Protein AF-A0A9C9N0S8-F1 (afdb_monomer)

Secondary structure (DSSP, 8-state):
--------STTSHHHHHHHHHHHHHHHHHHHHHHHHHHHHHHHHHHHHHHTTSSPPTTEEETTEE-TT--HHHHHHHHHHHSPPTTT-EEEEEETTEEEEEETTTTT-EEEHHHHHHHHHHTT--SS-PPPHHHHHS---EEEPPEEEPPPHHHHHHHHHHHHHHH-B--B--EEEEETTEEEEE--B-EEEE-HHHHHHHHHHHHHHT-SEEE--EEEEPPS-SS-TBHHHHHHHHTSS-EEEEEE-TTSTTT----EEEEEEPHHHHHHTEEEEEETTEEEEEE-HHHHHHHHHHHHTTS-TT-EE-HHHHHHHHHHHHHTT-SEEEPPEEPEEEEEE--TT--HHHHHHHHT--HHHHHHHTT-SSS---TT-EEEEEPPPP---------PPPP------------SS-HHHHHHHHHHHHHHHHHHH-TT------HHHHHHHHHHHHHGGGS-HHHHHHHHHHHHHTT--TT-EE-GGG-HHHHS-B-SEEEEEETTEEEEEEE-TT-GGGTT-EEEEETTEEHHHHHHHHHTTS--SSHHHHHHHHHHHTT-HHHHHHTTS-S-SSEEEEEEE-TTS-EEEEEEE--B-TT-GGGPEESS-TTT--HHHHTTTSSEEEEEEGGGTEEEEEE--BS--SSS-HHHHHHHHHHHHHHS---EEEEE-TT---B-THHHHHHHHHHHT-THHHHTT-EEEEE-TT--THHHHHHHHHHHHH-PEEEES--SS-SEEEE-PEEEE-TTT--EEEE--EEEE-SSS--SS---SEE-PPPHHHHHTT--HHHHHHHH--

pLDDT: mean 82.14, std 15.39, range [25.11, 98.75]

Nearest PDB structures (foldseek):
  4uz3-assembly2_B  TM=5.238E-01  e=1.859E-02  Thermus thermophilus HB8
  6jhk-assembly1_A  TM=6.985E-01  e=2.543E-01  Bacillus subtilis
  4xcm-assembly1_B  TM=2.873E-01  e=5.309E-03  Thermus thermophilus HB8
  4xcm-assembly1_A  TM=2.758E-01  e=4.760E-03  Thermus thermophilus HB8
  7b0u-assembly1_F  TM=6.626E-01  e=1.235E+00  Listeria innocua Clip11262

Structure (mmCIF, N/CA/C/O backbone):
data_AF-A0A9C9N0S8-F1
#
_entry.id   AF-A0A9C9N0S8-F1
#
loop_
_atom_site.group_PDB
_atom_site.id
_atom_site.type_symbol
_atom_site.label_atom_id
_atom_site.label_alt_id
_atom_site.label_comp_id
_atom_site.label_asym_id
_atom_site.label_entity_id
_atom_site.label_seq_id
_atom_site.pdbx_PDB_ins_code
_atom_site.Cartn_x
_atom_site.Cartn_y
_atom_site.Cartn_z
_atom_site.occupancy
_atom_site.B_iso_or_equiv
_atom_site.auth_seq_id
_atom_site.auth_comp_id
_atom_site.auth_asym_id
_atom_site.auth_atom_id
_atom_site.pdbx_PDB_model_num
ATOM 1 N N . MET A 1 1 ? 32.015 97.081 -114.649 1.00 33.09 1 MET A N 1
ATOM 2 C CA . MET A 1 1 ? 31.264 97.875 -113.644 1.00 33.09 1 MET A CA 1
ATOM 3 C C . MET A 1 1 ? 30.425 96.912 -112.797 1.00 33.09 1 MET A C 1
ATOM 5 O O . MET A 1 1 ? 30.058 95.881 -113.340 1.00 33.09 1 MET A O 1
ATOM 9 N N . PRO A 1 2 ? 30.261 97.139 -111.480 1.00 58.28 2 PRO A N 1
ATOM 10 C CA . PRO A 1 2 ? 31.043 96.411 -110.466 1.00 58.28 2 PRO A CA 1
ATOM 11 C C . PRO A 1 2 ? 30.227 95.650 -109.384 1.00 58.28 2 PRO A C 1
ATOM 13 O O . PRO A 1 2 ? 29.018 95.803 -109.289 1.00 58.28 2 PRO A O 1
ATOM 16 N N . CYS A 1 3 ? 30.979 94.952 -108.509 1.00 36.12 3 CYS A N 1
ATOM 17 C CA . CYS A 1 3 ? 30.747 94.660 -107.074 1.00 36.12 3 CYS A CA 1
ATOM 18 C C . CYS A 1 3 ? 30.089 93.341 -106.578 1.00 36.12 3 CYS A C 1
ATOM 20 O O . CYS A 1 3 ? 28.878 93.249 -106.438 1.00 36.12 3 CYS A O 1
ATOM 22 N N . LYS A 1 4 ? 30.983 92.495 -106.014 1.00 41.81 4 LYS A N 1
ATOM 23 C CA . LYS A 1 4 ? 30.944 91.820 -104.682 1.00 41.81 4 LYS A CA 1
ATOM 24 C C . LYS A 1 4 ? 30.238 90.441 -104.496 1.00 41.81 4 LYS A C 1
ATOM 26 O O . LYS A 1 4 ? 29.390 90.082 -105.296 1.00 41.81 4 LYS A O 1
ATOM 31 N N . PRO A 1 5 ? 30.679 89.629 -103.490 1.00 59.81 5 PRO A N 1
ATOM 32 C CA . PRO A 1 5 ? 30.977 88.187 -103.636 1.00 59.81 5 PRO A CA 1
ATOM 33 C C . PRO A 1 5 ? 30.410 87.265 -102.509 1.00 59.81 5 PRO A C 1
ATOM 35 O O . PRO A 1 5 ? 29.671 87.734 -101.651 1.00 59.81 5 PRO A O 1
ATOM 38 N N . LYS A 1 6 ? 30.912 86.008 -102.464 1.00 42.78 6 LYS A N 1
ATOM 39 C CA . LYS A 1 6 ? 30.902 84.937 -101.416 1.00 42.78 6 LYS A CA 1
ATOM 40 C C . LYS A 1 6 ? 29.956 83.754 -101.698 1.00 42.78 6 LYS A C 1
ATOM 42 O O . LYS A 1 6 ? 28.764 83.964 -101.833 1.00 42.78 6 LYS A O 1
ATOM 47 N N . VAL A 1 7 ? 30.424 82.520 -101.955 1.00 41.38 7 VAL A N 1
ATOM 48 C CA . VAL A 1 7 ? 31.373 81.605 -101.253 1.00 41.38 7 VAL A CA 1
ATOM 49 C C . VAL A 1 7 ? 30.721 80.884 -100.057 1.00 41.38 7 VAL A C 1
ATOM 51 O O . VAL A 1 7 ? 30.181 81.547 -99.181 1.00 41.38 7 VAL A O 1
ATOM 54 N N . LEU A 1 8 ? 30.919 79.550 -100.022 1.00 43.31 8 LEU A N 1
ATOM 55 C CA . LEU A 1 8 ? 30.709 78.570 -98.931 1.00 43.31 8 LEU A CA 1
ATOM 56 C C . LEU A 1 8 ? 29.257 78.142 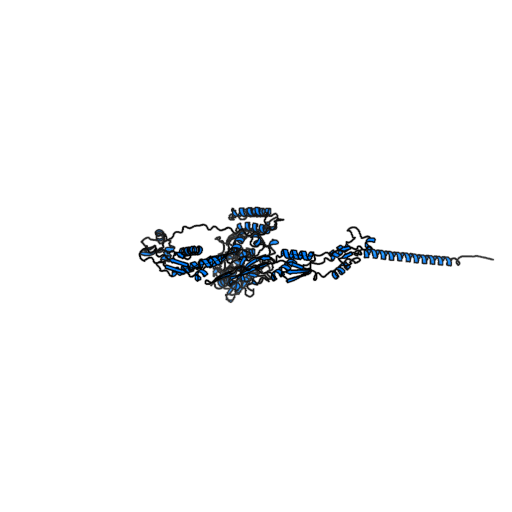-98.624 1.00 43.31 8 LEU A C 1
ATOM 58 O O . LEU A 1 8 ? 28.595 78.816 -97.850 1.00 43.31 8 LEU A O 1
ATOM 62 N N . SER A 1 9 ? 28.822 76.959 -99.102 1.00 42.69 9 SER A N 1
ATOM 63 C CA . SER A 1 9 ? 27.975 76.055 -98.275 1.00 42.69 9 SER A CA 1
ATOM 64 C C . SER A 1 9 ? 27.689 74.642 -98.823 1.00 42.69 9 SER A C 1
ATOM 66 O O . SER A 1 9 ? 27.379 73.774 -98.020 1.00 42.69 9 SER A O 1
ATOM 68 N N . LEU A 1 10 ? 27.794 74.333 -100.122 1.00 44.09 10 LEU A N 1
ATOM 69 C CA . LEU A 1 10 ? 27.124 73.114 -100.643 1.00 44.09 10 LEU A CA 1
ATOM 70 C C . LEU A 1 10 ? 27.990 71.867 -100.906 1.00 44.09 10 LEU A C 1
ATOM 72 O O . LEU A 1 10 ? 27.454 70.847 -101.322 1.00 44.09 10 LEU A O 1
ATOM 76 N N . LEU A 1 11 ? 29.295 71.890 -100.611 1.00 43.97 11 LEU A N 1
ATOM 77 C CA . LEU A 1 11 ? 30.171 70.707 -100.748 1.00 43.97 11 LEU A CA 1
ATOM 78 C C . LEU A 1 11 ? 30.695 70.143 -99.412 1.00 43.97 11 LEU A C 1
ATOM 80 O O . LEU A 1 11 ? 31.528 69.245 -99.430 1.00 43.97 11 LEU A O 1
ATOM 84 N N . ASN A 1 12 ? 30.193 70.622 -98.264 1.00 45.25 12 ASN A N 1
ATOM 85 C CA . ASN A 1 12 ? 30.610 70.128 -96.939 1.00 45.25 12 ASN A CA 1
ATOM 86 C C . ASN A 1 12 ? 29.568 69.237 -96.227 1.00 45.25 12 ASN A C 1
ATOM 88 O O . ASN A 1 12 ? 29.907 68.600 -95.238 1.00 45.25 12 ASN A O 1
ATOM 92 N N . ASN A 1 13 ? 28.325 69.142 -96.724 1.00 47.53 13 ASN A N 1
ATOM 93 C CA . ASN A 1 13 ? 27.271 68.382 -96.027 1.00 47.53 13 ASN A CA 1
ATOM 94 C C . ASN A 1 13 ? 27.357 66.860 -96.223 1.00 47.53 13 ASN A C 1
ATOM 96 O O . ASN A 1 13 ? 27.081 66.120 -95.288 1.00 47.53 13 ASN A O 1
ATOM 100 N N . HIS A 1 14 ? 27.805 66.359 -97.381 1.00 50.59 14 HIS A N 1
ATOM 101 C CA . HIS A 1 14 ? 27.843 64.905 -97.599 1.00 50.59 14 HIS A CA 1
ATOM 102 C C . HIS A 1 14 ? 28.947 64.182 -96.806 1.00 50.59 14 HIS A C 1
ATOM 104 O O . HIS A 1 14 ? 28.791 63.002 -96.498 1.00 50.59 14 HIS A O 1
ATOM 110 N N . SER A 1 15 ? 30.041 64.863 -96.436 1.00 53.34 15 SER A N 1
ATOM 111 C CA . SER A 1 15 ? 31.087 64.264 -95.596 1.00 53.34 15 SER A CA 1
ATOM 112 C C . SER A 1 15 ? 30.709 64.291 -94.112 1.00 53.34 15 SER A C 1
ATOM 114 O O . SER A 1 15 ? 30.916 63.288 -93.434 1.00 53.34 15 SER A O 1
ATOM 116 N N . GLN A 1 16 ? 30.085 65.370 -93.621 1.00 55.25 16 GLN A N 1
ATOM 117 C CA . GLN A 1 16 ? 29.609 65.470 -92.236 1.00 55.25 16 GLN A CA 1
ATOM 118 C C . GLN A 1 16 ? 28.445 64.517 -91.939 1.00 55.25 16 GLN A C 1
ATOM 120 O O . GLN A 1 16 ? 28.539 63.792 -90.954 1.00 55.25 16 GLN A O 1
ATOM 125 N N . ASP A 1 17 ? 27.446 64.392 -92.822 1.00 57.94 17 ASP A N 1
ATOM 126 C CA . ASP A 1 17 ? 26.337 63.442 -92.624 1.00 57.94 17 ASP A CA 1
ATOM 127 C C . ASP A 1 17 ? 26.819 61.980 -92.628 1.00 57.94 17 ASP A C 1
ATOM 129 O O . ASP A 1 17 ? 26.338 61.158 -91.849 1.00 57.94 17 ASP A O 1
ATOM 133 N N . SER A 1 18 ? 27.822 61.642 -93.451 1.00 59.03 18 SER A N 1
ATOM 134 C CA . SER A 1 18 ? 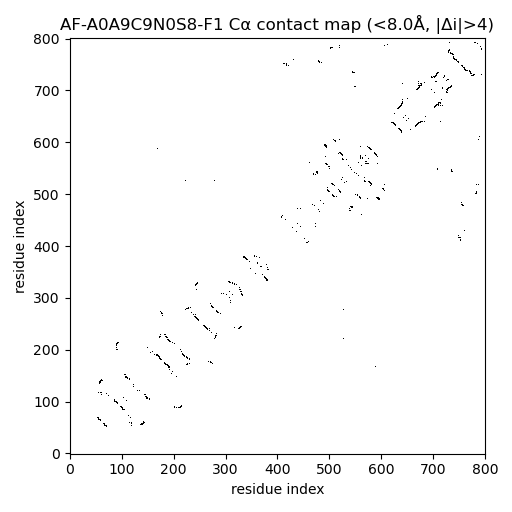28.424 60.299 -93.457 1.00 59.03 18 SER A CA 1
ATOM 135 C C . SER A 1 18 ? 29.263 60.016 -92.202 1.00 59.03 18 SER A C 1
ATOM 137 O O . SER A 1 18 ? 29.208 58.913 -91.659 1.00 59.03 18 SER A O 1
ATOM 139 N N . LEU A 1 19 ? 29.992 61.013 -91.686 1.00 64.31 19 LEU A N 1
ATOM 140 C CA . LEU A 1 19 ? 30.749 60.904 -90.436 1.00 64.31 19 LEU A CA 1
ATOM 141 C C . LEU A 1 19 ? 29.835 60.863 -89.209 1.00 64.31 19 LEU A C 1
ATOM 143 O O . LEU A 1 19 ? 30.135 60.134 -88.264 1.00 64.31 19 LEU A O 1
ATOM 147 N N . ASP A 1 20 ? 28.726 61.598 -89.212 1.00 70.12 20 ASP A N 1
ATOM 148 C CA . ASP A 1 20 ? 27.754 61.593 -88.122 1.00 70.12 20 ASP A CA 1
ATOM 149 C C . ASP A 1 20 ? 26.898 60.319 -88.135 1.00 70.12 20 ASP A C 1
ATOM 151 O O . ASP A 1 20 ? 26.631 59.771 -87.066 1.00 70.12 20 ASP A O 1
ATOM 155 N N . LEU A 1 21 ? 26.599 59.746 -89.309 1.00 70.75 21 LEU A N 1
ATOM 156 C CA . LEU A 1 21 ? 26.002 58.411 -89.432 1.00 70.75 21 LEU A CA 1
ATOM 157 C C . LEU A 1 21 ? 26.953 57.310 -88.933 1.00 70.75 21 LEU A C 1
ATOM 159 O O . LEU A 1 21 ? 26.530 56.427 -88.190 1.00 70.75 21 LEU A O 1
ATOM 163 N N . VAL A 1 22 ? 28.246 57.376 -89.273 1.00 73.81 22 VAL A N 1
ATOM 164 C CA . VAL A 1 22 ? 29.262 56.435 -88.764 1.00 73.81 22 VAL A CA 1
ATOM 165 C C . VAL A 1 22 ? 29.457 56.592 -87.255 1.00 73.81 22 VAL A C 1
ATOM 167 O O . VAL A 1 22 ? 29.550 55.593 -86.545 1.00 73.81 22 VAL A O 1
ATOM 170 N N . ARG A 1 23 ? 29.461 57.819 -86.722 1.00 76.88 23 ARG A N 1
ATOM 171 C CA . ARG A 1 23 ? 29.520 58.070 -85.270 1.00 76.88 23 ARG A CA 1
ATOM 172 C C . ARG A 1 23 ? 28.262 57.590 -84.551 1.00 76.88 23 ARG A C 1
ATOM 174 O O . ARG A 1 23 ? 28.377 57.069 -83.444 1.00 76.88 23 ARG A O 1
ATOM 181 N N . LEU A 1 24 ? 27.085 57.732 -85.158 1.00 77.00 24 LEU A N 1
ATOM 182 C CA . LEU A 1 24 ? 25.827 57.214 -84.625 1.00 77.00 24 LEU A CA 1
ATOM 183 C C . LEU A 1 24 ? 25.821 55.678 -84.621 1.00 77.00 24 LEU A C 1
ATOM 185 O O . LEU A 1 24 ? 25.527 55.087 -83.587 1.00 77.00 24 LEU A O 1
ATOM 189 N N . LEU A 1 25 ? 26.240 55.032 -85.714 1.00 77.19 25 LEU A N 1
ATOM 190 C CA . LEU A 1 25 ? 26.402 53.574 -85.804 1.00 77.19 25 LEU A CA 1
ATOM 191 C C . LEU A 1 25 ? 27.435 53.044 -84.800 1.00 77.19 25 LEU A C 1
ATOM 193 O O . LEU A 1 25 ? 27.168 52.061 -84.116 1.00 77.19 25 LEU A O 1
ATOM 197 N N . MET A 1 26 ? 28.577 53.719 -84.646 1.00 77.50 26 MET A N 1
ATOM 198 C CA . MET A 1 26 ? 29.598 53.380 -83.645 1.00 77.50 26 MET A CA 1
ATOM 199 C C . MET A 1 26 ? 29.074 53.530 -82.212 1.00 77.50 26 MET A C 1
ATOM 201 O O . MET A 1 26 ? 29.384 52.699 -81.365 1.00 77.50 26 MET A O 1
ATOM 205 N N . ARG A 1 27 ? 28.250 54.549 -81.924 1.00 81.75 27 ARG A N 1
ATOM 206 C CA . ARG A 1 27 ? 27.595 54.709 -80.613 1.00 81.75 27 ARG A CA 1
ATOM 207 C C . ARG A 1 27 ? 26.543 53.630 -80.365 1.00 81.75 27 ARG A C 1
ATOM 209 O O . ARG A 1 27 ? 26.501 53.101 -79.263 1.00 81.75 27 ARG A O 1
ATOM 216 N N . ILE A 1 28 ? 25.743 53.267 -81.368 1.00 81.38 28 ILE A N 1
ATOM 217 C CA . ILE A 1 28 ? 24.760 52.176 -81.268 1.00 81.38 28 ILE A CA 1
ATOM 218 C C . ILE A 1 28 ? 25.470 50.834 -81.043 1.00 81.38 28 ILE A C 1
ATOM 220 O O . ILE A 1 28 ? 25.069 50.082 -80.161 1.00 81.38 28 ILE A O 1
ATOM 224 N N . LEU A 1 29 ? 26.558 50.557 -81.769 1.00 80.06 29 LEU A N 1
ATOM 225 C CA . LEU A 1 29 ? 27.382 49.359 -81.571 1.00 80.06 29 LEU A CA 1
ATOM 226 C C . LEU A 1 29 ? 28.052 49.341 -80.193 1.00 80.06 29 LEU A C 1
ATOM 228 O O . LEU A 1 29 ? 28.054 48.303 -79.538 1.00 80.06 29 LEU A O 1
ATOM 232 N N . ALA A 1 30 ? 28.573 50.475 -79.719 1.00 80.12 30 ALA A N 1
ATOM 233 C CA . ALA A 1 30 ? 29.166 50.576 -78.387 1.00 80.12 30 ALA A CA 1
ATOM 234 C C . ALA A 1 30 ? 28.124 50.368 -77.275 1.00 80.12 30 ALA A C 1
ATOM 236 O O . ALA A 1 30 ? 28.380 49.623 -76.335 1.00 80.12 30 ALA A O 1
ATOM 237 N N . VAL A 1 31 ? 26.931 50.961 -77.396 1.00 83.44 31 VAL A N 1
ATOM 238 C CA . VAL A 1 31 ? 25.822 50.751 -76.448 1.00 83.44 31 VAL A CA 1
ATOM 239 C C . VAL A 1 31 ? 25.322 49.305 -76.503 1.00 83.44 31 VAL A C 1
ATOM 241 O O . VAL A 1 31 ? 25.101 48.703 -75.455 1.00 83.44 31 VAL A O 1
ATOM 244 N N . GLY A 1 32 ? 25.209 48.716 -77.697 1.00 82.75 32 GLY A N 1
ATOM 245 C CA . GLY A 1 32 ? 24.854 47.308 -77.880 1.00 82.75 32 GLY A CA 1
ATOM 246 C C . GLY A 1 32 ? 25.877 46.351 -77.263 1.00 82.75 32 GLY A C 1
ATOM 247 O O . GLY A 1 32 ? 25.492 45.382 -76.613 1.00 82.75 32 GLY A O 1
ATOM 248 N N . LEU A 1 33 ? 27.174 46.648 -77.387 1.00 86.06 33 LEU A N 1
ATOM 249 C CA . LEU A 1 33 ? 28.247 45.874 -76.761 1.00 86.06 33 LEU A CA 1
ATOM 250 C C . LEU A 1 33 ? 28.209 45.992 -75.233 1.00 86.06 33 LEU A C 1
ATOM 252 O O . LEU A 1 33 ? 28.281 44.974 -74.551 1.00 86.06 33 LEU A O 1
ATOM 256 N N . VAL A 1 34 ? 28.032 47.204 -74.696 1.00 85.50 34 VAL A N 1
ATOM 257 C CA . VAL A 1 34 ? 27.886 47.429 -73.248 1.00 85.50 34 VAL A CA 1
ATOM 258 C C . VAL A 1 34 ? 26.666 46.679 -72.707 1.00 85.50 34 VAL A C 1
ATOM 260 O O . VAL A 1 34 ? 26.772 45.994 -71.691 1.00 85.50 34 VAL A O 1
ATOM 263 N N . PHE A 1 35 ? 25.533 46.723 -73.411 1.00 86.06 35 PHE A N 1
ATOM 264 C CA . PHE A 1 35 ? 24.331 45.978 -73.040 1.00 86.06 35 PHE A CA 1
ATOM 265 C C . PHE A 1 35 ? 24.558 44.459 -73.063 1.00 86.06 35 PHE A C 1
ATOM 267 O O . PHE A 1 35 ? 24.240 43.786 -72.087 1.00 86.06 35 PHE A O 1
ATOM 274 N N . MET A 1 36 ? 25.187 43.915 -74.112 1.00 85.06 36 MET A N 1
ATOM 275 C CA . MET A 1 36 ? 25.544 42.491 -74.184 1.00 85.06 36 MET A CA 1
ATOM 276 C C . MET A 1 36 ? 26.489 42.071 -73.054 1.00 85.06 36 MET A C 1
ATOM 278 O O . MET A 1 36 ? 26.277 41.031 -72.436 1.00 85.06 36 MET A O 1
ATOM 282 N N . THR A 1 37 ? 27.493 42.889 -72.726 1.00 84.50 37 THR A N 1
ATOM 283 C CA . THR A 1 37 ? 28.386 42.611 -71.592 1.00 84.50 37 THR A CA 1
ATOM 284 C C . THR A 1 37 ? 27.665 42.691 -70.249 1.00 84.50 37 THR A C 1
ATOM 286 O O . THR A 1 37 ? 27.926 41.861 -69.385 1.00 84.50 37 THR A O 1
ATOM 289 N N . ALA A 1 38 ? 26.725 43.624 -70.071 1.00 83.12 38 ALA A N 1
ATOM 290 C CA . ALA A 1 38 ? 25.928 43.726 -68.853 1.00 83.12 38 ALA A CA 1
ATOM 291 C C . ALA A 1 38 ? 24.997 42.516 -68.695 1.00 83.12 38 ALA A C 1
ATOM 293 O O . ALA A 1 38 ? 24.958 41.927 -67.622 1.00 83.12 38 ALA A O 1
ATOM 294 N N . VAL A 1 39 ? 24.317 42.087 -69.763 1.00 83.75 39 VAL A N 1
ATOM 295 C CA . VAL A 1 39 ? 23.491 40.868 -69.761 1.00 83.75 39 VAL A CA 1
ATOM 296 C C . VAL A 1 39 ? 24.345 39.632 -69.478 1.00 83.75 39 VAL A C 1
ATOM 298 O O . VAL A 1 39 ? 23.955 38.797 -68.667 1.00 83.75 39 VAL A O 1
ATOM 301 N N . PHE A 1 40 ? 25.534 39.525 -70.073 1.00 82.25 40 PHE A N 1
ATOM 302 C CA . PHE A 1 40 ? 26.467 38.428 -69.812 1.00 82.25 40 PHE A CA 1
ATOM 303 C C . PHE A 1 40 ? 26.954 38.413 -68.356 1.00 82.25 40 PHE A C 1
ATOM 305 O O . PHE A 1 40 ? 26.926 37.366 -67.716 1.00 82.25 40 PHE A O 1
ATOM 312 N N . LEU A 1 41 ? 27.317 39.569 -67.793 1.00 81.50 41 LEU A N 1
ATOM 313 C CA . LEU A 1 41 ? 27.717 39.696 -66.388 1.00 81.50 41 LEU A CA 1
ATOM 314 C C . LEU A 1 41 ? 26.559 39.417 -65.428 1.00 81.50 41 LEU A C 1
ATOM 316 O O . LEU A 1 41 ? 26.768 38.738 -64.432 1.00 81.50 41 LEU A O 1
ATOM 320 N N . ILE A 1 42 ? 25.341 39.870 -65.736 1.00 80.62 42 ILE A N 1
ATOM 321 C CA . ILE A 1 42 ? 24.134 39.549 -64.959 1.00 80.62 42 ILE A CA 1
ATOM 322 C C . ILE A 1 42 ? 23.862 38.047 -65.014 1.00 80.62 42 ILE A C 1
ATOM 324 O O . ILE A 1 42 ? 23.593 37.451 -63.980 1.00 80.62 42 ILE A O 1
ATOM 328 N N . THR A 1 43 ? 23.993 37.417 -66.182 1.00 74.50 43 THR A N 1
ATOM 329 C CA . THR A 1 43 ? 23.812 35.966 -66.345 1.00 74.50 43 THR A CA 1
ATOM 330 C C . THR A 1 43 ? 24.879 35.190 -65.574 1.00 74.50 43 THR A C 1
ATOM 332 O O . THR A 1 43 ? 24.563 34.203 -64.916 1.00 74.50 43 THR A O 1
ATOM 335 N N . ILE A 1 44 ? 26.130 35.659 -65.583 1.00 74.06 44 ILE A N 1
ATOM 336 C CA . ILE A 1 44 ? 27.227 35.097 -64.790 1.00 74.06 44 ILE A CA 1
ATOM 337 C C . ILE A 1 44 ? 26.961 35.274 -63.294 1.00 74.06 44 ILE A C 1
ATOM 339 O O . ILE A 1 44 ? 27.035 34.299 -62.558 1.00 74.06 44 ILE A O 1
ATOM 343 N N . CYS A 1 45 ? 26.614 36.474 -62.828 1.00 74.38 45 CYS A N 1
ATOM 344 C CA . CYS A 1 45 ? 26.299 36.742 -61.424 1.00 74.38 45 CYS A CA 1
ATOM 345 C C . CYS A 1 45 ? 25.083 35.942 -60.946 1.00 74.38 45 CYS A C 1
ATOM 347 O O . CYS A 1 45 ? 25.121 35.382 -59.854 1.00 74.38 45 CYS A O 1
ATOM 349 N N . PHE A 1 46 ? 24.040 35.840 -61.772 1.00 70.88 46 PHE A N 1
ATOM 350 C CA . PHE A 1 46 ? 22.867 35.013 -61.512 1.00 70.88 46 PHE A CA 1
ATOM 351 C C . PHE A 1 46 ? 23.252 33.534 -61.437 1.00 70.88 46 PHE A C 1
ATOM 353 O O . PHE A 1 46 ? 22.878 32.864 -60.484 1.00 70.88 46 PHE A O 1
ATOM 360 N N . SER A 1 47 ? 24.093 33.049 -62.354 1.00 65.00 47 SER A N 1
ATOM 361 C CA . SER A 1 47 ? 24.630 31.682 -62.308 1.00 65.00 47 SER A CA 1
ATOM 362 C C . SER A 1 47 ? 25.483 31.450 -61.053 1.00 65.00 47 SER A C 1
ATOM 364 O O . SER A 1 47 ? 25.307 30.449 -60.374 1.00 65.00 47 SER A O 1
ATOM 366 N N . PHE A 1 48 ? 26.356 32.385 -60.667 1.00 66.75 48 PHE A N 1
ATOM 367 C CA . PHE A 1 48 ? 27.163 32.296 -59.441 1.00 66.75 48 PHE A CA 1
ATOM 368 C C . PHE A 1 48 ? 26.318 32.289 -58.163 1.00 66.75 48 PHE A C 1
ATOM 370 O O . PHE A 1 48 ? 26.670 31.598 -57.204 1.00 66.75 48 PHE A O 1
ATOM 377 N N . TYR A 1 49 ? 25.226 33.056 -58.152 1.00 68.25 49 TYR A N 1
ATOM 378 C CA . TYR A 1 49 ? 24.265 33.094 -57.056 1.00 68.25 49 TYR A CA 1
ATOM 379 C C . TYR A 1 49 ? 23.478 31.780 -56.974 1.00 68.25 49 TYR A C 1
ATOM 381 O O . TYR A 1 49 ? 23.439 31.159 -55.915 1.00 68.25 49 TYR A O 1
ATOM 389 N N . HIS A 1 50 ? 22.954 31.296 -58.103 1.00 67.19 50 HIS A N 1
ATOM 390 C CA . HIS A 1 50 ? 22.139 30.083 -58.156 1.00 67.19 50 HIS A CA 1
ATOM 391 C C . HIS A 1 50 ? 22.953 28.812 -57.871 1.00 67.19 50 HIS A C 1
ATOM 393 O O . HIS A 1 50 ? 22.540 28.003 -57.050 1.00 67.19 50 HIS A O 1
ATOM 399 N N . LEU A 1 51 ? 24.155 28.677 -58.451 1.00 64.12 51 LEU A N 1
ATOM 400 C CA . LEU A 1 51 ? 25.100 27.592 -58.134 1.00 64.12 51 LEU A CA 1
ATOM 401 C C . LEU A 1 51 ? 25.736 27.740 -56.738 1.00 64.12 51 LEU A C 1
ATOM 403 O O . LEU A 1 51 ? 26.489 26.872 -56.303 1.00 64.12 51 LEU A O 1
ATOM 407 N N . GLY A 1 52 ? 25.541 28.875 -56.057 1.00 68.12 52 GLY A N 1
ATOM 408 C CA . GLY A 1 52 ? 26.031 29.117 -54.696 1.00 68.12 52 GLY A CA 1
ATOM 409 C C . GLY A 1 52 ? 25.254 28.370 -53.629 1.00 68.12 52 GLY A C 1
ATOM 410 O O . GLY A 1 52 ? 25.859 27.951 -52.642 1.00 68.12 52 GLY A O 1
ATOM 411 N N . ASN A 1 53 ? 23.962 28.175 -53.876 1.00 79.50 53 ASN A N 1
ATOM 412 C CA . ASN A 1 53 ? 22.998 27.661 -52.911 1.00 79.50 53 ASN A CA 1
ATOM 413 C C . ASN A 1 53 ? 22.557 26.222 -53.216 1.00 79.50 53 ASN A C 1
ATOM 415 O O . ASN A 1 53 ? 21.592 25.755 -52.626 1.00 79.50 53 ASN A O 1
ATOM 419 N N . THR A 1 54 ? 23.242 25.517 -54.120 1.00 89.19 54 THR A N 1
ATOM 420 C CA . THR A 1 54 ? 22.935 24.123 -54.468 1.00 89.19 54 THR A CA 1
ATOM 421 C C . THR A 1 54 ? 24.002 23.163 -53.958 1.00 89.19 54 THR A C 1
ATOM 423 O O . THR A 1 54 ? 25.183 23.505 -53.893 1.00 89.19 54 THR A O 1
ATOM 426 N N . ILE A 1 55 ? 23.614 21.949 -53.583 1.00 90.94 55 ILE A N 1
ATOM 427 C CA . ILE A 1 55 ? 24.521 20.848 -53.246 1.00 90.94 55 ILE A CA 1
ATOM 428 C C . ILE A 1 55 ? 25.440 20.581 -54.453 1.00 90.94 55 ILE A C 1
ATOM 430 O O . ILE A 1 55 ? 25.016 20.718 -55.602 1.00 90.94 55 ILE A O 1
ATOM 434 N N . LEU A 1 56 ? 26.719 20.259 -54.216 1.00 90.62 56 LEU A N 1
ATOM 435 C CA . LEU A 1 56 ? 27.671 20.048 -55.316 1.00 90.62 56 LEU A CA 1
ATOM 436 C C . LEU A 1 56 ? 27.235 18.867 -56.197 1.00 90.62 56 LEU A C 1
ATOM 438 O O . LEU A 1 56 ? 26.650 17.901 -55.712 1.00 90.62 56 LEU A O 1
ATOM 442 N N . LEU A 1 57 ? 27.512 18.954 -57.500 1.00 90.38 57 LEU A N 1
ATOM 443 C CA . LEU A 1 57 ? 27.215 17.878 -58.448 1.00 90.38 57 LEU A CA 1
ATOM 444 C C . LEU A 1 57 ? 27.914 16.585 -58.015 1.00 90.38 57 LEU A C 1
ATOM 446 O O . LEU A 1 57 ? 29.062 16.629 -57.582 1.00 90.38 57 LEU A O 1
ATOM 450 N N . GLY A 1 58 ? 27.243 15.440 -58.141 1.00 89.44 58 GLY A N 1
ATOM 451 C CA . GLY A 1 58 ? 27.843 14.157 -57.769 1.00 89.44 58 GLY A CA 1
ATOM 452 C C . GLY A 1 58 ? 27.758 13.782 -56.294 1.00 89.44 58 GLY A C 1
ATOM 453 O O . GLY A 1 58 ? 28.440 12.853 -55.871 1.00 89.44 58 GLY A O 1
ATOM 454 N N . VAL A 1 59 ? 26.973 14.510 -55.500 1.00 94.38 59 VAL A N 1
ATOM 455 C CA . VAL A 1 59 ? 26.648 14.117 -54.126 1.00 94.38 59 VAL A CA 1
ATOM 456 C C . VAL A 1 59 ? 25.382 13.264 -54.135 1.00 94.38 59 VAL A C 1
ATOM 458 O O . VAL A 1 59 ? 24.347 13.671 -54.665 1.00 94.38 59 VAL A O 1
ATOM 461 N N . TYR A 1 60 ? 25.472 12.091 -53.521 1.00 95.81 60 TYR A N 1
ATOM 462 C CA . TYR A 1 60 ? 24.390 11.125 -53.393 1.00 95.81 60 TYR A CA 1
ATOM 463 C C . TYR A 1 60 ? 24.086 10.881 -51.917 1.00 95.81 60 TYR A C 1
ATOM 465 O O . TYR A 1 60 ? 25.007 10.785 -51.110 1.00 95.81 60 TYR A O 1
ATOM 473 N N . VAL A 1 61 ? 22.811 10.742 -51.567 1.00 96.25 61 VAL A N 1
ATOM 474 C CA . VAL A 1 61 ? 22.376 10.170 -50.285 1.00 96.25 61 VAL A CA 1
ATOM 475 C C . VAL A 1 61 ? 21.979 8.732 -50.580 1.00 96.25 61 VAL A C 1
ATOM 477 O O . VAL A 1 61 ? 21.013 8.502 -51.304 1.00 96.25 61 VAL A O 1
ATOM 480 N N . GLN A 1 62 ? 22.758 7.765 -50.096 1.00 91.38 62 GLN A N 1
ATOM 481 C CA . GLN A 1 62 ? 22.715 6.381 -50.589 1.00 91.38 62 GLN A CA 1
ATOM 482 C C . GLN A 1 62 ? 22.813 6.326 -52.130 1.00 91.38 62 GLN A C 1
ATOM 484 O O . GLN A 1 62 ? 23.849 6.650 -52.702 1.00 91.38 62 GLN A O 1
ATOM 489 N N . ASN A 1 63 ? 21.739 5.936 -52.816 1.00 91.50 63 ASN A N 1
ATOM 490 C CA . ASN A 1 63 ? 21.627 5.873 -54.274 1.00 91.50 63 ASN A CA 1
ATOM 491 C C . ASN A 1 63 ? 20.856 7.064 -54.884 1.00 91.50 63 ASN A C 1
ATOM 493 O O . ASN A 1 63 ? 20.691 7.117 -56.104 1.00 91.50 63 ASN A O 1
ATOM 497 N N . ILE A 1 64 ? 20.394 8.018 -54.070 1.00 96.00 64 ILE A N 1
ATOM 498 C CA . ILE A 1 64 ? 19.591 9.169 -54.500 1.00 96.00 64 ILE A CA 1
ATOM 499 C C . ILE A 1 64 ? 20.523 10.333 -54.837 1.00 96.00 64 ILE A C 1
ATOM 501 O O . ILE A 1 64 ? 21.242 10.838 -53.976 1.00 96.00 64 ILE A O 1
ATOM 505 N N . ASN A 1 65 ? 20.511 10.784 -56.092 1.00 95.25 65 ASN A N 1
ATOM 506 C CA . ASN A 1 65 ? 21.301 11.939 -56.515 1.00 95.25 65 ASN A CA 1
ATOM 507 C C . ASN A 1 65 ? 20.668 13.241 -56.004 1.00 95.25 65 ASN A C 1
ATOM 509 O O . ASN A 1 65 ? 19.601 13.634 -56.475 1.00 95.25 65 ASN A O 1
ATOM 513 N N . VAL A 1 66 ? 21.350 13.918 -55.079 1.00 95.88 66 VAL A N 1
ATOM 514 C CA . VAL A 1 66 ? 20.946 15.232 -54.547 1.00 95.88 66 VAL A CA 1
ATOM 515 C C . VAL A 1 66 ? 21.817 16.370 -55.090 1.00 95.88 66 VAL A C 1
ATOM 517 O O . VAL A 1 66 ? 21.571 17.544 -54.811 1.00 95.88 66 VAL A O 1
ATOM 520 N N . GLY A 1 67 ? 22.844 16.044 -55.879 1.00 92.06 67 GLY A N 1
ATOM 521 C CA . GLY A 1 67 ? 23.764 17.011 -56.454 1.00 92.06 67 GLY A CA 1
ATOM 522 C C . GLY A 1 67 ? 23.081 17.942 -57.455 1.00 92.06 67 GLY A C 1
ATOM 523 O O . GLY A 1 67 ? 22.369 17.509 -58.357 1.00 92.06 67 GLY A O 1
ATOM 524 N N . GLY A 1 68 ? 23.331 19.243 -57.318 1.00 89.25 68 GLY A N 1
ATOM 525 C CA . GLY A 1 68 ? 22.716 20.292 -58.131 1.00 89.25 68 GLY A CA 1
ATOM 526 C C . GLY A 1 68 ? 21.387 20.832 -57.595 1.00 89.25 68 GLY A C 1
ATOM 527 O O . GLY A 1 68 ? 20.935 21.854 -58.107 1.00 89.25 68 GLY A O 1
ATOM 528 N N . LEU A 1 69 ? 20.803 20.218 -56.560 1.00 93.25 69 LEU A N 1
ATOM 529 C CA . LEU A 1 69 ? 19.575 20.686 -55.904 1.00 93.25 69 LEU A CA 1
ATOM 530 C C . LEU A 1 69 ? 19.871 21.715 -54.813 1.00 93.25 69 LEU A C 1
ATOM 532 O O . LEU A 1 69 ? 20.941 21.695 -54.203 1.00 93.25 69 LEU A O 1
ATOM 536 N N . THR A 1 70 ? 18.925 22.605 -54.533 1.00 92.44 70 THR A N 1
ATOM 537 C CA . THR A 1 70 ? 18.940 23.412 -53.302 1.00 92.44 70 THR A CA 1
ATOM 538 C C . THR A 1 70 ? 18.617 22.539 -52.080 1.00 92.44 70 THR A C 1
ATOM 540 O O . THR A 1 70 ? 18.013 21.479 -52.248 1.00 92.44 70 THR A O 1
ATOM 543 N N . PRO A 1 71 ? 18.994 22.942 -50.850 1.00 93.31 71 PRO A N 1
ATOM 544 C CA . PRO A 1 71 ? 18.623 22.215 -49.636 1.00 93.31 71 PRO A CA 1
ATOM 545 C C . PRO A 1 71 ? 17.125 21.892 -49.551 1.00 93.31 71 PRO A C 1
ATOM 547 O O . PRO A 1 71 ? 16.777 20.743 -49.315 1.00 93.31 71 PRO A O 1
ATOM 550 N N . ASP A 1 72 ? 16.247 22.850 -49.857 1.00 92.62 72 ASP A N 1
ATOM 551 C CA . ASP A 1 72 ? 14.791 22.649 -49.801 1.00 92.62 72 ASP A CA 1
ATOM 552 C C . ASP A 1 72 ? 14.301 21.614 -50.834 1.00 92.62 72 ASP A C 1
ATOM 554 O O . ASP A 1 72 ? 13.457 20.767 -50.538 1.00 92.62 72 ASP A O 1
ATOM 558 N N . GLU A 1 73 ? 14.855 21.638 -52.051 1.00 94.12 73 GLU A N 1
ATOM 559 C CA . GLU A 1 73 ? 14.558 20.636 -53.084 1.00 94.12 73 GLU A CA 1
ATOM 560 C C . GLU A 1 73 ? 15.088 19.249 -52.701 1.00 94.12 73 GLU A C 1
ATOM 562 O O . GLU A 1 73 ? 14.442 18.240 -52.987 1.00 94.12 73 GLU A O 1
ATOM 567 N N . ALA A 1 74 ? 16.249 19.193 -52.043 1.00 94.94 74 ALA A N 1
ATOM 568 C CA . ALA A 1 74 ? 16.834 17.955 -51.553 1.00 94.94 74 ALA A CA 1
ATOM 569 C C . ALA A 1 74 ? 16.017 17.359 -50.398 1.00 94.94 74 ALA A C 1
ATOM 571 O O . ALA A 1 74 ? 15.783 16.155 -50.413 1.00 94.94 74 ALA A O 1
ATOM 572 N N . VAL A 1 75 ? 15.515 18.177 -49.462 1.00 96.19 75 VAL A N 1
ATOM 573 C CA . VAL A 1 75 ? 14.576 17.728 -48.417 1.00 96.19 75 VAL A CA 1
ATOM 574 C C . VAL A 1 75 ? 13.353 17.088 -49.070 1.00 96.19 75 VAL A C 1
ATOM 576 O O . VAL A 1 75 ? 13.045 15.935 -48.788 1.00 96.19 75 VAL A O 1
ATOM 579 N N . LEU A 1 76 ? 12.701 17.780 -50.012 1.00 95.31 76 LEU A N 1
ATOM 580 C CA . LEU A 1 76 ? 11.502 17.262 -50.679 1.00 95.31 76 LEU A CA 1
ATOM 581 C C . LEU A 1 76 ? 11.762 15.948 -51.435 1.00 95.31 76 LEU A C 1
ATOM 583 O O . LEU A 1 76 ? 10.916 15.052 -51.424 1.00 95.31 76 LEU A O 1
ATOM 587 N N . LEU A 1 77 ? 12.916 15.835 -52.101 1.00 95.88 77 LEU A N 1
ATOM 588 C CA . LEU A 1 77 ? 13.305 14.615 -52.803 1.00 95.88 77 LEU A CA 1
ATOM 589 C C . LEU A 1 77 ? 13.540 13.462 -51.822 1.00 95.88 77 LEU A C 1
ATOM 591 O O . LEU A 1 77 ? 13.009 12.375 -52.029 1.00 95.88 77 LEU A O 1
ATOM 595 N N . LEU A 1 78 ? 14.299 13.690 -50.750 1.00 95.44 78 LEU A N 1
ATOM 596 C CA . LEU A 1 78 ? 14.629 12.654 -49.771 1.00 95.44 78 LEU A CA 1
ATOM 597 C C . LEU A 1 78 ? 13.405 12.183 -48.990 1.00 95.44 78 LEU A C 1
ATOM 599 O O . LEU A 1 78 ? 13.249 10.980 -48.813 1.00 95.44 78 LEU A O 1
ATOM 603 N N . THR A 1 79 ? 12.493 13.085 -48.617 1.00 93.38 79 THR A N 1
ATOM 604 C CA . THR A 1 79 ? 11.213 12.719 -47.987 1.00 93.38 79 THR A CA 1
ATOM 605 C C . THR A 1 79 ? 10.379 11.787 -48.867 1.00 93.38 79 THR A C 1
ATOM 607 O O . THR A 1 79 ? 9.613 10.978 -48.353 1.00 93.38 79 THR A O 1
ATOM 610 N N . ARG A 1 80 ? 10.502 11.893 -50.196 1.00 92.75 80 ARG A N 1
ATOM 611 C CA . ARG A 1 80 ? 9.732 11.076 -51.141 1.00 92.75 80 ARG A CA 1
ATOM 612 C C . ARG A 1 80 ? 10.409 9.754 -51.500 1.00 92.75 80 ARG A C 1
ATOM 614 O O . ARG A 1 80 ? 9.711 8.774 -51.734 1.00 92.75 80 ARG A O 1
ATOM 621 N N . GLU A 1 81 ? 11.730 9.758 -51.644 1.00 94.75 81 GLU A N 1
ATOM 622 C CA . GLU A 1 81 ? 12.483 8.634 -52.218 1.00 94.75 81 GLU A CA 1
ATOM 623 C C . GLU A 1 81 ? 13.115 7.717 -51.158 1.00 94.75 81 GLU A C 1
ATOM 625 O O . GLU A 1 81 ? 13.423 6.567 -51.473 1.00 94.75 81 GLU A O 1
ATOM 630 N N . LEU A 1 82 ? 13.324 8.186 -49.919 1.00 93.44 82 LEU A N 1
ATOM 631 C CA . LEU A 1 82 ? 13.785 7.310 -48.838 1.00 93.44 82 LEU A CA 1
ATOM 632 C C . LEU A 1 82 ? 12.676 6.320 -48.429 1.00 93.44 82 LEU A C 1
ATOM 634 O O . LEU A 1 82 ? 11.492 6.656 -48.512 1.00 93.44 82 LEU A O 1
ATOM 638 N N . PRO A 1 83 ? 13.027 5.099 -47.979 1.00 92.25 83 PRO A N 1
ATOM 639 C CA . PRO A 1 83 ? 12.030 4.114 -47.567 1.00 92.25 83 PRO A CA 1
ATOM 640 C C . PRO A 1 83 ? 11.155 4.615 -46.407 1.00 92.25 83 PRO A C 1
ATOM 642 O O . PRO A 1 83 ? 11.629 5.322 -45.522 1.00 92.25 83 PRO A O 1
ATOM 645 N N . ASN A 1 84 ? 9.876 4.231 -46.390 1.00 91.31 84 ASN A N 1
ATOM 646 C CA . ASN A 1 84 ? 8.946 4.663 -45.345 1.00 91.31 84 ASN A CA 1
ATOM 647 C C . ASN A 1 84 ? 9.314 4.010 -43.989 1.00 91.31 84 ASN A C 1
ATOM 649 O O . ASN A 1 84 ? 9.332 2.776 -43.929 1.00 91.31 84 ASN A O 1
ATOM 653 N N . PRO A 1 85 ? 9.542 4.782 -42.905 1.00 90.81 85 PRO A N 1
ATOM 654 C CA . PRO A 1 85 ? 9.783 4.247 -41.560 1.00 90.81 85 PRO A CA 1
ATOM 655 C C . PRO A 1 85 ? 8.698 3.294 -41.034 1.00 90.81 85 PRO A C 1
ATOM 657 O O . PRO A 1 85 ? 9.000 2.419 -40.236 1.00 90.81 85 PRO A O 1
ATOM 660 N N . GLU A 1 86 ? 7.455 3.384 -41.510 1.00 89.94 86 GLU A N 1
ATOM 661 C CA . GLU A 1 86 ? 6.397 2.419 -41.148 1.00 89.94 86 GLU A CA 1
ATOM 662 C C . GLU A 1 86 ? 6.627 1.018 -41.747 1.00 89.94 86 GLU A C 1
ATOM 664 O O . GLU A 1 86 ? 6.032 0.037 -41.313 1.00 89.94 86 GLU A O 1
ATOM 669 N N . THR A 1 87 ? 7.468 0.919 -42.779 1.00 88.19 87 THR A N 1
ATOM 670 C CA . THR A 1 87 ? 7.784 -0.341 -43.478 1.00 88.19 87 THR A CA 1
ATOM 671 C C . THR A 1 87 ? 9.177 -0.871 -43.161 1.00 88.19 87 THR A C 1
ATOM 673 O O . THR A 1 87 ? 9.485 -2.018 -43.481 1.00 88.19 87 THR A O 1
ATOM 676 N N . LEU A 1 88 ? 10.026 -0.033 -42.564 1.00 91.88 88 LEU A N 1
ATOM 677 C CA . LEU A 1 88 ? 11.334 -0.422 -42.057 1.00 91.88 88 LEU A CA 1
ATOM 678 C C . LEU A 1 88 ? 11.174 -0.921 -40.631 1.00 91.88 88 LEU A C 1
ATOM 680 O O . LEU A 1 88 ? 10.404 -0.349 -39.871 1.00 91.88 88 LEU A O 1
ATOM 684 N N . GLY A 1 89 ? 11.904 -1.962 -40.257 1.00 93.81 89 GLY A N 1
ATOM 685 C CA . GLY A 1 89 ? 11.709 -2.589 -38.964 1.00 93.81 89 GLY A CA 1
ATOM 686 C C . GLY A 1 89 ? 12.499 -3.871 -38.804 1.00 93.81 89 GLY A C 1
ATOM 687 O O . GLY A 1 89 ? 13.337 -4.205 -39.642 1.00 93.81 89 GLY A O 1
ATOM 688 N N . VAL A 1 90 ? 12.187 -4.582 -37.730 1.00 96.56 90 VAL A N 1
ATOM 689 C CA . VAL A 1 90 ? 12.726 -5.901 -37.412 1.00 96.56 90 VAL A CA 1
ATOM 690 C C . VAL A 1 90 ? 11.579 -6.833 -37.024 1.00 96.56 90 VAL A C 1
ATOM 692 O O . VAL A 1 90 ? 10.673 -6.444 -36.289 1.00 96.56 90 VAL A O 1
ATOM 695 N N . ASP A 1 91 ? 11.618 -8.074 -37.503 1.00 96.69 91 ASP A N 1
ATOM 696 C CA . ASP A 1 91 ? 10.705 -9.119 -37.040 1.00 96.69 91 ASP A CA 1
ATOM 697 C C . ASP A 1 91 ? 11.209 -9.704 -35.713 1.00 96.69 91 ASP A C 1
ATOM 699 O O . ASP A 1 91 ? 12.239 -10.387 -35.671 1.00 96.69 91 ASP A O 1
ATOM 703 N N . VAL A 1 92 ? 10.473 -9.487 -34.627 1.00 95.81 92 VAL A N 1
ATOM 704 C CA . VAL A 1 92 ? 10.770 -10.071 -33.315 1.00 95.81 92 VAL A CA 1
ATOM 705 C C . VAL A 1 92 ? 10.188 -11.481 -33.246 1.00 95.81 92 VAL A C 1
ATOM 707 O O . VAL A 1 92 ? 9.000 -11.689 -33.487 1.00 95.81 92 VAL A O 1
ATOM 710 N N . LYS A 1 93 ? 11.027 -12.475 -32.942 1.00 93.88 93 LYS A N 1
ATOM 711 C CA . LYS A 1 93 ? 10.662 -13.899 -32.960 1.00 93.88 93 LYS A CA 1
ATOM 712 C C . LYS A 1 93 ? 10.820 -14.542 -31.596 1.00 93.88 93 LYS A C 1
ATOM 714 O O . LYS A 1 93 ? 11.874 -14.425 -30.971 1.00 93.88 93 LYS A O 1
ATOM 719 N N . ILE A 1 94 ? 9.793 -15.284 -31.186 1.00 88.62 94 ILE A N 1
ATOM 720 C CA . ILE A 1 94 ? 9.774 -16.039 -29.929 1.00 88.62 94 ILE A CA 1
ATOM 721 C C . ILE A 1 94 ? 9.078 -17.379 -30.162 1.00 88.62 94 ILE A C 1
ATOM 723 O O . ILE A 1 94 ? 7.925 -17.415 -30.582 1.00 88.62 94 ILE A O 1
ATOM 727 N N . SER A 1 95 ? 9.771 -18.493 -29.905 1.00 78.31 95 SER A N 1
ATOM 728 C CA . SER A 1 95 ? 9.205 -19.857 -29.961 1.00 78.31 95 SER A CA 1
ATOM 729 C C . SER A 1 95 ? 8.370 -20.168 -31.219 1.00 78.31 95 SER A C 1
ATOM 731 O O . SER A 1 95 ? 7.357 -20.864 -31.162 1.00 78.31 95 SER A O 1
ATOM 733 N N . GLY A 1 96 ? 8.798 -19.653 -32.378 1.00 80.00 96 GLY A N 1
ATOM 734 C CA . GLY A 1 96 ? 8.136 -19.856 -33.673 1.00 80.00 96 GLY A CA 1
ATOM 735 C C . GLY A 1 96 ? 7.002 -18.877 -34.006 1.00 80.00 96 GLY A C 1
ATOM 736 O O . GLY A 1 96 ? 6.490 -18.928 -35.123 1.00 80.00 96 GLY A O 1
ATOM 737 N N . GLN A 1 97 ? 6.636 -17.977 -33.092 1.00 88.50 97 GLN A N 1
ATOM 738 C CA . GLN A 1 97 ? 5.745 -16.842 -33.347 1.00 88.50 97 GLN A CA 1
ATOM 739 C C . GLN A 1 97 ? 6.553 -15.599 -33.758 1.00 88.50 97 GLN A C 1
ATOM 741 O O . GLN A 1 97 ? 7.768 -15.534 -33.541 1.00 88.50 97 GLN A O 1
ATOM 746 N N . THR A 1 98 ? 5.913 -14.644 -34.437 1.00 93.88 98 THR A N 1
ATOM 747 C CA . THR A 1 98 ? 6.577 -13.457 -35.000 1.00 93.88 98 THR A CA 1
ATOM 748 C C . THR A 1 98 ? 5.706 -12.221 -34.830 1.00 93.88 98 THR A C 1
ATOM 750 O O . THR A 1 98 ? 4.544 -12.236 -35.235 1.00 93.88 98 THR A O 1
ATOM 753 N N . TRP A 1 99 ? 6.302 -11.154 -34.300 1.00 94.94 99 TRP A N 1
ATOM 754 C CA . TRP A 1 99 ? 5.696 -9.838 -34.152 1.00 94.94 99 TRP A CA 1
ATOM 755 C C . TRP A 1 99 ? 6.532 -8.818 -34.941 1.00 94.94 99 TRP A C 1
ATOM 757 O O . TRP A 1 99 ? 7.747 -8.745 -34.742 1.00 94.94 99 TRP A O 1
ATOM 767 N N . PRO A 1 100 ? 5.928 -8.059 -35.868 1.00 95.25 100 PRO A N 1
ATOM 768 C CA . PRO A 1 100 ? 6.639 -7.011 -36.590 1.00 95.25 100 PRO A CA 1
ATOM 769 C C . PRO A 1 100 ? 6.830 -5.783 -35.692 1.00 95.25 100 PRO A C 1
ATOM 771 O O . PRO A 1 100 ? 5.900 -5.390 -34.984 1.00 95.25 100 PRO A O 1
ATOM 774 N N . LEU A 1 101 ? 8.011 -5.165 -35.742 1.00 96.31 101 LEU A N 1
ATOM 775 C CA . LEU A 1 101 ? 8.318 -3.905 -35.063 1.00 96.31 101 LEU A CA 1
ATOM 776 C C . LEU A 1 101 ? 8.862 -2.901 -36.077 1.00 96.31 101 LEU A C 1
ATOM 778 O O . LEU A 1 101 ? 9.960 -3.099 -36.601 1.00 96.31 101 LEU A O 1
ATOM 782 N N . SER A 1 102 ? 8.115 -1.835 -36.363 1.00 96.06 102 SER A N 1
ATOM 783 C CA . SER A 1 102 ? 8.541 -0.813 -37.323 1.00 96.06 102 SER A CA 1
ATOM 784 C C . SER A 1 102 ? 9.414 0.270 -36.680 1.00 96.06 102 SER A C 1
ATOM 786 O O . SER A 1 102 ? 9.403 0.471 -35.467 1.00 96.06 102 SER A O 1
ATOM 788 N N . TRP A 1 103 ? 10.160 1.021 -37.496 1.00 95.44 103 TRP A N 1
ATOM 789 C CA . TRP A 1 103 ? 10.910 2.195 -37.044 1.00 95.44 103 TRP A CA 1
ATOM 790 C C . TRP A 1 103 ? 9.976 3.248 -36.438 1.00 95.44 103 TRP A C 1
ATOM 792 O O . TRP A 1 103 ? 10.324 3.872 -35.436 1.00 95.44 103 TRP A O 1
ATOM 802 N N . ALA A 1 104 ? 8.778 3.412 -37.009 1.00 92.75 104 ALA A N 1
ATOM 803 C CA . ALA A 1 104 ? 7.777 4.348 -36.508 1.00 92.75 104 ALA A CA 1
ATOM 804 C C . ALA A 1 104 ? 7.319 4.004 -35.078 1.00 92.75 104 ALA A C 1
ATOM 806 O O . ALA A 1 104 ? 7.225 4.908 -34.247 1.00 92.75 104 ALA A O 1
ATOM 807 N N . ASP A 1 105 ? 7.126 2.716 -34.770 1.00 93.50 105 ASP A N 1
ATOM 808 C CA . ASP A 1 105 ? 6.687 2.245 -33.444 1.00 93.50 105 ASP A CA 1
ATOM 809 C C . ASP A 1 105 ? 7.688 2.599 -32.335 1.00 93.50 105 ASP A C 1
ATOM 811 O O . ASP A 1 105 ? 7.316 2.814 -31.183 1.00 93.50 105 ASP A O 1
ATOM 815 N N . VAL A 1 106 ? 8.971 2.704 -32.689 1.00 95.31 106 VAL A N 1
ATOM 816 C CA . VAL A 1 106 ? 10.071 2.974 -31.753 1.00 95.31 106 VAL A CA 1
ATOM 817 C C . VAL A 1 106 ? 10.624 4.393 -31.866 1.00 95.31 106 VAL A C 1
ATOM 819 O O . VAL A 1 106 ? 11.651 4.708 -31.265 1.00 95.31 106 VAL A O 1
ATOM 822 N N . GLY A 1 107 ? 9.971 5.269 -32.634 1.00 91.62 107 GLY A N 1
ATOM 823 C CA . GLY A 1 107 ? 10.413 6.651 -32.842 1.00 91.62 107 GLY A CA 1
ATOM 824 C C . GLY A 1 107 ? 11.731 6.790 -33.617 1.00 91.62 107 GLY A C 1
ATOM 825 O O . GLY A 1 107 ? 12.356 7.848 -33.566 1.00 91.62 107 GLY A O 1
ATOM 826 N N . GLN A 1 108 ? 12.164 5.743 -34.323 1.00 95.00 108 GLN A N 1
ATOM 827 C CA . GLN A 1 108 ? 13.306 5.787 -35.231 1.00 95.00 108 GLN A CA 1
ATOM 828 C C . GLN A 1 108 ? 12.873 6.414 -36.563 1.00 95.00 108 GLN A C 1
ATOM 830 O O . GLN A 1 108 ? 11.831 6.087 -37.128 1.00 95.00 108 GLN A O 1
ATOM 835 N N . SER A 1 109 ? 13.675 7.331 -37.097 1.00 94.88 109 SER A N 1
ATOM 836 C CA . SER A 1 109 ? 13.353 8.023 -38.349 1.00 94.88 109 SER A CA 1
ATOM 837 C C . SER A 1 109 ? 14.597 8.585 -39.023 1.00 94.88 109 SER A C 1
ATOM 839 O O . SER A 1 109 ? 15.651 8.712 -38.402 1.00 94.88 109 SER A O 1
ATOM 841 N N . TYR A 1 110 ? 14.479 8.968 -40.293 1.00 95.00 110 TYR A N 1
ATOM 842 C CA . TYR A 1 110 ? 15.514 9.757 -40.954 1.00 95.00 110 TYR A CA 1
ATOM 843 C C . TYR A 1 110 ? 15.485 11.208 -40.469 1.00 95.00 110 TYR A C 1
ATOM 845 O O . TYR A 1 110 ? 14.453 11.870 -40.550 1.00 95.00 110 TYR A O 1
ATOM 853 N N . ASP A 1 111 ? 16.638 11.723 -40.050 1.00 95.19 111 ASP A N 1
ATOM 854 C CA . ASP A 1 111 ? 16.847 13.155 -39.854 1.00 95.19 111 ASP A CA 1
ATOM 855 C C . ASP A 1 111 ? 17.222 13.773 -41.208 1.00 95.19 111 ASP A C 1
ATOM 857 O O . ASP A 1 111 ? 18.390 13.824 -41.619 1.00 95.19 111 ASP A O 1
ATOM 861 N N . ILE A 1 112 ? 16.191 14.146 -41.968 1.00 94.69 112 ILE A N 1
ATOM 862 C CA . ILE A 1 112 ? 16.331 14.628 -43.347 1.00 94.69 112 ILE A CA 1
ATOM 863 C C . ILE A 1 112 ? 17.087 15.957 -43.375 1.00 94.69 112 ILE A C 1
ATOM 865 O O . ILE A 1 112 ? 17.955 16.141 -44.229 1.00 94.69 112 ILE A O 1
ATOM 869 N N . ASP A 1 113 ? 16.830 16.848 -42.421 1.00 94.12 113 ASP A N 1
ATOM 870 C CA . ASP A 1 113 ? 17.496 18.146 -42.346 1.00 94.12 113 ASP A CA 1
ATOM 871 C C . ASP A 1 113 ? 18.992 17.988 -42.052 1.00 94.12 113 ASP A C 1
ATOM 873 O O . ASP A 1 113 ? 19.824 18.545 -42.777 1.00 94.12 113 ASP A O 1
ATOM 877 N N . ALA A 1 114 ? 19.367 17.158 -41.071 1.00 94.44 114 ALA A N 1
ATOM 878 C CA . ALA A 1 114 ? 20.772 16.865 -40.788 1.00 94.44 114 ALA A CA 1
ATOM 879 C C . ALA A 1 114 ? 21.455 16.145 -41.963 1.00 94.44 114 ALA A C 1
ATOM 881 O O . ALA A 1 114 ? 22.616 16.422 -42.287 1.00 94.44 114 ALA A O 1
ATOM 882 N N . THR A 1 115 ? 20.731 15.261 -42.656 1.00 96.00 115 THR A N 1
ATOM 883 C CA . THR A 1 115 ? 21.215 14.574 -43.863 1.00 96.00 115 THR A CA 1
ATOM 884 C C . THR A 1 115 ? 21.500 15.558 -44.997 1.00 96.00 115 THR A C 1
ATOM 886 O O . THR A 1 115 ? 22.578 15.524 -45.597 1.00 96.00 115 THR A O 1
ATOM 889 N N . VAL A 1 116 ? 20.573 16.476 -45.279 1.00 95.69 116 VAL A N 1
ATOM 890 C CA . VAL A 1 116 ? 20.738 17.516 -46.303 1.00 95.69 116 VAL A CA 1
ATOM 891 C C . VAL A 1 116 ? 21.842 18.489 -45.917 1.00 95.69 116 VAL A C 1
ATOM 893 O O . VAL A 1 116 ? 22.637 18.879 -46.772 1.00 95.69 116 VAL A O 1
ATOM 896 N N . GLN A 1 117 ? 21.957 18.849 -44.639 1.00 93.56 117 GLN A N 1
ATOM 897 C CA . GLN A 1 117 ? 23.047 19.686 -44.152 1.00 93.56 117 GLN A CA 1
ATOM 898 C C . GLN A 1 117 ? 24.409 19.004 -44.346 1.00 93.56 117 GLN A C 1
ATOM 900 O O . GLN A 1 117 ? 25.357 19.651 -44.801 1.00 93.56 117 GLN A O 1
ATOM 905 N N . SER A 1 118 ? 24.497 17.697 -44.083 1.00 93.25 118 SER A N 1
ATOM 906 C CA . SER A 1 118 ? 25.688 16.889 -44.358 1.00 93.25 118 SER A CA 1
ATOM 907 C C . SER A 1 118 ? 26.020 16.886 -45.857 1.00 93.25 118 SER A C 1
ATOM 909 O O . SER A 1 118 ? 27.144 17.230 -46.233 1.00 93.25 118 SER A O 1
ATOM 911 N N . ALA A 1 119 ? 25.030 16.656 -46.731 1.00 92.56 119 ALA A N 1
ATOM 912 C CA . ALA A 1 119 ? 25.190 16.731 -48.191 1.00 92.56 119 ALA A CA 1
ATOM 913 C C . ALA A 1 119 ? 25.671 18.105 -48.658 1.00 92.56 119 ALA A C 1
ATOM 915 O O . ALA A 1 119 ? 26.586 18.227 -49.475 1.00 92.56 119 ALA A O 1
ATOM 916 N N . TYR A 1 120 ? 25.065 19.160 -48.121 1.00 91.19 120 TYR A N 1
ATOM 917 C CA . TYR A 1 120 ? 25.400 20.531 -48.453 1.00 91.19 120 TYR A CA 1
ATOM 918 C C . TYR A 1 120 ? 26.804 20.896 -47.968 1.00 91.19 120 TYR A C 1
ATOM 920 O O . TYR A 1 120 ? 27.501 21.650 -48.641 1.00 91.19 120 TYR A O 1
ATOM 928 N N . SER A 1 121 ? 27.275 20.335 -46.856 1.00 88.88 121 SER A N 1
ATOM 929 C CA . SER A 1 121 ? 28.620 20.599 -46.336 1.00 88.88 121 SER A CA 1
ATOM 930 C C . SER A 1 121 ? 29.751 20.016 -47.198 1.00 88.88 121 SER A C 1
ATOM 932 O O . SER A 1 121 ? 30.886 20.487 -47.110 1.00 88.88 121 SER A O 1
ATOM 934 N N . VAL A 1 122 ? 29.461 19.053 -48.085 1.00 88.00 122 VAL A N 1
ATOM 935 C CA . VAL A 1 122 ? 30.464 18.439 -48.969 1.00 88.00 122 VAL A CA 1
ATOM 936 C C . VAL A 1 122 ? 31.164 19.512 -49.810 1.00 88.00 122 VAL A C 1
ATOM 938 O O . VAL A 1 122 ? 30.532 20.291 -50.526 1.00 88.00 122 VAL A O 1
ATOM 941 N N . GLY A 1 123 ? 32.495 19.565 -49.700 1.00 79.19 123 GLY A N 1
ATOM 942 C CA . GLY A 1 123 ? 33.339 20.536 -50.402 1.00 79.19 123 GLY A CA 1
ATOM 943 C C . GLY A 1 123 ? 33.207 21.986 -49.912 1.00 79.19 123 GLY A C 1
ATOM 944 O O . GLY A 1 123 ? 33.701 22.895 -50.584 1.00 79.19 123 GLY A O 1
ATOM 945 N N . ARG A 1 124 ? 32.553 22.225 -48.765 1.00 83.00 124 ARG A N 1
ATOM 946 C CA . ARG A 1 124 ? 32.420 23.538 -48.113 1.00 83.00 124 ARG A CA 1
ATOM 947 C C . ARG A 1 124 ? 33.158 23.534 -46.772 1.00 83.00 124 ARG A C 1
ATOM 949 O O . ARG A 1 124 ? 33.062 22.575 -46.016 1.00 83.00 124 ARG A O 1
ATOM 956 N N . SER A 1 125 ? 33.875 24.611 -46.453 1.00 70.38 125 SER A N 1
ATOM 957 C CA . SER A 1 125 ? 34.464 24.818 -45.121 1.00 70.38 125 SER A CA 1
ATOM 958 C C . SER A 1 125 ? 33.829 26.036 -44.443 1.00 70.38 125 SER A C 1
ATOM 960 O O . SER A 1 125 ? 33.164 26.842 -45.094 1.00 70.38 125 SER A O 1
ATOM 962 N N . ALA A 1 126 ? 34.041 26.197 -43.132 1.00 59.78 126 ALA A N 1
ATOM 963 C CA . ALA A 1 126 ? 33.479 27.312 -42.363 1.00 59.78 126 ALA A CA 1
ATOM 964 C C . ALA A 1 126 ? 33.939 28.703 -42.855 1.00 59.78 126 ALA A C 1
ATOM 966 O O . ALA A 1 126 ? 33.278 29.703 -42.579 1.00 59.78 126 ALA A O 1
ATOM 967 N N . THR A 1 127 ? 35.057 28.780 -43.586 1.00 57.25 127 THR A N 1
ATOM 968 C CA . THR A 1 127 ? 35.683 30.041 -44.016 1.00 57.25 127 THR A CA 1
ATOM 969 C C . THR A 1 127 ? 35.828 30.184 -45.532 1.00 57.25 127 THR A C 1
ATOM 971 O O . THR A 1 127 ? 36.114 31.286 -46.001 1.00 57.25 127 THR A O 1
ATOM 974 N N . GLU A 1 128 ? 35.610 29.126 -46.322 1.00 62.00 128 GLU A N 1
ATOM 975 C CA . GLU A 1 128 ? 35.862 29.134 -47.768 1.00 62.00 128 GLU A CA 1
ATOM 976 C C . GLU A 1 128 ? 34.662 28.624 -48.575 1.00 62.00 128 GLU A C 1
ATOM 978 O O . GLU A 1 128 ? 3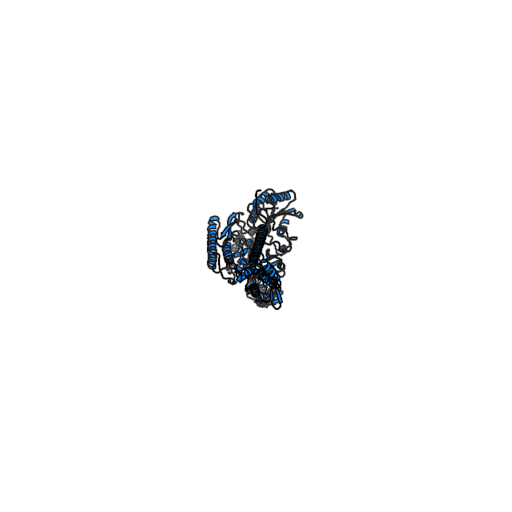4.088 27.565 -48.314 1.00 62.00 128 GLU A O 1
ATOM 983 N N . LYS A 1 129 ? 34.288 29.386 -49.612 1.00 68.25 129 LYS A N 1
ATOM 984 C CA . LYS A 1 129 ? 33.264 28.971 -50.578 1.00 68.25 129 LYS A CA 1
ATOM 985 C C . LYS A 1 129 ? 33.868 27.974 -51.578 1.00 68.25 129 LYS A C 1
ATOM 987 O O . LYS A 1 129 ? 34.994 28.198 -52.024 1.00 68.25 129 LYS A O 1
ATOM 992 N N . PRO A 1 130 ? 33.116 26.949 -52.021 1.00 69.31 130 PRO A N 1
ATOM 993 C CA . PRO A 1 130 ? 33.605 25.994 -53.011 1.00 69.31 130 PRO A CA 1
ATOM 994 C C . PRO A 1 130 ? 33.990 26.712 -54.308 1.00 69.31 130 PRO A C 1
ATOM 996 O O . PRO A 1 130 ? 33.230 27.560 -54.800 1.00 69.31 130 PRO A O 1
ATOM 999 N N . SER A 1 131 ? 35.165 26.372 -54.847 1.00 70.38 131 SER A N 1
ATOM 1000 C CA . SER A 1 131 ? 35.716 26.972 -56.067 1.00 70.38 131 SER A CA 1
ATOM 1001 C C . SER A 1 131 ? 34.812 26.728 -57.285 1.00 70.38 131 SER A C 1
ATOM 1003 O O . SER A 1 131 ? 34.042 25.769 -57.325 1.00 70.38 131 SER A O 1
ATOM 1005 N N . LEU A 1 132 ? 34.915 27.579 -58.315 1.00 66.50 132 LEU A N 1
ATOM 1006 C CA . LEU A 1 132 ? 34.155 27.403 -59.563 1.00 66.50 132 LEU A CA 1
ATOM 1007 C C . LEU A 1 132 ? 34.434 26.039 -60.221 1.00 66.50 132 LEU A C 1
ATOM 1009 O O . LEU A 1 132 ? 33.528 25.446 -60.797 1.00 66.50 132 LEU A O 1
ATOM 1013 N N . LEU A 1 133 ? 35.666 25.533 -60.100 1.00 67.81 133 LEU A N 1
ATOM 1014 C CA . LEU A 1 133 ? 36.054 24.231 -60.635 1.00 67.81 133 LEU A CA 1
ATOM 1015 C C . LEU A 1 133 ? 35.372 23.084 -59.873 1.00 67.81 133 LEU A C 1
ATOM 1017 O O . LEU A 1 133 ? 34.803 22.205 -60.509 1.00 67.81 133 LEU A O 1
ATOM 1021 N N . ALA A 1 134 ? 35.336 23.142 -58.537 1.00 69.62 134 ALA A N 1
ATOM 1022 C CA . ALA A 1 134 ? 34.663 22.139 -57.706 1.00 69.62 134 ALA A CA 1
ATOM 1023 C C . ALA A 1 134 ? 33.144 22.083 -57.958 1.00 69.62 134 ALA A C 1
ATOM 1025 O O . ALA A 1 134 ? 32.536 21.026 -57.871 1.00 69.62 134 ALA A O 1
ATOM 1026 N N . ARG A 1 135 ? 32.523 23.208 -58.331 1.00 70.94 135 ARG A N 1
ATOM 1027 C CA . ARG A 1 135 ? 31.088 23.278 -58.672 1.00 70.94 135 ARG A CA 1
ATOM 1028 C C . ARG A 1 135 ? 30.732 22.634 -60.012 1.00 70.94 135 ARG A C 1
ATOM 1030 O O . ARG A 1 135 ? 29.574 22.300 -60.227 1.00 70.94 135 ARG A O 1
ATOM 1037 N N . LEU A 1 136 ? 31.708 22.505 -60.909 1.00 68.88 136 LEU A N 1
ATOM 1038 C CA . LEU A 1 136 ? 31.552 21.900 -62.236 1.00 68.88 136 LEU A CA 1
ATOM 1039 C C . LEU A 1 136 ? 32.092 20.464 -62.292 1.00 68.88 136 LEU A C 1
ATOM 1041 O O . LEU A 1 136 ? 31.891 19.774 -63.289 1.00 68.88 136 LEU A O 1
ATOM 1045 N N . GLN A 1 137 ? 32.793 20.031 -61.243 1.00 78.56 137 GLN A N 1
ATOM 1046 C CA . GLN A 1 137 ? 33.317 18.683 -61.093 1.00 78.56 137 GLN A CA 1
ATOM 1047 C C . GLN A 1 137 ? 32.307 17.802 -60.363 1.00 78.56 137 GLN A C 1
ATOM 1049 O O . GLN A 1 137 ? 31.789 18.176 -59.312 1.00 78.56 137 GLN A O 1
ATOM 1054 N N . ASP A 1 138 ? 32.077 16.617 -60.918 1.00 81.25 138 ASP A N 1
ATOM 1055 C CA . ASP A 1 138 ? 31.361 15.535 -60.251 1.00 81.25 138 ASP A CA 1
ATOM 1056 C C . ASP A 1 138 ? 32.160 15.095 -59.017 1.00 81.25 138 ASP A C 1
ATOM 1058 O O . ASP A 1 138 ? 33.315 14.677 -59.133 1.00 81.25 138 ASP A O 1
ATOM 1062 N N . GLN A 1 139 ? 31.569 15.262 -57.835 1.00 83.88 139 GLN A N 1
ATOM 1063 C CA . GLN A 1 139 ? 32.214 14.915 -56.574 1.00 83.88 139 GLN A CA 1
ATOM 1064 C C . GLN A 1 139 ? 32.246 13.404 -56.334 1.00 83.88 139 GLN A C 1
ATOM 1066 O O . GLN A 1 139 ? 33.140 12.934 -55.636 1.00 83.88 139 GLN A O 1
ATOM 1071 N N . ASN A 1 140 ? 31.300 12.649 -56.903 1.00 88.94 140 ASN A N 1
ATOM 1072 C CA . ASN A 1 140 ? 31.122 11.216 -56.677 1.00 88.94 140 ASN A CA 1
ATOM 1073 C C . ASN A 1 140 ? 31.209 10.809 -55.185 1.00 88.94 140 ASN A C 1
ATOM 1075 O O . ASN A 1 140 ? 31.907 9.861 -54.818 1.00 88.94 140 ASN A O 1
ATOM 1079 N N . VAL A 1 141 ? 30.531 11.562 -54.312 1.00 92.00 141 VAL A N 1
ATOM 1080 C CA . VAL A 1 141 ? 30.491 11.333 -52.859 1.00 92.00 141 VAL A CA 1
ATOM 1081 C C . VAL A 1 141 ? 29.132 10.767 -52.489 1.00 92.00 141 VAL A C 1
ATOM 1083 O O . VAL A 1 141 ? 28.104 11.355 -52.811 1.00 92.00 141 VAL A O 1
ATOM 1086 N N . THR A 1 142 ? 29.121 9.648 -51.774 1.00 94.44 142 THR A N 1
ATOM 1087 C CA . THR A 1 142 ? 27.908 9.093 -51.169 1.00 94.44 142 THR A CA 1
ATOM 1088 C C . THR A 1 142 ? 27.918 9.360 -49.673 1.00 94.44 142 THR A C 1
ATOM 1090 O O . THR A 1 142 ? 28.893 9.035 -48.996 1.00 94.44 142 THR A O 1
ATOM 1093 N N . ILE A 1 143 ? 26.835 9.934 -49.160 1.00 93.94 143 ILE A N 1
ATOM 1094 C CA . ILE A 1 143 ? 26.589 10.082 -47.729 1.00 93.94 143 ILE A CA 1
ATOM 1095 C C . ILE A 1 143 ? 25.493 9.114 -47.288 1.00 93.94 143 ILE A C 1
ATOM 1097 O O . ILE A 1 143 ? 24.553 8.830 -48.036 1.00 93.94 143 ILE A O 1
ATOM 1101 N N . MET A 1 144 ? 25.613 8.614 -46.062 1.00 93.00 144 MET A N 1
ATOM 1102 C CA . MET A 1 144 ? 24.538 7.864 -45.420 1.00 93.00 144 MET A CA 1
ATOM 1103 C C . MET A 1 144 ? 23.554 8.846 -44.778 1.00 93.00 144 MET A C 1
ATOM 1105 O O . MET A 1 144 ? 23.991 9.888 -44.278 1.00 93.00 144 MET A O 1
ATOM 1109 N N . PRO A 1 145 ? 22.246 8.551 -44.797 1.00 93.56 145 PRO A N 1
ATOM 1110 C CA . PRO A 1 145 ? 21.269 9.368 -44.109 1.00 93.56 145 PRO A CA 1
ATOM 1111 C C . PRO A 1 145 ? 21.531 9.316 -42.606 1.00 93.56 145 PRO A C 1
ATOM 1113 O O . PRO A 1 145 ? 21.881 8.272 -42.054 1.00 93.56 145 PRO A O 1
ATOM 1116 N N . VAL A 1 146 ? 21.375 10.462 -41.958 1.00 93.44 146 VAL A N 1
ATOM 1117 C CA . VAL A 1 146 ? 21.406 10.578 -40.505 1.00 93.44 146 VAL A CA 1
ATOM 1118 C C . VAL A 1 146 ? 20.118 9.957 -39.972 1.00 93.44 146 VAL A C 1
ATOM 1120 O O . VAL A 1 146 ? 19.032 10.245 -40.475 1.00 93.44 146 VAL A O 1
ATOM 1123 N N . ILE A 1 147 ? 20.243 9.072 -38.987 1.00 93.25 147 ILE A N 1
ATOM 1124 C CA . ILE A 1 147 ? 19.115 8.358 -38.388 1.00 93.25 147 ILE A CA 1
ATOM 1125 C C . ILE A 1 147 ? 18.969 8.819 -36.941 1.00 93.25 147 ILE A C 1
ATOM 1127 O O . ILE A 1 147 ? 19.934 8.801 -36.176 1.00 93.25 147 ILE A O 1
ATOM 1131 N N . THR A 1 148 ? 17.755 9.206 -36.567 1.00 93.19 148 THR A N 1
ATOM 1132 C CA . THR A 1 148 ? 17.353 9.360 -35.171 1.00 93.19 148 THR A CA 1
ATOM 1133 C C . THR A 1 148 ? 17.283 7.966 -34.545 1.00 93.19 148 THR A C 1
ATOM 1135 O O . THR A 1 148 ? 16.546 7.133 -35.070 1.00 93.19 148 THR A O 1
ATOM 1138 N N . PRO A 1 149 ? 18.047 7.667 -33.480 1.00 91.06 149 PRO A N 1
ATOM 1139 C CA . PRO A 1 149 ? 18.082 6.328 -32.898 1.00 91.06 149 PRO A CA 1
ATOM 1140 C C . PRO A 1 149 ? 16.726 5.937 -32.301 1.00 91.06 149 PRO A C 1
ATOM 1142 O O . PRO A 1 149 ? 15.971 6.793 -31.843 1.00 91.06 149 PRO A O 1
ATOM 1145 N N . ALA A 1 150 ? 16.447 4.634 -32.276 1.00 92.62 150 ALA A N 1
ATOM 1146 C CA . ALA A 1 150 ? 15.236 4.097 -31.671 1.00 92.62 150 ALA A CA 1
ATOM 1147 C C . ALA A 1 150 ? 15.167 4.397 -30.164 1.00 92.62 150 ALA A C 1
ATOM 1149 O O . ALA A 1 150 ? 16.163 4.290 -29.442 1.00 92.62 150 ALA A O 1
ATOM 1150 N N . ASN A 1 151 ? 13.975 4.745 -29.685 1.00 89.56 151 ASN A N 1
ATOM 1151 C CA . ASN A 1 151 ? 13.733 5.077 -28.290 1.00 89.56 151 ASN A CA 1
ATOM 1152 C C . ASN A 1 151 ? 13.679 3.795 -27.427 1.00 89.56 151 ASN A C 1
ATOM 1154 O O . ASN A 1 151 ? 12.767 2.984 -27.616 1.00 89.56 151 ASN A O 1
ATOM 1158 N N . PRO A 1 152 ? 14.594 3.612 -26.451 1.00 81.50 152 PRO A N 1
ATOM 1159 C CA . PRO A 1 152 ? 14.609 2.433 -25.578 1.00 81.50 152 PRO A CA 1
ATOM 1160 C C . PRO A 1 152 ? 13.294 2.223 -24.822 1.00 81.50 152 PRO A C 1
ATOM 1162 O O . PRO A 1 152 ? 12.881 1.084 -24.627 1.00 81.50 152 PRO A O 1
ATOM 1165 N N . THR A 1 153 ? 12.612 3.299 -24.425 1.00 80.00 153 THR A N 1
ATOM 1166 C CA . THR A 1 153 ? 11.359 3.217 -23.665 1.00 80.00 153 THR A CA 1
ATOM 1167 C C . THR A 1 153 ? 10.226 2.619 -24.499 1.00 80.00 153 THR A C 1
ATOM 1169 O O . THR A 1 153 ? 9.447 1.822 -23.985 1.00 80.00 153 THR A O 1
ATOM 1172 N N . LEU A 1 154 ? 10.157 2.951 -25.793 1.00 85.44 154 LEU A N 1
ATOM 1173 C CA . LEU A 1 154 ? 9.143 2.399 -26.700 1.00 85.44 154 LEU A CA 1
ATOM 1174 C C . LEU A 1 154 ? 9.419 0.924 -27.014 1.00 85.44 154 LEU A C 1
ATOM 1176 O O . LEU A 1 154 ? 8.499 0.113 -27.019 1.00 85.44 154 LEU A O 1
ATOM 1180 N N . ILE A 1 155 ? 10.693 0.555 -27.184 1.00 90.06 155 ILE A N 1
ATOM 1181 C CA . ILE A 1 155 ? 11.092 -0.849 -27.361 1.00 90.06 155 ILE A CA 1
ATOM 1182 C C . ILE A 1 155 ? 10.749 -1.662 -26.111 1.00 90.06 155 ILE A C 1
ATOM 1184 O O . ILE A 1 155 ? 10.211 -2.760 -26.222 1.00 90.06 155 ILE A O 1
ATOM 1188 N N . ARG A 1 156 ? 11.012 -1.122 -24.916 1.00 86.12 156 ARG A N 1
ATOM 1189 C CA . ARG A 1 156 ? 10.660 -1.771 -23.649 1.00 86.12 156 ARG A CA 1
ATOM 1190 C C . ARG A 1 156 ? 9.157 -2.014 -23.531 1.00 86.12 156 ARG A C 1
ATOM 1192 O O . ARG A 1 156 ? 8.766 -3.120 -23.175 1.00 86.12 156 ARG A O 1
ATOM 1199 N N . ALA A 1 157 ? 8.333 -1.016 -23.856 1.00 73.19 157 ALA A N 1
ATOM 1200 C CA . ALA A 1 157 ? 6.877 -1.152 -23.840 1.00 73.19 157 ALA A CA 1
ATOM 1201 C C . ALA A 1 157 ? 6.401 -2.268 -24.786 1.00 73.19 157 ALA A C 1
ATOM 1203 O O . ALA A 1 157 ? 5.638 -3.137 -24.380 1.00 73.19 157 ALA A O 1
ATOM 1204 N N . TYR A 1 158 ? 6.939 -2.310 -26.005 1.00 90.69 158 TYR A N 1
ATOM 1205 C CA . TYR A 1 158 ? 6.634 -3.360 -26.976 1.00 90.69 158 TYR A CA 1
ATOM 1206 C C . TYR A 1 158 ? 7.033 -4.766 -26.493 1.00 90.69 158 TYR A C 1
ATOM 1208 O O . TYR A 1 158 ? 6.262 -5.718 -26.597 1.00 90.69 158 TYR A O 1
ATOM 1216 N N . VAL A 1 159 ? 8.231 -4.911 -25.917 1.00 88.75 159 VAL A N 1
ATOM 1217 C CA . VAL A 1 159 ? 8.689 -6.187 -25.341 1.00 88.75 159 VAL A CA 1
ATOM 1218 C C . VAL A 1 159 ? 7.798 -6.615 -24.170 1.00 88.75 159 VAL A C 1
ATOM 1220 O O . VAL A 1 159 ? 7.513 -7.804 -24.032 1.00 88.75 159 VAL A O 1
ATOM 1223 N N . ALA A 1 160 ? 7.330 -5.670 -23.349 1.00 75.12 160 ALA A N 1
ATOM 1224 C CA . ALA A 1 160 ? 6.423 -5.947 -22.238 1.00 75.12 160 ALA A CA 1
ATOM 1225 C C . ALA A 1 160 ? 5.043 -6.441 -22.711 1.00 75.12 160 ALA A C 1
ATOM 1227 O O . ALA A 1 160 ? 4.500 -7.367 -22.111 1.00 75.12 160 ALA A O 1
ATOM 1228 N N . GLU A 1 161 ? 4.506 -5.889 -23.804 1.00 82.38 161 GLU A N 1
ATOM 1229 C CA . GLU A 1 161 ? 3.260 -6.376 -24.417 1.00 82.38 161 GLU A CA 1
ATOM 1230 C C . GLU A 1 161 ? 3.392 -7.827 -24.889 1.00 82.38 161 GLU A C 1
ATOM 1232 O O . GLU A 1 161 ? 2.527 -8.653 -24.597 1.00 82.38 161 GLU A O 1
ATOM 1237 N N . ILE A 1 162 ? 4.502 -8.167 -25.554 1.00 85.88 162 ILE A N 1
ATOM 1238 C CA . ILE A 1 162 ? 4.758 -9.548 -25.979 1.00 85.88 162 ILE A CA 1
ATOM 1239 C C . ILE A 1 162 ? 4.907 -10.461 -24.759 1.00 85.88 162 ILE A C 1
ATOM 1241 O O . ILE A 1 162 ? 4.310 -11.534 -24.725 1.00 85.88 162 ILE A O 1
ATOM 1245 N N . ALA A 1 163 ? 5.670 -10.044 -23.743 1.00 78.12 163 ALA A N 1
ATOM 1246 C CA . ALA A 1 163 ? 5.859 -10.819 -22.518 1.00 78.12 163 ALA A CA 1
ATOM 1247 C C . ALA A 1 163 ? 4.516 -11.147 -21.837 1.00 78.12 163 ALA A C 1
ATOM 1249 O O . ALA A 1 163 ? 4.293 -12.289 -21.441 1.00 78.12 163 ALA A O 1
ATOM 1250 N N . ALA A 1 164 ? 3.581 -10.196 -21.785 1.00 69.44 164 ALA A N 1
ATOM 1251 C CA . ALA A 1 164 ? 2.249 -10.431 -21.229 1.00 69.44 164 ALA A CA 1
ATOM 1252 C C . ALA A 1 164 ? 1.453 -11.527 -21.970 1.00 69.44 164 ALA A C 1
ATOM 1254 O O . ALA A 1 164 ? 0.611 -12.185 -21.359 1.00 69.44 164 ALA A O 1
ATOM 1255 N N . GLU A 1 165 ? 1.715 -11.747 -23.262 1.00 80.38 165 GLU A N 1
ATOM 1256 C CA . GLU A 1 165 ? 1.045 -12.773 -24.071 1.00 80.38 165 GLU A CA 1
ATOM 1257 C C . GLU A 1 165 ? 1.685 -14.165 -23.928 1.00 80.38 165 GLU A C 1
ATOM 1259 O O . GLU A 1 165 ? 0.986 -15.179 -24.009 1.00 80.38 165 GLU A O 1
ATOM 1264 N N . VAL A 1 166 ? 3.006 -14.235 -23.727 1.00 81.75 166 VAL A N 1
ATOM 1265 C CA . VAL A 1 166 ? 3.766 -15.491 -23.870 1.00 81.75 166 VAL A CA 1
ATOM 1266 C C . VAL A 1 166 ? 4.369 -16.041 -22.574 1.00 81.75 166 VAL A C 1
ATOM 1268 O O . VAL A 1 166 ? 4.820 -17.188 -22.561 1.00 81.75 166 VAL A O 1
ATOM 1271 N N . GLU A 1 167 ? 4.417 -15.258 -21.495 1.00 79.56 167 GLU A N 1
ATOM 1272 C CA . GLU A 1 167 ? 4.974 -15.708 -20.217 1.00 79.56 167 GLU A CA 1
ATOM 1273 C C . GLU A 1 167 ? 4.034 -16.669 -19.476 1.00 79.56 167 GLU A C 1
ATOM 1275 O O . GLU A 1 167 ? 2.817 -16.494 -19.419 1.00 79.56 167 GLU A O 1
ATOM 1280 N N . ILE A 1 168 ? 4.623 -17.687 -18.844 1.00 81.38 168 ILE A N 1
ATOM 1281 C CA . ILE A 1 168 ? 3.903 -18.663 -18.021 1.00 81.38 168 ILE A CA 1
ATOM 1282 C C . ILE A 1 168 ? 4.433 -18.542 -16.596 1.00 81.38 168 ILE A C 1
ATOM 1284 O O . ILE A 1 168 ? 5.620 -18.747 -16.354 1.00 81.38 168 ILE A O 1
ATOM 1288 N N . ALA A 1 169 ? 3.572 -18.224 -15.630 1.00 68.44 169 ALA A N 1
ATOM 1289 C CA . ALA A 1 169 ? 3.983 -18.155 -14.230 1.00 68.44 169 ALA A CA 1
ATOM 1290 C C . ALA A 1 169 ? 4.320 -19.556 -13.675 1.00 68.44 169 ALA A C 1
ATOM 1292 O O . ALA A 1 169 ? 3.637 -20.526 -14.018 1.00 68.44 169 ALA A O 1
ATOM 1293 N N . PRO A 1 170 ? 5.333 -19.690 -12.797 1.00 77.19 170 PRO A N 1
ATOM 1294 C CA . PRO A 1 170 ? 5.576 -20.947 -12.105 1.00 77.19 170 PRO A CA 1
ATOM 1295 C C . PRO A 1 170 ? 4.430 -21.257 -11.133 1.00 77.19 170 PRO A C 1
ATOM 1297 O O . PRO A 1 170 ? 3.893 -20.363 -10.479 1.00 77.19 170 PRO A O 1
ATOM 1300 N N . ILE A 1 171 ? 4.081 -22.534 -11.000 1.00 79.88 171 ILE A N 1
ATOM 1301 C CA . ILE A 1 171 ? 3.046 -23.012 -10.076 1.00 79.88 171 ILE A CA 1
ATOM 1302 C C . ILE A 1 171 ? 3.743 -23.714 -8.913 1.00 79.88 171 ILE A C 1
ATOM 1304 O O . ILE A 1 171 ? 4.486 -24.667 -9.128 1.00 79.88 171 ILE A O 1
ATOM 1308 N N . ASN A 1 172 ? 3.518 -23.260 -7.680 1.00 80.81 172 ASN A N 1
ATOM 1309 C CA . ASN A 1 172 ? 4.099 -23.903 -6.498 1.00 80.81 172 ASN A CA 1
ATOM 1310 C C . ASN A 1 172 ? 3.523 -25.302 -6.266 1.00 80.81 172 ASN A C 1
ATOM 1312 O O . ASN A 1 172 ? 2.368 -25.579 -6.595 1.00 80.81 172 ASN A O 1
ATOM 1316 N N . ALA A 1 173 ? 4.323 -26.163 -5.638 1.00 84.75 173 ALA A N 1
ATOM 1317 C CA . ALA A 1 173 ? 3.825 -27.394 -5.055 1.00 84.75 173 ALA A CA 1
ATOM 1318 C C . ALA A 1 173 ? 2.696 -27.077 -4.068 1.00 84.75 173 ALA A C 1
ATOM 1320 O O . ALA A 1 173 ? 2.715 -26.061 -3.371 1.00 84.75 173 ALA A O 1
ATOM 1321 N N . HIS A 1 174 ? 1.711 -27.961 -4.016 1.00 87.50 174 HIS A N 1
ATOM 1322 C CA . HIS A 1 174 ? 0.530 -27.796 -3.188 1.00 87.50 174 HIS A CA 1
ATOM 1323 C C . HIS A 1 174 ? 0.398 -28.987 -2.252 1.00 87.50 174 HIS A C 1
ATOM 1325 O O . HIS A 1 174 ? 0.632 -30.131 -2.650 1.00 87.50 174 HIS A O 1
ATOM 1331 N N . PHE A 1 175 ? 0.003 -28.704 -1.015 1.00 90.12 175 PHE A N 1
ATOM 1332 C CA . PHE A 1 175 ? -0.345 -29.703 -0.023 1.00 90.12 175 PHE A CA 1
ATOM 1333 C C . PHE A 1 175 ? -1.660 -29.310 0.649 1.00 90.12 175 PHE A C 1
ATOM 1335 O O . PHE A 1 175 ? -1.812 -28.175 1.095 1.00 90.12 175 PHE A O 1
ATOM 1342 N N . SER A 1 176 ? -2.590 -30.253 0.740 1.00 84.94 176 SER A N 1
ATOM 1343 C CA . SER A 1 176 ? -3.854 -30.094 1.455 1.00 84.94 176 SER A CA 1
ATOM 1344 C C . SER A 1 176 ? -4.241 -31.402 2.136 1.00 84.94 176 SER A C 1
ATOM 1346 O O . SER A 1 176 ? -3.900 -32.495 1.670 1.00 84.94 176 SER A O 1
ATOM 1348 N N . LEU A 1 177 ? -4.952 -31.269 3.252 1.00 83.25 177 LEU A N 1
ATOM 1349 C CA . LEU A 1 177 ? -5.408 -32.366 4.083 1.00 83.25 177 LEU A CA 1
ATOM 1350 C C . LEU A 1 177 ? -6.881 -32.133 4.438 1.00 83.25 177 LEU A C 1
ATOM 1352 O O . LEU A 1 177 ? -7.202 -31.136 5.072 1.00 83.25 177 LEU A O 1
ATOM 1356 N N . ASN A 1 178 ? -7.773 -33.032 4.023 1.00 73.00 178 ASN A N 1
ATOM 1357 C CA . ASN A 1 178 ? -9.211 -32.917 4.284 1.00 73.00 178 ASN A CA 1
ATOM 1358 C C . ASN A 1 178 ? -9.770 -34.264 4.742 1.00 73.00 178 ASN A C 1
ATOM 1360 O O . ASN A 1 178 ? -9.791 -35.212 3.963 1.00 73.00 178 ASN A O 1
ATOM 1364 N N . LEU A 1 179 ? -10.243 -34.352 5.993 1.00 68.38 179 LEU A N 1
ATOM 1365 C CA . LEU A 1 179 ? -10.887 -35.556 6.551 1.00 68.38 179 LEU A CA 1
ATOM 1366 C C . LEU A 1 179 ? -10.061 -36.845 6.335 1.00 68.38 179 LEU A C 1
ATOM 1368 O O . LEU A 1 179 ? -10.597 -37.889 5.971 1.00 68.38 179 LEU A O 1
ATOM 1372 N N . GLY A 1 180 ? -8.741 -36.760 6.519 1.00 67.44 180 GLY A N 1
ATOM 1373 C CA . GLY A 1 180 ? -7.802 -37.868 6.298 1.00 67.44 180 GLY A CA 1
ATOM 1374 C C . GLY A 1 180 ? -7.340 -38.080 4.846 1.00 67.44 180 GLY A C 1
ATOM 1375 O O . GLY A 1 180 ? -6.416 -38.862 4.621 1.00 67.44 180 GLY A O 1
ATOM 1376 N N . GLU A 1 181 ? -7.907 -37.380 3.858 1.00 79.00 181 GLU A N 1
ATOM 1377 C CA . GLU A 1 181 ? -7.431 -37.405 2.470 1.00 79.00 181 GLU A CA 1
ATOM 1378 C C . GLU A 1 181 ? -6.295 -36.394 2.261 1.00 79.00 181 GLU A C 1
ATOM 1380 O O . GLU A 1 181 ? -6.416 -35.215 2.591 1.00 79.00 181 GLU A O 1
ATOM 1385 N N . MET A 1 182 ? -5.179 -36.871 1.705 1.00 86.88 182 MET A N 1
ATOM 1386 C CA . MET A 1 182 ? -3.965 -36.090 1.469 1.00 86.88 182 MET A CA 1
ATOM 1387 C C . MET A 1 182 ? -3.784 -35.821 -0.025 1.00 86.88 182 MET A C 1
ATOM 1389 O O . MET A 1 182 ? -3.580 -36.754 -0.804 1.00 86.88 182 MET A O 1
ATOM 1393 N N . ILE A 1 183 ? -3.772 -34.544 -0.407 1.00 88.31 183 ILE A N 1
ATOM 1394 C CA . ILE A 1 183 ? -3.460 -34.092 -1.766 1.00 88.31 183 ILE A CA 1
ATOM 1395 C C . ILE A 1 183 ? -2.094 -33.416 -1.732 1.00 88.31 183 ILE A C 1
ATOM 1397 O O . ILE A 1 183 ? -1.897 -32.449 -1.006 1.00 88.31 183 ILE A O 1
ATOM 1401 N N . ALA A 1 184 ? -1.148 -33.931 -2.514 1.00 90.25 184 ALA A N 1
ATOM 1402 C CA . ALA A 1 184 ? 0.210 -33.410 -2.589 1.00 90.25 184 ALA A CA 1
ATOM 1403 C C . ALA A 1 184 ? 0.681 -33.414 -4.051 1.00 90.25 184 ALA A C 1
ATOM 1405 O O . ALA A 1 184 ? 0.837 -34.486 -4.641 1.00 90.25 184 ALA A O 1
ATOM 1406 N N . THR A 1 185 ? 0.891 -32.237 -4.643 1.00 91.88 185 THR A N 1
ATOM 1407 C CA . THR A 1 185 ? 1.348 -32.078 -6.036 1.00 91.88 185 THR A CA 1
ATOM 1408 C C . THR A 1 185 ? 2.653 -31.298 -6.086 1.00 91.88 185 THR A C 1
ATOM 1410 O O . THR A 1 185 ? 2.789 -30.306 -5.378 1.00 91.88 185 THR A O 1
ATOM 1413 N N . SER A 1 186 ? 3.594 -31.715 -6.934 1.00 92.12 186 SER A N 1
ATOM 1414 C CA . SER A 1 186 ? 4.858 -31.002 -7.163 1.00 92.12 186 SER A CA 1
ATOM 1415 C C . SER A 1 186 ? 4.642 -29.715 -7.968 1.00 92.12 186 SER A C 1
ATOM 1417 O O . SER A 1 186 ? 3.657 -29.585 -8.703 1.00 92.12 186 SER A O 1
ATOM 1419 N N . GLY A 1 187 ? 5.563 -28.766 -7.821 1.00 86.88 187 GLY A N 1
ATOM 1420 C CA . GLY A 1 187 ? 5.541 -27.495 -8.533 1.00 86.88 187 GLY A CA 1
ATOM 1421 C C . GLY A 1 187 ? 5.860 -27.641 -10.024 1.00 86.88 187 GLY A C 1
ATOM 1422 O O . GLY A 1 187 ? 6.467 -28.618 -10.463 1.00 86.88 187 GLY A O 1
ATOM 1423 N N . GLN A 1 188 ? 5.454 -26.650 -10.811 1.00 88.56 188 GLN A N 1
ATOM 1424 C CA . GLN A 1 188 ? 5.706 -26.555 -12.247 1.00 88.56 188 GLN A CA 1
ATOM 1425 C C . GLN A 1 188 ? 6.501 -25.281 -12.548 1.00 88.56 188 GLN A C 1
ATOM 1427 O O . GLN A 1 188 ? 6.146 -24.199 -12.081 1.00 88.56 188 GLN A O 1
ATOM 1432 N N . SER A 1 189 ? 7.576 -25.404 -13.327 1.00 84.19 189 SER A N 1
ATOM 1433 C CA . SER A 1 189 ? 8.392 -24.261 -13.749 1.00 84.19 189 SER A CA 1
ATOM 1434 C C . SER A 1 189 ? 7.636 -23.343 -14.707 1.00 84.19 189 SER A C 1
ATOM 1436 O O . SER A 1 189 ? 6.924 -23.805 -15.597 1.00 84.19 189 SER A O 1
ATOM 1438 N N . GLY A 1 190 ? 7.836 -22.042 -14.527 1.00 82.38 190 GLY A N 1
ATOM 1439 C CA . GLY A 1 190 ? 7.364 -20.993 -15.418 1.00 82.38 190 GLY A CA 1
ATOM 1440 C C . GLY A 1 190 ? 8.390 -20.629 -16.491 1.00 82.38 190 GLY A C 1
ATOM 1441 O O . GLY A 1 190 ? 9.501 -21.162 -16.529 1.00 82.38 190 GLY A O 1
ATOM 1442 N N . GLN A 1 191 ? 8.025 -19.686 -17.352 1.00 83.38 191 GLN A N 1
ATOM 1443 C CA . GLN A 1 191 ? 8.844 -19.150 -18.436 1.00 83.38 191 GLN A CA 1
ATOM 1444 C C . GLN A 1 191 ? 8.690 -17.629 -18.481 1.00 83.38 191 GLN A C 1
ATOM 1446 O O . GLN A 1 191 ? 7.562 -17.135 -18.491 1.00 83.38 191 GLN A O 1
ATOM 1451 N N . CYS A 1 192 ? 9.809 -16.902 -18.522 1.00 81.25 192 CYS A N 1
ATOM 1452 C CA . CYS A 1 192 ? 9.821 -15.447 -18.667 1.00 81.25 192 CYS A CA 1
ATOM 1453 C C . CYS A 1 192 ? 10.774 -14.960 -19.757 1.00 81.25 192 CYS A C 1
ATOM 1455 O O . CYS A 1 192 ? 11.739 -15.640 -20.126 1.00 81.25 192 CYS A O 1
ATOM 1457 N N . LEU A 1 193 ? 10.496 -13.757 -20.248 1.00 83.44 193 LEU A N 1
ATOM 1458 C CA . LEU A 1 193 ? 11.359 -13.013 -21.146 1.00 83.44 193 LEU A CA 1
ATOM 1459 C C . LEU A 1 193 ? 12.192 -12.023 -20.326 1.00 83.44 193 LEU A C 1
ATOM 1461 O O . LEU A 1 193 ? 11.657 -11.254 -19.530 1.00 83.44 193 LEU A O 1
ATOM 1465 N N . GLU A 1 194 ? 13.510 -12.015 -20.517 1.00 80.19 194 GLU A N 1
ATOM 1466 C CA . GLU A 1 194 ? 14.352 -10.995 -19.888 1.00 80.19 194 GLU A CA 1
ATOM 1467 C C . GLU A 1 194 ? 14.254 -9.702 -20.715 1.00 80.19 194 GLU A C 1
ATOM 1469 O O . GLU A 1 194 ? 14.608 -9.681 -21.901 1.00 80.19 194 GLU A O 1
ATOM 1474 N N . ILE A 1 195 ? 13.688 -8.653 -20.111 1.00 78.69 195 ILE A N 1
ATOM 1475 C CA . ILE A 1 195 ? 13.244 -7.452 -20.825 1.00 78.69 195 ILE A CA 1
ATOM 1476 C C . ILE A 1 195 ? 14.433 -6.633 -21.327 1.00 78.69 195 ILE A C 1
ATOM 1478 O O . ILE A 1 195 ? 14.471 -6.305 -22.510 1.00 78.69 195 ILE A O 1
ATOM 1482 N N . GLU A 1 196 ? 15.428 -6.333 -20.492 1.00 81.94 196 GLU A N 1
ATOM 1483 C CA . GLU A 1 196 ? 16.503 -5.402 -20.871 1.00 81.94 196 GLU A CA 1
ATOM 1484 C C . GLU A 1 196 ? 17.469 -6.006 -21.901 1.00 81.94 196 GLU A C 1
ATOM 1486 O O . GLU A 1 196 ? 17.913 -5.335 -22.832 1.00 81.94 196 GLU A O 1
ATOM 1491 N N . THR A 1 197 ? 17.728 -7.306 -21.816 1.00 85.56 197 THR A N 1
ATOM 1492 C CA . THR A 1 197 ? 18.460 -8.097 -22.812 1.00 85.56 197 THR A CA 1
ATOM 1493 C C . THR A 1 197 ? 17.685 -8.144 -24.118 1.00 85.56 197 THR A C 1
ATOM 1495 O O . THR A 1 197 ? 18.284 -8.043 -25.190 1.00 85.56 197 THR A O 1
ATOM 1498 N N . SER A 1 198 ? 16.358 -8.283 -24.057 1.00 90.50 198 SER A N 1
ATOM 1499 C CA . SER A 1 198 ? 15.508 -8.260 -25.249 1.00 90.50 198 SER A CA 1
ATOM 1500 C C . SER A 1 198 ? 15.502 -6.882 -25.910 1.00 90.50 198 SER A C 1
ATOM 1502 O O . SER A 1 198 ? 15.691 -6.793 -27.123 1.00 90.50 198 SER A O 1
ATOM 1504 N N . VAL A 1 199 ? 15.391 -5.810 -25.120 1.00 90.62 199 VAL A N 1
ATOM 1505 C CA . VAL A 1 199 ? 15.508 -4.420 -25.582 1.00 90.62 199 VAL A CA 1
ATOM 1506 C C . VAL A 1 199 ? 16.864 -4.193 -26.244 1.00 90.62 199 VAL A C 1
ATOM 1508 O O . VAL A 1 199 ? 16.908 -3.731 -27.382 1.00 90.62 199 VAL A O 1
ATOM 1511 N N . ALA A 1 200 ? 17.963 -4.587 -25.595 1.00 89.38 200 ALA A N 1
ATOM 1512 C CA . ALA A 1 200 ? 19.310 -4.428 -26.136 1.00 89.38 200 ALA A CA 1
ATOM 1513 C C . ALA A 1 200 ? 19.495 -5.180 -27.466 1.00 89.38 200 ALA A C 1
ATOM 1515 O O . ALA A 1 200 ? 20.068 -4.638 -28.412 1.00 89.38 200 ALA A O 1
ATOM 1516 N N . ARG A 1 201 ? 18.964 -6.406 -27.573 1.00 94.81 201 ARG A N 1
ATOM 1517 C CA . ARG A 1 201 ? 18.993 -7.196 -28.815 1.00 94.81 201 ARG A CA 1
ATOM 1518 C C . ARG A 1 201 ? 18.196 -6.543 -29.939 1.00 94.81 201 ARG A C 1
ATOM 1520 O O . ARG A 1 201 ? 18.680 -6.488 -31.065 1.00 94.81 201 ARG A O 1
ATOM 1527 N N . ILE A 1 202 ? 16.996 -6.042 -29.645 1.00 95.75 202 ILE A N 1
ATOM 1528 C CA . ILE A 1 202 ? 16.155 -5.348 -30.628 1.00 95.75 202 ILE A CA 1
ATOM 1529 C C . ILE A 1 202 ? 16.820 -4.044 -31.076 1.00 95.75 202 ILE A C 1
ATOM 1531 O O . ILE A 1 202 ? 16.889 -3.773 -32.271 1.00 95.75 202 ILE A O 1
ATOM 1535 N N . GLN A 1 203 ? 17.366 -3.261 -30.143 1.00 94.50 203 GLN A N 1
ATOM 1536 C CA . GLN A 1 203 ? 18.101 -2.035 -30.455 1.00 94.50 203 GLN A CA 1
ATOM 1537 C C . GLN A 1 203 ? 19.303 -2.301 -31.356 1.00 94.50 203 GLN A C 1
ATOM 1539 O O . GLN A 1 203 ? 19.513 -1.576 -32.328 1.00 94.50 203 GLN A O 1
ATOM 1544 N N . GLN A 1 204 ? 20.073 -3.348 -31.057 1.00 94.31 204 GLN A N 1
ATOM 1545 C CA . GLN A 1 204 ? 21.196 -3.753 -31.890 1.00 94.31 204 GLN A CA 1
ATOM 1546 C C . GLN A 1 204 ? 20.726 -4.160 -33.293 1.00 94.31 204 GLN A C 1
ATOM 1548 O O . GLN A 1 204 ? 21.268 -3.662 -34.277 1.00 94.31 204 GLN A O 1
ATOM 1553 N N . ALA A 1 205 ? 19.683 -4.988 -33.397 1.00 95.69 205 ALA A N 1
ATOM 1554 C CA . ALA A 1 205 ? 19.131 -5.421 -34.680 1.00 95.69 205 ALA A CA 1
ATOM 1555 C C . ALA A 1 205 ? 18.625 -4.238 -35.530 1.00 95.69 205 ALA A C 1
ATOM 1557 O O . ALA A 1 205 ? 18.913 -4.162 -36.724 1.00 95.69 205 ALA A O 1
ATOM 1558 N N . LEU A 1 206 ? 17.945 -3.268 -34.909 1.00 94.56 206 LEU A N 1
ATOM 1559 C CA . LEU A 1 206 ? 17.492 -2.035 -35.562 1.00 94.56 206 LEU A CA 1
ATOM 1560 C C . LEU A 1 206 ? 18.654 -1.142 -36.026 1.00 94.56 206 LEU A C 1
ATOM 1562 O O . LEU A 1 206 ? 18.555 -0.503 -37.076 1.00 94.56 206 LEU A O 1
ATOM 1566 N N . ALA A 1 207 ? 19.749 -1.086 -35.263 1.00 89.69 207 ALA A N 1
ATOM 1567 C CA . ALA A 1 207 ? 20.943 -0.318 -35.617 1.00 89.69 207 ALA A CA 1
ATOM 1568 C C . ALA A 1 207 ? 21.755 -0.975 -36.748 1.00 89.69 207 ALA A C 1
ATOM 1570 O O . ALA A 1 207 ? 22.314 -0.275 -37.593 1.00 89.69 207 ALA A O 1
ATOM 1571 N N . GLU A 1 208 ? 21.810 -2.308 -36.772 1.00 91.44 208 GLU A N 1
ATOM 1572 C CA . GLU A 1 208 ? 22.525 -3.101 -37.780 1.00 91.44 208 GLU A CA 1
ATOM 1573 C C . GLU A 1 208 ? 21.696 -3.322 -39.060 1.00 91.44 208 GLU A C 1
ATOM 1575 O O . GLU A 1 208 ? 22.251 -3.669 -40.104 1.00 91.44 208 GLU A O 1
ATOM 1580 N N . GLY A 1 209 ? 20.386 -3.049 -39.016 1.00 89.69 209 GLY A N 1
ATOM 1581 C CA . GLY A 1 209 ? 19.471 -3.259 -40.139 1.00 89.69 209 GLY A CA 1
ATOM 1582 C C . GLY A 1 209 ? 19.144 -4.735 -40.371 1.00 89.69 209 GLY A C 1
ATOM 1583 O O . GLY A 1 209 ? 18.910 -5.145 -41.509 1.00 89.69 209 GLY A O 1
ATOM 1584 N N . GLU A 1 210 ? 19.162 -5.534 -39.304 1.00 94.19 210 GLU A N 1
ATOM 1585 C CA . GLU A 1 210 ? 18.837 -6.956 -39.345 1.00 94.19 210 GLU A CA 1
ATOM 1586 C C . GLU A 1 210 ? 17.330 -7.166 -39.577 1.00 94.19 210 GLU A C 1
ATOM 1588 O O . GLU A 1 210 ? 16.505 -6.469 -38.984 1.00 94.19 210 GLU A O 1
ATOM 1593 N N . PRO A 1 211 ? 16.928 -8.143 -40.411 1.00 91.81 211 PRO A N 1
ATOM 1594 C CA . PRO A 1 211 ? 15.523 -8.349 -40.752 1.00 91.81 211 PRO A CA 1
ATOM 1595 C C . PRO A 1 211 ? 14.727 -9.037 -39.636 1.00 91.81 211 PRO A C 1
ATOM 1597 O O . PRO A 1 211 ? 13.500 -8.984 -39.644 1.00 91.81 211 PRO A O 1
ATOM 1600 N N . ALA A 1 212 ? 15.393 -9.725 -38.704 1.00 94.94 212 ALA A N 1
ATOM 1601 C CA . ALA A 1 212 ? 14.739 -10.422 -37.604 1.00 94.94 212 ALA A CA 1
ATOM 1602 C C . ALA A 1 212 ? 15.656 -10.566 -36.385 1.00 94.94 212 ALA A C 1
ATOM 1604 O O . ALA A 1 212 ? 16.871 -10.698 -36.526 1.00 94.94 212 ALA A O 1
ATOM 1605 N N . VAL A 1 213 ? 15.053 -10.642 -35.201 1.00 95.69 213 VAL A N 1
ATOM 1606 C CA . VAL A 1 213 ? 15.737 -10.876 -33.925 1.00 95.69 213 VAL A CA 1
ATOM 1607 C C . VAL A 1 213 ? 15.011 -11.953 -33.126 1.00 95.69 213 VAL A C 1
ATOM 1609 O O . VAL A 1 213 ? 13.792 -11.922 -32.986 1.00 95.69 213 VAL A O 1
ATOM 1612 N N . GLU A 1 214 ? 15.757 -12.933 -32.615 1.00 93.56 214 GLU A N 1
ATOM 1613 C CA . GLU A 1 214 ? 15.211 -14.020 -31.797 1.00 93.56 214 GLU A CA 1
ATOM 1614 C C . GLU A 1 214 ? 15.457 -13.747 -30.309 1.00 93.56 214 GLU A C 1
ATOM 1616 O O . GLU A 1 214 ? 16.600 -13.535 -29.871 1.00 93.56 214 GLU A O 1
ATOM 1621 N N . LEU A 1 215 ? 14.372 -13.739 -29.534 1.00 90.88 215 LEU A N 1
ATOM 1622 C CA . LEU A 1 215 ? 14.416 -13.558 -28.087 1.00 90.88 215 LEU A CA 1
ATOM 1623 C C . LEU A 1 215 ? 14.358 -14.915 -27.377 1.00 90.88 215 LEU A C 1
ATOM 1625 O O . LEU A 1 215 ? 13.793 -15.882 -27.888 1.00 90.88 215 LEU A O 1
ATOM 1629 N N . ILE A 1 216 ? 14.987 -14.997 -26.204 1.00 81.56 216 ILE A N 1
ATOM 1630 C CA . ILE A 1 216 ? 15.208 -16.256 -25.484 1.00 81.56 216 ILE A CA 1
ATOM 1631 C C . ILE A 1 216 ? 14.401 -16.250 -24.188 1.00 81.56 216 ILE A C 1
ATOM 1633 O O . ILE A 1 216 ? 14.483 -15.298 -23.414 1.00 81.56 216 ILE A O 1
ATOM 1637 N N . PHE A 1 217 ? 13.671 -17.340 -23.944 1.00 79.94 217 PHE A N 1
ATOM 1638 C CA . PHE A 1 217 ? 13.028 -17.592 -22.659 1.00 79.94 217 PHE A CA 1
ATOM 1639 C C . PHE A 1 217 ? 14.014 -18.107 -21.621 1.00 79.94 217 PHE A C 1
ATOM 1641 O O . PHE A 1 217 ? 14.871 -18.946 -21.912 1.00 79.94 217 PHE A O 1
ATOM 1648 N N . TYR A 1 218 ? 13.796 -17.688 -20.382 1.00 76.44 218 TYR A N 1
ATOM 1649 C CA . TYR A 1 218 ? 14.436 -18.266 -19.214 1.00 76.44 218 TYR A CA 1
ATOM 1650 C C . TYR A 1 218 ? 13.385 -18.985 -18.367 1.00 76.44 218 TYR A C 1
ATOM 1652 O O . TYR A 1 218 ? 12.245 -18.541 -18.237 1.00 76.44 218 TYR A O 1
ATOM 1660 N N . SER A 1 219 ? 13.761 -20.145 -17.832 1.00 81.06 219 SER A N 1
ATOM 1661 C CA . SER A 1 219 ? 12.890 -20.942 -16.969 1.00 81.06 219 SER A CA 1
ATOM 1662 C C . SER A 1 219 ? 12.924 -20.376 -15.554 1.00 81.06 219 SER A C 1
ATOM 1664 O O . SER A 1 219 ? 14.006 -20.197 -14.997 1.00 81.06 219 SER A O 1
ATOM 1666 N N . ILE A 1 220 ? 11.755 -20.157 -14.955 1.00 72.19 220 ILE A N 1
ATOM 1667 C CA . ILE A 1 220 ? 11.634 -19.765 -13.548 1.00 72.19 220 ILE A CA 1
ATOM 1668 C C . ILE A 1 220 ? 11.205 -20.991 -12.750 1.00 72.19 220 ILE A C 1
ATOM 1670 O O . ILE A 1 220 ? 10.178 -21.603 -13.038 1.00 72.19 220 ILE A O 1
ATOM 1674 N N . GLU A 1 221 ? 11.980 -21.364 -11.739 1.00 78.56 221 GLU A N 1
ATOM 1675 C CA . GLU A 1 221 ? 11.589 -22.439 -10.828 1.00 78.56 221 GLU A CA 1
ATOM 1676 C C . GLU A 1 221 ? 10.480 -21.979 -9.867 1.00 78.56 221 GLU A C 1
ATOM 1678 O O . GLU A 1 221 ? 10.486 -20.823 -9.429 1.00 78.56 221 GLU A O 1
ATOM 1683 N N . PRO A 1 222 ? 9.519 -22.858 -9.525 1.00 74.94 222 PRO A N 1
ATOM 1684 C CA . PRO A 1 222 ? 8.542 -22.551 -8.492 1.00 74.94 222 PRO A CA 1
ATOM 1685 C C . PRO A 1 222 ? 9.232 -22.389 -7.137 1.00 74.94 222 PRO A C 1
ATOM 1687 O O . PRO A 1 222 ? 10.249 -23.018 -6.855 1.00 74.94 222 PRO A O 1
ATOM 1690 N N . ASN A 1 223 ? 8.656 -21.547 -6.280 1.00 74.88 223 ASN A N 1
ATOM 1691 C CA . ASN A 1 223 ? 9.191 -21.278 -4.948 1.00 74.88 223 ASN A CA 1
ATOM 1692 C C . ASN A 1 223 ? 9.190 -22.538 -4.070 1.00 74.88 223 ASN A C 1
ATOM 1694 O O . ASN A 1 223 ? 10.108 -22.741 -3.286 1.00 74.88 223 ASN A O 1
ATOM 1698 N N . VAL A 1 224 ? 8.176 -23.391 -4.238 1.00 78.94 224 VAL A N 1
ATOM 1699 C CA . VAL A 1 224 ? 8.093 -24.711 -3.607 1.00 78.94 224 VAL A CA 1
ATOM 1700 C C . VAL A 1 224 ? 8.061 -25.754 -4.716 1.00 78.94 224 VAL A C 1
ATOM 1702 O O . VAL A 1 224 ? 7.107 -25.811 -5.493 1.00 78.94 224 VAL A O 1
ATOM 1705 N N . ILE A 1 225 ? 9.115 -26.561 -4.815 1.00 86.75 225 ILE A N 1
ATOM 1706 C CA . ILE A 1 225 ? 9.247 -27.577 -5.869 1.00 86.75 225 ILE A CA 1
ATOM 1707 C C . ILE A 1 225 ? 8.513 -28.856 -5.465 1.00 86.75 225 ILE A C 1
ATOM 1709 O O . ILE A 1 225 ? 7.822 -29.462 -6.279 1.00 86.75 225 ILE A O 1
ATOM 1713 N N . GLU A 1 226 ? 8.606 -29.237 -4.193 1.00 93.12 226 GLU A N 1
ATOM 1714 C CA . GLU A 1 226 ? 8.005 -30.457 -3.662 1.00 93.12 226 GLU A CA 1
ATOM 1715 C C . GLU A 1 226 ? 7.206 -30.166 -2.387 1.00 93.12 226 GLU A C 1
ATOM 1717 O O . GLU A 1 226 ? 7.591 -29.299 -1.606 1.00 93.12 226 GLU A O 1
ATOM 1722 N N . PRO A 1 227 ? 6.128 -30.918 -2.109 1.00 91.69 227 PRO A N 1
ATOM 1723 C CA . PRO A 1 227 ? 5.295 -30.737 -0.917 1.00 91.69 227 PRO A CA 1
ATOM 1724 C C . PRO A 1 227 ? 5.935 -31.300 0.372 1.00 91.69 227 PRO A C 1
ATOM 1726 O O . PRO A 1 227 ? 5.235 -31.704 1.301 1.00 91.69 227 PRO A O 1
ATOM 1729 N N . GLU A 1 228 ? 7.262 -31.405 0.421 1.00 93.44 228 GLU A N 1
ATOM 1730 C CA . GLU A 1 228 ? 8.012 -31.926 1.567 1.00 93.44 228 GLU A CA 1
ATOM 1731 C C . GLU A 1 228 ? 8.479 -30.788 2.495 1.00 93.44 228 GLU A C 1
ATOM 1733 O O . GLU A 1 22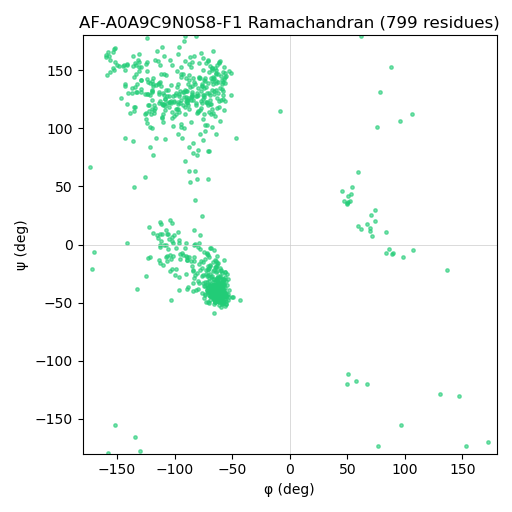8 ? 8.695 -29.672 2.018 1.00 93.44 228 GLU A O 1
ATOM 1738 N N . PRO A 1 229 ? 8.663 -31.050 3.806 1.00 93.00 229 PRO A N 1
ATOM 1739 C CA . PRO A 1 229 ? 8.433 -32.317 4.509 1.00 93.00 229 PRO A CA 1
ATOM 1740 C C . PRO A 1 229 ? 6.965 -32.606 4.871 1.00 93.00 229 PRO A C 1
ATOM 1742 O O . PRO A 1 229 ? 6.697 -33.674 5.422 1.00 93.00 229 PRO A O 1
ATOM 1745 N N . ALA A 1 230 ? 6.011 -31.716 4.576 1.00 91.12 230 ALA A N 1
ATOM 1746 C CA . ALA A 1 230 ? 4.616 -31.838 5.011 1.00 91.12 230 ALA A CA 1
ATOM 1747 C C . ALA A 1 230 ? 3.980 -33.175 4.635 1.00 91.12 230 ALA A C 1
ATOM 1749 O O . ALA A 1 230 ? 3.327 -33.815 5.460 1.00 91.12 230 ALA A O 1
ATOM 1750 N N . ARG A 1 231 ? 4.225 -33.658 3.412 1.00 92.25 231 ARG A N 1
ATOM 1751 C CA . ARG A 1 231 ? 3.742 -34.976 2.990 1.00 92.25 231 ARG A CA 1
ATOM 1752 C C . ARG A 1 231 ? 4.270 -36.101 3.881 1.00 92.25 231 ARG A C 1
ATOM 1754 O O . ARG A 1 231 ? 3.514 -37.008 4.234 1.00 92.25 231 ARG A O 1
ATOM 1761 N N . THR A 1 232 ? 5.542 -36.054 4.262 1.00 91.19 232 THR A N 1
ATOM 1762 C CA . THR A 1 232 ? 6.137 -37.028 5.185 1.00 91.19 232 THR A CA 1
ATOM 1763 C C . THR A 1 232 ? 5.629 -36.846 6.621 1.00 91.19 232 THR A C 1
ATOM 1765 O O . THR A 1 232 ? 5.302 -37.838 7.270 1.00 91.19 232 THR A O 1
ATOM 1768 N N . GLN A 1 233 ? 5.481 -35.608 7.100 1.00 90.88 233 GLN A N 1
ATOM 1769 C CA . GLN A 1 233 ? 4.968 -35.291 8.441 1.00 90.88 233 GLN A CA 1
ATOM 1770 C C . GLN A 1 233 ? 3.520 -35.762 8.630 1.00 90.88 233 GLN A C 1
ATOM 1772 O O . GLN A 1 233 ? 3.239 -36.489 9.583 1.00 90.88 233 GLN A O 1
ATOM 1777 N N . ALA A 1 234 ? 2.619 -35.454 7.689 1.00 89.81 234 ALA A N 1
ATOM 1778 C CA . ALA A 1 234 ? 1.230 -35.911 7.752 1.00 89.81 234 ALA A CA 1
ATOM 1779 C C . ALA A 1 234 ? 1.144 -37.437 7.741 1.00 89.81 234 ALA A C 1
ATOM 1781 O O . ALA A 1 234 ? 0.349 -38.011 8.475 1.00 89.81 234 ALA A O 1
ATOM 1782 N N . ARG A 1 235 ? 1.981 -38.123 6.949 1.00 89.88 235 ARG A N 1
ATOM 1783 C CA . ARG A 1 235 ? 2.034 -39.594 6.981 1.00 89.88 235 ARG A CA 1
ATOM 1784 C C . ARG A 1 235 ? 2.437 -40.133 8.350 1.00 89.88 235 ARG A C 1
ATOM 1786 O O . ARG A 1 235 ? 1.932 -41.182 8.731 1.00 89.88 235 ARG A O 1
ATOM 1793 N N . GLY A 1 236 ? 3.331 -39.447 9.061 1.00 88.50 236 GLY A N 1
ATOM 1794 C CA . GLY A 1 236 ? 3.711 -39.795 10.429 1.00 88.50 236 GLY A CA 1
ATOM 1795 C C . GLY A 1 236 ? 2.542 -39.620 11.396 1.00 88.50 236 GLY A C 1
ATOM 1796 O O . GLY A 1 236 ? 2.083 -40.594 11.990 1.00 88.50 236 GLY A O 1
ATOM 1797 N N . TRP A 1 237 ? 2.009 -38.401 11.488 1.00 87.75 237 TRP A N 1
ATOM 1798 C CA . TRP A 1 237 ? 0.931 -38.053 12.420 1.00 87.75 237 TRP A CA 1
ATOM 1799 C C . TRP A 1 237 ? -0.372 -38.820 12.179 1.00 87.75 237 TRP A C 1
ATOM 1801 O O . TRP A 1 237 ? -1.065 -39.160 13.132 1.00 87.75 237 TRP A O 1
ATOM 1811 N N . LEU A 1 238 ? -0.683 -39.157 10.926 1.00 90.06 238 LEU A N 1
ATOM 1812 C CA . LEU A 1 238 ? -1.906 -39.874 10.550 1.00 90.06 238 LEU A CA 1
ATOM 1813 C C . LEU A 1 238 ? -1.699 -41.388 10.400 1.00 90.06 238 LEU A C 1
ATOM 1815 O O . LEU A 1 238 ? -2.572 -42.080 9.880 1.00 90.06 238 LEU A O 1
ATOM 1819 N N . SER A 1 239 ? -0.547 -41.921 10.818 1.00 90.06 239 SER A N 1
ATOM 1820 C CA . SER A 1 239 ? -0.268 -43.360 10.720 1.00 90.06 239 SER A CA 1
ATOM 1821 C C . SER A 1 239 ? -1.135 -44.204 11.660 1.00 90.06 239 SER A C 1
ATOM 1823 O O . SER A 1 239 ? -1.418 -45.365 11.356 1.00 90.06 239 SER A O 1
ATOM 1825 N N . GLN A 1 240 ? -1.572 -43.622 12.780 1.00 91.81 240 GLN A N 1
ATOM 1826 C CA . GLN A 1 240 ? -2.456 -44.236 13.766 1.00 91.81 240 GLN A CA 1
ATOM 1827 C C . GLN A 1 240 ? -3.150 -43.164 14.634 1.00 91.81 240 GLN A C 1
ATOM 1829 O O . GLN A 1 240 ? -2.663 -42.032 14.699 1.00 91.81 240 GLN A O 1
ATOM 1834 N N . PRO A 1 241 ? -4.262 -43.502 15.318 1.00 92.69 241 PRO A N 1
ATOM 1835 C CA . PRO A 1 241 ? -4.925 -42.610 16.272 1.00 92.69 241 PRO A CA 1
ATOM 1836 C C . PRO A 1 241 ? -3.992 -42.142 17.399 1.00 92.69 241 PRO A C 1
ATOM 1838 O O . PRO A 1 241 ? -3.074 -42.866 17.786 1.00 92.69 241 PRO A O 1
ATOM 1841 N N . PHE A 1 242 ? -4.265 -40.963 17.959 1.00 94.44 242 PHE A N 1
ATOM 1842 C CA . PHE A 1 242 ? -3.582 -40.449 19.152 1.00 94.44 242 PHE A CA 1
ATOM 1843 C C . PHE A 1 242 ? -4.390 -40.803 20.407 1.00 94.44 242 PHE A C 1
ATOM 1845 O O . PHE A 1 242 ? -5.617 -40.813 20.356 1.00 94.44 242 PHE A O 1
ATOM 1852 N N . VAL A 1 243 ? -3.747 -41.104 21.536 1.00 94.00 243 VAL A N 1
ATOM 1853 C CA . VAL A 1 243 ? -4.431 -41.524 22.772 1.00 94.00 243 VAL A CA 1
ATOM 1854 C C . VAL A 1 243 ? -4.079 -40.607 23.944 1.00 94.00 243 VAL A C 1
ATOM 1856 O O . VAL A 1 243 ? -2.923 -40.512 24.343 1.00 94.00 243 VAL A O 1
ATOM 1859 N N . LEU A 1 244 ? -5.078 -39.959 24.542 1.00 92.19 244 LEU A N 1
ATOM 1860 C CA . LEU A 1 244 ? -4.914 -39.259 25.818 1.00 92.19 244 LEU A CA 1
ATOM 1861 C C . LEU A 1 244 ? -5.192 -40.229 26.977 1.00 92.19 244 LEU A C 1
ATOM 1863 O O . LEU A 1 244 ? -6.287 -40.786 27.069 1.00 92.19 244 LEU A O 1
ATOM 1867 N N . ILE A 1 245 ? -4.214 -40.416 27.864 1.00 89.75 245 ILE A N 1
ATOM 1868 C CA . ILE A 1 245 ? -4.286 -41.336 29.007 1.00 89.75 245 ILE A CA 1
ATOM 1869 C C . ILE A 1 245 ? -4.519 -40.538 30.290 1.00 89.75 245 ILE A C 1
ATOM 1871 O O . ILE A 1 245 ? -3.713 -39.684 30.654 1.00 89.75 245 ILE A O 1
ATOM 1875 N N . ILE A 1 246 ? -5.593 -40.847 31.016 1.00 82.94 246 ILE A N 1
ATOM 1876 C CA . ILE A 1 246 ? -5.866 -40.295 32.346 1.00 82.94 246 ILE A CA 1
ATOM 1877 C C . ILE A 1 246 ? -5.506 -41.333 33.413 1.00 82.94 246 ILE A C 1
ATOM 1879 O O . ILE A 1 246 ? -6.199 -42.342 33.584 1.00 82.94 246 ILE A O 1
ATOM 1883 N N . ASN A 1 247 ? -4.424 -41.068 34.151 1.00 72.69 247 ASN A N 1
ATOM 1884 C CA . ASN A 1 247 ? -3.958 -41.895 35.264 1.00 72.69 247 ASN A CA 1
ATOM 1885 C C . ASN A 1 247 ? -4.680 -41.505 36.568 1.00 72.69 247 ASN A C 1
ATOM 1887 O O . ASN A 1 247 ? -4.372 -40.489 37.189 1.00 72.69 247 ASN A O 1
ATOM 1891 N N . ASN A 1 248 ? -5.620 -42.337 37.026 1.00 59.75 248 ASN A N 1
ATOM 1892 C CA . ASN A 1 248 ? -6.426 -42.083 38.234 1.00 59.75 248 ASN A CA 1
ATOM 1893 C C . ASN A 1 248 ? -5.707 -42.368 39.570 1.00 59.75 248 ASN A C 1
ATOM 1895 O O . ASN A 1 248 ? -6.324 -42.312 40.635 1.00 59.75 248 ASN A O 1
ATOM 1899 N N . SER A 1 249 ? -4.402 -42.643 39.550 1.00 50.78 249 SER A N 1
ATOM 1900 C CA . SER A 1 249 ? -3.623 -43.139 40.699 1.00 50.78 249 SER A CA 1
ATOM 1901 C C . SER A 1 249 ? -3.499 -42.155 41.875 1.00 50.78 249 SER A C 1
ATOM 1903 O O . SER A 1 249 ? -2.936 -42.498 42.912 1.00 50.78 249 SER A O 1
ATOM 1905 N N . VAL A 1 250 ? -4.008 -40.927 41.737 1.00 47.06 250 VAL A N 1
ATOM 1906 C CA . VAL A 1 250 ? -3.861 -39.858 42.734 1.00 47.06 250 VAL A CA 1
ATOM 1907 C C . VAL A 1 250 ? -5.059 -39.763 43.697 1.00 47.06 250 VAL A C 1
ATOM 1909 O O . VAL A 1 250 ? -4.972 -39.104 44.733 1.00 47.06 250 VAL A O 1
ATOM 1912 N N . VAL A 1 251 ? -6.145 -40.510 43.454 1.00 46.53 251 VAL A N 1
ATOM 1913 C CA . VAL A 1 251 ? -7.215 -40.731 44.449 1.00 46.53 251 VAL A CA 1
ATOM 1914 C C . VAL A 1 251 ? -6.847 -41.942 45.312 1.00 46.53 251 VAL A C 1
ATOM 1916 O O . VAL A 1 251 ? -7.494 -42.990 45.304 1.00 46.53 251 VAL A O 1
ATOM 1919 N N . ALA A 1 252 ? -5.741 -41.810 46.041 1.00 39.06 252 ALA A N 1
ATOM 1920 C CA . ALA A 1 252 ? -5.243 -42.823 46.957 1.00 39.06 252 ALA A CA 1
ATOM 1921 C C . ALA A 1 252 ? -6.153 -42.918 48.192 1.00 39.06 252 ALA A C 1
ATOM 1923 O O . ALA A 1 252 ? -5.847 -42.336 49.224 1.00 39.06 252 ALA A O 1
ATOM 1924 N N . GLU A 1 253 ? -7.280 -43.627 48.066 1.00 43.25 253 GLU A N 1
ATOM 1925 C CA . GLU A 1 253 ? -7.800 -44.495 49.136 1.00 43.25 253 GLU A CA 1
ATOM 1926 C C . GLU A 1 253 ? -8.976 -45.407 48.729 1.00 43.25 253 GLU A C 1
ATOM 1928 O O . GLU A 1 253 ? -9.338 -46.256 49.542 1.00 43.25 253 GLU A O 1
ATOM 1933 N N . LEU A 1 254 ? -9.576 -45.322 47.524 1.00 41.78 254 LEU A N 1
ATOM 1934 C CA . LEU A 1 254 ? -10.838 -46.059 47.285 1.00 41.78 254 LEU A CA 1
ATOM 1935 C C . LEU A 1 254 ? -11.104 -46.747 45.930 1.00 41.78 254 LEU A C 1
ATOM 1937 O O . LEU A 1 254 ? -12.157 -47.378 45.836 1.00 41.78 254 LEU A O 1
ATOM 1941 N N . VAL A 1 255 ? -10.232 -46.745 44.913 1.00 41.53 255 VAL A N 1
ATOM 1942 C CA . VAL A 1 255 ? -10.537 -47.481 43.659 1.00 41.53 255 VAL A CA 1
ATOM 1943 C C . VAL A 1 255 ? -9.285 -48.127 43.051 1.00 41.53 255 VAL A C 1
ATOM 1945 O O . VAL A 1 255 ? -8.222 -47.515 43.035 1.00 41.53 255 VAL A O 1
ATOM 1948 N N . GLU A 1 256 ? -9.413 -49.380 42.597 1.00 43.84 256 GLU A N 1
ATOM 1949 C CA . GLU A 1 256 ? -8.410 -50.125 41.812 1.00 43.84 256 GLU A CA 1
ATOM 1950 C C . GLU A 1 256 ? -7.924 -49.315 40.593 1.00 43.84 256 GLU A C 1
ATOM 1952 O O . GLU A 1 256 ? -8.712 -48.569 40.014 1.00 43.84 256 GLU A O 1
ATOM 1957 N N . ASP A 1 257 ? -6.651 -49.486 40.201 1.00 46.38 257 ASP A N 1
ATOM 1958 C CA . ASP A 1 257 ? -5.990 -48.853 39.042 1.00 46.38 257 ASP A CA 1
ATOM 1959 C C . ASP A 1 257 ? -6.844 -48.930 37.760 1.00 46.38 257 ASP A C 1
ATOM 1961 O O . ASP A 1 257 ? -6.760 -49.885 36.986 1.00 46.38 257 ASP A O 1
ATOM 1965 N N . GLN A 1 258 ? -7.669 -47.912 37.513 1.00 55.81 258 GLN A N 1
ATOM 1966 C CA . GLN A 1 258 ? -8.399 -47.748 36.259 1.00 55.81 258 GLN A CA 1
ATOM 1967 C C . GLN A 1 258 ? -7.825 -46.556 35.498 1.00 55.81 258 GLN A C 1
ATOM 1969 O O . GLN A 1 258 ? -8.066 -45.405 35.860 1.00 55.81 258 GLN A O 1
ATOM 1974 N N . GLN A 1 259 ? -7.069 -46.838 34.438 1.00 68.31 259 GLN A N 1
ATOM 1975 C CA . GLN A 1 259 ? -6.706 -45.850 33.424 1.00 68.31 259 GLN A CA 1
ATOM 1976 C C . GLN A 1 259 ? -7.910 -45.606 32.512 1.00 68.31 259 GLN A C 1
ATOM 1978 O O . GLN A 1 259 ? -8.606 -46.548 32.130 1.00 68.31 259 GLN A O 1
ATOM 1983 N N . THR A 1 260 ? -8.179 -44.343 32.186 1.00 78.81 260 THR A N 1
ATOM 1984 C CA . THR A 1 260 ? -9.180 -43.979 31.171 1.00 78.81 260 THR A CA 1
ATOM 1985 C C . THR A 1 260 ? -8.451 -43.470 29.936 1.00 78.81 260 THR A C 1
ATOM 1987 O O . THR A 1 260 ? -7.636 -42.559 30.046 1.00 78.81 260 THR A O 1
ATOM 1990 N N . GLU A 1 261 ? -8.725 -44.063 28.777 1.00 88.25 261 GLU A N 1
ATOM 1991 C CA . GLU A 1 261 ? -8.096 -43.705 27.504 1.00 88.25 261 GLU A CA 1
ATOM 1992 C C . GLU A 1 261 ? -9.111 -43.019 26.586 1.00 88.25 261 GLU A C 1
ATOM 1994 O O . GLU A 1 261 ? -10.203 -43.542 26.354 1.00 88.25 261 GLU A O 1
ATOM 1999 N N . PHE A 1 262 ? -8.734 -41.871 26.027 1.00 88.56 262 PHE A N 1
ATOM 2000 C CA . PHE A 1 262 ? -9.501 -41.168 25.002 1.00 88.56 262 PHE A CA 1
ATOM 2001 C C . PHE A 1 262 ? -8.746 -41.241 23.679 1.00 88.56 262 PHE A C 1
ATOM 2003 O O . PHE A 1 262 ? -7.696 -40.622 23.513 1.00 88.56 262 PHE A O 1
ATOM 2010 N N . SER A 1 263 ? -9.275 -42.020 22.735 1.00 90.56 263 SER A N 1
ATOM 2011 C CA . SER A 1 263 ? -8.691 -42.148 21.400 1.00 90.56 263 SER A CA 1
ATOM 2012 C C . SER A 1 263 ? -9.201 -41.042 20.475 1.00 90.56 263 SER A C 1
ATOM 2014 O O . SER A 1 263 ? -10.404 -40.888 20.269 1.00 90.56 263 SER A O 1
ATOM 2016 N N . ILE A 1 264 ? -8.267 -40.295 19.897 1.00 91.81 264 ILE A N 1
ATOM 2017 C CA . ILE A 1 264 ? -8.480 -39.257 18.896 1.00 91.81 264 ILE A CA 1
ATOM 2018 C C . ILE A 1 264 ? -8.216 -39.869 17.520 1.00 91.81 264 ILE A C 1
ATOM 2020 O O . ILE A 1 264 ? -7.100 -40.292 17.208 1.00 91.81 264 ILE A O 1
ATOM 2024 N N . SER A 1 265 ? -9.258 -39.915 16.692 1.00 91.06 265 SER A N 1
ATOM 2025 C CA . SER A 1 265 ? -9.174 -40.434 15.323 1.00 91.06 265 SER A CA 1
ATOM 2026 C C . SER A 1 265 ? -8.235 -39.606 14.437 1.00 91.06 265 SER A C 1
ATOM 2028 O O . SER A 1 265 ? -8.048 -38.407 14.650 1.00 91.06 265 SER A O 1
ATOM 2030 N N . THR A 1 266 ? -7.673 -40.232 13.403 1.00 89.19 266 THR A N 1
ATOM 2031 C CA . THR A 1 266 ? -6.820 -39.549 12.419 1.00 89.19 266 THR A CA 1
ATOM 2032 C C . THR A 1 266 ? -7.577 -38.470 11.647 1.00 89.19 266 THR A C 1
ATOM 2034 O O . THR A 1 266 ? -6.980 -37.483 11.231 1.00 89.19 266 THR A O 1
ATOM 2037 N N . GLU A 1 267 ? -8.895 -38.603 11.500 1.00 88.19 267 GLU A N 1
ATOM 2038 C CA . GLU A 1 267 ? -9.763 -37.582 10.923 1.00 88.19 267 GLU A CA 1
ATOM 2039 C C . GLU A 1 267 ? -9.777 -36.319 11.793 1.00 88.19 267 GLU A C 1
ATOM 2041 O O . GLU A 1 267 ? -9.599 -35.226 11.262 1.00 88.19 267 GLU A O 1
ATOM 2046 N N . ILE A 1 268 ? -9.898 -36.450 13.119 1.00 87.88 268 ILE A N 1
ATOM 2047 C CA . ILE A 1 268 ? -9.827 -35.305 14.046 1.00 87.88 268 ILE A CA 1
ATOM 2048 C C . ILE A 1 268 ? -8.423 -34.694 14.032 1.00 87.88 268 ILE A C 1
ATOM 2050 O O . ILE A 1 268 ? -8.296 -33.485 13.859 1.00 87.88 268 ILE A O 1
ATOM 2054 N N . ILE A 1 269 ? -7.368 -35.515 14.117 1.00 89.38 269 ILE A N 1
ATOM 2055 C CA . ILE A 1 269 ? -5.980 -35.025 14.051 1.00 89.38 269 ILE A CA 1
ATOM 2056 C C . ILE A 1 269 ? -5.757 -34.257 12.751 1.00 89.38 269 ILE A C 1
ATOM 2058 O O . ILE A 1 269 ? -5.152 -33.196 12.785 1.00 89.38 269 ILE A O 1
ATOM 2062 N N . SER A 1 270 ? -6.296 -34.729 11.619 1.00 88.69 270 SER A N 1
ATOM 2063 C CA . SER A 1 270 ? -6.166 -34.033 10.335 1.00 88.69 270 SER A CA 1
ATOM 2064 C C . SER A 1 270 ? -6.717 -32.605 10.358 1.00 88.69 270 SER A C 1
ATOM 2066 O O . SER A 1 270 ? -6.177 -31.746 9.671 1.00 88.69 270 SER A O 1
ATOM 2068 N N . THR A 1 271 ? -7.726 -32.321 11.189 1.00 87.12 271 THR A N 1
ATOM 2069 C CA . THR A 1 271 ? -8.265 -30.959 11.358 1.00 87.12 271 THR A CA 1
ATOM 2070 C C . THR A 1 271 ? -7.387 -30.056 12.221 1.00 87.12 271 THR A C 1
ATOM 2072 O O . THR A 1 271 ? -7.571 -28.844 12.216 1.00 87.12 271 THR A O 1
ATOM 2075 N N . TRP A 1 272 ? -6.427 -30.626 12.953 1.00 89.56 272 TRP A N 1
ATOM 2076 C CA . TRP A 1 272 ? -5.466 -29.877 13.763 1.00 89.56 272 TRP A CA 1
ATOM 2077 C C . TRP A 1 272 ? -4.212 -29.493 12.977 1.00 89.56 272 TRP A C 1
ATOM 2079 O O . TRP A 1 272 ? -3.396 -28.741 13.497 1.00 89.56 272 TRP A O 1
ATOM 2089 N N . LEU A 1 273 ? -4.012 -30.025 11.766 1.00 89.38 273 LEU A N 1
ATOM 2090 C CA . LEU A 1 273 ? -2.776 -29.837 11.008 1.00 89.38 273 LEU A CA 1
ATOM 2091 C C . LEU A 1 273 ? -2.921 -28.713 9.987 1.00 89.38 273 LEU A C 1
ATOM 2093 O O . LEU A 1 273 ? -3.720 -28.797 9.058 1.00 89.38 273 LEU A O 1
ATOM 2097 N N . GLU A 1 274 ? -2.074 -27.702 10.108 1.00 86.50 274 GLU A N 1
ATOM 2098 C CA . GLU A 1 274 ? -2.035 -26.557 9.208 1.00 86.50 274 GLU A CA 1
ATOM 2099 C C . GLU A 1 274 ? -0.760 -26.588 8.361 1.00 86.50 274 GLU A C 1
ATOM 2101 O O . GLU A 1 274 ? 0.336 -26.402 8.902 1.00 86.50 274 GLU A O 1
ATOM 2106 N N . PRO A 1 275 ? -0.855 -26.803 7.036 1.00 86.69 275 PRO A N 1
ATOM 2107 C CA . PRO A 1 275 ? 0.292 -26.634 6.161 1.00 86.69 275 PRO A CA 1
ATOM 2108 C C . PRO A 1 275 ? 0.665 -25.160 6.045 1.00 86.69 275 PRO A C 1
ATOM 2110 O O . PRO A 1 275 ? -0.167 -24.313 5.723 1.00 86.69 275 PRO A O 1
ATOM 2113 N N . ARG A 1 276 ? 1.942 -24.854 6.265 1.00 82.75 276 ARG A N 1
ATOM 2114 C CA . ARG A 1 276 ? 2.514 -23.521 6.075 1.00 82.75 276 ARG A CA 1
ATOM 2115 C C . ARG A 1 276 ? 3.771 -23.626 5.224 1.00 82.75 276 ARG A C 1
ATOM 2117 O O . ARG A 1 276 ? 4.543 -24.575 5.337 1.00 82.75 276 ARG A O 1
ATOM 2124 N N . VAL A 1 277 ? 3.960 -22.656 4.339 1.00 76.12 277 VAL A N 1
ATOM 2125 C CA . VAL A 1 277 ? 5.162 -22.582 3.505 1.00 76.12 277 VAL A CA 1
ATOM 2126 C C . VAL A 1 277 ? 6.282 -21.941 4.321 1.00 76.12 277 VAL A C 1
ATOM 2128 O O . VAL A 1 277 ? 6.159 -20.790 4.739 1.00 76.12 277 VAL A O 1
ATOM 2131 N N . THR A 1 278 ? 7.377 -22.676 4.512 1.00 71.62 278 THR A N 1
ATOM 2132 C CA . THR A 1 278 ? 8.580 -22.228 5.222 1.00 71.62 278 THR A CA 1
ATOM 2133 C C . THR A 1 278 ? 9.771 -22.334 4.267 1.00 71.62 278 THR A C 1
ATOM 2135 O O . THR A 1 278 ? 10.300 -23.416 4.006 1.00 71.62 278 THR A O 1
ATOM 2138 N N . GLY A 1 279 ? 10.187 -21.207 3.683 1.00 77.31 279 GLY A N 1
ATOM 2139 C CA . GLY A 1 279 ? 11.227 -21.191 2.648 1.00 77.31 279 GLY A CA 1
ATOM 2140 C C . GLY A 1 279 ? 10.770 -21.882 1.355 1.00 77.31 279 GLY A C 1
ATOM 2141 O O . GLY A 1 279 ? 9.801 -21.445 0.739 1.00 77.31 279 GLY A O 1
ATOM 2142 N N . GLN A 1 280 ? 11.475 -22.943 0.943 1.00 77.62 280 GLN A N 1
ATOM 2143 C CA . GLN A 1 280 ? 11.129 -23.772 -0.229 1.00 77.62 280 GLN A CA 1
ATOM 2144 C C . GLN A 1 280 ? 10.325 -25.034 0.120 1.00 77.62 280 GLN A C 1
ATOM 2146 O O . GLN A 1 280 ? 10.056 -25.856 -0.755 1.00 77.62 280 GLN A O 1
ATOM 2151 N N . ASN A 1 281 ? 9.965 -25.193 1.393 1.00 81.38 281 ASN A N 1
ATOM 2152 C CA . ASN A 1 281 ? 9.320 -26.383 1.924 1.00 81.38 281 ASN A CA 1
ATOM 2153 C C . ASN A 1 281 ? 7.896 -26.067 2.386 1.00 81.38 281 ASN A C 1
ATOM 2155 O O . ASN A 1 281 ? 7.572 -24.925 2.721 1.00 81.38 281 ASN A O 1
ATOM 2159 N N . ILE A 1 282 ? 7.059 -27.098 2.463 1.00 83.25 282 ILE A N 1
ATOM 2160 C CA . ILE A 1 282 ? 5.783 -27.031 3.182 1.00 83.25 282 ILE A CA 1
ATOM 2161 C C . ILE A 1 282 ? 5.973 -27.790 4.488 1.00 83.25 282 ILE A C 1
ATOM 2163 O O . ILE A 1 282 ? 6.328 -28.964 4.456 1.00 83.25 282 ILE A O 1
ATOM 2167 N N . GLU A 1 283 ? 5.737 -27.141 5.620 1.00 90.06 283 GLU A N 1
ATOM 2168 C CA . GLU A 1 283 ? 5.790 -27.741 6.953 1.00 90.06 283 GLU A CA 1
ATOM 2169 C C . GLU A 1 283 ? 4.386 -27.785 7.554 1.00 90.06 283 GLU A C 1
ATOM 2171 O O . GLU A 1 283 ? 3.563 -26.906 7.297 1.00 90.06 283 GLU A O 1
ATOM 2176 N N . LEU A 1 284 ? 4.090 -28.813 8.345 1.00 87.81 284 LEU A N 1
ATOM 2177 C CA . LEU A 1 284 ? 2.830 -28.892 9.077 1.00 87.81 284 LEU A CA 1
ATOM 2178 C C . LEU A 1 284 ? 2.996 -28.374 10.499 1.00 87.81 284 LEU A C 1
ATOM 2180 O O . LEU A 1 284 ? 3.901 -28.789 11.222 1.00 87.81 284 LEU A O 1
ATOM 2184 N N . TYR A 1 285 ? 2.068 -27.518 10.904 1.00 86.69 285 TYR A N 1
ATOM 2185 C CA . TYR A 1 285 ? 1.960 -26.986 12.254 1.00 86.69 285 TYR A CA 1
ATOM 2186 C C . TYR A 1 285 ? 0.693 -27.503 12.920 1.00 86.69 285 TYR A C 1
ATOM 2188 O O . TYR A 1 285 ? -0.278 -27.841 12.249 1.00 86.69 285 TYR A O 1
ATOM 2196 N N . ILE A 1 286 ? 0.707 -27.561 14.247 1.00 86.19 286 ILE A N 1
ATOM 2197 C CA . ILE A 1 286 ? -0.460 -27.952 15.036 1.00 86.19 286 ILE A CA 1
ATOM 2198 C C . ILE A 1 286 ? -1.228 -26.682 15.403 1.00 86.19 286 ILE A C 1
ATOM 2200 O O . ILE A 1 286 ? -0.654 -25.746 15.959 1.00 86.19 286 ILE A O 1
ATOM 2204 N N . ASN A 1 287 ? -2.521 -26.653 15.103 1.00 84.44 287 ASN A N 1
ATOM 2205 C CA . ASN A 1 287 ? -3.441 -25.634 15.577 1.00 84.44 287 ASN A CA 1
ATOM 2206 C C . ASN A 1 287 ? -3.725 -25.877 17.065 1.00 84.44 287 ASN A C 1
ATOM 2208 O O . ASN A 1 287 ? -4.556 -26.711 17.427 1.00 84.44 287 ASN A O 1
ATOM 2212 N N . GLU A 1 288 ? -3.013 -25.153 17.928 1.00 87.00 288 GLU A N 1
ATOM 2213 C CA . GLU A 1 288 ? -3.117 -25.308 19.382 1.00 87.00 288 GLU A CA 1
ATOM 2214 C C . GLU A 1 288 ? -4.534 -25.049 19.901 1.00 87.00 288 GLU A C 1
ATOM 2216 O O . GLU A 1 288 ? -4.996 -25.781 20.770 1.00 87.00 288 GLU A O 1
ATOM 2221 N N . ALA A 1 289 ? -5.259 -24.088 19.319 1.00 76.44 289 ALA A N 1
ATOM 2222 C CA . ALA A 1 289 ? -6.630 -23.773 19.717 1.00 76.44 289 ALA A CA 1
ATOM 2223 C C . ALA A 1 289 ? -7.605 -24.923 19.408 1.00 76.44 289 ALA A C 1
ATOM 2225 O O . ALA A 1 289 ? -8.528 -25.182 20.178 1.00 76.44 289 ALA A O 1
ATOM 2226 N N . ALA A 1 290 ? -7.398 -25.650 18.305 1.00 80.69 290 ALA A N 1
ATOM 2227 C CA . ALA A 1 290 ? -8.199 -26.828 17.977 1.00 80.69 290 ALA A CA 1
ATOM 2228 C C . ALA A 1 290 ? -7.935 -27.993 18.948 1.00 80.69 290 ALA A C 1
ATOM 2230 O O . ALA A 1 290 ? -8.865 -28.721 19.307 1.00 80.69 290 ALA A O 1
ATOM 2231 N N . VAL A 1 291 ? -6.686 -28.145 19.404 1.00 88.38 291 VAL A N 1
ATOM 2232 C CA . VAL A 1 291 ? -6.321 -29.115 20.449 1.00 88.38 291 VAL A CA 1
ATOM 2233 C C . VAL A 1 291 ? -6.907 -28.695 21.799 1.00 88.38 291 VAL A C 1
ATOM 2235 O O . VAL A 1 291 ? -7.490 -29.525 22.491 1.00 88.38 291 VAL A O 1
ATOM 2238 N N . GLU A 1 292 ? -6.812 -27.414 22.158 1.00 85.81 292 GLU A N 1
ATOM 2239 C CA . GLU A 1 292 ? -7.371 -26.844 23.389 1.00 85.81 292 GLU A CA 1
ATOM 2240 C C . GLU A 1 292 ? -8.885 -27.044 23.467 1.00 85.81 292 GLU A C 1
ATOM 2242 O O . GLU A 1 292 ? -9.375 -27.595 24.451 1.00 85.81 292 GLU A O 1
ATOM 2247 N N . ALA A 1 293 ? -9.617 -26.708 22.402 1.00 78.31 293 ALA A N 1
ATOM 2248 C CA . ALA A 1 293 ? -11.063 -26.908 22.332 1.00 78.31 293 ALA A CA 1
ATOM 2249 C C . ALA A 1 293 ? -11.456 -28.381 22.540 1.00 78.31 293 ALA A C 1
ATOM 2251 O O . ALA A 1 293 ? -12.431 -28.680 23.232 1.00 78.31 293 ALA A O 1
ATOM 2252 N N . TRP A 1 294 ? -10.679 -29.316 21.983 1.00 91.06 294 TRP A N 1
ATOM 2253 C CA . TRP A 1 294 ? -10.897 -30.745 22.204 1.00 91.06 294 TRP A CA 1
ATOM 2254 C C . TRP A 1 294 ? -10.594 -31.159 23.654 1.00 91.06 294 TRP A C 1
ATOM 2256 O O . TRP A 1 294 ? -11.357 -31.916 24.252 1.00 91.06 294 TRP A O 1
ATOM 2266 N N . VAL A 1 295 ? -9.518 -30.638 24.256 1.00 87.44 295 VAL A N 1
ATOM 2267 C CA . VAL A 1 295 ? -9.176 -30.876 25.672 1.00 87.44 295 VAL A CA 1
ATOM 2268 C C . VAL A 1 295 ? -10.275 -30.359 26.605 1.00 87.44 295 VAL A C 1
ATOM 2270 O O . VAL A 1 295 ? -10.633 -31.044 27.565 1.00 87.44 295 VAL A O 1
ATOM 2273 N N . GLU A 1 296 ? -10.843 -29.187 26.325 1.00 83.56 296 GLU A N 1
ATOM 2274 C CA . GLU A 1 296 ? -11.982 -28.640 27.068 1.00 83.56 296 GLU A CA 1
ATOM 2275 C C . GLU A 1 296 ? -13.232 -29.519 26.931 1.00 83.56 296 GLU A C 1
ATOM 2277 O O . GLU A 1 296 ? -13.910 -29.784 27.927 1.00 83.56 296 GLU A O 1
ATOM 2282 N N . GLU A 1 297 ? -13.512 -30.038 25.732 1.00 85.19 297 GLU A N 1
ATOM 2283 C CA . GLU A 1 297 ? -14.609 -30.983 25.510 1.00 85.19 297 GLU A CA 1
ATOM 2284 C C . GLU A 1 297 ? -14.432 -32.262 26.342 1.00 85.19 297 GLU A C 1
ATOM 2286 O O . GLU A 1 297 ? -15.389 -32.727 26.966 1.00 85.19 297 GLU A O 1
ATOM 2291 N N . ILE A 1 298 ? -13.215 -32.811 26.412 1.00 85.62 298 ILE A N 1
ATOM 2292 C CA . ILE A 1 298 ? -12.916 -33.971 27.263 1.00 85.62 298 ILE A CA 1
ATOM 2293 C C . ILE A 1 298 ? -13.050 -33.626 28.745 1.00 85.62 298 ILE A C 1
ATOM 2295 O O . ILE A 1 298 ? -13.620 -34.416 29.498 1.00 85.62 298 ILE A O 1
ATOM 2299 N N . ALA A 1 299 ? -12.595 -32.447 29.178 1.00 81.12 299 ALA A N 1
ATOM 2300 C CA . ALA A 1 299 ? -12.725 -32.011 30.567 1.00 81.12 299 ALA A CA 1
ATOM 2301 C C . ALA A 1 299 ? -14.194 -31.972 31.032 1.00 81.12 299 ALA A C 1
ATOM 2303 O O . ALA A 1 299 ? -14.481 -32.306 32.181 1.00 81.12 299 ALA A O 1
ATOM 2304 N N . LEU A 1 300 ? -15.134 -31.638 30.138 1.00 79.69 300 LEU A N 1
ATOM 2305 C CA . LEU A 1 300 ? -16.576 -31.655 30.416 1.00 79.69 300 LEU A CA 1
ATOM 2306 C C . LEU A 1 300 ? -17.168 -33.068 30.564 1.00 79.69 300 LEU A C 1
ATOM 2308 O O . LEU A 1 300 ? -18.263 -33.212 31.110 1.00 79.69 300 LEU A O 1
ATOM 2312 N N . GLN A 1 301 ? -16.476 -34.106 30.084 1.00 79.88 301 GLN A N 1
ATOM 2313 C CA . GLN A 1 301 ? -16.912 -35.505 30.186 1.00 79.88 301 GLN A CA 1
ATOM 2314 C C . GLN A 1 301 ? -16.467 -36.180 31.497 1.00 79.88 301 GLN A C 1
ATOM 2316 O O . GLN A 1 301 ? -16.936 -37.280 31.799 1.00 79.88 301 GLN A O 1
ATOM 2321 N N . LEU A 1 302 ? -15.586 -35.544 32.280 1.00 73.81 302 LEU A N 1
ATOM 2322 C CA . LEU A 1 302 ? -15.050 -36.089 33.533 1.00 73.81 302 LEU A CA 1
ATOM 2323 C C . LEU A 1 302 ? -15.971 -35.822 34.737 1.00 73.81 302 LEU A C 1
ATOM 2325 O O . LEU A 1 302 ? -16.802 -34.911 34.728 1.00 73.81 302 LEU A O 1
ATOM 2329 N N . THR A 1 303 ? -15.851 -36.638 35.793 1.00 63.16 303 THR A N 1
ATOM 2330 C CA . THR A 1 303 ? -16.669 -36.472 37.009 1.00 63.16 303 THR A CA 1
ATOM 2331 C C . THR A 1 303 ? -16.185 -35.285 37.862 1.00 63.16 303 THR A C 1
ATOM 2333 O O . THR A 1 303 ? -15.034 -34.871 37.739 1.00 63.16 303 THR A O 1
ATOM 2336 N N . PRO A 1 304 ? -17.012 -34.732 38.776 1.00 54.59 304 PRO A N 1
ATOM 2337 C CA . PRO A 1 304 ? -16.614 -33.622 39.656 1.00 54.59 304 PRO A CA 1
ATOM 2338 C C . P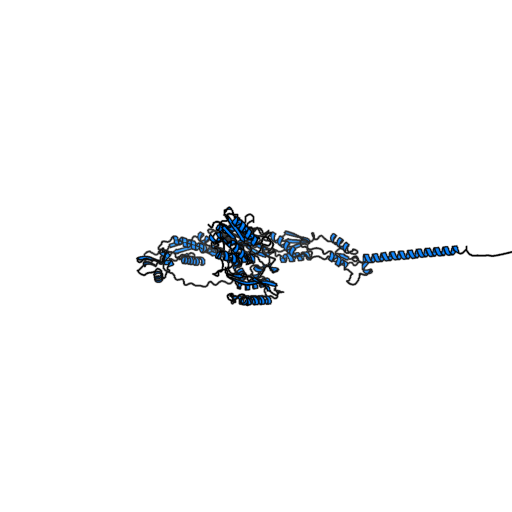RO A 1 304 ? -15.368 -33.891 40.515 1.00 54.59 304 PRO A C 1
ATOM 2340 O O . PRO A 1 304 ? -14.701 -32.957 40.954 1.00 54.59 304 PRO A O 1
ATOM 2343 N N . GLU A 1 305 ? -15.059 -35.161 40.772 1.00 52.72 305 GLU A N 1
ATOM 2344 C CA . GLU A 1 305 ? -13.884 -35.619 41.515 1.00 52.72 305 GLU A CA 1
ATOM 2345 C C . GLU A 1 305 ? -12.616 -35.721 40.640 1.00 52.72 305 GLU A C 1
ATOM 2347 O O . GLU A 1 305 ? -11.516 -35.871 41.171 1.00 52.72 305 GLU A O 1
ATOM 2352 N N . GLN A 1 306 ? -12.758 -35.617 39.314 1.00 60.75 306 GLN A N 1
ATOM 2353 C CA . GLN A 1 306 ? -11.704 -35.676 38.299 1.00 60.75 306 GLN A CA 1
ATOM 2354 C C . GLN A 1 306 ? -11.658 -34.347 37.529 1.00 60.75 306 GLN A C 1
ATOM 2356 O O . GLN A 1 306 ? -12.133 -34.236 36.403 1.00 60.75 306 GLN A O 1
ATOM 2361 N N . SER A 1 307 ? -11.088 -33.303 38.134 1.00 66.88 307 SER A N 1
ATOM 2362 C CA . SER A 1 307 ? -10.861 -32.042 37.420 1.00 66.88 307 SER A CA 1
ATOM 2363 C C . SER A 1 307 ? -9.582 -32.144 36.587 1.00 66.88 307 SER A C 1
ATOM 2365 O O . SER A 1 307 ? -8.510 -32.407 37.131 1.00 66.88 307 SER A O 1
ATOM 2367 N N . LEU A 1 308 ? -9.685 -31.941 35.272 1.00 76.62 308 LEU A N 1
ATOM 2368 C CA . LEU A 1 308 ? -8.529 -31.847 34.381 1.00 76.62 308 LEU A CA 1
ATOM 2369 C C . LEU A 1 308 ? -7.831 -30.494 34.567 1.00 76.62 308 LEU A C 1
ATOM 2371 O O . LEU A 1 308 ? -8.483 -29.450 34.588 1.00 76.62 308 LEU A O 1
ATOM 2375 N N . ASP A 1 309 ? -6.504 -30.498 34.659 1.00 79.88 309 ASP A N 1
ATOM 2376 C CA . ASP A 1 309 ? -5.720 -29.301 34.384 1.00 79.88 309 ASP A CA 1
ATOM 2377 C C . ASP A 1 309 ? -5.630 -29.136 32.864 1.00 79.88 309 ASP A C 1
ATOM 2379 O O . ASP A 1 309 ? -4.807 -29.780 32.209 1.00 79.88 309 ASP A O 1
ATOM 2383 N N . THR A 1 310 ? -6.532 -28.339 32.290 1.00 79.12 310 THR A N 1
ATOM 2384 C CA . THR A 1 310 ? -6.627 -28.156 30.835 1.00 79.12 310 THR A CA 1
ATOM 2385 C C . THR A 1 310 ? -5.345 -27.564 30.260 1.00 79.12 310 THR A C 1
ATOM 2387 O O . THR A 1 310 ? -4.877 -28.035 29.230 1.00 79.12 310 THR A O 1
ATOM 2390 N N . THR A 1 311 ? -4.712 -26.623 30.965 1.00 78.06 311 THR A N 1
ATOM 2391 C CA . THR A 1 311 ? -3.459 -25.985 30.542 1.00 78.06 311 THR A CA 1
ATOM 2392 C C . THR A 1 311 ? -2.294 -26.974 30.518 1.00 78.06 311 THR A C 1
ATOM 2394 O O . THR A 1 311 ? -1.611 -27.095 29.503 1.00 78.06 311 THR A O 1
ATOM 2397 N N . ALA A 1 312 ? -2.077 -27.723 31.604 1.00 76.62 312 ALA A N 1
ATOM 2398 C CA . ALA A 1 312 ? -0.987 -28.700 31.653 1.00 76.62 312 ALA A CA 1
ATOM 2399 C C . ALA A 1 312 ? -1.236 -29.897 30.715 1.00 76.62 312 ALA A C 1
ATOM 2401 O O . ALA A 1 312 ? -0.304 -30.413 30.100 1.00 76.62 312 ALA A O 1
ATOM 2402 N N . THR A 1 313 ? -2.495 -30.313 30.555 1.00 86.00 313 THR A N 1
ATOM 2403 C CA . THR A 1 313 ? -2.867 -31.391 29.626 1.00 86.00 313 THR A CA 1
ATOM 2404 C C . THR A 1 313 ? -2.673 -30.976 28.170 1.00 86.00 313 THR A C 1
ATOM 2406 O O . THR A 1 313 ? -2.086 -31.737 27.404 1.00 86.00 313 THR A O 1
ATOM 2409 N N . LEU A 1 314 ? -3.092 -29.760 27.799 1.00 85.06 314 LEU A N 1
ATOM 2410 C CA . LEU A 1 314 ? -2.824 -29.178 26.484 1.00 85.06 314 LEU A CA 1
ATOM 2411 C C . LEU A 1 314 ? -1.321 -29.161 26.201 1.00 85.06 314 LEU A C 1
ATOM 2413 O O . LEU A 1 314 ? -0.886 -29.654 25.164 1.00 85.06 314 LEU A O 1
ATOM 2417 N N . GLN A 1 315 ? -0.517 -28.673 27.149 1.00 83.88 315 GLN A N 1
ATOM 2418 C CA . GLN A 1 315 ? 0.934 -28.624 26.996 1.00 83.88 315 GLN A CA 1
ATOM 2419 C C . GLN A 1 315 ? 1.541 -30.018 26.759 1.00 83.88 315 GLN A C 1
ATOM 2421 O O . GLN A 1 315 ? 2.349 -30.183 25.845 1.00 83.88 315 GLN A O 1
ATOM 2426 N N . ASN A 1 316 ? 1.127 -31.034 27.524 1.00 87.06 316 ASN A N 1
ATOM 2427 C CA . ASN A 1 316 ? 1.587 -32.413 27.332 1.00 87.06 316 ASN A CA 1
ATOM 2428 C C . ASN A 1 316 ? 1.203 -32.964 25.952 1.00 87.06 316 ASN A C 1
ATOM 2430 O O . ASN A 1 316 ? 2.023 -33.607 25.295 1.00 87.06 316 ASN A O 1
ATOM 2434 N N . MET A 1 317 ? -0.025 -32.696 25.496 1.00 90.62 317 MET A N 1
ATOM 2435 C CA . MET A 1 317 ? -0.488 -33.117 24.172 1.00 90.62 317 MET A CA 1
ATOM 2436 C C . MET A 1 317 ? 0.304 -32.449 23.050 1.00 90.62 317 MET A C 1
ATOM 2438 O O . MET A 1 317 ? 0.737 -33.139 22.129 1.00 90.62 317 MET A O 1
ATOM 2442 N N . LEU A 1 318 ? 0.540 -31.138 23.132 1.00 85.44 318 LEU A N 1
ATOM 2443 C CA . LEU A 1 318 ? 1.320 -30.407 22.133 1.00 85.44 318 LEU A CA 1
ATOM 2444 C C . LEU A 1 318 ? 2.760 -30.924 22.057 1.00 85.44 318 LEU A C 1
ATOM 2446 O O . LEU A 1 318 ? 3.252 -31.163 20.957 1.00 85.44 318 LEU A O 1
ATOM 2450 N N . ILE A 1 319 ? 3.406 -31.176 23.201 1.00 83.81 319 ILE A N 1
ATOM 2451 C CA . ILE A 1 319 ? 4.762 -31.746 23.255 1.00 83.81 319 ILE A CA 1
ATOM 2452 C C . ILE A 1 319 ? 4.805 -33.125 22.582 1.00 83.81 319 ILE A C 1
ATOM 2454 O O . ILE A 1 319 ? 5.670 -33.368 21.740 1.00 83.81 319 ILE A O 1
ATOM 2458 N N . ALA A 1 320 ? 3.869 -34.014 22.919 1.00 87.81 320 ALA A N 1
ATOM 2459 C CA . ALA A 1 320 ? 3.805 -35.360 22.353 1.00 87.81 320 ALA A CA 1
ATOM 2460 C C . ALA A 1 320 ? 3.540 -35.337 20.837 1.00 87.81 320 ALA A C 1
ATOM 2462 O O . ALA A 1 320 ? 4.250 -35.990 20.072 1.00 87.81 320 ALA A O 1
ATOM 2463 N N . LEU A 1 321 ? 2.573 -34.533 20.382 1.00 85.50 321 LEU A N 1
ATOM 2464 C CA . LEU A 1 321 ? 2.260 -34.372 18.959 1.00 85.50 321 LEU A CA 1
ATOM 2465 C C . LEU A 1 321 ? 3.460 -33.811 18.176 1.00 85.50 321 LEU A C 1
ATOM 2467 O O . LEU A 1 321 ? 3.813 -34.340 17.120 1.00 85.50 321 LEU A O 1
ATOM 2471 N N . GLN A 1 322 ? 4.137 -32.790 18.713 1.00 83.56 322 GLN A N 1
ATOM 2472 C CA . GLN A 1 322 ? 5.349 -32.217 18.112 1.00 83.56 322 GLN A CA 1
ATOM 2473 C C . GLN A 1 322 ? 6.509 -33.221 18.061 1.00 83.56 322 GLN A C 1
ATOM 2475 O O . GLN A 1 322 ? 7.268 -33.231 17.092 1.00 83.56 322 GLN A O 1
ATOM 2480 N N . ALA A 1 323 ? 6.630 -34.098 19.062 1.00 84.06 323 ALA A N 1
ATOM 2481 C CA . ALA A 1 323 ? 7.619 -35.176 19.088 1.00 84.06 323 ALA A CA 1
ATOM 2482 C C . ALA A 1 323 ? 7.278 -36.351 18.146 1.00 84.06 323 ALA A C 1
ATOM 2484 O O . ALA A 1 323 ? 8.102 -37.251 17.968 1.00 84.06 323 ALA A O 1
ATOM 2485 N N . GLY A 1 324 ? 6.092 -36.349 17.521 1.00 82.50 324 GLY A N 1
ATOM 2486 C CA . GLY A 1 324 ? 5.605 -37.455 16.692 1.00 82.50 324 GLY A CA 1
ATOM 2487 C C . GLY A 1 324 ? 5.163 -38.672 17.509 1.00 82.50 324 GLY A C 1
ATOM 2488 O O . GLY A 1 324 ? 5.117 -39.785 16.986 1.00 82.50 324 GLY A O 1
ATOM 2489 N N . GLU A 1 325 ? 4.868 -38.478 18.792 1.00 90.31 325 GLU A N 1
ATOM 2490 C CA . GLU A 1 325 ? 4.273 -39.497 19.645 1.00 90.31 325 GLU A CA 1
ATOM 2491 C C . GLU A 1 325 ? 2.766 -39.599 19.375 1.00 90.31 325 GLU A C 1
ATOM 2493 O O . GLU A 1 325 ? 2.121 -38.665 18.901 1.00 90.31 325 GLU A O 1
ATOM 2498 N N . HIS A 1 326 ? 2.189 -40.759 19.681 1.00 92.69 326 HIS A N 1
ATOM 2499 C CA . HIS A 1 326 ? 0.761 -41.034 19.486 1.00 92.69 326 HIS A CA 1
ATOM 2500 C C . HIS A 1 326 ? 0.009 -41.176 20.810 1.00 92.69 326 HIS A C 1
ATOM 2502 O O . HIS A 1 326 ? -1.076 -41.750 20.854 1.00 92.69 326 HIS A O 1
ATOM 2508 N N . GLN A 1 327 ? 0.599 -40.703 21.904 1.00 93.19 327 GLN A N 1
ATOM 2509 C CA . GLN A 1 327 ? -0.030 -40.723 23.213 1.00 93.19 327 GLN A CA 1
ATOM 2510 C C . GLN A 1 327 ? 0.492 -39.587 24.090 1.00 93.19 327 GLN A C 1
ATOM 2512 O O . GLN A 1 327 ? 1.648 -39.199 23.960 1.00 93.19 327 GLN A O 1
ATOM 2517 N N . ALA A 1 328 ? -0.341 -39.092 25.001 1.00 91.56 328 ALA A N 1
ATOM 2518 C CA . ALA A 1 328 ? 0.059 -38.155 26.049 1.00 91.56 328 ALA A CA 1
ATOM 2519 C C . ALA A 1 328 ? -0.666 -38.471 27.357 1.00 91.56 328 ALA A C 1
ATOM 2521 O O . ALA A 1 328 ? -1.766 -39.026 27.352 1.00 91.56 328 ALA A O 1
ATOM 2522 N N . GLU A 1 329 ? -0.062 -38.085 28.479 1.00 89.19 329 GLU A N 1
ATOM 2523 C CA . GLU A 1 329 ? -0.699 -38.185 29.791 1.00 89.19 329 GLU A CA 1
ATOM 2524 C C . GLU A 1 329 ? -1.433 -36.887 30.147 1.00 89.19 329 GLU A C 1
ATOM 2526 O O . GLU A 1 329 ? -0.884 -35.784 30.060 1.00 89.19 329 GLU A O 1
ATOM 2531 N N . ALA A 1 330 ? -2.682 -37.033 30.579 1.00 85.12 330 ALA A N 1
ATOM 2532 C CA . ALA A 1 330 ? -3.488 -35.962 31.138 1.00 85.12 330 ALA A CA 1
ATOM 2533 C C . ALA A 1 330 ? -3.028 -35.598 32.552 1.00 85.12 330 ALA A C 1
ATOM 2535 O O . ALA A 1 330 ? -2.750 -36.473 33.376 1.00 85.12 330 ALA A O 1
ATOM 2536 N N . GLN A 1 331 ? -3.036 -34.304 32.865 1.00 81.62 331 GLN A N 1
ATOM 2537 C CA . GLN A 1 331 ? -2.738 -33.814 34.204 1.00 81.62 331 GLN A CA 1
ATOM 2538 C C . GLN A 1 331 ? -4.039 -33.561 34.970 1.00 81.62 331 GLN A C 1
ATOM 2540 O O . GLN A 1 331 ? -4.878 -32.768 34.551 1.00 81.62 331 GLN A O 1
ATOM 2545 N N . LEU A 1 332 ? -4.201 -34.205 36.125 1.00 74.81 332 LEU A N 1
ATOM 2546 C CA . LEU A 1 332 ? -5.343 -33.978 37.015 1.00 74.81 332 LEU A CA 1
ATOM 2547 C C . LEU A 1 332 ? -5.040 -32.868 38.037 1.00 74.81 332 LEU A C 1
ATOM 2549 O O . LEU A 1 332 ? -3.926 -32.790 38.568 1.00 74.81 332 LEU A O 1
ATOM 2553 N N . ARG A 1 333 ? -6.049 -32.050 38.363 1.00 65.06 333 ARG A N 1
ATOM 2554 C CA . ARG A 1 333 ? -6.066 -31.134 39.513 1.00 65.06 333 ARG A CA 1
ATOM 2555 C C . ARG A 1 333 ? -6.639 -31.841 40.737 1.00 65.06 333 ARG A C 1
ATOM 2557 O O . ARG A 1 333 ? -7.774 -32.308 40.729 1.00 65.06 333 ARG A O 1
ATOM 2564 N N . LEU A 1 334 ? -5.872 -31.868 41.825 1.00 53.88 334 LEU A N 1
ATOM 2565 C CA . LEU A 1 334 ? -6.325 -32.410 43.107 1.00 53.88 334 LEU A CA 1
ATOM 2566 C C . LEU A 1 334 ? -7.007 -31.333 43.951 1.00 53.88 334 LEU A C 1
ATOM 2568 O O . LEU A 1 334 ? -6.400 -30.317 44.293 1.00 53.88 334 LEU A O 1
ATOM 2572 N N . THR A 1 335 ? -8.244 -31.589 44.376 1.00 54.88 335 THR A N 1
ATOM 2573 C CA . THR A 1 335 ? -8.915 -30.793 45.412 1.00 54.88 335 THR A CA 1
ATOM 2574 C C . THR A 1 335 ? -8.362 -31.146 46.791 1.00 54.88 335 THR A C 1
ATOM 2576 O O . THR A 1 335 ? -8.463 -32.295 47.229 1.00 54.88 335 THR A O 1
ATOM 2579 N N . ARG A 1 336 ? -7.824 -30.165 47.526 1.00 53.81 336 ARG A N 1
ATOM 2580 C CA . ARG A 1 336 ? -7.249 -30.357 48.867 1.00 53.81 336 ARG A CA 1
ATOM 2581 C C . ARG A 1 336 ? -8.324 -30.243 49.957 1.00 53.81 336 ARG A C 1
ATOM 2583 O O . ARG A 1 336 ? -8.188 -29.496 50.914 1.00 53.81 336 ARG A O 1
ATOM 2590 N N . GLY A 1 337 ? -9.393 -31.027 49.822 1.00 67.06 337 GLY A N 1
ATOM 2591 C CA . GLY A 1 337 ? -10.417 -31.213 50.855 1.00 67.06 337 GLY A CA 1
ATOM 2592 C C . GLY A 1 337 ? -11.208 -29.961 51.282 1.00 67.06 337 GLY A C 1
ATOM 2593 O O . GLY A 1 337 ? -11.038 -28.855 50.774 1.00 67.06 337 GLY A O 1
ATOM 2594 N N . MET A 1 338 ? -12.140 -30.174 52.218 1.00 73.12 338 MET A N 1
ATOM 2595 C CA . MET A 1 338 ? -13.061 -29.157 52.743 1.00 73.12 338 MET A CA 1
ATOM 2596 C C . MET A 1 338 ? -12.510 -28.508 54.021 1.00 73.12 338 MET A C 1
ATOM 2598 O O . MET A 1 338 ? -12.295 -29.197 55.019 1.00 73.12 338 MET A O 1
ATOM 2602 N N . TYR A 1 339 ? -12.384 -27.184 54.034 1.00 81.62 339 TYR A N 1
ATOM 2603 C CA . TYR A 1 339 ? -12.070 -26.363 55.204 1.00 81.62 339 TYR A CA 1
ATOM 2604 C C . TYR A 1 339 ? -13.347 -25.828 55.861 1.00 81.62 339 TYR A C 1
ATOM 2606 O O . TYR A 1 339 ? -14.332 -25.568 55.180 1.00 81.62 339 TYR A O 1
ATOM 2614 N N . THR A 1 340 ? -13.371 -25.664 57.186 1.00 87.75 340 THR A N 1
ATOM 2615 C CA . THR A 1 340 ? -14.508 -25.051 57.900 1.00 87.75 340 THR A CA 1
ATOM 2616 C C . THR A 1 340 ? -14.045 -23.766 58.571 1.00 87.75 340 THR A C 1
ATOM 2618 O O . THR A 1 340 ? -13.197 -23.823 59.456 1.00 87.75 340 THR A O 1
ATOM 2621 N N . VAL A 1 341 ? -14.631 -22.640 58.161 1.00 87.81 341 VAL A N 1
ATOM 2622 C CA . VAL A 1 341 ? -14.282 -21.283 58.603 1.00 87.81 341 VAL A CA 1
ATOM 2623 C C . VAL A 1 341 ? -14.412 -21.163 60.123 1.00 87.81 341 VAL A C 1
ATOM 2625 O O . VAL A 1 341 ? -15.472 -21.432 60.694 1.00 87.81 341 VAL A O 1
ATOM 2628 N N . GLN A 1 342 ? -13.346 -20.740 60.787 1.00 86.19 342 GLN A N 1
ATOM 2629 C CA . GLN A 1 342 ? -13.254 -20.516 62.223 1.00 86.19 342 GLN A CA 1
ATOM 2630 C C . GLN A 1 342 ? -13.493 -19.044 62.590 1.00 86.19 342 GLN A C 1
ATOM 2632 O O . GLN A 1 342 ? -13.637 -18.155 61.748 1.00 86.19 342 GLN A O 1
ATOM 2637 N N . LEU A 1 343 ? -13.636 -18.778 63.890 1.00 79.88 343 LEU A N 1
ATOM 2638 C CA . LEU A 1 343 ? -13.822 -17.421 64.394 1.00 79.88 343 LEU A CA 1
ATOM 2639 C C . LEU A 1 343 ? -12.516 -16.628 64.230 1.00 79.88 343 LEU A C 1
ATOM 2641 O O . LEU A 1 343 ? -11.543 -16.912 64.922 1.00 79.88 343 LEU A O 1
ATOM 2645 N N . GLY A 1 344 ? -12.535 -15.602 63.376 1.00 71.25 344 GLY A N 1
ATOM 2646 C CA . GLY A 1 344 ? -11.377 -14.742 63.100 1.00 71.25 344 GLY A CA 1
ATOM 2647 C C . GLY A 1 344 ? -10.735 -14.964 61.729 1.00 71.25 344 GLY A C 1
ATOM 2648 O O . GLY A 1 344 ? -9.851 -14.196 61.357 1.00 71.25 344 GLY A O 1
ATOM 2649 N N . ASP A 1 345 ? -11.204 -15.953 60.969 1.00 83.94 345 ASP A N 1
ATOM 2650 C CA . ASP A 1 345 ? -10.704 -16.219 59.624 1.00 83.94 345 ASP A CA 1
ATOM 2651 C C . ASP A 1 345 ? -11.067 -15.108 58.635 1.00 83.94 345 ASP A C 1
ATOM 2653 O O . ASP A 1 345 ? -12.119 -14.469 58.711 1.00 83.94 345 ASP A O 1
ATOM 2657 N N . THR A 1 346 ? -10.200 -14.936 57.641 1.00 85.88 346 THR A N 1
ATOM 2658 C CA . THR A 1 346 ? -10.449 -14.121 56.447 1.00 85.88 346 THR A CA 1
ATOM 2659 C C . THR A 1 346 ? -10.115 -14.952 55.213 1.00 85.88 346 THR A C 1
ATOM 2661 O O . THR A 1 346 ? -9.258 -15.831 55.298 1.00 85.88 346 THR A O 1
ATOM 2664 N N . LEU A 1 347 ? -10.736 -14.679 54.057 1.00 80.56 347 LEU A N 1
ATOM 2665 C CA . LEU A 1 347 ? -10.386 -15.394 52.819 1.00 80.56 347 LEU A CA 1
ATOM 2666 C C . LEU A 1 347 ? -8.901 -15.274 52.485 1.00 80.56 347 LEU A C 1
ATOM 2668 O O . LEU A 1 347 ? -8.311 -16.248 52.043 1.00 80.56 347 LEU A O 1
ATOM 2672 N N . LEU A 1 348 ? -8.292 -14.112 52.737 1.00 74.19 348 LEU A N 1
ATOM 2673 C CA . LEU A 1 348 ? -6.858 -13.915 52.548 1.00 74.19 348 LEU A CA 1
ATOM 2674 C C . LEU A 1 348 ? -6.032 -14.766 53.522 1.00 74.19 348 LEU A C 1
ATOM 2676 O O . LEU A 1 348 ? -5.052 -15.375 53.112 1.00 74.19 348 LEU A O 1
ATOM 2680 N N . GLY A 1 349 ? -6.433 -14.841 54.794 1.00 68.88 349 GLY A N 1
ATOM 2681 C CA . GLY A 1 349 ? -5.770 -15.691 55.786 1.00 68.88 349 GLY A CA 1
ATOM 2682 C C . GLY A 1 349 ? -5.823 -17.173 55.412 1.00 68.88 349 GLY A C 1
ATOM 2683 O O . GLY A 1 349 ? -4.798 -17.843 55.456 1.00 68.88 349 GLY A O 1
ATOM 2684 N N . ILE A 1 350 ? -6.986 -17.648 54.958 1.00 77.19 350 ILE A N 1
ATOM 2685 C CA . ILE A 1 350 ? -7.177 -19.018 54.464 1.00 77.19 350 ILE A CA 1
ATOM 2686 C C . ILE A 1 350 ? -6.364 -19.232 53.176 1.00 77.19 350 ILE A C 1
ATOM 2688 O O . ILE A 1 350 ? -5.652 -20.222 53.054 1.00 77.19 350 ILE A O 1
ATOM 2692 N N . ALA A 1 351 ? -6.400 -18.291 52.228 1.00 75.06 351 ALA A N 1
ATOM 2693 C CA . ALA A 1 351 ? -5.629 -18.372 50.987 1.00 75.06 351 ALA A CA 1
ATOM 2694 C C . ALA A 1 351 ? -4.125 -18.528 51.260 1.00 75.06 351 ALA A C 1
ATOM 2696 O O . ALA A 1 351 ? -3.475 -19.402 50.691 1.00 75.06 351 ALA A O 1
ATOM 2697 N N . LEU A 1 352 ? -3.594 -17.738 52.197 1.00 66.69 352 LEU A N 1
ATOM 2698 C CA . LEU A 1 352 ? -2.198 -17.807 52.623 1.00 66.69 352 LEU A CA 1
ATOM 2699 C C . LEU A 1 352 ? -1.873 -19.107 53.370 1.00 66.69 352 LEU A C 1
ATOM 2701 O O . LEU A 1 352 ? -0.822 -19.694 53.128 1.00 66.69 352 LEU A O 1
ATOM 2705 N N . GLU A 1 353 ? -2.760 -19.572 54.255 1.00 67.69 353 GLU A N 1
ATOM 2706 C CA . GLU A 1 353 ? -2.587 -20.828 55.001 1.00 67.69 353 GLU A CA 1
ATOM 2707 C C . GLU A 1 353 ? -2.496 -22.038 54.062 1.00 67.69 353 GLU A C 1
ATOM 2709 O O . GLU A 1 353 ? -1.687 -22.943 54.280 1.00 67.69 353 GLU A O 1
ATOM 2714 N N . PHE A 1 354 ? -3.292 -22.034 52.991 1.00 70.19 354 PHE A N 1
ATOM 2715 C CA . PHE A 1 354 ? -3.389 -23.149 52.052 1.00 70.19 354 PHE A CA 1
ATOM 2716 C C . PHE A 1 354 ? -2.619 -22.950 50.744 1.00 70.19 354 PHE A C 1
ATOM 2718 O O . PHE A 1 354 ? -2.685 -23.817 49.872 1.00 70.19 354 PHE A O 1
ATOM 2725 N N . ASN A 1 355 ? -1.835 -21.873 50.640 1.00 61.03 355 ASN A N 1
ATOM 2726 C CA . ASN A 1 355 ? -1.021 -21.539 49.474 1.00 61.03 355 ASN A CA 1
ATOM 2727 C C . ASN A 1 355 ? -1.845 -21.489 48.170 1.00 61.03 355 ASN A C 1
ATOM 2729 O O . ASN A 1 355 ? -1.483 -22.123 47.189 1.00 61.03 355 ASN A O 1
ATOM 2733 N N . THR A 1 356 ? -2.966 -20.766 48.185 1.00 73.62 356 THR A N 1
ATOM 2734 C CA . THR A 1 356 ? -3.853 -20.471 47.040 1.00 73.62 356 THR A CA 1
ATOM 2735 C C . THR A 1 356 ? -4.136 -18.962 46.998 1.00 73.62 356 THR A C 1
ATOM 2737 O O . THR A 1 356 ? -3.601 -18.203 47.810 1.00 73.62 356 THR A O 1
ATOM 2740 N N . THR A 1 357 ? -4.959 -18.486 46.066 1.00 74.12 357 THR A N 1
ATOM 2741 C CA . THR A 1 357 ? -5.392 -17.087 45.990 1.00 74.12 357 THR A CA 1
ATOM 2742 C C . THR A 1 357 ? -6.827 -16.894 46.488 1.00 74.12 357 THR A C 1
ATOM 2744 O O . THR A 1 357 ? -7.646 -17.815 46.526 1.00 74.12 357 THR A O 1
ATOM 2747 N N . VAL A 1 358 ? -7.159 -15.658 46.874 1.00 75.00 358 VAL A N 1
ATOM 2748 C CA . VAL A 1 358 ? -8.532 -15.283 47.258 1.00 75.00 358 VAL A CA 1
ATOM 2749 C C . VAL A 1 358 ? -9.499 -15.487 46.090 1.00 75.00 358 VAL A C 1
ATOM 2751 O O . VAL A 1 358 ? -10.621 -15.944 46.302 1.00 75.00 358 VAL A O 1
ATOM 2754 N N . ASP A 1 359 ? -9.060 -15.197 44.867 1.00 68.50 359 ASP A N 1
ATOM 2755 C CA . ASP A 1 359 ? -9.885 -15.343 43.669 1.00 68.50 359 ASP A CA 1
ATOM 2756 C C . ASP A 1 359 ? -10.185 -16.813 43.366 1.00 68.50 359 ASP A C 1
ATOM 2758 O O . ASP A 1 359 ? -11.343 -17.166 43.145 1.00 68.50 359 ASP A O 1
ATOM 2762 N N . GLU A 1 360 ? -9.194 -17.698 43.482 1.00 65.81 360 GLU A N 1
ATOM 2763 C CA . GLU A 1 360 ? -9.401 -19.145 43.356 1.00 65.81 360 GLU A CA 1
ATOM 2764 C C . GLU A 1 360 ? -10.369 -19.679 44.417 1.00 65.81 360 GLU A C 1
ATOM 2766 O O . GLU A 1 360 ? -11.312 -20.402 44.088 1.00 65.81 360 GLU A O 1
ATOM 2771 N N . LEU A 1 361 ? -10.212 -19.273 45.683 1.00 74.38 361 LEU A N 1
ATOM 2772 C CA . LEU A 1 361 ? -11.149 -19.657 46.743 1.00 74.38 361 LEU A CA 1
ATOM 2773 C C . LEU A 1 361 ? -12.575 -19.185 46.453 1.00 74.38 361 LEU A C 1
ATOM 2775 O O . LEU A 1 361 ? -13.527 -19.909 46.752 1.00 74.38 361 LEU A O 1
ATOM 2779 N N . LYS A 1 362 ? -12.749 -17.996 45.871 1.00 79.25 362 LYS A N 1
ATOM 2780 C CA . LYS A 1 362 ? -14.071 -17.458 45.531 1.00 79.25 362 LYS A CA 1
ATOM 2781 C C . LYS A 1 362 ? -14.714 -18.215 44.382 1.00 79.25 362 LYS A C 1
ATOM 2783 O O . LYS A 1 362 ? -15.893 -18.553 44.486 1.00 79.25 362 LYS A O 1
ATOM 2788 N N . VAL A 1 363 ? -13.946 -18.527 43.340 1.00 69.56 363 VAL A N 1
ATOM 2789 C CA . VAL A 1 363 ? -14.408 -19.307 42.186 1.00 69.56 363 VAL A CA 1
ATOM 2790 C C . VAL A 1 363 ? -14.847 -20.704 42.624 1.00 69.56 363 VAL A C 1
ATOM 2792 O O . VAL A 1 363 ? -15.992 -21.085 42.389 1.00 69.56 363 VAL A O 1
ATOM 2795 N N . PHE A 1 364 ? -13.999 -21.432 43.358 1.00 68.12 364 PHE A N 1
ATOM 2796 C CA . PHE A 1 364 ? -14.298 -22.800 43.801 1.00 68.12 364 PHE A CA 1
ATOM 2797 C C . PHE A 1 364 ? -15.485 -22.894 44.768 1.00 68.12 364 PHE A C 1
ATOM 2799 O O . PHE A 1 364 ? -16.119 -23.941 44.873 1.00 68.12 364 PHE A O 1
ATOM 2806 N N . ASN A 1 365 ? -15.809 -21.806 45.468 1.00 78.50 365 ASN A N 1
ATOM 2807 C CA . ASN A 1 365 ? -16.880 -21.772 46.463 1.00 78.50 365 ASN A CA 1
ATOM 2808 C C . ASN A 1 365 ? -18.095 -20.937 46.046 1.00 78.50 365 ASN A C 1
ATOM 2810 O O . ASN A 1 365 ? -18.977 -20.700 46.875 1.00 78.50 365 ASN A O 1
ATOM 2814 N N . ASN A 1 366 ? -18.160 -20.491 44.785 1.00 78.31 366 ASN A N 1
ATOM 2815 C CA . ASN A 1 366 ? -19.212 -19.609 44.265 1.00 78.31 366 ASN A CA 1
ATOM 2816 C C . ASN A 1 366 ? -19.448 -18.348 45.126 1.00 78.31 366 ASN A C 1
ATOM 2818 O O . ASN A 1 366 ? -20.582 -17.882 45.294 1.00 78.31 366 ASN A O 1
ATOM 2822 N N . LEU A 1 367 ? -18.381 -17.776 45.688 1.00 79.69 367 LEU A N 1
ATOM 2823 C CA . LEU A 1 367 ? -18.455 -16.573 46.513 1.00 79.69 367 LEU A CA 1
ATOM 2824 C C . LEU A 1 367 ? -18.407 -15.324 45.631 1.00 79.69 367 LEU A C 1
ATOM 2826 O O . LEU A 1 367 ? -17.479 -15.119 44.855 1.00 79.69 367 LEU A O 1
ATOM 2830 N N . ARG A 1 368 ? -19.389 -14.435 45.796 1.00 77.06 368 ARG A N 1
ATOM 2831 C CA . ARG A 1 368 ? -19.456 -13.146 45.076 1.00 77.06 368 ARG A CA 1
ATOM 2832 C C . ARG A 1 368 ? -18.777 -11.993 45.821 1.00 77.06 368 ARG A C 1
ATOM 2834 O O . ARG A 1 368 ? -18.747 -10.872 45.327 1.00 77.06 368 ARG A O 1
ATOM 2841 N N . SER A 1 369 ? -18.274 -12.253 47.024 1.00 81.25 369 SER A N 1
ATOM 2842 C CA . SER A 1 369 ? -17.660 -11.268 47.917 1.00 81.25 369 SER A CA 1
ATOM 2843 C C . SER A 1 369 ? -16.648 -11.939 48.833 1.00 81.25 369 SER A C 1
ATOM 2845 O O . SER A 1 369 ? -16.687 -13.159 48.983 1.00 81.25 369 SER A O 1
ATOM 2847 N N . ASP A 1 370 ? -15.843 -11.141 49.529 1.00 86.25 370 ASP A N 1
ATOM 2848 C CA . ASP A 1 370 ? -14.832 -11.662 50.455 1.00 86.25 370 ASP A CA 1
ATOM 2849 C C . ASP A 1 370 ? -15.393 -12.012 51.848 1.00 86.25 370 ASP A C 1
ATOM 2851 O O . ASP A 1 370 ? -14.665 -12.456 52.737 1.00 86.25 370 ASP A O 1
ATOM 2855 N N . LEU A 1 371 ? -16.701 -11.806 52.052 1.00 83.69 371 LEU A N 1
ATOM 2856 C CA . LEU A 1 371 ? -17.397 -12.120 53.295 1.00 83.69 371 LEU A CA 1
ATOM 2857 C C . LEU A 1 371 ? -17.556 -13.638 53.467 1.00 83.69 371 LEU A C 1
ATOM 2859 O O . LEU A 1 371 ? -18.214 -14.295 52.659 1.00 83.69 371 LEU A O 1
ATOM 2863 N N . ILE A 1 372 ? -17.026 -14.160 54.573 1.00 86.94 372 ILE A N 1
ATOM 2864 C CA . ILE A 1 372 ? -17.188 -15.548 55.022 1.00 86.94 372 ILE A CA 1
ATOM 2865 C C . ILE A 1 372 ? -17.755 -15.591 56.442 1.00 86.94 372 ILE A C 1
ATOM 2867 O O . ILE A 1 372 ? -17.527 -14.682 57.241 1.00 86.94 372 ILE A O 1
ATOM 2871 N N . ILE A 1 373 ? -18.526 -16.633 56.758 1.00 83.12 373 ILE A N 1
ATOM 2872 C CA . ILE A 1 373 ? -19.219 -16.780 58.047 1.00 83.12 373 ILE A CA 1
ATOM 2873 C C . ILE A 1 373 ? -18.600 -17.941 58.827 1.00 83.12 373 ILE A C 1
ATOM 2875 O O . ILE A 1 373 ? -18.385 -19.015 58.272 1.00 83.12 373 ILE A O 1
ATOM 2879 N N . THR A 1 374 ? -18.359 -17.770 60.129 1.00 87.69 374 THR A N 1
ATOM 2880 C CA . THR A 1 374 ? -17.913 -18.868 61.003 1.00 87.69 374 THR A CA 1
ATOM 2881 C C . THR A 1 374 ? -18.827 -20.093 60.864 1.00 87.69 374 THR A C 1
ATOM 2883 O O . THR A 1 374 ? -20.048 -19.989 60.978 1.00 87.69 374 THR A O 1
ATOM 2886 N N . GLY A 1 375 ? -18.233 -21.261 60.621 1.00 71.25 375 GLY A N 1
ATOM 2887 C CA . GLY A 1 375 ? -18.916 -22.528 60.363 1.00 71.25 375 GLY A CA 1
ATOM 2888 C C . GLY A 1 375 ? -19.225 -22.807 58.886 1.00 71.25 375 GLY A C 1
ATOM 2889 O O . GLY A 1 375 ? -19.645 -23.919 58.563 1.00 71.25 375 GLY A O 1
ATOM 2890 N N . GLN A 1 376 ? -19.005 -21.847 57.981 1.00 90.12 376 GLN A N 1
ATOM 2891 C CA . GLN A 1 376 ? -19.101 -22.057 56.535 1.00 90.12 376 GLN A CA 1
ATOM 2892 C C . GLN A 1 376 ? -18.032 -23.050 56.071 1.00 90.12 376 GLN A C 1
ATOM 2894 O O . GLN A 1 376 ? -16.894 -22.999 56.530 1.00 90.12 376 GLN A O 1
ATOM 2899 N N . ARG A 1 377 ? -18.385 -23.959 55.158 1.00 83.25 377 ARG A N 1
ATOM 2900 C CA . ARG A 1 377 ? -17.428 -24.916 54.588 1.00 83.25 377 ARG A CA 1
ATOM 2901 C C . ARG A 1 377 ? -16.945 -24.414 53.229 1.00 83.25 377 ARG A C 1
ATOM 2903 O O . ARG A 1 377 ? -17.783 -24.052 52.408 1.00 83.25 377 ARG A O 1
ATOM 2910 N N . LEU A 1 378 ? -15.632 -24.394 53.023 1.00 82.38 378 LEU A N 1
ATOM 2911 C CA . LEU A 1 378 ? -14.968 -23.959 51.798 1.00 82.38 378 LEU A CA 1
ATOM 2912 C C . LEU A 1 378 ? -14.160 -25.110 51.184 1.00 82.38 378 LEU A C 1
ATOM 2914 O O . LEU A 1 378 ? -13.453 -25.820 51.891 1.00 82.38 378 LEU A O 1
ATOM 2918 N N . ILE A 1 379 ? -14.250 -25.279 49.872 1.00 78.56 379 ILE A N 1
ATOM 2919 C CA . ILE A 1 379 ? -13.394 -26.117 49.038 1.00 78.56 379 ILE A CA 1
ATOM 2920 C C . ILE A 1 379 ? -12.054 -25.399 48.870 1.00 78.56 379 ILE A C 1
ATOM 2922 O O . ILE A 1 379 ? -12.032 -24.242 48.445 1.00 78.56 379 ILE A O 1
ATOM 2926 N N . ILE A 1 380 ? -10.953 -26.075 49.205 1.00 80.62 380 ILE A N 1
ATOM 2927 C CA . ILE A 1 380 ? -9.600 -25.527 49.080 1.00 80.62 380 ILE A CA 1
ATOM 2928 C C . ILE A 1 380 ? -8.920 -26.110 47.827 1.00 80.62 380 ILE A C 1
ATOM 2930 O O . ILE A 1 380 ? -8.661 -27.320 47.782 1.00 80.62 380 ILE A O 1
ATOM 2934 N N . PRO A 1 381 ? -8.625 -25.293 46.800 1.00 64.81 381 PRO A N 1
ATOM 2935 C CA . PRO A 1 381 ? -7.852 -25.738 45.646 1.00 64.81 381 PRO A CA 1
ATOM 2936 C C . PRO A 1 381 ? -6.358 -25.858 46.002 1.00 64.81 381 PRO A C 1
ATOM 2938 O O . PRO A 1 381 ? -5.857 -25.162 46.883 1.00 64.81 381 PRO A O 1
ATOM 2941 N N . SER A 1 382 ? -5.640 -26.776 45.348 1.00 57.81 382 SER A N 1
ATOM 2942 C CA . SER A 1 382 ? -4.182 -26.908 45.490 1.00 57.81 382 SER A CA 1
ATOM 2943 C C . SER A 1 382 ? -3.472 -26.043 44.448 1.00 57.81 382 SER A C 1
ATOM 2945 O O . SER A 1 382 ? -3.792 -26.158 43.269 1.00 57.81 382 SER A O 1
ATOM 2947 N N . ALA A 1 383 ? -2.471 -25.249 44.843 1.00 45.84 383 ALA A N 1
ATOM 2948 C CA . ALA A 1 383 ? -1.608 -24.555 43.884 1.00 45.84 383 ALA A CA 1
ATOM 2949 C C . ALA A 1 383 ? -0.493 -25.466 43.348 1.00 45.84 383 ALA A C 1
ATOM 2951 O O . ALA A 1 383 ? 0.161 -26.179 44.115 1.00 45.84 383 ALA A O 1
ATOM 2952 N N . LEU A 1 384 ? -0.239 -25.384 42.040 1.00 39.19 384 LEU A N 1
ATOM 2953 C CA . LEU A 1 384 ? 1.045 -25.730 41.431 1.00 39.19 384 LEU A CA 1
ATOM 2954 C C . LEU A 1 384 ? 1.849 -24.431 41.260 1.00 39.19 384 LEU A C 1
ATOM 2956 O O . LEU A 1 384 ? 1.355 -23.446 40.722 1.00 39.19 384 LEU A O 1
ATOM 2960 N N . THR A 1 385 ? 3.084 -24.419 41.754 1.00 30.64 385 THR A N 1
ATOM 2961 C CA . THR A 1 385 ? 4.073 -23.350 41.548 1.00 30.64 385 THR A CA 1
ATOM 2962 C C . THR A 1 385 ? 4.579 -23.335 40.099 1.00 30.64 385 THR A C 1
ATOM 2964 O O . THR A 1 385 ? 5.050 -24.382 39.652 1.00 30.64 385 THR A O 1
ATOM 2967 N N . PRO A 1 386 ? 4.606 -22.188 39.390 1.00 38.12 386 PRO A N 1
ATOM 2968 C CA . PRO A 1 386 ? 5.331 -22.055 38.133 1.00 38.12 386 PRO A CA 1
ATOM 2969 C C . PRO A 1 386 ? 6.764 -21.550 38.382 1.00 38.12 386 PRO A C 1
ATOM 2971 O O . PRO A 1 386 ? 6.998 -20.355 38.544 1.00 38.12 386 PRO A O 1
ATOM 2974 N N . GLU A 1 387 ? 7.741 -22.458 38.378 1.00 32.72 387 GLU A N 1
ATOM 2975 C CA . GLU A 1 387 ? 9.104 -22.136 37.934 1.00 32.72 387 GLU A CA 1
ATOM 2976 C C . GLU A 1 387 ? 9.194 -22.514 36.454 1.00 32.72 387 GLU A C 1
ATOM 2978 O O . GLU A 1 387 ? 9.272 -23.696 36.144 1.00 32.72 387 GLU A O 1
ATOM 2983 N N . LEU A 1 388 ? 9.149 -21.526 35.553 1.00 29.98 388 LEU A N 1
ATOM 2984 C CA . LEU A 1 388 ? 9.727 -21.566 34.199 1.00 29.98 388 LEU A CA 1
ATOM 2985 C C . LEU A 1 388 ? 9.598 -20.172 33.558 1.00 29.98 388 LEU A C 1
ATOM 2987 O O . LEU A 1 388 ? 8.897 -19.950 32.577 1.00 29.98 388 LEU A O 1
ATOM 2991 N N . SER A 1 389 ? 10.323 -19.204 34.115 1.00 29.91 389 SER A N 1
ATOM 2992 C CA . SER A 1 389 ? 10.821 -18.082 33.325 1.00 29.91 389 SER A CA 1
ATOM 2993 C C . SER A 1 389 ? 11.952 -18.606 32.432 1.00 29.91 389 SER A C 1
ATOM 2995 O O . SER A 1 389 ? 13.068 -18.824 32.911 1.00 29.91 389 SER A O 1
ATOM 2997 N N . ARG A 1 390 ? 11.679 -18.824 31.144 1.00 29.09 390 ARG A N 1
ATOM 2998 C CA . ARG A 1 390 ? 12.716 -18.881 30.107 1.00 29.09 390 ARG A CA 1
ATOM 2999 C C . ARG A 1 390 ? 12.390 -17.872 29.013 1.00 29.09 390 ARG A C 1
ATOM 3001 O O . ARG A 1 390 ? 11.386 -17.996 28.326 1.00 29.09 390 ARG A O 1
ATOM 3008 N N . GLU A 1 391 ? 13.266 -16.872 28.948 1.00 26.83 391 GLU A N 1
ATOM 3009 C CA . GLU A 1 391 ? 13.615 -16.022 27.808 1.00 26.83 391 GLU A CA 1
ATOM 3010 C C . GLU A 1 391 ? 13.028 -16.454 26.459 1.00 26.83 391 GLU A C 1
ATOM 3012 O O . GLU A 1 391 ? 13.424 -17.465 25.878 1.00 26.83 391 GLU A O 1
ATOM 3017 N N . ILE A 1 392 ? 12.154 -15.604 25.920 1.00 25.11 392 ILE A N 1
ATOM 3018 C CA . ILE A 1 392 ? 11.892 -15.530 24.485 1.00 25.11 392 ILE A CA 1
ATOM 3019 C C . ILE A 1 392 ? 13.113 -14.843 23.864 1.00 25.11 392 ILE A C 1
ATOM 3021 O O . ILE A 1 392 ? 13.283 -13.629 23.973 1.00 25.11 392 ILE A O 1
ATOM 3025 N N . VAL A 1 393 ? 13.986 -15.630 23.238 1.00 26.67 393 VAL A N 1
ATOM 3026 C CA . VAL A 1 393 ? 15.009 -15.114 22.325 1.00 26.67 393 VAL A CA 1
ATOM 3027 C C . VAL A 1 393 ? 14.298 -14.752 21.024 1.00 26.67 393 VAL A C 1
ATOM 3029 O O . VAL A 1 393 ? 13.861 -15.631 20.285 1.00 26.67 393 VAL A O 1
ATOM 3032 N N . ILE A 1 394 ? 14.154 -13.455 20.759 1.00 26.28 394 ILE A N 1
ATOM 3033 C CA . ILE A 1 394 ? 13.680 -12.944 19.471 1.00 26.28 394 ILE A CA 1
ATOM 3034 C C . ILE A 1 394 ? 14.776 -13.247 18.443 1.00 26.28 394 ILE A C 1
ATOM 3036 O O . ILE A 1 394 ? 15.886 -12.724 18.534 1.00 26.28 394 ILE A O 1
ATOM 3040 N N . GLY A 1 395 ? 14.485 -14.149 17.505 1.00 25.58 395 GLY A N 1
ATOM 3041 C CA . GLY A 1 395 ? 15.383 -14.475 16.402 1.00 25.58 395 GLY A CA 1
ATOM 3042 C C . GLY A 1 395 ? 15.592 -13.267 15.490 1.00 25.58 395 GLY A C 1
ATOM 3043 O O . GLY A 1 395 ? 14.641 -12.591 15.108 1.00 25.58 395 GLY A O 1
ATOM 3044 N N . THR A 1 396 ? 16.850 -13.001 15.150 1.00 25.98 396 THR A N 1
ATOM 3045 C CA . THR A 1 396 ? 17.255 -12.039 14.117 1.00 25.98 396 THR A CA 1
ATOM 3046 C C . THR A 1 396 ? 16.597 -12.361 12.764 1.00 25.98 396 THR A C 1
ATOM 3048 O O . THR A 1 396 ? 16.474 -13.548 12.442 1.00 25.98 396 THR A O 1
ATOM 3051 N N . PRO A 1 397 ? 16.224 -11.354 11.946 1.00 26.31 397 PRO A N 1
ATOM 3052 C CA . PRO A 1 397 ? 15.643 -11.578 10.622 1.00 26.31 397 PRO A CA 1
ATOM 3053 C C . PRO A 1 397 ? 16.612 -12.333 9.690 1.00 26.31 397 PRO A C 1
ATOM 3055 O O . PRO A 1 397 ? 17.828 -12.254 9.887 1.00 26.31 397 PRO A O 1
ATOM 3058 N N . PRO A 1 398 ? 16.115 -13.035 8.653 1.00 28.12 398 PRO A N 1
ATOM 3059 C CA . PRO A 1 398 ? 16.968 -13.719 7.689 1.00 28.12 398 PRO A CA 1
ATOM 3060 C C . PRO A 1 398 ? 17.744 -12.698 6.847 1.00 28.12 398 PRO A C 1
ATOM 3062 O O . PRO A 1 398 ? 17.161 -11.945 6.073 1.00 28.12 398 PRO A O 1
ATOM 3065 N N . THR A 1 399 ? 19.069 -12.706 6.963 1.00 29.64 399 THR A N 1
ATOM 3066 C CA . THR A 1 399 ? 20.011 -11.870 6.198 1.00 29.64 399 THR A CA 1
ATOM 3067 C C . THR A 1 399 ? 20.359 -12.424 4.807 1.00 29.64 399 THR A C 1
ATOM 3069 O O . THR A 1 399 ? 21.286 -11.933 4.171 1.00 29.64 399 THR A O 1
ATOM 3072 N N . ASP A 1 400 ? 19.631 -13.424 4.304 1.00 27.19 400 ASP A N 1
ATOM 3073 C CA . ASP A 1 400 ? 20.078 -14.264 3.177 1.00 27.19 400 ASP A CA 1
ATOM 3074 C C . ASP A 1 400 ? 19.416 -13.970 1.815 1.00 27.19 400 ASP A C 1
ATOM 3076 O O . ASP A 1 400 ? 19.450 -14.806 0.909 1.00 27.19 400 ASP A O 1
ATOM 3080 N N . ILE A 1 401 ? 18.847 -12.777 1.608 1.00 34.66 401 ILE A N 1
ATOM 3081 C CA . ILE A 1 401 ? 18.504 -12.329 0.248 1.00 34.66 401 ILE A CA 1
ATOM 3082 C C . ILE A 1 401 ? 19.626 -11.425 -0.255 1.00 34.66 401 ILE A C 1
ATOM 3084 O O . ILE A 1 401 ? 19.661 -10.229 0.021 1.00 34.66 401 ILE A O 1
ATOM 3088 N N . ALA A 1 402 ? 20.564 -12.021 -0.994 1.00 31.69 402 ALA A N 1
ATOM 3089 C CA . ALA A 1 402 ? 21.564 -11.275 -1.744 1.00 31.69 402 ALA A CA 1
ATOM 3090 C C . ALA A 1 402 ? 20.854 -10.378 -2.772 1.00 31.69 402 ALA A C 1
ATOM 3092 O O . ALA A 1 402 ? 20.326 -10.859 -3.777 1.00 31.69 402 ALA A O 1
ATOM 3093 N N . VAL A 1 403 ? 20.825 -9.074 -2.497 1.00 40.25 403 VAL A N 1
ATOM 3094 C CA . VAL A 1 403 ? 20.464 -8.050 -3.479 1.00 40.25 403 VAL A CA 1
ATOM 3095 C C . VAL A 1 403 ? 21.560 -8.057 -4.552 1.00 40.25 403 VAL A C 1
ATOM 3097 O O . VAL A 1 403 ? 22.735 -8.045 -4.186 1.00 40.25 403 VAL A O 1
ATOM 3100 N N . PRO A 1 404 ? 21.237 -8.132 -5.854 1.00 40.84 404 PRO A N 1
ATOM 3101 C CA . PRO A 1 404 ? 22.259 -8.095 -6.893 1.00 40.84 404 PRO A CA 1
ATOM 3102 C C . PRO A 1 404 ? 23.092 -6.804 -6.797 1.00 40.84 404 PRO A C 1
ATOM 3104 O O . PRO A 1 404 ? 22.542 -5.704 -6.752 1.00 40.84 404 PRO A O 1
ATOM 3107 N N . ASP A 1 405 ? 24.421 -6.956 -6.766 1.00 42.34 405 ASP A N 1
ATOM 3108 C CA . ASP A 1 405 ? 25.393 -5.858 -6.724 1.00 42.34 405 ASP A CA 1
ATOM 3109 C C . ASP A 1 405 ? 25.307 -5.025 -8.015 1.00 42.34 405 ASP A C 1
ATOM 3111 O O . ASP A 1 405 ? 25.931 -5.341 -9.033 1.00 42.34 405 ASP A O 1
ATOM 3115 N N . LEU A 1 406 ? 24.542 -3.933 -7.985 1.00 47.62 406 LEU A N 1
ATOM 3116 C CA . LEU A 1 406 ? 24.730 -2.839 -8.933 1.00 47.62 406 LEU A CA 1
ATOM 3117 C C . LEU A 1 406 ? 26.023 -2.097 -8.551 1.00 47.62 406 LEU A C 1
ATOM 3119 O O . LEU A 1 406 ? 26.253 -1.845 -7.367 1.00 47.62 406 LEU A O 1
ATOM 3123 N N . PRO A 1 407 ? 26.898 -1.739 -9.507 1.00 47.78 407 PRO A N 1
ATOM 3124 C CA . PRO A 1 407 ? 28.149 -1.062 -9.186 1.00 47.78 407 PRO A CA 1
ATOM 3125 C C . PRO A 1 407 ? 27.881 0.293 -8.512 1.00 47.78 407 PRO A C 1
ATOM 3127 O O . PRO A 1 407 ? 27.293 1.187 -9.118 1.00 47.78 407 PRO A O 1
ATOM 3130 N N . ALA A 1 408 ? 28.350 0.455 -7.271 1.00 55.00 408 ALA A N 1
ATOM 3131 C CA . ALA A 1 408 ? 28.245 1.702 -6.519 1.00 55.00 408 ALA A CA 1
ATOM 3132 C C . ALA A 1 408 ? 29.119 2.797 -7.161 1.00 55.00 408 ALA A C 1
ATOM 3134 O O . ALA A 1 408 ? 30.341 2.839 -6.992 1.00 55.00 408 ALA A O 1
ATOM 3135 N N . THR A 1 409 ? 28.500 3.698 -7.924 1.00 56.97 409 THR A N 1
ATOM 3136 C CA . THR A 1 409 ? 29.117 4.959 -8.354 1.00 56.97 409 THR A CA 1
ATOM 3137 C C . THR A 1 409 ? 28.293 6.119 -7.820 1.00 56.97 409 THR A C 1
ATOM 3139 O O . THR A 1 409 ? 27.269 6.466 -8.401 1.00 56.97 409 THR A O 1
ATOM 3142 N N . HIS A 1 410 ? 28.738 6.733 -6.724 1.00 66.50 410 HIS A N 1
ATOM 3143 C CA . HIS A 1 410 ? 28.035 7.877 -6.145 1.00 66.50 410 HIS A CA 1
ATOM 3144 C C . HIS A 1 410 ? 28.512 9.193 -6.754 1.00 66.50 410 HIS A C 1
ATOM 3146 O O . HIS A 1 410 ? 29.697 9.526 -6.689 1.00 66.50 410 HIS A O 1
ATOM 3152 N N . SER A 1 411 ? 27.578 9.988 -7.272 1.00 76.19 411 SER A N 1
ATOM 3153 C CA . SER A 1 411 ? 27.790 11.422 -7.508 1.00 76.19 411 SER A CA 1
ATOM 3154 C C . SER A 1 411 ? 27.506 12.274 -6.262 1.00 76.19 411 SER A C 1
ATOM 3156 O O . SER A 1 411 ? 27.957 13.416 -6.198 1.00 76.19 411 SER A O 1
ATOM 3158 N N . ILE A 1 412 ? 26.777 11.731 -5.278 1.00 85.12 412 ILE A N 1
ATOM 3159 C CA . ILE A 1 412 ? 26.323 12.419 -4.059 1.00 85.12 412 ILE A CA 1
ATOM 3160 C C . ILE A 1 412 ? 27.277 12.134 -2.888 1.00 85.12 412 ILE A C 1
ATOM 3162 O O . ILE A 1 412 ? 27.704 11.000 -2.671 1.00 85.12 412 ILE A O 1
ATOM 3166 N N . ASN A 1 413 ? 27.592 13.159 -2.090 1.00 92.00 413 ASN A N 1
ATOM 3167 C CA . ASN A 1 413 ? 28.382 12.999 -0.867 1.00 92.00 413 ASN A CA 1
ATOM 3168 C C . ASN A 1 413 ? 27.505 12.571 0.324 1.00 92.00 413 ASN A C 1
ATOM 3170 O O . ASN A 1 413 ? 27.161 13.371 1.194 1.00 92.00 413 ASN A O 1
ATOM 3174 N N . TRP A 1 414 ? 27.167 11.283 0.365 1.00 95.06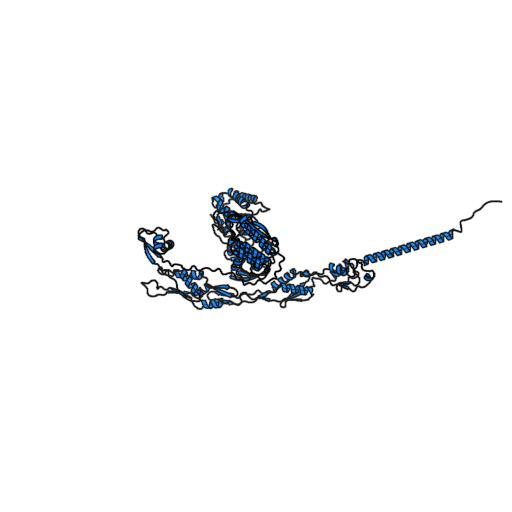 414 TRP A N 1
ATOM 3175 C CA . TRP A 1 414 ? 26.293 10.703 1.389 1.00 95.06 414 TRP A CA 1
ATOM 3176 C C . TRP A 1 414 ? 26.838 10.764 2.818 1.00 95.06 414 TRP A C 1
ATOM 3178 O O . TRP A 1 414 ? 26.057 10.844 3.762 1.00 95.06 414 TRP A O 1
ATOM 3188 N N . ARG A 1 415 ? 28.164 10.756 3.001 1.00 95.31 415 ARG A N 1
ATOM 3189 C CA . ARG A 1 415 ? 28.768 10.839 4.342 1.00 95.31 415 ARG A CA 1
ATOM 3190 C C . ARG A 1 415 ? 28.554 12.197 4.992 1.00 95.31 415 ARG A C 1
ATOM 3192 O O . ARG A 1 415 ? 28.283 12.263 6.185 1.00 95.31 415 ARG A O 1
ATOM 3199 N N . GLU A 1 416 ? 28.657 13.268 4.209 1.00 95.12 416 GLU A N 1
ATOM 3200 C CA . GLU A 1 416 ? 28.373 14.616 4.704 1.00 95.12 416 GLU A CA 1
ATOM 3201 C C . GLU A 1 416 ? 26.886 14.774 5.041 1.00 95.12 416 GLU A C 1
ATOM 3203 O O . GLU A 1 416 ? 26.543 15.315 6.087 1.00 95.12 416 GLU A O 1
ATOM 3208 N N . ASP A 1 417 ? 25.997 14.239 4.203 1.00 95.94 417 ASP A N 1
ATOM 3209 C CA . ASP A 1 417 ? 24.559 14.251 4.481 1.00 95.94 417 ASP A CA 1
ATOM 3210 C C . ASP A 1 417 ? 24.206 13.467 5.754 1.00 95.94 417 ASP A C 1
ATOM 3212 O O . ASP A 1 417 ? 23.465 13.973 6.599 1.00 95.94 417 ASP A O 1
ATOM 3216 N N . LEU A 1 418 ? 24.780 12.274 5.945 1.00 96.38 418 LEU A N 1
ATOM 3217 C CA . LEU A 1 418 ? 24.635 11.512 7.187 1.00 96.38 418 LEU A CA 1
ATOM 3218 C C . LEU A 1 418 ? 25.156 12.306 8.395 1.00 96.38 418 LEU A C 1
ATOM 3220 O O . LEU A 1 418 ? 24.486 12.359 9.425 1.00 96.38 418 LEU A O 1
ATOM 3224 N N . ALA A 1 419 ? 26.311 12.966 8.271 1.00 94.38 419 ALA A N 1
ATOM 3225 C CA . ALA A 1 419 ? 26.873 13.781 9.345 1.00 94.38 419 ALA A CA 1
ATOM 3226 C C . ALA A 1 419 ? 25.958 14.958 9.719 1.00 94.38 419 ALA A C 1
ATOM 3228 O O . ALA A 1 419 ? 25.720 15.191 10.904 1.00 94.38 419 ALA A O 1
ATOM 3229 N N . VAL A 1 420 ? 25.391 15.659 8.731 1.00 94.12 420 VAL A N 1
ATOM 3230 C CA . VAL A 1 420 ? 24.441 16.760 8.959 1.00 94.12 420 VAL A CA 1
ATOM 3231 C C . VAL A 1 420 ? 23.138 16.257 9.575 1.00 94.12 420 VAL A C 1
ATOM 3233 O O . VAL A 1 420 ? 22.611 16.904 10.483 1.00 94.12 420 VAL A O 1
ATOM 3236 N N . LEU A 1 421 ? 22.627 15.104 9.130 1.00 92.56 421 LEU A N 1
ATOM 3237 C CA . LEU A 1 421 ? 21.454 14.479 9.740 1.00 92.56 421 LEU A CA 1
ATOM 3238 C C . LEU A 1 421 ? 21.706 14.188 11.222 1.00 92.56 421 LEU A C 1
ATOM 3240 O O . LEU A 1 421 ? 20.917 14.596 12.072 1.00 92.56 421 LEU A O 1
ATOM 3244 N N . VAL A 1 422 ? 22.825 13.536 11.537 1.00 90.69 422 VAL A N 1
ATOM 3245 C CA . VAL A 1 422 ? 23.207 13.189 12.911 1.00 90.69 422 VAL A CA 1
ATOM 3246 C C . VAL A 1 422 ? 23.443 14.442 13.755 1.00 90.69 422 VAL A C 1
ATOM 3248 O O . VAL A 1 422 ? 22.989 14.496 14.893 1.00 90.69 422 VAL A O 1
ATOM 3251 N N . GLU A 1 423 ? 24.084 15.482 13.213 1.00 88.44 423 GLU A N 1
ATOM 3252 C CA . GLU A 1 423 ? 24.233 16.774 13.895 1.00 88.44 423 GLU A CA 1
ATOM 3253 C C . GLU A 1 423 ? 22.867 17.376 14.247 1.00 88.44 423 GLU A C 1
ATOM 3255 O O . GLU A 1 423 ? 22.671 17.864 15.360 1.00 88.44 423 GLU A O 1
ATOM 3260 N N . ARG A 1 424 ? 21.906 17.337 13.317 1.00 85.81 424 ARG A N 1
ATOM 3261 C CA . ARG A 1 424 ? 20.553 17.853 13.547 1.00 85.81 424 ARG A CA 1
ATOM 3262 C C . ARG A 1 424 ? 19.802 17.039 14.592 1.00 85.81 424 ARG A C 1
ATOM 3264 O O . ARG A 1 424 ? 19.253 17.648 15.506 1.00 85.81 424 ARG A O 1
ATOM 3271 N N . ILE A 1 425 ? 19.855 15.708 14.512 1.00 83.12 425 ILE A N 1
ATOM 3272 C CA . ILE A 1 425 ? 19.268 14.815 15.520 1.00 83.12 425 ILE A CA 1
ATOM 3273 C C . ILE A 1 425 ? 19.859 15.126 16.902 1.00 83.12 425 ILE A C 1
ATOM 3275 O O . ILE A 1 425 ? 19.107 15.394 17.835 1.00 83.12 425 ILE A O 1
ATO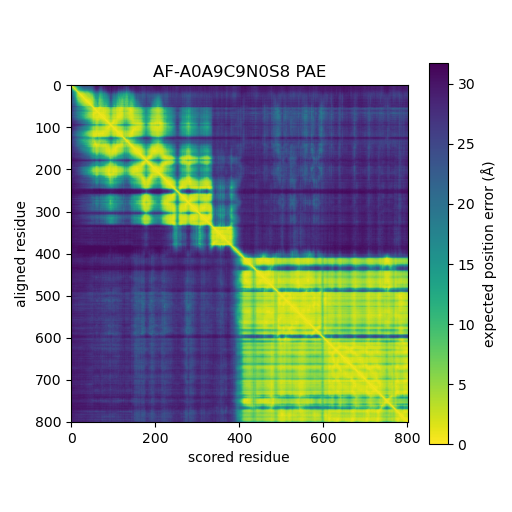M 3279 N N . ASN A 1 426 ? 21.189 15.236 17.006 1.00 79.19 426 ASN A N 1
ATOM 3280 C CA . ASN A 1 426 ? 21.913 15.558 18.245 1.00 79.19 426 ASN A CA 1
ATOM 3281 C C . ASN A 1 426 ? 21.477 16.873 18.906 1.00 79.19 426 ASN A C 1
ATOM 3283 O O . ASN A 1 426 ? 21.647 17.041 20.113 1.00 79.19 426 ASN A O 1
ATOM 3287 N N . ARG A 1 427 ? 20.901 17.803 18.138 1.00 77.25 427 ARG A N 1
ATOM 3288 C CA . ARG A 1 427 ? 20.401 19.090 18.638 1.00 77.25 427 ARG A CA 1
ATOM 3289 C C . ARG A 1 427 ? 18.925 19.069 19.021 1.00 77.25 427 ARG A C 1
ATOM 3291 O O . ARG A 1 427 ? 18.466 20.023 19.642 1.00 77.25 427 ARG A O 1
ATOM 3298 N N . LEU A 1 428 ? 18.187 18.002 18.719 1.00 71.69 428 LEU A N 1
ATOM 3299 C CA . LEU A 1 428 ? 16.775 17.883 19.083 1.00 71.69 428 LEU A CA 1
ATOM 3300 C C . LEU A 1 428 ? 16.518 18.065 20.590 1.00 71.69 428 LEU A C 1
ATOM 3302 O O . LEU A 1 428 ? 15.604 18.812 20.928 1.00 71.69 428 LEU A O 1
ATOM 3306 N N . PRO A 1 429 ? 17.324 17.518 21.525 1.00 66.38 429 PRO A N 1
ATOM 3307 C CA . PRO A 1 429 ? 17.118 17.781 22.953 1.00 66.38 429 PRO A CA 1
ATOM 3308 C C . PRO A 1 429 ? 17.224 19.269 23.331 1.00 66.38 429 PRO A C 1
ATOM 3310 O O . PRO A 1 429 ? 16.527 19.729 24.232 1.00 66.38 429 PRO A O 1
ATOM 3313 N N . GLU A 1 430 ? 18.062 20.043 22.629 1.00 63.53 430 GLU A N 1
ATOM 3314 C CA . GLU A 1 430 ? 18.190 21.496 22.830 1.00 63.53 430 GLU A CA 1
ATOM 3315 C C . GLU A 1 430 ? 16.956 22.261 22.321 1.00 63.53 430 GLU A C 1
ATOM 3317 O O . GLU A 1 430 ? 16.664 23.354 22.805 1.00 63.53 430 GLU A O 1
ATOM 3322 N N . ILE A 1 431 ? 16.244 21.688 21.346 1.00 59.34 431 ILE A N 1
ATOM 3323 C CA . ILE A 1 431 ? 15.055 22.258 20.698 1.00 59.34 431 ILE A CA 1
ATOM 3324 C C . ILE A 1 431 ? 13.776 21.873 21.462 1.00 59.34 431 ILE A C 1
ATOM 3326 O O . ILE A 1 431 ? 12.873 22.695 21.598 1.00 59.34 431 ILE A O 1
ATOM 3330 N N . HIS A 1 432 ? 13.709 20.655 22.006 1.00 60.00 432 HIS A N 1
ATOM 3331 C CA . HIS A 1 432 ? 12.491 20.084 22.591 1.00 60.00 432 HIS A CA 1
ATOM 3332 C C . HIS A 1 432 ? 12.331 20.250 24.108 1.00 60.00 432 HIS A C 1
ATOM 3334 O O . HIS A 1 432 ? 11.232 20.037 24.620 1.00 60.00 432 HIS A O 1
ATOM 3340 N N . GLY A 1 433 ? 13.381 20.648 24.832 1.00 54.44 433 GLY A N 1
ATOM 3341 C CA . GLY A 1 433 ? 13.330 20.847 26.285 1.00 54.44 433 GLY A CA 1
ATOM 3342 C C . GLY A 1 433 ? 13.363 19.549 27.110 1.00 54.44 433 GLY A C 1
ATOM 3343 O O . GLY A 1 433 ? 13.579 18.454 26.591 1.00 54.44 433 GLY A O 1
ATOM 3344 N N . GLU A 1 434 ? 13.187 19.673 28.432 1.00 42.88 434 GLU A N 1
ATOM 3345 C CA . GLU A 1 434 ? 13.203 18.530 29.358 1.00 42.88 434 GLU A CA 1
ATOM 3346 C C . GLU A 1 434 ? 12.000 17.603 29.103 1.00 42.88 434 GLU A C 1
ATOM 3348 O O . GLU A 1 434 ? 10.857 17.990 29.325 1.00 42.88 434 GLU A O 1
ATOM 3353 N N . GLY A 1 435 ? 12.259 16.377 28.631 1.00 46.09 435 GLY A N 1
ATOM 3354 C CA . GLY A 1 435 ? 11.230 15.364 28.353 1.00 46.09 435 GLY A CA 1
ATOM 3355 C C . GLY A 1 435 ? 11.425 14.614 27.035 1.00 46.09 435 GLY A C 1
ATOM 3356 O O . GLY A 1 435 ? 10.980 13.474 26.927 1.00 46.09 435 GLY A O 1
ATOM 3357 N N . PHE A 1 436 ? 12.162 15.192 26.075 1.00 51.53 436 PHE A N 1
ATOM 3358 C CA . PHE A 1 436 ? 12.542 14.486 24.849 1.00 51.53 436 PHE A CA 1
ATOM 3359 C C . PHE A 1 436 ? 13.664 13.497 25.155 1.00 51.53 436 PHE A C 1
ATOM 3361 O O . PHE A 1 436 ? 14.852 13.826 25.115 1.00 51.53 436 PHE A O 1
ATOM 3368 N N . GLN A 1 437 ? 13.281 12.277 25.516 1.00 49.81 437 GLN A N 1
ATOM 3369 C CA . GLN A 1 437 ? 14.219 11.170 25.576 1.00 49.81 437 GLN A CA 1
ATOM 3370 C C . GLN A 1 437 ? 14.428 10.671 24.152 1.00 49.81 437 GLN A C 1
ATOM 3372 O O . GLN A 1 437 ? 13.820 9.688 23.743 1.00 49.81 437 GLN A O 1
ATOM 3377 N N . VAL A 1 438 ? 15.301 11.342 23.389 1.00 50.81 438 VAL A N 1
ATOM 3378 C CA . VAL A 1 438 ? 15.981 10.602 22.325 1.00 50.81 438 VAL A CA 1
ATOM 3379 C C . VAL A 1 438 ? 16.670 9.468 23.043 1.00 50.81 438 VAL A C 1
ATOM 3381 O O . VAL A 1 438 ? 17.545 9.694 23.889 1.00 50.81 438 VAL A O 1
ATOM 3384 N N . VAL A 1 439 ? 16.246 8.255 22.738 1.00 50.59 439 VAL A N 1
ATOM 3385 C CA . VAL A 1 439 ? 16.985 7.080 23.134 1.00 50.59 439 VAL A CA 1
ATOM 3386 C C . VAL A 1 439 ? 18.248 7.088 22.265 1.00 50.59 439 VAL A C 1
ATOM 3388 O O . VAL A 1 439 ? 18.334 6.435 21.234 1.00 50.59 439 VAL A O 1
ATOM 3391 N N . TYR A 1 440 ? 19.241 7.895 22.661 1.00 58.47 440 TYR A N 1
ATOM 3392 C CA . TYR A 1 440 ? 20.631 7.755 22.226 1.00 58.47 440 TYR A CA 1
ATOM 3393 C C . TYR A 1 440 ? 21.199 6.508 22.896 1.00 58.47 440 TYR A C 1
ATOM 3395 O O . TYR A 1 440 ? 22.148 6.575 23.682 1.00 58.47 440 TYR A O 1
ATOM 3403 N N . ASP A 1 441 ? 20.550 5.374 22.677 1.00 63.78 441 ASP A N 1
ATOM 3404 C CA . ASP A 1 441 ? 21.084 4.112 23.122 1.00 63.78 441 ASP A CA 1
ATOM 3405 C C . ASP A 1 441 ? 22.118 3.613 22.116 1.00 63.78 441 ASP A C 1
ATOM 3407 O O . ASP A 1 441 ? 22.453 4.232 21.097 1.00 63.78 441 ASP A O 1
ATOM 3411 N N . GLU A 1 442 ? 22.671 2.464 22.455 1.00 72.94 442 GLU A N 1
ATOM 3412 C CA . GLU A 1 442 ? 23.651 1.792 21.631 1.00 72.94 442 GLU A CA 1
ATOM 3413 C C . GLU A 1 442 ? 23.123 1.503 20.216 1.00 72.94 442 GLU A C 1
ATOM 3415 O O . GLU A 1 442 ? 23.911 1.523 19.272 1.00 72.94 442 GLU A O 1
ATOM 3420 N N . SER A 1 443 ? 21.809 1.308 20.039 1.00 73.81 443 SER A N 1
ATOM 3421 C CA . SER A 1 443 ? 21.199 0.957 18.754 1.00 73.81 443 SER A CA 1
ATOM 3422 C C . SER A 1 443 ? 21.255 2.111 17.750 1.00 73.81 443 SER A C 1
ATOM 3424 O O . SER A 1 443 ? 21.625 1.891 16.595 1.00 73.81 443 SER A O 1
ATOM 3426 N N . PHE A 1 444 ? 21.012 3.354 18.187 1.00 82.62 444 PHE A N 1
ATOM 3427 C CA . PHE A 1 444 ? 21.130 4.537 17.326 1.00 82.62 444 PHE A CA 1
ATOM 3428 C C . PHE A 1 444 ? 22.564 4.715 16.815 1.00 82.62 444 PHE A C 1
ATOM 3430 O O . PHE A 1 444 ? 22.804 4.874 15.616 1.00 82.62 444 PHE A O 1
ATOM 3437 N N . ILE A 1 445 ? 23.541 4.631 17.723 1.00 82.06 445 ILE A N 1
ATOM 3438 C CA . ILE A 1 445 ? 24.963 4.765 17.382 1.00 82.06 445 ILE A CA 1
ATOM 3439 C C . ILE A 1 445 ? 25.403 3.626 16.453 1.00 82.06 445 ILE A C 1
ATOM 3441 O O . ILE A 1 445 ? 26.128 3.860 15.483 1.00 82.06 445 ILE A O 1
ATOM 3445 N N . GLN A 1 446 ? 24.964 2.394 16.725 1.00 85.25 446 GLN A N 1
ATOM 3446 C CA . GLN A 1 446 ? 25.244 1.239 15.875 1.00 85.25 446 GLN A CA 1
ATOM 3447 C C . GLN A 1 446 ? 24.651 1.414 14.472 1.00 85.25 446 GLN A C 1
ATOM 3449 O O . GLN A 1 446 ? 25.362 1.162 13.502 1.00 85.25 446 GLN A O 1
ATOM 3454 N N . ALA A 1 447 ? 23.414 1.901 14.343 1.00 87.19 447 ALA A N 1
ATOM 3455 C CA . ALA A 1 447 ? 22.773 2.137 13.050 1.00 87.19 447 ALA A CA 1
ATOM 3456 C C . ALA A 1 447 ? 23.513 3.197 12.215 1.00 87.19 447 ALA A C 1
ATOM 3458 O O . ALA A 1 447 ? 23.780 2.972 11.033 1.00 87.19 447 ALA A O 1
ATOM 3459 N N . VAL A 1 448 ? 23.915 4.315 12.834 1.00 90.62 448 VAL A N 1
ATOM 3460 C CA . VAL A 1 448 ? 24.707 5.371 12.175 1.00 90.62 448 VAL A CA 1
ATOM 3461 C C . VAL A 1 448 ? 26.053 4.829 11.691 1.00 90.62 448 VAL A C 1
ATOM 3463 O O . VAL A 1 448 ? 26.411 5.012 10.528 1.00 90.62 448 VAL A O 1
ATOM 3466 N N . ASN A 1 449 ? 26.789 4.130 12.560 1.00 90.62 449 ASN A N 1
ATOM 3467 C CA . ASN A 1 449 ? 28.099 3.572 12.215 1.00 90.62 449 ASN A CA 1
ATOM 3468 C C . ASN A 1 449 ? 27.999 2.483 11.139 1.00 90.62 449 ASN A C 1
ATOM 3470 O O . ASN A 1 449 ? 28.850 2.415 10.252 1.00 90.62 449 ASN A O 1
ATOM 3474 N N . ALA A 1 450 ? 26.968 1.636 11.208 1.00 90.62 450 ALA A N 1
ATOM 3475 C CA . ALA A 1 450 ? 26.718 0.603 10.210 1.00 90.62 450 ALA A CA 1
ATOM 3476 C C . ALA A 1 450 ? 26.436 1.223 8.837 1.00 90.62 450 ALA A C 1
ATOM 3478 O O . ALA A 1 450 ? 27.003 0.771 7.842 1.00 90.62 450 ALA A O 1
ATOM 3479 N N . LEU A 1 451 ? 25.626 2.287 8.784 1.00 94.31 451 LEU A N 1
ATOM 3480 C CA . LEU A 1 451 ? 25.363 2.997 7.538 1.00 94.31 451 LEU A CA 1
ATOM 3481 C C . LEU A 1 451 ? 26.629 3.672 6.996 1.00 94.31 451 LEU A C 1
ATOM 3483 O O . LEU A 1 451 ? 26.960 3.450 5.836 1.00 94.31 451 LEU A O 1
ATOM 3487 N N . ASP A 1 452 ? 27.380 4.423 7.810 1.00 94.75 452 ASP A N 1
ATOM 3488 C CA . ASP A 1 452 ? 28.617 5.094 7.363 1.00 94.75 452 ASP A CA 1
ATOM 3489 C C . ASP A 1 452 ? 29.653 4.116 6.775 1.00 94.75 452 ASP A C 1
ATOM 3491 O O . ASP A 1 452 ? 30.302 4.395 5.753 1.00 94.75 452 ASP A O 1
ATOM 3495 N N . ALA A 1 453 ? 29.773 2.940 7.399 1.00 92.81 453 ALA A N 1
ATOM 3496 C CA . ALA A 1 453 ? 30.634 1.863 6.934 1.00 92.81 453 ALA A CA 1
ATOM 3497 C C . ALA A 1 453 ? 30.143 1.243 5.616 1.00 92.81 453 ALA A C 1
ATOM 3499 O O . ALA A 1 453 ? 30.972 0.889 4.777 1.00 92.81 453 ALA A O 1
ATOM 3500 N N . ALA A 1 454 ? 28.824 1.130 5.428 1.00 90.62 454 ALA A N 1
ATOM 3501 C CA . ALA A 1 454 ? 28.206 0.522 4.252 1.00 90.62 454 ALA A CA 1
ATOM 3502 C C . ALA A 1 454 ? 28.066 1.480 3.056 1.00 90.62 454 ALA A C 1
ATOM 3504 O O . ALA A 1 454 ? 28.017 1.001 1.925 1.00 90.62 454 ALA A O 1
ATOM 3505 N N . ILE A 1 455 ? 28.058 2.807 3.266 1.00 92.50 455 ILE A N 1
ATOM 3506 C CA . ILE A 1 455 ? 27.905 3.820 2.199 1.00 92.50 455 ILE A CA 1
ATOM 3507 C C . ILE A 1 455 ? 28.733 3.501 0.940 1.00 92.50 455 ILE A C 1
ATOM 3509 O O . ILE A 1 455 ? 28.148 3.533 -0.130 1.00 92.50 455 ILE A O 1
ATOM 3513 N N . PRO A 1 456 ? 30.035 3.140 1.005 1.00 89.19 456 PRO A N 1
ATOM 3514 C CA . PRO A 1 456 ? 30.833 2.880 -0.200 1.00 89.19 456 PRO A CA 1
ATOM 3515 C C . PRO A 1 456 ? 30.364 1.704 -1.071 1.00 89.19 456 PRO A C 1
ATOM 3517 O O . PRO A 1 456 ? 30.856 1.556 -2.187 1.00 89.19 456 PRO A O 1
ATOM 3520 N N . THR A 1 457 ? 29.505 0.833 -0.538 1.00 87.06 457 THR A N 1
ATOM 3521 C CA . THR A 1 457 ? 29.010 -0.385 -1.202 1.00 87.06 457 THR A CA 1
ATOM 3522 C C . THR A 1 457 ? 27.524 -0.339 -1.535 1.00 87.06 457 THR A C 1
ATOM 3524 O O . THR A 1 457 ? 27.060 -1.164 -2.312 1.00 87.06 457 THR A O 1
ATOM 3527 N N . LEU A 1 458 ? 26.776 0.590 -0.941 1.00 87.06 458 LEU A N 1
ATOM 3528 C CA . LEU A 1 458 ? 25.341 0.718 -1.176 1.00 87.06 458 LEU A CA 1
ATOM 3529 C C . LEU A 1 458 ? 25.078 1.531 -2.444 1.00 87.06 458 LEU A C 1
ATOM 3531 O O . LEU A 1 458 ? 25.938 2.266 -2.906 1.00 87.06 458 LEU A O 1
ATOM 3535 N N . VAL A 1 459 ? 23.873 1.433 -2.995 1.00 86.50 459 VAL A N 1
ATOM 3536 C CA . VAL A 1 459 ? 23.356 2.391 -3.988 1.00 86.50 459 VAL A CA 1
ATOM 3537 C C . VAL A 1 459 ? 22.478 3.450 -3.314 1.00 86.50 459 VAL A C 1
ATOM 3539 O O . VAL A 1 459 ? 22.051 3.283 -2.171 1.00 86.50 459 VAL A O 1
ATOM 3542 N N . ASP A 1 460 ? 22.211 4.559 -4.004 1.00 88.50 460 ASP A N 1
ATOM 3543 C CA . ASP A 1 460 ? 21.613 5.766 -3.415 1.00 88.50 460 ASP A CA 1
ATOM 3544 C C . ASP A 1 460 ? 20.300 5.496 -2.651 1.00 88.50 460 ASP A C 1
ATOM 3546 O O . ASP A 1 460 ? 20.180 5.881 -1.488 1.00 88.50 460 ASP A O 1
ATOM 3550 N N . HIS A 1 461 ? 19.343 4.750 -3.220 1.00 87.38 461 HIS A N 1
ATOM 3551 C CA . HIS A 1 461 ? 18.077 4.435 -2.534 1.00 87.38 461 HIS A CA 1
ATOM 3552 C C . HIS A 1 461 ? 18.250 3.539 -1.299 1.00 87.38 461 HIS A C 1
ATOM 3554 O O . HIS A 1 461 ? 17.476 3.656 -0.349 1.00 87.38 461 HIS A O 1
ATOM 3560 N N . GLN A 1 462 ? 19.270 2.675 -1.268 1.00 90.38 462 GLN A N 1
ATOM 3561 C CA . GLN A 1 462 ? 19.598 1.884 -0.075 1.00 90.38 462 GLN A CA 1
ATOM 3562 C C . GLN A 1 462 ? 20.150 2.773 1.042 1.00 90.38 462 GLN A C 1
ATOM 3564 O O . GLN A 1 462 ? 19.840 2.549 2.212 1.00 90.38 462 GLN A O 1
ATOM 3569 N N . ILE A 1 463 ? 20.920 3.808 0.692 1.00 92.94 463 ILE A N 1
ATOM 3570 C CA . ILE A 1 463 ? 21.401 4.799 1.659 1.00 92.94 463 ILE A CA 1
ATOM 3571 C C . ILE A 1 463 ? 20.218 5.588 2.223 1.00 92.94 463 ILE A C 1
ATOM 3573 O O . ILE A 1 463 ? 20.130 5.735 3.440 1.00 92.94 463 ILE A O 1
ATOM 3577 N N . VAL A 1 464 ? 19.264 6.010 1.381 1.00 92.62 464 VAL A N 1
ATOM 3578 C CA . VAL A 1 464 ? 18.025 6.667 1.841 1.00 92.62 464 VAL A CA 1
ATOM 3579 C C . VAL A 1 464 ? 17.272 5.795 2.846 1.00 92.62 464 VAL A C 1
ATOM 3581 O O . VAL A 1 464 ? 16.910 6.280 3.916 1.00 92.62 464 VAL A O 1
ATOM 3584 N N . VAL A 1 465 ? 17.088 4.504 2.560 1.00 93.19 465 VAL A N 1
ATOM 3585 C CA . VAL A 1 465 ? 16.441 3.571 3.499 1.00 93.19 465 VAL A CA 1
ATOM 3586 C C . VAL A 1 465 ? 17.267 3.372 4.776 1.00 93.19 465 VAL A C 1
ATOM 3588 O O . VAL A 1 465 ? 16.702 3.258 5.862 1.00 93.19 465 VAL A O 1
ATOM 3591 N N . GLY A 1 466 ? 18.597 3.433 4.690 1.00 94.56 466 GLY A N 1
ATOM 3592 C CA . GLY A 1 466 ? 19.473 3.511 5.859 1.00 94.56 466 GLY A CA 1
ATOM 3593 C C . GLY A 1 466 ? 19.209 4.748 6.728 1.00 94.56 466 GLY A C 1
ATOM 3594 O O . GLY A 1 466 ? 19.109 4.626 7.949 1.00 94.56 466 GLY A O 1
ATOM 3595 N N . LEU A 1 467 ? 19.041 5.928 6.120 1.00 95.25 467 LEU A N 1
ATOM 3596 C CA . LEU A 1 467 ? 18.666 7.154 6.839 1.00 95.25 467 LEU A CA 1
ATOM 3597 C C . LEU A 1 467 ? 17.273 7.023 7.471 1.00 95.25 467 LEU A C 1
ATOM 3599 O O . LEU A 1 467 ? 17.072 7.438 8.610 1.00 95.25 467 LEU A O 1
ATOM 3603 N N . MET A 1 468 ? 16.322 6.407 6.763 1.00 94.69 468 MET A N 1
ATOM 3604 C CA . MET A 1 468 ? 14.981 6.127 7.290 1.00 94.69 468 MET A CA 1
ATOM 3605 C C . MET A 1 468 ? 15.035 5.216 8.520 1.00 94.69 468 MET A C 1
ATOM 3607 O O . MET A 1 468 ? 14.352 5.501 9.499 1.00 94.69 468 MET A O 1
ATOM 3611 N N . ARG A 1 469 ? 15.891 4.184 8.511 1.00 93.69 469 ARG A N 1
ATOM 3612 C CA . ARG A 1 469 ? 16.116 3.306 9.670 1.00 93.69 469 ARG A CA 1
ATOM 3613 C C . ARG A 1 469 ? 16.621 4.084 10.886 1.00 93.69 469 ARG A C 1
ATOM 3615 O O . ARG A 1 469 ? 16.143 3.869 11.991 1.00 93.69 469 ARG A O 1
ATOM 3622 N N . ILE A 1 470 ? 17.543 5.027 10.684 1.00 91.50 470 ILE A N 1
ATOM 3623 C CA . ILE A 1 470 ? 18.044 5.899 11.761 1.00 91.50 470 ILE A CA 1
ATOM 3624 C C . ILE A 1 470 ? 16.919 6.778 12.330 1.00 91.50 470 ILE A C 1
ATOM 3626 O O . ILE A 1 470 ? 16.816 6.923 13.544 1.00 91.50 470 ILE A O 1
ATOM 3630 N N . LEU A 1 471 ? 16.067 7.349 11.473 1.00 91.00 471 LEU A N 1
ATOM 3631 C CA . LEU A 1 471 ? 14.937 8.176 11.911 1.00 91.00 471 LEU A CA 1
ATOM 3632 C C . LEU A 1 471 ? 13.851 7.363 12.627 1.00 91.00 471 LEU A C 1
ATOM 3634 O O . LEU A 1 471 ? 13.279 7.848 13.597 1.00 91.00 471 LEU A O 1
ATOM 3638 N N . ALA A 1 472 ? 13.589 6.127 12.196 1.00 89.56 472 ALA A N 1
ATOM 3639 C CA . ALA A 1 472 ? 12.593 5.259 12.823 1.00 89.56 472 ALA A CA 1
ATOM 3640 C C . ALA A 1 472 ? 12.936 4.922 14.286 1.00 89.56 472 ALA A C 1
ATOM 3642 O O . ALA A 1 472 ? 12.031 4.823 15.111 1.00 89.56 472 ALA A O 1
ATOM 3643 N N . LEU A 1 473 ? 14.229 4.851 14.635 1.00 85.31 473 LEU A N 1
ATOM 3644 C CA . LEU A 1 473 ? 14.695 4.649 16.017 1.00 85.31 473 LEU A CA 1
ATOM 3645 C C . LEU A 1 473 ? 14.318 5.794 16.969 1.00 85.31 473 LEU A C 1
ATOM 3647 O O . LEU A 1 473 ? 14.342 5.611 18.182 1.00 85.31 473 LEU A O 1
ATOM 3651 N N . LEU A 1 474 ? 13.951 6.967 16.442 1.00 80.88 474 LEU A N 1
ATOM 3652 C CA . LEU A 1 474 ? 13.472 8.083 17.259 1.00 80.88 474 LEU A CA 1
ATOM 3653 C C . LEU A 1 474 ? 12.053 7.848 17.797 1.00 80.88 474 LEU A C 1
ATOM 3655 O O . LEU A 1 474 ? 11.627 8.585 18.682 1.00 80.88 474 LEU A O 1
ATOM 3659 N N . ASN A 1 475 ? 11.339 6.836 17.280 1.00 79.00 475 ASN A N 1
ATOM 3660 C CA . ASN A 1 475 ? 9.976 6.477 17.683 1.00 79.00 475 ASN A CA 1
ATOM 3661 C C . ASN A 1 475 ? 9.005 7.677 17.633 1.00 79.00 475 ASN A C 1
ATOM 3663 O O . ASN A 1 475 ? 8.142 7.843 18.493 1.00 79.00 475 ASN A O 1
ATOM 3667 N N . ASP A 1 476 ? 9.191 8.536 16.626 1.00 81.75 476 ASP A N 1
ATOM 3668 C CA . ASP A 1 476 ? 8.423 9.757 16.382 1.00 81.75 476 ASP A CA 1
ATOM 3669 C C . ASP A 1 476 ? 7.851 9.717 14.961 1.00 81.75 476 ASP A C 1
ATOM 3671 O O . ASP A 1 476 ? 8.575 9.871 13.974 1.00 81.75 476 ASP A O 1
ATOM 3675 N N . ALA A 1 477 ? 6.536 9.526 14.850 1.00 85.81 477 ALA A N 1
ATOM 3676 C CA . ALA A 1 477 ? 5.848 9.375 13.569 1.00 85.81 477 ALA A CA 1
ATOM 3677 C C . ALA A 1 477 ? 5.895 10.643 12.684 1.00 85.81 477 ALA A C 1
ATOM 3679 O O . ALA A 1 477 ? 5.718 10.566 11.463 1.00 85.81 477 ALA A O 1
ATOM 3680 N N . HIS A 1 478 ? 6.169 11.815 13.265 1.00 87.06 478 HIS A N 1
ATOM 3681 C CA . HIS A 1 478 ? 6.282 13.092 12.552 1.00 87.06 478 HIS A CA 1
ATOM 3682 C C . HIS A 1 478 ? 7.706 13.403 12.076 1.00 87.06 478 HIS A C 1
ATOM 3684 O O . HIS A 1 478 ? 7.884 14.310 11.255 1.00 87.06 478 HIS A O 1
ATOM 3690 N N . THR A 1 479 ? 8.695 12.621 12.512 1.00 87.56 479 THR A N 1
ATOM 3691 C CA . THR A 1 479 ? 10.096 12.761 12.109 1.00 87.56 479 THR A CA 1
ATOM 3692 C C . THR A 1 479 ? 10.461 11.716 11.053 1.00 87.56 479 THR A C 1
ATOM 3694 O O . THR A 1 479 ? 10.661 10.544 11.352 1.00 87.56 479 THR A O 1
ATOM 3697 N N . ASN A 1 480 ? 10.523 12.118 9.781 1.00 91.12 480 ASN A N 1
ATOM 3698 C CA . ASN A 1 480 ? 10.666 11.196 8.647 1.00 91.12 480 ASN A CA 1
ATOM 3699 C C . ASN A 1 480 ? 11.333 11.840 7.419 1.00 91.12 480 ASN A C 1
ATOM 3701 O O . ASN A 1 480 ? 11.421 13.063 7.292 1.00 91.12 480 ASN A O 1
ATOM 3705 N N . VAL A 1 481 ? 11.769 11.002 6.473 1.00 90.50 481 VAL A N 1
ATOM 3706 C CA . VAL A 1 481 ? 12.165 11.457 5.131 1.00 90.50 481 VAL A CA 1
ATOM 3707 C C . VAL A 1 481 ? 10.908 11.772 4.320 1.00 90.50 481 VAL A C 1
ATOM 3709 O O . VAL A 1 481 ? 10.024 10.928 4.170 1.00 90.50 481 VAL A O 1
ATOM 3712 N N . ARG A 1 482 ? 10.842 12.963 3.720 1.00 84.19 482 ARG A N 1
ATOM 3713 C CA . ARG A 1 482 ? 9.722 13.375 2.865 1.00 84.19 482 ARG A CA 1
ATOM 3714 C C . ARG A 1 482 ? 9.873 12.784 1.460 1.00 84.19 482 ARG A C 1
ATOM 3716 O O . ARG A 1 482 ? 10.224 13.485 0.511 1.00 84.19 482 ARG A O 1
ATOM 3723 N N . LEU A 1 483 ? 9.566 11.493 1.327 1.00 76.06 483 LEU A N 1
ATOM 3724 C CA . LEU A 1 483 ? 9.740 10.709 0.091 1.00 76.06 483 LEU A CA 1
ATOM 3725 C C . LEU A 1 483 ? 9.070 11.342 -1.140 1.00 76.06 483 LEU A C 1
ATOM 3727 O O . LEU A 1 483 ? 9.558 11.221 -2.256 1.00 76.06 483 LEU A O 1
ATOM 3731 N N . SER A 1 484 ? 7.976 12.081 -0.939 1.00 64.38 484 SER A N 1
ATOM 3732 C CA . SER A 1 484 ? 7.198 12.703 -2.014 1.00 64.38 484 SER A CA 1
ATOM 3733 C C . SER A 1 484 ? 7.909 13.842 -2.759 1.00 64.38 484 SER A C 1
ATOM 3735 O O . SER A 1 484 ? 7.281 14.450 -3.619 1.00 64.38 484 SER A O 1
ATOM 3737 N N . ARG A 1 485 ? 9.127 14.248 -2.375 1.00 60.69 485 ARG A N 1
ATOM 3738 C CA . ARG A 1 485 ? 9.872 15.374 -2.981 1.00 60.69 485 ARG A CA 1
ATOM 3739 C C . ARG A 1 485 ? 11.152 14.953 -3.705 1.00 60.69 485 ARG A C 1
ATOM 3741 O O . ARG A 1 485 ? 11.895 15.826 -4.138 1.00 60.69 485 ARG A O 1
ATOM 3748 N N . TRP A 1 486 ? 11.411 13.654 -3.819 1.00 66.69 486 TRP A N 1
ATOM 3749 C CA . TRP A 1 486 ? 12.621 13.138 -4.447 1.00 66.69 486 TRP A CA 1
ATOM 3750 C C . TRP A 1 486 ? 12.261 12.396 -5.736 1.00 66.69 486 TRP A C 1
ATOM 3752 O O . TRP A 1 486 ? 11.443 11.481 -5.683 1.00 66.69 486 TRP A O 1
ATOM 3762 N N . GLU A 1 487 ? 12.814 12.828 -6.877 1.00 61.81 487 GLU A N 1
ATOM 3763 C CA . GLU A 1 487 ? 12.408 12.393 -8.230 1.00 61.81 487 GLU A CA 1
ATOM 3764 C C . GLU A 1 487 ? 12.410 10.860 -8.377 1.00 61.81 487 GLU A C 1
ATOM 3766 O O . GLU A 1 487 ? 11.397 10.291 -8.779 1.00 61.81 487 GLU A O 1
ATOM 3771 N N . ASP A 1 488 ? 13.451 10.174 -7.894 1.00 56.81 488 ASP A N 1
ATOM 3772 C CA . ASP A 1 488 ? 13.560 8.704 -7.950 1.00 56.81 488 ASP A CA 1
ATOM 3773 C C . ASP A 1 488 ? 12.486 7.959 -7.124 1.00 56.81 488 ASP A C 1
ATOM 3775 O O . ASP A 1 488 ? 12.228 6.776 -7.340 1.00 56.81 488 ASP A O 1
ATOM 3779 N N . PHE A 1 489 ? 11.839 8.633 -6.165 1.00 63.44 489 PHE A N 1
ATOM 3780 C CA . PHE A 1 489 ? 10.752 8.083 -5.339 1.00 63.44 489 PHE A CA 1
ATOM 3781 C C . PHE A 1 489 ? 9.360 8.586 -5.763 1.00 63.44 489 PHE A C 1
ATOM 3783 O O . PHE A 1 489 ? 8.350 8.095 -5.245 1.00 63.44 489 PHE A O 1
ATOM 3790 N N . GLN A 1 490 ? 9.282 9.564 -6.672 1.00 56.53 490 GLN A N 1
ATOM 3791 C CA . GLN A 1 490 ? 8.025 10.183 -7.105 1.00 56.53 490 GLN A CA 1
ATOM 3792 C C . GLN A 1 490 ? 7.287 9.377 -8.184 1.00 56.53 490 GLN A C 1
ATOM 3794 O O . GLN A 1 490 ? 6.059 9.481 -8.267 1.00 56.53 490 GLN A O 1
ATOM 3799 N N . GLU A 1 491 ? 7.989 8.575 -8.990 1.00 58.28 491 GLU A N 1
ATOM 3800 C CA . GLU A 1 491 ? 7.441 8.137 -10.284 1.00 58.28 491 GLU A CA 1
ATOM 3801 C C . GLU A 1 491 ? 6.994 6.672 -10.386 1.00 58.28 491 GLU A C 1
ATOM 3803 O O . GLU A 1 491 ? 6.301 6.343 -11.346 1.00 58.28 491 GLU A O 1
ATOM 3808 N N . SER A 1 492 ? 7.293 5.799 -9.416 1.00 73.81 492 SER A N 1
ATOM 3809 C CA . SER A 1 492 ? 6.958 4.370 -9.548 1.00 73.81 492 SER A CA 1
ATOM 3810 C C . SER A 1 492 ? 6.341 3.779 -8.281 1.00 73.81 492 SER A C 1
ATOM 3812 O O . SER A 1 492 ? 6.959 3.720 -7.216 1.00 73.81 492 SER A O 1
ATOM 3814 N N . ALA A 1 493 ? 5.106 3.299 -8.403 1.00 86.12 493 ALA A N 1
ATOM 3815 C CA . ALA A 1 493 ? 4.441 2.468 -7.407 1.00 86.12 493 ALA A CA 1
ATOM 3816 C C . ALA A 1 493 ? 3.721 1.304 -8.081 1.00 86.12 493 ALA A C 1
ATOM 3818 O O . ALA A 1 493 ? 3.305 1.419 -9.233 1.00 86.12 493 ALA A O 1
ATOM 3819 N N . TYR A 1 494 ? 3.548 0.200 -7.355 1.00 90.62 494 TYR A N 1
ATOM 3820 C CA . TYR A 1 494 ? 2.756 -0.910 -7.873 1.00 90.62 494 TYR A CA 1
ATOM 3821 C C . TYR A 1 494 ? 1.277 -0.501 -8.036 1.00 90.62 494 TYR A C 1
ATOM 3823 O O . TYR A 1 494 ? 0.754 0.244 -7.203 1.00 90.62 494 TYR A O 1
ATOM 3831 N N . PRO A 1 495 ? 0.587 -0.990 -9.082 1.00 91.00 495 PRO A N 1
ATOM 3832 C CA . PRO A 1 495 ? -0.691 -0.459 -9.565 1.00 91.00 495 PRO A CA 1
ATOM 3833 C C . PRO A 1 495 ? -1.910 -0.974 -8.775 1.00 91.00 495 PRO A C 1
ATOM 3835 O O . PRO A 1 495 ? -2.971 -1.235 -9.342 1.00 91.00 495 PRO A O 1
ATOM 3838 N N . ILE A 1 496 ? -1.765 -1.118 -7.455 1.00 93.00 496 ILE A N 1
ATOM 3839 C CA . ILE A 1 496 ? -2.804 -1.570 -6.519 1.00 93.00 496 ILE A CA 1
ATOM 3840 C C . ILE A 1 496 ? -2.854 -0.664 -5.278 1.00 93.00 496 ILE A C 1
ATOM 3842 O O . ILE A 1 496 ? -1.872 -0.020 -4.929 1.00 93.00 496 ILE A O 1
ATOM 3846 N N . GLN A 1 497 ? -4.005 -0.601 -4.613 1.00 93.06 497 GLN A N 1
ATOM 3847 C CA . GLN A 1 497 ? -4.195 0.033 -3.311 1.00 93.06 497 GLN A CA 1
ATOM 3848 C C . GLN A 1 497 ? -4.528 -1.049 -2.304 1.00 93.06 497 GLN A C 1
ATOM 3850 O O . GLN A 1 497 ? -5.293 -1.968 -2.594 1.00 93.06 497 GLN A O 1
ATOM 3855 N N . LEU A 1 498 ? -3.939 -0.921 -1.121 1.00 95.44 498 LEU A N 1
ATOM 3856 C CA . LEU A 1 498 ? -4.044 -1.901 -0.058 1.00 95.44 498 LEU A CA 1
ATOM 3857 C C . LEU A 1 498 ? -4.686 -1.275 1.172 1.00 95.44 498 LEU A C 1
ATOM 3859 O O . LEU A 1 498 ? -4.406 -0.124 1.510 1.00 95.44 498 LEU A O 1
ATOM 3863 N N . GLN A 1 499 ? -5.496 -2.060 1.872 1.00 94.69 499 GLN A N 1
ATOM 3864 C CA . GLN A 1 499 ? -6.052 -1.686 3.164 1.00 94.69 499 GLN A CA 1
ATOM 3865 C C . GLN A 1 499 ? -5.983 -2.862 4.134 1.00 94.69 499 GLN A C 1
ATOM 3867 O O . GLN A 1 499 ? -6.326 -3.994 3.791 1.00 94.69 499 GLN A O 1
ATOM 3872 N N . TRP A 1 500 ? -5.544 -2.573 5.359 1.00 90.38 500 TRP A N 1
ATOM 3873 C CA . TRP A 1 500 ? -5.674 -3.501 6.473 1.00 90.38 500 TRP A CA 1
ATOM 3874 C C . TRP A 1 500 ? -7.122 -3.531 6.957 1.00 90.38 500 TRP A C 1
ATOM 3876 O O . TRP A 1 500 ? -7.693 -2.494 7.297 1.00 90.38 500 TRP A O 1
ATOM 3886 N N . PHE A 1 501 ? -7.665 -4.737 7.024 1.00 89.94 501 PHE A N 1
ATOM 3887 C CA . PHE A 1 501 ? -8.886 -5.093 7.725 1.00 89.94 501 PHE A CA 1
ATOM 3888 C C . PHE A 1 501 ? -8.535 -5.960 8.936 1.00 89.94 501 PHE A C 1
ATOM 3890 O O . PHE A 1 501 ? -7.396 -6.411 9.100 1.00 89.94 501 PHE A O 1
ATOM 3897 N N . SER A 1 502 ? -9.520 -6.200 9.796 1.00 82.06 502 SER A N 1
ATOM 3898 C CA . SER A 1 502 ? -9.355 -7.057 10.979 1.00 82.06 502 SER A CA 1
ATOM 3899 C C . SER A 1 502 ? -8.949 -8.499 10.660 1.00 82.06 502 SER A C 1
ATOM 3901 O O . SER A 1 502 ? -8.358 -9.170 11.503 1.00 82.06 502 SER A O 1
ATOM 3903 N N . ASP A 1 503 ? -9.218 -8.950 9.439 1.00 81.94 503 ASP A N 1
ATOM 3904 C CA . ASP A 1 503 ? -9.005 -10.300 8.927 1.00 81.94 503 ASP A CA 1
ATOM 3905 C C . ASP A 1 503 ? -7.900 -10.403 7.859 1.00 81.94 503 ASP A C 1
ATOM 3907 O O . ASP A 1 503 ? -7.669 -11.491 7.340 1.00 81.94 503 ASP A O 1
ATOM 3911 N N . GLY A 1 504 ? -7.189 -9.316 7.531 1.00 86.06 504 GLY A N 1
ATOM 3912 C CA . GLY A 1 504 ? -6.038 -9.373 6.620 1.00 86.06 504 GLY A CA 1
ATOM 3913 C C . GLY A 1 504 ? -5.763 -8.079 5.858 1.00 86.06 504 GLY A C 1
ATOM 3914 O O . GLY A 1 504 ? -6.375 -7.042 6.105 1.00 86.06 504 GLY A O 1
ATOM 3915 N N . LEU A 1 505 ? -4.816 -8.128 4.923 1.00 95.44 505 LEU A N 1
ATOM 3916 C CA . LEU A 1 505 ? -4.453 -7.008 4.053 1.00 95.44 505 LEU A CA 1
ATOM 3917 C C . LEU A 1 505 ? -5.017 -7.257 2.660 1.00 95.44 505 LEU A C 1
ATOM 3919 O O . LEU A 1 505 ? -4.610 -8.218 2.027 1.00 95.44 505 LEU A O 1
ATOM 3923 N N . TYR A 1 506 ? -5.909 -6.408 2.160 1.00 97.62 506 TYR A N 1
ATOM 3924 C CA . TYR A 1 506 ? -6.621 -6.680 0.908 1.00 97.62 506 TYR A CA 1
ATOM 3925 C C . TYR A 1 506 ? -6.465 -5.563 -0.118 1.00 97.62 506 TYR A C 1
ATOM 3927 O O . TYR A 1 506 ? -6.247 -4.401 0.231 1.00 97.62 506 TYR A O 1
ATOM 3935 N N . VAL A 1 507 ? -6.629 -5.926 -1.391 1.00 97.50 507 VAL A N 1
ATOM 3936 C CA . VAL A 1 507 ? -6.648 -4.990 -2.518 1.00 97.50 507 VAL A CA 1
ATOM 3937 C C . VAL A 1 507 ? -8.006 -4.288 -2.600 1.00 97.50 507 VAL A C 1
ATOM 3939 O O . VAL A 1 507 ? -9.032 -4.920 -2.865 1.00 97.50 507 VAL A O 1
ATOM 3942 N N . THR A 1 508 ? -8.019 -2.970 -2.398 1.00 95.19 508 THR A N 1
ATOM 3943 C CA . THR A 1 508 ? -9.238 -2.137 -2.409 1.00 95.19 508 THR A CA 1
ATOM 3944 C C . THR A 1 508 ? -9.426 -1.346 -3.697 1.00 95.19 508 THR A C 1
ATOM 3946 O O . THR A 1 508 ? -10.551 -0.965 -4.022 1.00 95.19 508 THR A O 1
ATOM 3949 N N . ALA A 1 509 ? -8.355 -1.134 -4.457 1.00 92.88 509 ALA A N 1
ATOM 3950 C CA . ALA A 1 509 ? -8.417 -0.585 -5.802 1.00 92.88 509 ALA A CA 1
ATOM 3951 C C . ALA A 1 509 ? -7.241 -1.088 -6.644 1.00 92.88 509 ALA A C 1
ATOM 3953 O O . ALA A 1 509 ? -6.198 -1.459 -6.106 1.00 92.88 509 ALA A O 1
ATOM 3954 N N . ALA A 1 510 ? -7.399 -1.071 -7.962 1.00 92.69 510 ALA A N 1
ATOM 3955 C CA . ALA A 1 510 ? -6.365 -1.454 -8.916 1.00 92.69 510 ALA A CA 1
ATOM 3956 C C . ALA A 1 510 ? -6.439 -0.573 -10.168 1.00 92.69 510 ALA A C 1
ATOM 3958 O O . ALA A 1 510 ? -7.496 -0.025 -10.485 1.00 92.69 510 ALA A O 1
ATOM 3959 N N . GLN A 1 511 ? -5.327 -0.409 -10.880 1.00 88.12 511 GLN A N 1
ATOM 3960 C CA . GLN A 1 511 ? -5.342 0.242 -12.193 1.00 88.12 511 GLN A CA 1
ATOM 3961 C C . GLN A 1 511 ? -5.873 -0.701 -13.284 1.00 88.12 511 GLN A C 1
ATOM 3963 O O . GLN A 1 511 ? -5.936 -1.915 -13.062 1.00 88.12 511 GLN A O 1
ATOM 3968 N N . PRO A 1 512 ? -6.242 -0.174 -14.468 1.00 86.00 512 PRO A N 1
ATOM 3969 C CA . PRO A 1 512 ? -6.703 -1.006 -15.569 1.00 86.00 512 PRO A CA 1
ATOM 3970 C C . PRO A 1 512 ? -5.643 -2.041 -15.961 1.00 86.00 512 PRO A C 1
ATOM 3972 O O . PRO A 1 512 ? -4.474 -1.692 -16.116 1.00 86.00 512 PRO A O 1
ATOM 3975 N N . GLY A 1 513 ? -6.050 -3.300 -16.113 1.00 85.00 513 GLY A N 1
ATOM 3976 C CA . GLY A 1 513 ? -5.166 -4.451 -16.332 1.00 85.00 513 GLY A CA 1
ATOM 3977 C C . GLY A 1 513 ? -4.854 -5.270 -15.073 1.00 85.00 513 GLY A C 1
ATOM 3978 O O . GLY A 1 513 ? -4.312 -6.365 -15.200 1.00 85.00 513 GLY A O 1
ATOM 3979 N N . TYR A 1 514 ? -5.212 -4.777 -13.883 1.00 90.81 514 TYR A N 1
ATOM 3980 C CA . TYR A 1 514 ? -4.991 -5.442 -12.590 1.00 90.81 514 TYR A CA 1
ATOM 3981 C C . TYR A 1 514 ? -6.297 -5.666 -11.806 1.00 90.81 514 TYR A C 1
ATOM 3983 O O . TYR A 1 514 ? -6.279 -5.930 -10.603 1.00 90.81 514 TYR A O 1
ATOM 3991 N N . GLU A 1 515 ? -7.459 -5.542 -12.453 1.00 92.50 515 GLU A N 1
ATOM 3992 C CA . GLU A 1 515 ? -8.771 -5.659 -11.806 1.00 92.50 515 GLU A CA 1
ATOM 3993 C C . GLU A 1 515 ? -9.052 -7.067 -11.266 1.00 92.50 515 GLU A C 1
ATOM 3995 O O . GLU A 1 515 ? -9.867 -7.222 -10.356 1.00 92.50 515 GLU A O 1
ATOM 4000 N N . ASP A 1 516 ? -8.369 -8.092 -11.788 1.00 93.12 516 ASP A N 1
ATOM 4001 C CA . ASP A 1 516 ? -8.458 -9.470 -11.295 1.00 93.12 516 ASP A CA 1
ATOM 4002 C C . ASP A 1 516 ? -7.922 -9.629 -9.863 1.00 93.12 516 ASP A C 1
ATOM 4004 O O . ASP A 1 516 ? -8.186 -10.647 -9.222 1.00 93.12 516 ASP A O 1
ATOM 4008 N N . LEU A 1 517 ? -7.205 -8.622 -9.354 1.00 95.94 517 LEU A N 1
ATOM 4009 C CA . LEU A 1 517 ? -6.665 -8.588 -7.998 1.00 95.94 517 LEU A CA 1
ATOM 4010 C C . LEU A 1 517 ? -7.614 -7.993 -6.956 1.00 95.94 517 LEU A C 1
ATOM 4012 O O . LEU A 1 517 ? -7.347 -8.121 -5.762 1.00 95.94 517 LEU A O 1
ATOM 4016 N N . LEU A 1 518 ? -8.699 -7.333 -7.373 1.00 96.00 518 LEU A N 1
ATOM 4017 C CA . LEU A 1 518 ? -9.626 -6.678 -6.449 1.00 96.00 518 LEU A CA 1
ATOM 4018 C C . LEU A 1 518 ? -10.225 -7.682 -5.457 1.00 96.00 518 LEU A C 1
ATOM 4020 O O . LEU A 1 518 ? -10.620 -8.787 -5.827 1.00 96.00 518 LEU A O 1
ATOM 4024 N N . ALA A 1 519 ? -10.318 -7.267 -4.192 1.00 95.56 519 ALA A N 1
ATOM 4025 C CA . ALA A 1 519 ? -10.812 -8.078 -3.081 1.00 95.56 519 ALA A CA 1
ATOM 4026 C C . ALA A 1 519 ? -10.001 -9.349 -2.763 1.00 95.56 519 ALA A C 1
ATOM 4028 O O . ALA A 1 519 ? -10.458 -10.187 -1.984 1.00 95.56 519 ALA A O 1
ATOM 4029 N N . LEU A 1 520 ? -8.787 -9.487 -3.303 1.00 96.56 520 LEU A N 1
ATOM 4030 C CA . LEU A 1 520 ? -7.852 -10.519 -2.868 1.00 96.56 520 LEU A CA 1
ATOM 4031 C C . LEU A 1 520 ? -7.000 -10.041 -1.688 1.00 96.56 520 LEU A C 1
ATOM 4033 O O . LEU A 1 520 ? -6.618 -8.871 -1.609 1.00 96.56 520 LEU A O 1
ATOM 4037 N N . GLU A 1 521 ? -6.669 -10.964 -0.792 1.00 97.25 521 GLU A N 1
ATOM 4038 C CA . GLU A 1 521 ? -5.771 -10.730 0.336 1.00 97.25 521 GLU A CA 1
ATOM 4039 C C . GLU A 1 521 ? -4.314 -10.827 -0.123 1.00 97.25 521 GLU A C 1
ATOM 4041 O O . GLU A 1 521 ? -3.925 -11.829 -0.711 1.00 97.25 521 GLU A O 1
ATOM 4046 N N . LEU A 1 522 ? -3.477 -9.836 0.163 1.00 97.56 522 LEU A N 1
ATOM 4047 C CA . LEU A 1 522 ? -2.034 -9.905 -0.032 1.00 97.56 522 LEU A CA 1
ATOM 4048 C C . LEU A 1 522 ? -1.376 -10.674 1.121 1.00 97.56 522 LEU A C 1
ATOM 4050 O O . LEU A 1 522 ? -1.325 -10.193 2.252 1.00 97.56 522 LEU A O 1
ATOM 4054 N N . VAL A 1 523 ? -0.800 -11.837 0.815 1.00 89.69 523 VAL A N 1
ATOM 4055 C CA . VAL A 1 523 ? -0.195 -12.728 1.821 1.00 89.69 523 VAL A CA 1
ATOM 4056 C C . VAL A 1 523 ? 1.330 -12.792 1.748 1.00 89.69 523 VAL A C 1
ATOM 4058 O O . VAL A 1 523 ? 1.968 -13.196 2.721 1.00 89.69 523 VAL A O 1
ATOM 4061 N N . GLN A 1 524 ? 1.944 -12.378 0.634 1.00 86.44 524 GLN A N 1
ATOM 4062 C CA . GLN A 1 524 ? 3.400 -12.420 0.456 1.00 86.44 524 GLN A CA 1
ATOM 4063 C C . GLN A 1 524 ? 3.880 -11.452 -0.636 1.00 86.44 524 GLN A C 1
ATOM 4065 O O . GLN A 1 524 ? 3.220 -11.277 -1.661 1.00 86.44 524 GLN A O 1
ATOM 4070 N N . ILE A 1 525 ? 5.072 -10.880 -0.434 1.00 88.19 525 ILE A N 1
ATOM 4071 C CA . ILE A 1 525 ? 5.802 -10.073 -1.422 1.00 88.19 525 ILE A CA 1
ATOM 4072 C C . ILE A 1 525 ? 7.164 -10.726 -1.667 1.00 88.19 525 ILE A C 1
ATOM 4074 O O . ILE A 1 525 ? 7.892 -11.054 -0.729 1.00 88.19 525 ILE A O 1
ATOM 4078 N N . GLY A 1 526 ? 7.508 -10.952 -2.932 1.00 82.75 526 GLY A N 1
ATOM 4079 C CA . GLY A 1 526 ? 8.687 -11.720 -3.311 1.00 82.75 526 GLY A CA 1
ATOM 4080 C C . GLY A 1 526 ? 8.630 -13.121 -2.702 1.00 82.75 526 GLY A C 1
ATOM 4081 O O . GLY A 1 526 ? 7.721 -13.900 -2.992 1.00 82.75 526 GLY A O 1
ATOM 4082 N N . ARG A 1 527 ? 9.595 -13.435 -1.834 1.00 76.69 527 ARG A N 1
ATOM 4083 C CA . ARG A 1 527 ? 9.663 -14.698 -1.073 1.00 76.69 527 ARG A CA 1
ATOM 4084 C C . ARG A 1 527 ? 9.270 -14.544 0.400 1.00 76.69 527 ARG A C 1
ATOM 4086 O O . ARG A 1 527 ? 9.399 -15.499 1.157 1.00 76.69 527 ARG A O 1
ATOM 4093 N N . VAL A 1 528 ? 8.831 -13.355 0.811 1.00 75.25 528 VAL A N 1
ATOM 4094 C CA . VAL A 1 528 ? 8.678 -12.992 2.223 1.00 75.25 528 VAL A CA 1
ATOM 4095 C C . VAL A 1 528 ? 7.192 -12.865 2.583 1.00 75.25 528 VAL A C 1
ATOM 4097 O O . VAL A 1 528 ? 6.488 -12.043 1.984 1.00 75.25 528 VAL A O 1
ATOM 4100 N N . PRO A 1 529 ? 6.684 -13.666 3.541 1.00 80.38 529 PRO A N 1
ATOM 4101 C CA . PRO A 1 529 ? 5.307 -13.563 4.022 1.00 80.38 529 PRO A CA 1
ATOM 4102 C C . PRO A 1 529 ? 4.977 -12.162 4.540 1.00 80.38 529 PRO A C 1
ATOM 4104 O O . PRO A 1 529 ? 5.828 -11.501 5.136 1.00 80.38 529 PRO A O 1
ATOM 4107 N N . ILE A 1 530 ? 3.727 -11.725 4.385 1.00 87.50 530 ILE A N 1
ATOM 4108 C CA . ILE A 1 530 ? 3.327 -10.339 4.670 1.00 87.50 530 ILE A CA 1
ATOM 4109 C C . ILE A 1 530 ? 3.600 -9.917 6.121 1.00 87.50 530 ILE A C 1
ATOM 4111 O O . ILE A 1 530 ? 3.975 -8.777 6.374 1.00 87.50 530 ILE A O 1
ATOM 4115 N N . LEU A 1 531 ? 3.507 -10.839 7.084 1.00 77.69 531 LEU A N 1
ATOM 4116 C CA . LEU A 1 531 ? 3.845 -10.552 8.482 1.00 77.69 531 LEU A CA 1
ATOM 4117 C C . LEU A 1 531 ? 5.343 -10.272 8.681 1.00 77.69 531 LEU A C 1
ATOM 4119 O O . LEU A 1 531 ? 5.694 -9.397 9.465 1.00 77.69 531 LEU A O 1
ATOM 4123 N N . GLN A 1 532 ? 6.222 -10.958 7.946 1.00 75.00 532 GLN A N 1
ATOM 4124 C CA . GLN A 1 532 ? 7.663 -10.685 7.973 1.00 75.00 532 GLN A CA 1
ATOM 4125 C C . GLN A 1 532 ? 8.005 -9.402 7.207 1.00 75.00 532 GLN A C 1
ATOM 4127 O O . GLN A 1 532 ? 8.858 -8.636 7.648 1.00 75.00 532 GLN A O 1
ATOM 4132 N N . VAL A 1 533 ? 7.297 -9.115 6.105 1.00 86.56 533 VAL A N 1
ATOM 4133 C CA . VAL A 1 533 ? 7.387 -7.814 5.419 1.00 86.56 533 VAL A CA 1
ATOM 4134 C C . VAL A 1 533 ? 7.077 -6.683 6.400 1.00 86.56 533 VAL A C 1
ATOM 4136 O O . VAL A 1 533 ? 7.813 -5.702 6.455 1.00 86.56 533 VAL A O 1
ATOM 4139 N N . MET A 1 534 ? 6.034 -6.836 7.223 1.00 84.88 534 MET A N 1
ATOM 4140 C CA . MET A 1 534 ? 5.688 -5.858 8.256 1.00 84.88 534 MET A CA 1
ATOM 4141 C C . MET A 1 534 ? 6.798 -5.668 9.292 1.00 84.88 534 MET A C 1
ATOM 4143 O O . MET A 1 534 ? 7.045 -4.531 9.687 1.00 84.88 534 MET A O 1
ATOM 4147 N N . THR A 1 535 ? 7.497 -6.733 9.699 1.00 80.19 535 THR A N 1
ATOM 4148 C CA . THR A 1 535 ? 8.659 -6.626 10.597 1.00 80.19 535 THR A CA 1
ATOM 4149 C C . THR A 1 535 ? 9.771 -5.777 9.983 1.00 80.19 535 THR A C 1
ATOM 4151 O O . THR A 1 535 ? 10.284 -4.888 10.651 1.00 80.19 535 THR A O 1
ATOM 4154 N N . LEU A 1 536 ? 10.101 -5.986 8.705 1.00 85.12 536 LEU A N 1
ATOM 4155 C CA . LEU A 1 536 ? 11.140 -5.203 8.024 1.00 85.12 536 LEU A CA 1
ATOM 4156 C C . LEU A 1 536 ? 10.720 -3.743 7.805 1.00 85.12 536 LEU A C 1
ATOM 4158 O O . LEU A 1 536 ? 11.531 -2.832 7.940 1.00 85.12 536 LEU A O 1
ATOM 4162 N N . LEU A 1 537 ? 9.445 -3.504 7.490 1.00 92.62 537 LEU A N 1
ATOM 4163 C CA . LEU A 1 537 ? 8.910 -2.150 7.346 1.00 92.62 537 LEU A CA 1
ATOM 4164 C C . LEU A 1 537 ? 8.908 -1.386 8.676 1.00 92.62 537 LEU A C 1
ATOM 4166 O O . LEU A 1 537 ? 9.169 -0.185 8.678 1.00 92.62 537 LEU A O 1
ATOM 4170 N N . ALA A 1 538 ? 8.667 -2.066 9.801 1.00 87.19 538 ALA A N 1
ATOM 4171 C CA . ALA A 1 538 ? 8.720 -1.458 11.131 1.00 87.19 538 ALA A CA 1
ATOM 4172 C C . ALA A 1 538 ? 10.095 -0.851 11.452 1.00 87.19 538 ALA A C 1
ATOM 4174 O O . ALA A 1 538 ? 10.163 0.145 12.164 1.00 87.19 538 ALA A O 1
ATOM 4175 N N . GLU A 1 539 ? 11.178 -1.400 10.893 1.00 90.19 539 GLU A N 1
ATOM 4176 C CA . GLU A 1 539 ? 12.533 -0.870 11.092 1.00 90.19 539 GLU A CA 1
ATOM 4177 C C . GLU A 1 539 ? 12.772 0.478 10.405 1.00 90.19 539 GLU A C 1
ATOM 4179 O O . GLU A 1 539 ? 13.733 1.162 10.742 1.00 90.19 539 GLU A O 1
ATOM 4184 N N . ILE A 1 540 ? 11.960 0.844 9.407 1.00 94.00 540 ILE A N 1
ATOM 4185 C CA . ILE A 1 540 ? 12.208 2.017 8.551 1.00 94.00 540 ILE A CA 1
ATOM 4186 C C . ILE A 1 540 ? 11.057 3.024 8.539 1.00 94.00 540 ILE A C 1
ATOM 4188 O O . ILE A 1 540 ? 11.209 4.117 7.993 1.00 94.00 540 ILE A O 1
ATOM 4192 N N . ILE A 1 541 ? 9.897 2.657 9.084 1.00 92.81 541 ILE A N 1
ATOM 4193 C CA . ILE A 1 541 ? 8.741 3.538 9.232 1.00 92.81 541 ILE A CA 1
ATOM 4194 C C . ILE A 1 541 ? 8.788 4.115 10.647 1.00 92.81 541 ILE A C 1
ATOM 4196 O O . ILE A 1 541 ? 8.588 3.362 11.597 1.00 92.81 541 ILE A O 1
ATOM 4200 N N . PRO A 1 542 ? 8.994 5.429 10.821 1.00 89.88 542 PRO A N 1
ATOM 4201 C CA . PRO A 1 542 ? 8.792 6.071 12.112 1.00 89.88 542 PRO A CA 1
ATOM 4202 C C . PRO A 1 542 ? 7.329 5.916 12.541 1.00 89.88 542 PRO A C 1
ATOM 4204 O O . PRO A 1 542 ? 6.412 6.267 11.796 1.00 89.88 542 PRO A O 1
ATOM 4207 N N . HIS A 1 543 ? 7.103 5.342 13.717 1.00 85.38 543 HIS A N 1
ATOM 4208 C CA . HIS A 1 543 ? 5.772 5.067 14.247 1.00 85.38 543 HIS A CA 1
ATOM 4209 C C . HIS A 1 543 ? 5.792 5.130 15.775 1.00 85.38 543 HIS A C 1
ATOM 4211 O O . HIS A 1 543 ? 6.826 4.902 16.385 1.00 85.38 543 HIS A O 1
ATOM 4217 N N . GLU A 1 544 ? 4.644 5.430 16.382 1.00 80.31 544 GLU A N 1
ATOM 4218 C CA . GLU A 1 544 ? 4.481 5.444 17.847 1.00 80.31 544 GLU A CA 1
ATOM 4219 C C . GLU A 1 544 ? 3.724 4.214 18.361 1.00 80.31 544 GLU A C 1
ATOM 4221 O O . GLU A 1 544 ? 3.821 3.852 19.530 1.00 80.31 544 GLU A O 1
ATOM 4226 N N . ASN A 1 545 ? 2.931 3.584 17.491 1.00 77.69 545 ASN A N 1
ATOM 4227 C CA . ASN A 1 545 ? 2.150 2.399 17.807 1.00 77.69 545 ASN A CA 1
ATOM 4228 C C . ASN A 1 545 ? 1.934 1.528 16.559 1.00 77.69 545 ASN A C 1
ATOM 4230 O O . ASN A 1 545 ? 2.185 1.934 15.419 1.00 77.69 545 ASN A O 1
ATOM 4234 N N . SER A 1 546 ? 1.436 0.311 16.774 1.00 80.69 546 SER A N 1
ATOM 4235 C CA . SER A 1 546 ? 1.236 -0.677 15.710 1.00 80.69 546 SER A CA 1
ATOM 4236 C C . SER A 1 546 ? 0.088 -0.340 14.745 1.00 80.69 546 SER A C 1
ATOM 4238 O O . SER A 1 546 ? 0.094 -0.821 13.611 1.00 80.69 546 SER A O 1
ATOM 4240 N N . TYR A 1 547 ? -0.876 0.497 15.144 1.00 83.38 547 TYR A N 1
ATOM 4241 C CA . TYR A 1 547 ? -1.995 0.919 14.291 1.00 83.38 547 TYR A CA 1
ATOM 4242 C C . TYR A 1 547 ? -1.535 1.933 13.239 1.00 83.38 547 TYR A C 1
ATOM 4244 O O . TYR A 1 547 ? -1.816 1.752 12.053 1.00 83.38 547 TYR A O 1
ATOM 4252 N N . GLY A 1 548 ? -0.756 2.936 13.654 1.00 84.00 548 GLY A N 1
ATOM 4253 C CA . GLY A 1 548 ? -0.118 3.897 12.756 1.00 84.00 548 GLY A CA 1
ATOM 4254 C C . GLY A 1 548 ? 0.870 3.218 11.809 1.00 84.00 548 GLY A C 1
ATOM 4255 O O . GLY A 1 548 ? 0.849 3.485 10.608 1.00 84.00 548 GLY A O 1
ATOM 4256 N N . LEU A 1 549 ? 1.655 2.258 12.317 1.00 87.69 549 LEU A N 1
ATOM 4257 C CA . LEU A 1 549 ? 2.535 1.431 11.487 1.00 87.69 549 LEU A CA 1
ATOM 4258 C C . LEU A 1 549 ? 1.752 0.673 10.405 1.00 87.69 549 LEU A C 1
ATOM 4260 O O . LEU A 1 549 ? 2.131 0.709 9.235 1.00 87.69 549 LEU A O 1
ATOM 4264 N N . ARG A 1 550 ? 0.645 0.005 10.763 1.00 87.25 550 ARG A N 1
ATOM 4265 C CA . ARG A 1 550 ? -0.216 -0.691 9.790 1.00 87.25 550 ARG A CA 1
ATOM 4266 C C . ARG A 1 550 ? -0.761 0.273 8.743 1.00 87.25 550 ARG A C 1
ATOM 4268 O O . ARG A 1 550 ? -0.632 -0.015 7.554 1.00 87.25 550 ARG A O 1
ATOM 4275 N N . ALA A 1 551 ? -1.298 1.420 9.153 1.00 88.00 551 ALA A N 1
ATOM 4276 C CA . ALA A 1 551 ? -1.808 2.424 8.223 1.00 88.00 551 ALA A CA 1
ATOM 4277 C C . ALA A 1 551 ? -0.718 2.891 7.236 1.00 88.00 551 ALA A C 1
ATOM 4279 O O . ALA A 1 551 ? -0.915 2.818 6.021 1.00 88.00 551 ALA A O 1
ATOM 4280 N N . ALA A 1 552 ? 0.459 3.273 7.742 1.00 91.62 552 ALA A N 1
ATOM 4281 C CA . ALA A 1 552 ? 1.579 3.746 6.930 1.00 91.62 552 ALA A CA 1
ATOM 4282 C C . ALA A 1 552 ? 2.164 2.659 6.010 1.00 91.62 552 ALA A C 1
ATOM 4284 O O . ALA A 1 552 ? 2.516 2.945 4.863 1.00 91.62 552 ALA A O 1
ATOM 4285 N N . SER A 1 553 ? 2.228 1.407 6.479 1.00 93.88 553 SER A N 1
ATOM 4286 C CA . SER A 1 553 ? 2.866 0.292 5.762 1.00 93.88 553 SER A CA 1
ATOM 4287 C C . SER A 1 553 ? 2.336 0.089 4.345 1.00 93.88 553 SER A C 1
ATOM 4289 O O . SER A 1 553 ? 3.110 -0.239 3.447 1.00 93.88 553 SER A O 1
ATOM 4291 N N . THR A 1 554 ? 1.039 0.330 4.134 1.00 92.62 554 THR A N 1
ATOM 4292 C CA . THR A 1 554 ? 0.358 0.148 2.844 1.00 92.62 554 THR A CA 1
ATOM 4293 C C . THR A 1 554 ? 0.978 1.002 1.740 1.00 92.62 554 THR A C 1
ATOM 4295 O O . THR A 1 554 ? 1.086 0.553 0.606 1.00 92.62 554 THR A O 1
ATOM 4298 N N . ASN A 1 555 ? 1.465 2.201 2.068 1.00 87.56 555 ASN A N 1
ATOM 4299 C CA . ASN A 1 555 ? 2.143 3.073 1.113 1.00 87.56 555 ASN A CA 1
ATOM 4300 C C . ASN A 1 555 ? 3.573 2.589 0.830 1.00 87.56 555 ASN A C 1
ATOM 4302 O O . ASN A 1 555 ? 4.002 2.549 -0.320 1.00 87.56 555 ASN A O 1
ATOM 4306 N N . TYR A 1 556 ? 4.291 2.170 1.874 1.00 91.69 556 TYR A N 1
ATOM 4307 C CA . TYR A 1 556 ? 5.701 1.786 1.788 1.00 91.69 556 TYR A CA 1
ATOM 4308 C C . TYR A 1 556 ? 5.895 0.471 1.030 1.00 91.69 556 TYR A C 1
ATOM 4310 O O . TYR A 1 556 ? 6.796 0.368 0.200 1.00 91.69 556 TYR A O 1
ATOM 4318 N N . MET A 1 557 ? 5.023 -0.516 1.250 1.00 92.38 557 MET A N 1
ATOM 4319 C CA . MET A 1 557 ? 5.112 -1.813 0.569 1.00 92.38 557 MET A CA 1
ATOM 4320 C C . MET A 1 557 ? 4.775 -1.754 -0.924 1.00 92.38 557 MET A C 1
ATOM 4322 O O . MET A 1 557 ? 5.006 -2.715 -1.650 1.00 92.38 557 MET A O 1
ATOM 4326 N N . LEU A 1 558 ? 4.236 -0.626 -1.389 1.00 91.62 558 LEU A N 1
ATOM 4327 C CA . LEU A 1 558 ? 3.938 -0.389 -2.795 1.00 91.62 558 LEU A CA 1
ATOM 4328 C C . LEU A 1 558 ? 5.046 0.392 -3.516 1.00 91.62 558 LEU A C 1
ATOM 4330 O O . LEU A 1 558 ? 4.900 0.690 -4.700 1.00 91.62 558 LEU A O 1
ATOM 4334 N N . ARG A 1 559 ? 6.144 0.733 -2.826 1.00 89.50 559 ARG A N 1
ATOM 4335 C CA . ARG A 1 559 ? 7.293 1.460 -3.385 1.00 89.50 559 ARG A CA 1
ATOM 4336 C C . ARG A 1 559 ? 8.413 0.477 -3.751 1.00 89.50 559 ARG A C 1
ATOM 4338 O O . ARG A 1 559 ? 9.046 -0.067 -2.844 1.00 89.50 559 ARG A O 1
ATOM 4345 N N . PRO A 1 560 ? 8.725 0.280 -5.043 1.00 89.31 560 PRO A N 1
ATOM 4346 C CA . PRO A 1 560 ? 9.760 -0.662 -5.472 1.00 89.31 560 PRO A CA 1
ATOM 4347 C C . PRO A 1 560 ? 11.133 -0.389 -4.860 1.00 89.31 560 PRO A C 1
ATOM 4349 O O . PRO A 1 560 ? 11.794 -1.311 -4.397 1.00 89.31 560 PRO A O 1
ATOM 4352 N N . VAL A 1 561 ? 11.527 0.885 -4.780 1.00 88.00 561 VAL A N 1
ATOM 4353 C CA . VAL A 1 561 ? 12.787 1.331 -4.165 1.00 88.00 561 VAL A CA 1
ATOM 4354 C C . VAL A 1 561 ? 12.910 0.908 -2.698 1.00 88.00 561 VAL A C 1
ATOM 4356 O O . VAL A 1 561 ? 13.988 0.504 -2.267 1.00 88.00 561 VAL A O 1
ATOM 4359 N N . ILE A 1 562 ? 11.808 0.927 -1.940 1.00 91.50 562 ILE A N 1
ATOM 4360 C CA . ILE A 1 562 ? 11.789 0.492 -0.537 1.00 91.50 562 ILE A CA 1
ATOM 4361 C C . ILE A 1 562 ? 11.910 -1.025 -0.463 1.00 91.50 562 ILE A C 1
ATOM 4363 O O . ILE A 1 562 ? 12.755 -1.538 0.268 1.00 91.50 562 ILE A O 1
ATOM 4367 N N . LEU A 1 563 ? 11.098 -1.745 -1.240 1.00 92.25 563 LEU A N 1
ATOM 4368 C CA . LEU A 1 563 ? 11.133 -3.204 -1.251 1.00 92.25 563 LEU A CA 1
ATOM 4369 C C . LEU A 1 563 ? 12.511 -3.740 -1.655 1.00 92.25 563 LEU A C 1
ATOM 4371 O O . LEU A 1 563 ? 13.039 -4.636 -1.000 1.00 92.25 563 LEU A O 1
ATOM 4375 N N . HIS A 1 564 ? 13.124 -3.157 -2.682 1.00 89.94 564 HIS A N 1
ATOM 4376 C CA . HIS A 1 564 ? 14.453 -3.542 -3.136 1.00 89.94 564 HIS A CA 1
ATOM 4377 C C . HIS A 1 564 ? 15.519 -3.249 -2.076 1.00 89.94 564 HIS A C 1
ATOM 4379 O O . HIS A 1 564 ? 16.395 -4.073 -1.825 1.00 89.94 564 HIS A O 1
ATOM 4385 N N . ALA A 1 565 ? 15.470 -2.080 -1.430 1.00 90.19 565 ALA A N 1
ATOM 4386 C CA . ALA A 1 565 ? 16.419 -1.743 -0.370 1.00 90.19 565 ALA A CA 1
ATOM 4387 C C . ALA A 1 565 ? 16.298 -2.658 0.860 1.00 90.19 565 ALA A C 1
ATOM 4389 O O . ALA A 1 565 ? 17.299 -2.921 1.521 1.00 90.19 565 ALA A O 1
ATOM 4390 N N . LEU A 1 566 ? 15.097 -3.170 1.141 1.00 87.94 566 LEU A N 1
ATOM 4391 C CA . LEU A 1 566 ? 14.847 -4.168 2.184 1.00 87.94 566 LEU A CA 1
ATOM 4392 C C . LEU A 1 566 ? 15.154 -5.611 1.744 1.00 87.94 566 LEU A C 1
ATOM 4394 O O . LEU A 1 566 ? 14.946 -6.536 2.523 1.00 87.94 566 LEU A O 1
ATOM 4398 N N . GLY A 1 567 ? 15.611 -5.826 0.506 1.00 84.75 567 GLY A N 1
ATOM 4399 C CA . GLY A 1 567 ? 15.870 -7.161 -0.040 1.00 84.75 567 GLY A CA 1
ATOM 4400 C C . GLY A 1 567 ? 14.606 -7.984 -0.308 1.00 84.75 567 GLY A C 1
ATOM 4401 O O . GLY A 1 567 ? 14.687 -9.188 -0.518 1.00 84.75 567 GLY A O 1
ATOM 4402 N N . LEU A 1 568 ? 13.427 -7.359 -0.318 1.00 85.12 568 LEU A N 1
ATOM 4403 C CA . LEU A 1 568 ? 12.151 -8.023 -0.600 1.00 85.12 568 LEU A CA 1
ATOM 4404 C C . LEU A 1 568 ? 11.967 -8.308 -2.096 1.00 85.12 568 LEU A C 1
ATOM 4406 O O . LEU A 1 568 ? 11.260 -9.247 -2.471 1.00 85.12 568 LEU A O 1
ATOM 4410 N N . THR A 1 569 ? 12.596 -7.500 -2.952 1.00 84.75 569 THR A N 1
ATOM 4411 C CA . THR A 1 569 ? 12.526 -7.615 -4.413 1.00 84.75 569 THR A CA 1
ATOM 4412 C C . THR A 1 569 ? 13.916 -7.506 -5.027 1.00 84.75 569 THR A C 1
ATOM 4414 O O . THR A 1 569 ? 14.779 -6.799 -4.516 1.00 84.75 569 THR A O 1
ATOM 4417 N N . ALA A 1 570 ? 14.136 -8.221 -6.131 1.00 77.62 570 ALA A N 1
ATOM 4418 C CA . ALA A 1 570 ? 15.405 -8.188 -6.861 1.00 77.62 570 ALA A CA 1
ATOM 4419 C C . ALA A 1 570 ? 15.489 -7.037 -7.881 1.00 77.62 570 ALA A C 1
ATOM 4421 O O . ALA A 1 570 ? 16.568 -6.749 -8.382 1.00 77.62 570 ALA A O 1
ATOM 4422 N N . ASP A 1 571 ? 14.355 -6.409 -8.200 1.00 79.62 571 ASP A N 1
ATOM 4423 C CA . ASP A 1 571 ? 14.212 -5.402 -9.251 1.00 79.62 571 ASP A CA 1
ATOM 4424 C C . ASP A 1 571 ? 13.474 -4.161 -8.706 1.00 79.62 571 ASP A C 1
ATOM 4426 O O . ASP A 1 571 ? 12.717 -4.248 -7.729 1.00 79.62 571 ASP A O 1
ATOM 4430 N N . LEU A 1 572 ? 13.747 -2.999 -9.312 1.00 83.81 572 LEU A N 1
ATOM 4431 C CA . LEU A 1 572 ? 13.209 -1.679 -8.947 1.00 83.81 572 LEU A CA 1
ATOM 4432 C C . LEU A 1 572 ? 11.905 -1.313 -9.670 1.00 83.81 572 LEU A C 1
ATOM 4434 O O . LEU A 1 572 ? 11.369 -0.228 -9.473 1.00 83.81 572 LEU A O 1
ATOM 4438 N N . THR A 1 573 ? 11.393 -2.199 -10.506 1.00 80.81 573 THR A N 1
ATOM 4439 C CA . THR A 1 573 ? 10.214 -1.985 -11.344 1.00 80.81 573 THR A CA 1
ATOM 4440 C C . THR A 1 573 ? 9.259 -3.165 -11.260 1.00 80.81 573 THR A C 1
ATOM 4442 O O . THR A 1 573 ? 8.053 -2.962 -11.213 1.00 80.81 573 THR A O 1
ATOM 4445 N N . ARG A 1 574 ? 9.758 -4.402 -11.192 1.00 83.25 574 ARG A N 1
ATOM 4446 C CA . ARG A 1 574 ? 8.928 -5.611 -11.242 1.00 83.25 574 ARG A CA 1
ATOM 4447 C C . ARG A 1 574 ? 9.084 -6.449 -9.979 1.00 83.25 574 ARG A C 1
ATOM 4449 O O . ARG A 1 574 ? 10.189 -6.796 -9.576 1.00 83.25 574 ARG A O 1
ATOM 4456 N N . ALA A 1 575 ? 7.968 -6.877 -9.396 1.00 85.94 575 ALA A N 1
ATOM 4457 C CA . ALA A 1 575 ? 7.994 -7.780 -8.249 1.00 85.94 575 ALA A CA 1
ATOM 4458 C C . ALA A 1 575 ? 6.843 -8.775 -8.240 1.00 85.94 575 ALA A C 1
ATOM 4460 O O . ALA A 1 575 ? 5.772 -8.532 -8.791 1.00 85.94 575 ALA A O 1
ATOM 4461 N N . VAL A 1 576 ? 7.086 -9.914 -7.594 1.00 83.94 576 VAL A N 1
ATOM 4462 C CA . VAL A 1 576 ? 6.076 -10.949 -7.379 1.00 83.94 576 VAL A CA 1
ATOM 4463 C C . VAL A 1 576 ? 5.269 -10.611 -6.136 1.00 83.94 576 VAL A C 1
ATOM 4465 O O . VAL A 1 576 ? 5.838 -10.394 -5.071 1.00 83.94 576 VAL A O 1
ATOM 4468 N N . PHE A 1 577 ? 3.952 -10.634 -6.261 1.00 93.06 577 PHE A N 1
ATOM 4469 C CA . PHE A 1 577 ? 3.007 -10.565 -5.158 1.00 93.06 577 PHE A CA 1
ATOM 4470 C C . PHE A 1 577 ? 2.182 -11.852 -5.166 1.00 93.06 577 PHE A C 1
ATOM 4472 O O . PHE A 1 577 ? 1.792 -12.351 -6.227 1.00 93.06 577 PHE A O 1
ATOM 4479 N N . VAL A 1 578 ? 1.949 -12.419 -3.986 1.00 88.06 578 VAL A N 1
ATOM 4480 C CA . VAL A 1 578 ? 1.077 -13.583 -3.825 1.00 88.06 578 VAL A CA 1
ATOM 4481 C C . VAL A 1 578 ? -0.141 -13.154 -3.043 1.00 88.06 578 VAL A C 1
ATOM 4483 O O . VAL A 1 578 ? -0.041 -12.650 -1.922 1.00 88.06 578 VAL A O 1
ATOM 4486 N N . PHE A 1 579 ? -1.284 -13.394 -3.654 1.00 94.38 579 PHE A N 1
ATOM 4487 C CA . PHE A 1 579 ? -2.582 -13.098 -3.108 1.00 94.38 579 PHE A CA 1
ATOM 4488 C C . PHE A 1 579 ? -3.312 -14.380 -2.733 1.00 94.38 579 PHE A C 1
ATOM 4490 O O . PHE A 1 579 ? -2.964 -15.461 -3.206 1.00 94.38 579 PHE A O 1
ATOM 4497 N N . ARG A 1 580 ? -4.342 -14.260 -1.908 1.00 89.25 580 ARG A N 1
ATOM 4498 C CA . ARG A 1 580 ? -5.242 -15.334 -1.512 1.00 89.25 580 ARG A CA 1
ATOM 4499 C C . ARG A 1 580 ? -6.679 -14.870 -1.713 1.00 89.25 580 ARG A C 1
ATOM 4501 O O . ARG A 1 580 ? -7.025 -13.740 -1.383 1.00 89.25 580 ARG A O 1
ATOM 4508 N N . ASN A 1 581 ? -7.503 -15.722 -2.310 1.00 84.75 581 ASN A N 1
ATOM 4509 C CA . ASN A 1 581 ? -8.932 -15.456 -2.452 1.00 84.75 581 ASN A CA 1
ATOM 4510 C C . ASN A 1 581 ? -9.731 -16.041 -1.271 1.00 84.75 581 ASN A C 1
ATOM 4512 O O . ASN A 1 581 ? -9.196 -16.775 -0.444 1.00 84.75 581 ASN A O 1
ATOM 4516 N N . ALA A 1 582 ? -11.041 -15.786 -1.235 1.00 77.62 582 ALA A N 1
ATOM 4517 C CA . ALA A 1 582 ? -11.932 -16.279 -0.179 1.00 77.62 582 ALA A CA 1
ATOM 4518 C C . ALA A 1 582 ? -12.071 -17.818 -0.097 1.00 77.62 582 ALA A C 1
ATOM 4520 O O . ALA A 1 582 ? -12.675 -18.325 0.842 1.00 77.62 582 ALA A O 1
ATOM 4521 N N . THR A 1 583 ? -11.554 -18.570 -1.077 1.00 74.75 583 THR A N 1
ATOM 4522 C CA . THR A 1 583 ? -11.527 -20.045 -1.072 1.00 74.75 583 THR A CA 1
ATOM 4523 C C . THR A 1 583 ? -10.142 -20.599 -0.717 1.00 74.75 583 THR A C 1
ATOM 4525 O O . THR A 1 583 ? -9.842 -21.736 -1.073 1.00 74.75 583 THR A O 1
ATOM 4528 N N . ASP A 1 584 ? -9.273 -19.782 -0.110 1.00 74.12 584 ASP A N 1
ATOM 4529 C CA . ASP A 1 584 ? -7.869 -20.084 0.211 1.00 74.12 584 ASP A CA 1
ATOM 4530 C C . ASP A 1 584 ? -6.981 -20.444 -0.998 1.00 74.12 584 ASP A C 1
ATOM 4532 O O . ASP A 1 584 ? -5.865 -20.947 -0.854 1.00 74.12 584 ASP A O 1
ATOM 4536 N N . HIS A 1 585 ? -7.432 -20.147 -2.218 1.00 75.94 585 HIS A N 1
ATOM 4537 C CA . HIS A 1 585 ? -6.627 -20.348 -3.415 1.00 75.94 585 HIS A CA 1
ATOM 4538 C C . HIS A 1 585 ? -5.637 -19.195 -3.575 1.00 75.94 585 HIS A C 1
ATOM 4540 O O . HIS A 1 585 ? -6.023 -18.022 -3.548 1.00 75.94 585 HIS A O 1
ATOM 4546 N N . THR A 1 586 ? -4.361 -19.534 -3.763 1.00 83.81 586 THR A N 1
ATOM 4547 C CA . THR A 1 586 ? -3.297 -18.550 -3.939 1.00 83.81 586 THR A CA 1
ATOM 4548 C C . THR A 1 586 ? -3.147 -18.138 -5.397 1.00 83.81 586 THR A C 1
ATOM 4550 O O . THR A 1 586 ? -3.148 -18.958 -6.312 1.00 83.81 586 THR A O 1
ATOM 4553 N N . ILE A 1 587 ? -2.999 -16.836 -5.613 1.00 81.25 587 ILE A N 1
ATOM 4554 C CA . ILE A 1 587 ? -2.848 -16.208 -6.918 1.00 81.25 587 ILE A CA 1
ATOM 4555 C C . ILE A 1 587 ? -1.512 -15.476 -6.917 1.00 81.25 587 ILE A C 1
ATOM 4557 O O . ILE A 1 587 ? -1.329 -14.494 -6.206 1.00 81.25 587 ILE A O 1
ATOM 4561 N N . THR A 1 588 ? -0.558 -15.948 -7.712 1.00 85.69 588 THR A N 1
ATOM 4562 C CA . THR A 1 588 ? 0.730 -15.270 -7.895 1.00 85.69 588 THR A CA 1
ATOM 4563 C C . THR A 1 588 ? 0.654 -14.335 -9.099 1.00 85.69 588 THR A C 1
ATOM 4565 O O . THR A 1 588 ? 0.202 -14.733 -10.179 1.00 85.69 588 THR A O 1
ATOM 4568 N N . ARG A 1 589 ? 1.094 -13.086 -8.924 1.00 81.81 589 ARG A N 1
ATOM 4569 C CA . ARG A 1 589 ? 1.160 -12.077 -9.987 1.00 81.81 589 ARG A CA 1
ATOM 4570 C C . ARG A 1 589 ? 2.473 -11.323 -9.952 1.00 81.81 589 ARG A C 1
ATOM 4572 O O . ARG A 1 589 ? 2.997 -11.017 -8.886 1.00 81.81 589 ARG A O 1
ATOM 4579 N N . TYR A 1 590 ? 2.968 -10.990 -11.137 1.00 85.19 590 TYR A N 1
ATOM 4580 C CA . TYR A 1 590 ? 3.963 -9.942 -11.278 1.00 85.19 590 TYR A CA 1
ATOM 4581 C C . TYR A 1 590 ? 3.248 -8.604 -11.356 1.00 85.19 590 TYR A C 1
ATOM 4583 O O . TYR A 1 590 ? 2.348 -8.437 -12.174 1.00 85.19 590 TYR A O 1
ATOM 4591 N N . LEU A 1 591 ? 3.662 -7.670 -10.511 1.00 88.88 591 LEU A N 1
ATOM 4592 C CA . LEU A 1 591 ? 3.260 -6.279 -10.607 1.00 88.88 591 LEU A CA 1
ATOM 4593 C C . LEU A 1 591 ? 4.413 -5.484 -11.207 1.00 88.88 591 LEU A C 1
ATOM 4595 O O . LEU A 1 591 ? 5.571 -5.705 -10.841 1.00 88.88 591 LEU A O 1
ATOM 4599 N N . ILE A 1 592 ? 4.085 -4.576 -12.120 1.00 85.56 592 ILE A N 1
ATOM 4600 C CA . ILE A 1 592 ? 5.029 -3.640 -12.728 1.00 85.56 592 ILE A CA 1
ATOM 4601 C C . ILE A 1 592 ? 4.716 -2.258 -12.167 1.00 85.56 592 ILE A C 1
ATOM 4603 O O . ILE A 1 592 ? 3.580 -1.804 -12.223 1.00 85.56 592 ILE A O 1
ATOM 4607 N N . ALA A 1 593 ? 5.715 -1.606 -11.594 1.00 84.38 593 ALA A N 1
ATOM 4608 C CA . ALA A 1 593 ? 5.629 -0.252 -11.094 1.00 84.38 593 ALA A CA 1
ATOM 4609 C C . ALA A 1 593 ? 5.943 0.731 -12.223 1.00 84.38 593 ALA A C 1
ATOM 4611 O O . ALA A 1 593 ? 7.074 1.180 -12.388 1.00 84.38 593 ALA A O 1
ATOM 4612 N N . ASP A 1 594 ? 4.925 1.036 -13.015 1.00 71.38 594 ASP A N 1
ATOM 4613 C CA . ASP A 1 594 ? 4.968 1.948 -14.161 1.00 71.38 594 ASP A CA 1
ATOM 4614 C C . ASP A 1 594 ? 4.148 3.229 -13.935 1.00 71.38 594 ASP A C 1
ATOM 4616 O O . ASP A 1 594 ? 4.135 4.123 -14.785 1.00 71.38 594 ASP A O 1
ATOM 4620 N N . SER A 1 595 ? 3.474 3.343 -12.785 1.00 56.34 595 SER A N 1
ATOM 4621 C CA . SER A 1 595 ? 2.583 4.462 -12.512 1.00 56.34 595 SER A CA 1
ATOM 4622 C C . SER A 1 595 ? 3.232 5.538 -11.639 1.00 56.34 595 SER A C 1
ATOM 4624 O O . SER A 1 595 ? 3.588 5.246 -10.489 1.00 56.34 595 SER A O 1
ATOM 4626 N N . PRO A 1 596 ? 3.197 6.820 -12.062 1.00 58.03 596 PRO A N 1
ATOM 4627 C CA . PRO A 1 596 ? 3.283 7.912 -11.108 1.00 58.03 596 PRO A CA 1
ATOM 4628 C C . PRO A 1 596 ? 2.088 7.797 -10.155 1.00 58.03 596 PRO A C 1
ATOM 4630 O O . PRO A 1 596 ? 0.948 7.596 -10.581 1.00 58.03 596 PRO A O 1
ATOM 4633 N N . VAL A 1 597 ? 2.331 7.937 -8.852 1.00 53.25 597 VAL A N 1
ATOM 4634 C CA . VAL A 1 597 ? 1.339 7.761 -7.764 1.00 53.25 597 VAL A CA 1
ATOM 4635 C C . VAL A 1 597 ? 0.106 8.684 -7.911 1.00 53.25 597 VAL A C 1
ATOM 4637 O O . VAL A 1 597 ? -0.910 8.499 -7.247 1.00 53.25 597 VAL A O 1
ATOM 4640 N N . ILE A 1 598 ? 0.181 9.683 -8.795 1.00 49.47 598 ILE A N 1
ATOM 4641 C CA . ILE A 1 598 ? -0.681 10.870 -8.848 1.00 49.47 598 ILE A CA 1
ATOM 4642 C C . ILE A 1 598 ? -1.956 10.676 -9.704 1.00 49.47 598 ILE A C 1
ATOM 4644 O O . ILE A 1 598 ? -2.889 11.466 -9.591 1.00 49.47 598 ILE A O 1
ATOM 4648 N N . MET A 1 599 ? -2.075 9.625 -10.522 1.00 47.75 599 MET A N 1
ATOM 4649 C CA . MET A 1 599 ? -3.236 9.446 -11.420 1.00 47.75 599 MET A CA 1
ATOM 4650 C C . MET A 1 599 ? -4.368 8.626 -10.765 1.00 47.75 599 MET A C 1
ATOM 4652 O O . MET A 1 599 ? -4.603 7.479 -11.138 1.00 47.75 599 MET A O 1
ATOM 4656 N N . GLN A 1 600 ? -5.082 9.200 -9.785 1.00 51.47 600 GLN A N 1
ATOM 4657 C CA . GLN A 1 600 ? -6.234 8.546 -9.130 1.00 51.47 600 GLN A CA 1
ATOM 4658 C C . GLN A 1 600 ? -7.453 8.344 -10.058 1.00 51.47 600 GLN A C 1
ATOM 4660 O O . GLN A 1 600 ? -8.228 7.411 -9.857 1.00 51.47 600 GLN A O 1
ATOM 4665 N N . ASP A 1 601 ? -7.576 9.124 -11.136 1.00 53.50 601 ASP A N 1
ATOM 4666 C CA . ASP A 1 601 ? -8.744 9.128 -12.038 1.00 53.50 601 ASP A CA 1
ATOM 4667 C C . ASP A 1 601 ? -8.911 7.858 -12.899 1.00 53.50 601 ASP A C 1
ATOM 4669 O O . ASP A 1 601 ? -9.868 7.744 -13.667 1.00 53.50 601 ASP A O 1
ATOM 4673 N N . ARG A 1 602 ? -7.975 6.905 -12.814 1.00 68.31 602 ARG A N 1
ATOM 4674 C CA . ARG A 1 602 ? -8.006 5.642 -13.573 1.00 68.31 602 ARG A CA 1
ATOM 4675 C C . ARG A 1 602 ? -8.204 4.400 -12.709 1.00 68.31 602 ARG A C 1
ATOM 4677 O O . ARG A 1 602 ? -8.235 3.303 -13.251 1.00 68.31 602 ARG A O 1
ATOM 4684 N N . TRP A 1 603 ? -8.327 4.550 -11.394 1.00 85.50 603 TRP A N 1
ATOM 4685 C CA . TRP A 1 603 ? -8.421 3.409 -10.490 1.00 85.50 603 TRP A CA 1
ATOM 4686 C C . TRP A 1 603 ? -9.812 2.778 -10.525 1.00 85.50 603 TRP A C 1
ATOM 4688 O O . TRP A 1 603 ? -10.831 3.457 -10.396 1.00 85.50 603 TRP A O 1
ATOM 4698 N N . VAL A 1 604 ? -9.845 1.456 -10.655 1.00 89.88 604 VAL A N 1
ATOM 4699 C CA . VAL A 1 604 ? -11.040 0.640 -10.468 1.00 89.88 604 VAL A CA 1
ATOM 4700 C C . VAL A 1 604 ? -11.132 0.295 -8.986 1.00 89.88 604 VAL A C 1
ATOM 4702 O O . VAL A 1 604 ? -10.244 -0.352 -8.434 1.00 89.88 604 VAL A O 1
ATOM 4705 N N . LEU A 1 605 ? -12.194 0.759 -8.329 1.00 90.94 605 LEU A N 1
ATOM 4706 C CA . LEU A 1 605 ? -12.452 0.493 -6.913 1.00 90.94 605 LEU A CA 1
ATOM 4707 C C . LEU A 1 605 ? -13.131 -0.870 -6.741 1.00 90.94 605 LEU A C 1
ATOM 4709 O O . LEU A 1 605 ? -14.051 -1.199 -7.490 1.00 90.94 605 LEU A O 1
ATOM 4713 N N . ALA A 1 606 ? -12.743 -1.620 -5.708 1.00 91.12 606 ALA A N 1
ATOM 4714 C CA . ALA A 1 606 ? -13.396 -2.879 -5.342 1.00 91.12 606 ALA A CA 1
ATOM 4715 C C . ALA A 1 606 ? -14.864 -2.667 -4.928 1.00 91.12 606 ALA A C 1
ATOM 4717 O O . ALA A 1 606 ? -15.716 -3.512 -5.191 1.00 91.12 606 ALA A O 1
ATOM 4718 N N . VAL A 1 607 ? -15.165 -1.515 -4.318 1.00 90.19 607 VAL A N 1
ATOM 4719 C CA . VAL A 1 607 ? -16.529 -1.075 -4.009 1.00 90.19 607 VAL A CA 1
ATOM 4720 C C . VAL A 1 607 ? -16.859 0.124 -4.901 1.00 90.19 607 VAL A C 1
ATOM 4722 O O . VAL A 1 607 ? -16.295 1.200 -4.691 1.00 90.19 607 VAL A O 1
ATOM 4725 N N . PRO A 1 608 ? -17.763 -0.019 -5.889 1.00 84.81 608 PRO A N 1
ATOM 4726 C CA . PRO A 1 608 ? -18.129 1.078 -6.779 1.00 84.81 608 PRO A CA 1
ATOM 4727 C C . PRO A 1 608 ? -18.700 2.275 -6.017 1.00 84.81 608 PRO A C 1
ATOM 4729 O O . PRO A 1 608 ? -19.512 2.100 -5.107 1.00 84.81 608 PRO A O 1
ATOM 4732 N N . GLN A 1 609 ? -18.360 3.492 -6.455 1.00 82.56 609 GLN A N 1
ATOM 4733 C CA . GLN A 1 609 ? -18.729 4.741 -5.772 1.00 82.56 609 GLN A CA 1
ATOM 4734 C C . GLN A 1 609 ? -20.245 4.891 -5.537 1.00 82.56 609 GLN A C 1
ATOM 4736 O O . GLN A 1 609 ? -20.663 5.471 -4.539 1.00 82.56 609 GLN A O 1
ATOM 4741 N N . GLN A 1 610 ? -21.087 4.349 -6.426 1.00 80.19 610 GLN A N 1
ATOM 4742 C CA . GLN A 1 610 ? -22.552 4.405 -6.302 1.00 80.19 610 GLN A CA 1
ATOM 4743 C C . GLN A 1 610 ? -23.098 3.545 -5.155 1.00 80.19 610 GLN A C 1
ATOM 4745 O O . GLN A 1 610 ? -24.189 3.810 -4.654 1.00 80.19 610 GLN A O 1
ATOM 4750 N N . THR A 1 611 ? -22.364 2.504 -4.771 1.00 84.56 611 THR A N 1
ATOM 4751 C CA . THR A 1 611 ? -22.720 1.557 -3.707 1.00 84.56 611 THR A CA 1
ATOM 4752 C C . THR A 1 611 ? -21.840 1.716 -2.472 1.00 84.56 611 THR A C 1
ATOM 4754 O O . THR A 1 611 ? -22.023 0.992 -1.499 1.00 84.56 611 THR A O 1
ATOM 4757 N N . SER A 1 612 ? -20.886 2.650 -2.498 1.00 89.50 612 SER A N 1
ATOM 4758 C CA . SER A 1 612 ? -19.972 2.887 -1.390 1.00 89.50 612 SER A CA 1
ATOM 4759 C C . SER A 1 612 ? -20.700 3.431 -0.154 1.00 89.50 612 SER A C 1
ATOM 4761 O O . SER A 1 612 ? -21.536 4.337 -0.280 1.00 89.50 612 SER A O 1
ATOM 4763 N N . PRO A 1 613 ? -20.355 2.952 1.054 1.00 94.06 613 PRO A N 1
ATOM 4764 C CA . PRO A 1 613 ? -20.789 3.573 2.301 1.00 94.06 613 PRO A CA 1
ATOM 4765 C C . PRO A 1 613 ? -20.291 5.021 2.400 1.00 94.06 613 PRO A C 1
ATOM 4767 O O . PRO A 1 613 ? -19.315 5.393 1.744 1.00 94.06 613 PRO A O 1
ATOM 4770 N N . LEU A 1 614 ? -20.955 5.842 3.228 1.00 95.88 614 LEU A N 1
ATOM 4771 C CA . LEU A 1 614 ? -20.722 7.295 3.293 1.00 95.88 614 LEU A CA 1
ATOM 4772 C C . LEU A 1 614 ? -19.237 7.641 3.424 1.00 95.88 614 LEU A C 1
ATOM 4774 O O . LEU A 1 614 ? -18.747 8.471 2.664 1.00 95.88 614 LEU A O 1
ATOM 4778 N N . TYR A 1 615 ? -18.513 6.949 4.305 1.00 94.75 615 TYR A N 1
ATOM 4779 C CA . TYR A 1 615 ? -17.111 7.246 4.593 1.00 94.75 615 TYR A CA 1
ATOM 4780 C C . TYR A 1 615 ? -16.155 7.098 3.396 1.00 94.75 615 TYR A C 1
ATOM 4782 O O . TYR A 1 615 ? -15.066 7.663 3.427 1.00 94.75 615 TYR A O 1
ATOM 4790 N N . LEU A 1 616 ? -16.570 6.419 2.319 1.00 92.94 616 LEU A N 1
ATOM 4791 C CA . LEU A 1 616 ? -15.789 6.243 1.089 1.00 92.94 616 LEU A CA 1
ATOM 4792 C C . LEU A 1 616 ? -16.250 7.138 -0.075 1.00 92.94 616 LEU A C 1
ATOM 4794 O O . LEU A 1 616 ? -15.551 7.242 -1.080 1.00 92.94 616 LEU A O 1
ATOM 4798 N N . GLN A 1 617 ? -17.416 7.787 0.017 1.00 91.12 617 GLN A N 1
ATOM 4799 C CA . GLN A 1 617 ? -18.027 8.464 -1.139 1.00 91.12 617 GLN A CA 1
ATOM 4800 C C . GLN A 1 617 ? -17.265 9.716 -1.587 1.00 91.12 617 GLN A C 1
ATOM 4802 O O . GLN A 1 617 ? -17.236 10.023 -2.782 1.00 91.12 617 GLN A O 1
ATOM 4807 N N . LYS A 1 618 ? -16.681 10.448 -0.631 1.00 91.75 618 LYS A N 1
ATOM 4808 C CA . LYS A 1 618 ? -16.086 11.773 -0.853 1.00 91.75 618 LYS A CA 1
ATOM 4809 C C . LYS A 1 618 ? -14.719 11.930 -0.185 1.00 91.75 618 LYS A C 1
ATOM 4811 O O . LYS A 1 618 ? -14.474 12.901 0.520 1.00 91.75 618 LYS A O 1
ATOM 4816 N N . LEU A 1 619 ? -13.825 10.965 -0.397 1.00 87.75 619 LEU A N 1
ATOM 4817 C CA . LEU A 1 619 ? -12.471 10.973 0.183 1.00 87.75 619 LEU A CA 1
ATOM 4818 C C . LEU A 1 619 ? -11.585 12.137 -0.304 1.00 87.75 619 LEU A C 1
ATOM 4820 O O . LEU A 1 619 ? -10.609 12.468 0.359 1.00 87.75 619 LEU A O 1
ATOM 4824 N N . GLN A 1 620 ? -11.925 12.758 -1.439 1.00 87.56 620 GLN A N 1
ATOM 4825 C CA . GLN A 1 620 ? -11.196 13.909 -1.992 1.00 87.56 620 GLN A CA 1
ATOM 4826 C C . GLN A 1 620 ? -11.627 15.251 -1.382 1.00 87.56 620 GLN A C 1
ATOM 4828 O O . GLN A 1 620 ? -10.869 16.219 -1.425 1.00 87.56 620 GLN A O 1
ATOM 4833 N N . ASP A 1 621 ? -12.833 15.319 -0.812 1.00 92.81 621 ASP A N 1
ATOM 4834 C CA . ASP A 1 621 ? -13.330 16.528 -0.158 1.00 92.81 621 ASP A CA 1
ATOM 4835 C C . ASP A 1 621 ? -12.649 16.660 1.209 1.00 92.81 621 ASP A C 1
ATOM 4837 O O . ASP A 1 621 ? -12.567 15.685 1.962 1.00 92.81 621 ASP A O 1
ATOM 4841 N N . TYR A 1 622 ? -12.202 17.865 1.575 1.00 94.75 622 TYR A N 1
ATOM 4842 C CA . TYR A 1 622 ? -11.530 18.086 2.866 1.00 94.75 622 TYR A CA 1
ATOM 4843 C C . TYR A 1 622 ? -12.495 17.843 4.035 1.00 94.75 622 TYR A C 1
ATOM 4845 O O . TYR A 1 622 ? -12.125 17.281 5.069 1.00 94.75 622 TYR A O 1
ATOM 4853 N N . TYR A 1 623 ? -13.749 18.248 3.850 1.00 95.94 623 TYR A N 1
ATOM 4854 C CA . TYR A 1 623 ? -14.866 18.021 4.756 1.00 95.94 623 TYR A CA 1
ATOM 4855 C C . TYR A 1 623 ? -16.182 18.089 3.998 1.00 95.94 623 TYR A C 1
ATOM 4857 O O . TYR A 1 623 ? -16.341 18.864 3.057 1.00 95.94 623 TYR A O 1
ATOM 4865 N N . TRP A 1 624 ? -17.158 17.317 4.462 1.00 97.69 624 TRP A N 1
ATOM 4866 C CA . TRP A 1 624 ? -18.518 17.365 3.946 1.00 97.69 624 TRP A CA 1
ATOM 4867 C C . TRP A 1 624 ? -19.508 16.842 4.991 1.00 97.69 624 TRP A C 1
ATOM 4869 O O . TRP A 1 624 ? -19.126 16.156 5.939 1.00 97.69 624 TRP A O 1
ATOM 4879 N N . TYR A 1 625 ? -20.794 17.156 4.832 1.00 98.12 625 TYR A N 1
ATOM 4880 C CA . TYR A 1 625 ? -21.840 16.640 5.714 1.00 98.12 625 TYR A CA 1
ATOM 4881 C C . TYR A 1 625 ? -23.077 16.181 4.940 1.00 98.12 625 TYR A C 1
ATOM 4883 O O . TYR A 1 625 ? -23.299 16.564 3.789 1.00 98.12 625 TYR A O 1
ATOM 4891 N N . THR A 1 626 ? -23.908 15.376 5.598 1.00 97.94 626 THR A N 1
ATOM 4892 C CA . THR A 1 626 ? -25.262 15.037 5.154 1.00 97.94 626 THR A CA 1
ATOM 4893 C C . THR A 1 626 ? -26.195 14.807 6.346 1.00 97.94 626 THR A C 1
ATOM 4895 O O . THR A 1 626 ? -25.753 14.433 7.434 1.00 97.94 626 THR A O 1
ATOM 4898 N N . TYR A 1 627 ? -27.496 15.029 6.151 1.00 98.25 627 TYR A N 1
ATOM 4899 C CA . TYR A 1 627 ? -28.528 14.724 7.142 1.00 98.25 627 TYR A CA 1
ATOM 4900 C C . TYR A 1 627 ? -29.233 13.409 6.793 1.00 98.25 627 TYR A C 1
ATOM 4902 O O . TYR A 1 627 ? -29.804 13.256 5.715 1.00 98.25 627 TYR A O 1
ATOM 4910 N N . LEU A 1 628 ? -29.209 12.459 7.725 1.00 97.44 628 LEU A N 1
ATOM 4911 C CA . LEU A 1 628 ? -29.813 11.138 7.603 1.00 97.44 628 LEU A CA 1
ATOM 4912 C C . LEU A 1 628 ? -31.221 11.162 8.205 1.00 97.44 628 LEU A C 1
ATOM 4914 O O . LEU A 1 628 ? -31.395 10.934 9.404 1.00 97.44 628 LEU A O 1
ATOM 4918 N N . GLU A 1 629 ? -32.229 11.434 7.372 1.00 95.44 629 GLU A N 1
ATOM 4919 C CA . GLU A 1 629 ? -33.621 11.645 7.806 1.00 95.44 629 GLU A CA 1
ATOM 4920 C C . GLU A 1 629 ? -34.187 10.487 8.643 1.00 95.44 629 GLU A C 1
ATOM 4922 O O . GLU A 1 629 ? -34.799 10.721 9.686 1.00 95.44 629 GLU A O 1
ATOM 4927 N N . SER A 1 630 ? -33.949 9.235 8.232 1.00 94.31 630 SER A N 1
ATOM 4928 C CA . SER A 1 630 ? -34.498 8.040 8.895 1.00 94.31 630 SER A CA 1
ATOM 4929 C C . SER A 1 630 ? -34.052 7.899 10.349 1.00 94.31 630 SER A C 1
ATOM 4931 O O . SER A 1 630 ? -34.812 7.430 11.193 1.00 94.31 630 SER A O 1
ATOM 4933 N N . SER A 1 631 ? -32.820 8.317 10.630 1.00 95.56 631 SER A N 1
ATOM 4934 C CA . SER A 1 631 ? -32.188 8.212 11.947 1.00 95.56 631 SER A CA 1
ATOM 4935 C C . SER A 1 631 ? -32.084 9.564 12.645 1.00 95.56 631 SER A C 1
ATOM 4937 O O . SER A 1 631 ? -31.562 9.638 13.756 1.00 95.56 631 SER A O 1
ATOM 4939 N N . ARG A 1 632 ? -32.553 10.634 11.986 1.00 97.00 632 ARG A N 1
ATOM 4940 C CA . ARG A 1 632 ? -32.427 12.026 12.423 1.00 97.00 632 ARG A CA 1
ATOM 4941 C C . ARG A 1 632 ? -30.990 12.388 12.818 1.00 97.00 632 ARG A C 1
ATOM 4943 O O . ARG A 1 632 ? -30.778 13.154 13.755 1.00 97.00 632 ARG A O 1
ATOM 4950 N N . ALA A 1 633 ? -30.007 11.833 12.116 1.00 98.12 633 ALA A N 1
ATOM 4951 C CA . ALA A 1 633 ? -28.594 11.996 12.436 1.00 98.12 633 ALA A CA 1
ATOM 4952 C C . ALA A 1 633 ? -27.924 12.948 11.445 1.00 98.12 633 ALA A C 1
ATOM 4954 O O . ALA A 1 633 ? -28.098 12.813 10.238 1.00 98.12 633 ALA A O 1
ATOM 4955 N N . LEU A 1 634 ? -27.145 13.899 11.944 1.00 98.50 634 LEU A N 1
ATOM 4956 C CA . LEU A 1 634 ? -26.227 14.683 11.133 1.00 98.50 634 LEU A CA 1
ATOM 4957 C C . LEU A 1 634 ? -24.892 13.938 11.069 1.00 98.50 634 LEU A C 1
ATOM 4959 O O . LEU A 1 634 ? -24.277 13.698 12.106 1.00 98.50 634 LEU A O 1
ATOM 4963 N N . TYR A 1 635 ? -24.460 13.582 9.865 1.00 98.69 635 TYR A N 1
ATOM 4964 C CA . TYR A 1 635 ? -23.159 12.977 9.605 1.00 98.69 635 TYR A CA 1
ATOM 4965 C C . TYR A 1 635 ? -22.228 14.034 9.015 1.00 98.69 635 TYR A C 1
ATOM 4967 O O . TYR A 1 635 ? -22.542 14.617 7.979 1.00 98.69 635 TYR A O 1
ATOM 4975 N N . PHE A 1 636 ? -21.098 14.276 9.669 1.00 98.31 636 PHE A N 1
ATOM 4976 C CA . PHE A 1 636 ? -20.034 15.172 9.233 1.00 98.31 636 PHE A CA 1
ATOM 4977 C C . PHE A 1 636 ? -18.744 14.362 9.136 1.00 98.31 636 PHE A C 1
ATOM 4979 O O . PHE A 1 636 ? -18.229 13.905 10.148 1.00 98.31 636 PHE A O 1
ATOM 4986 N N . GLN A 1 637 ? -18.203 14.206 7.934 1.00 98.38 637 GLN A N 1
ATOM 4987 C CA . GLN A 1 637 ? -16.900 13.586 7.741 1.00 98.38 637 GLN A CA 1
ATOM 4988 C C . GLN A 1 637 ? -15.841 14.654 7.511 1.00 98.38 637 GLN A C 1
ATOM 4990 O O . GLN A 1 637 ? -15.987 15.519 6.644 1.00 98.38 637 GLN A O 1
ATOM 4995 N N . PHE A 1 638 ? -14.766 14.576 8.289 1.00 97.44 638 PHE A N 1
ATOM 4996 C CA . PHE A 1 638 ? -13.656 15.513 8.236 1.00 97.44 638 PHE A CA 1
ATOM 4997 C C . PHE A 1 638 ? -12.404 14.760 7.802 1.00 97.44 638 PHE A C 1
ATOM 4999 O O . PHE A 1 638 ? -11.706 14.191 8.636 1.00 97.44 638 PHE A O 1
ATOM 5006 N N . ASN A 1 639 ? -12.142 14.725 6.496 1.00 95.44 639 ASN A N 1
ATOM 5007 C CA . ASN A 1 639 ? -11.052 13.939 5.916 1.00 95.44 639 ASN A CA 1
ATOM 5008 C C . ASN A 1 639 ? -9.691 14.616 6.055 1.00 95.44 639 ASN A C 1
ATOM 5010 O O . ASN A 1 639 ? -8.681 13.935 6.146 1.00 95.44 639 ASN A O 1
ATOM 5014 N N . LEU A 1 640 ? -9.630 15.948 6.045 1.00 92.00 640 LEU A N 1
ATOM 5015 C CA . LEU A 1 640 ? -8.356 16.653 6.033 1.00 92.00 640 LEU A CA 1
ATOM 5016 C C . LEU A 1 640 ? -8.452 17.960 6.818 1.00 92.00 640 LEU A C 1
ATOM 5018 O O . LEU A 1 640 ? -9.299 18.807 6.533 1.00 92.00 640 LEU A O 1
ATOM 5022 N N . SER A 1 641 ? -7.551 18.163 7.785 1.00 90.88 641 SER A N 1
ATOM 5023 C CA . SER A 1 641 ? -7.564 19.362 8.632 1.00 90.88 641 SER A CA 1
ATOM 5024 C C . SER A 1 641 ? -6.922 20.567 7.933 1.00 90.88 641 SER A C 1
ATOM 5026 O O . SER A 1 641 ? -5.996 21.177 8.451 1.00 90.88 641 SER A O 1
ATOM 5028 N N . TYR A 1 642 ? -7.408 20.948 6.754 1.00 89.62 642 TYR A N 1
ATOM 5029 C CA . TYR A 1 642 ? -6.944 22.118 6.001 1.00 89.62 642 TYR A CA 1
ATOM 5030 C C . TYR A 1 642 ? -8.120 22.988 5.548 1.00 89.62 642 TYR A C 1
ATOM 5032 O O . TYR A 1 642 ? -9.270 22.568 5.592 1.00 89.62 642 TYR A O 1
ATOM 5040 N N . GLN A 1 643 ? -7.852 24.231 5.144 1.00 89.62 643 GLN A N 1
ATOM 5041 C CA . GLN A 1 643 ? -8.887 25.095 4.569 1.00 89.62 643 GLN A CA 1
ATOM 5042 C C . GLN A 1 643 ? -9.157 24.685 3.121 1.00 89.62 643 GLN A C 1
ATOM 5044 O O . GLN A 1 643 ? -8.230 24.697 2.311 1.00 89.62 643 GLN A O 1
ATOM 5049 N N . ASP A 1 644 ? -10.411 24.367 2.802 1.00 89.88 644 ASP A N 1
ATOM 5050 C CA . ASP A 1 644 ? -10.849 24.186 1.424 1.00 89.88 644 ASP A CA 1
ATOM 5051 C C . ASP A 1 644 ? -10.887 25.571 0.741 1.00 89.88 644 ASP A C 1
ATOM 5053 O O . ASP A 1 644 ? -11.559 26.485 1.236 1.00 89.88 644 ASP A O 1
ATOM 5057 N N . PRO A 1 645 ? -10.160 25.774 -0.375 1.00 86.56 645 PRO A N 1
ATOM 5058 C CA . PRO A 1 645 ? -10.177 27.040 -1.106 1.00 86.56 645 PRO A CA 1
ATOM 5059 C C . PRO A 1 645 ? -11.560 27.433 -1.653 1.00 86.56 645 PRO A C 1
ATOM 5061 O O . PRO A 1 645 ? -11.816 28.620 -1.860 1.00 86.56 645 PRO A O 1
ATOM 5064 N N . GLY A 1 646 ? -12.426 26.454 -1.927 1.00 91.38 646 GLY A N 1
ATOM 5065 C CA . GLY A 1 646 ? -13.769 26.628 -2.476 1.00 91.38 646 GLY A CA 1
ATOM 5066 C C . GLY A 1 646 ? -14.868 26.794 -1.424 1.00 91.38 646 GLY A C 1
ATOM 5067 O O . GLY A 1 646 ? -15.885 27.423 -1.719 1.00 91.38 646 GLY A O 1
ATOM 5068 N N . LEU A 1 647 ? -14.671 26.288 -0.204 1.00 91.81 647 LEU A N 1
ATOM 5069 C CA . LEU A 1 647 ? -15.650 26.384 0.882 1.00 91.81 647 LEU A CA 1
ATOM 5070 C C . LEU A 1 647 ? -14.953 26.593 2.234 1.00 91.81 647 LEU A C 1
ATOM 5072 O O . LEU A 1 647 ? -14.641 25.618 2.902 1.00 91.81 647 LEU A O 1
ATOM 5076 N N . PRO A 1 648 ? -14.732 27.840 2.687 1.00 92.69 648 PRO A N 1
ATOM 5077 C CA . PRO A 1 648 ? -14.044 28.099 3.949 1.00 92.69 648 PRO A CA 1
ATOM 5078 C C . PRO A 1 648 ? -14.709 27.412 5.150 1.00 92.69 648 PRO A C 1
ATOM 5080 O O . PRO A 1 648 ? -15.929 27.474 5.316 1.00 92.69 648 PRO A O 1
ATOM 5083 N N . PHE A 1 649 ? -13.905 26.850 6.056 1.00 94.94 649 PHE A N 1
ATOM 5084 C CA . PHE A 1 649 ? -14.407 25.955 7.107 1.00 94.94 649 PHE A CA 1
ATOM 5085 C C . PHE A 1 649 ? -15.412 26.611 8.066 1.00 94.94 649 PHE A C 1
ATOM 5087 O O . PHE A 1 649 ? -16.358 25.978 8.525 1.00 94.94 649 PHE A O 1
ATOM 5094 N N . ALA A 1 650 ? -15.247 27.905 8.352 1.00 93.25 650 ALA A N 1
ATOM 5095 C CA . ALA A 1 650 ? -16.187 28.641 9.197 1.00 93.25 650 ALA A CA 1
ATOM 5096 C C . ALA A 1 650 ? -17.586 28.754 8.559 1.00 93.25 650 ALA A C 1
ATOM 5098 O O . ALA A 1 650 ? -18.583 28.626 9.263 1.00 93.25 650 ALA A O 1
ATOM 5099 N N . ILE A 1 651 ? -17.652 28.943 7.235 1.00 95.56 651 ILE A N 1
ATOM 5100 C CA . ILE A 1 651 ? -18.916 28.988 6.484 1.00 95.56 651 ILE A CA 1
ATOM 5101 C C . ILE A 1 651 ? -19.552 27.598 6.458 1.00 95.56 651 ILE A C 1
ATOM 5103 O O . ILE A 1 651 ? -20.744 27.454 6.704 1.00 95.56 651 ILE A O 1
ATOM 5107 N N . PHE A 1 652 ? -18.741 26.558 6.266 1.00 97.50 652 PHE A N 1
ATOM 5108 C CA . PHE A 1 652 ? -19.198 25.172 6.347 1.00 97.50 652 PHE A CA 1
ATOM 5109 C C . PHE A 1 652 ? -19.856 24.834 7.702 1.00 97.50 652 PHE A C 1
ATOM 5111 O O . PHE A 1 652 ? -20.928 24.231 7.740 1.00 97.50 652 PHE A O 1
ATOM 5118 N N . LEU A 1 653 ? -19.265 25.262 8.825 1.00 97.38 653 LEU A N 1
ATOM 5119 C CA . LEU A 1 653 ? -19.851 25.063 10.160 1.00 97.38 653 LEU A CA 1
ATOM 5120 C C . LEU A 1 653 ? -21.113 25.915 10.403 1.00 97.38 653 LEU A C 1
ATOM 5122 O O . LEU A 1 653 ? -21.999 25.513 11.168 1.00 97.38 653 LEU A O 1
ATOM 5126 N N . GLU A 1 654 ? -21.224 27.082 9.762 1.00 96.75 654 GLU A N 1
ATOM 5127 C CA . GLU A 1 654 ? -22.453 27.885 9.762 1.00 96.75 654 GLU A CA 1
ATOM 5128 C C . GLU A 1 654 ? -23.583 27.153 9.024 1.00 96.75 654 GLU A C 1
ATOM 5130 O O . GLU A 1 654 ? -24.689 27.035 9.556 1.00 96.75 654 GLU A O 1
ATOM 5135 N N . ASP A 1 655 ? -23.294 26.561 7.864 1.00 97.50 655 ASP A N 1
ATOM 5136 C CA . ASP A 1 655 ? -24.254 25.745 7.115 1.00 97.50 655 ASP A CA 1
ATOM 5137 C C . ASP A 1 655 ? -24.723 24.531 7.925 1.00 97.50 655 ASP A C 1
ATOM 5139 O O . ASP A 1 655 ? -25.925 24.267 8.015 1.00 97.50 655 ASP A O 1
ATOM 5143 N N . ILE A 1 656 ? -23.802 23.840 8.602 1.00 97.81 656 ILE A N 1
ATOM 5144 C CA . ILE A 1 656 ? -24.162 22.768 9.536 1.00 97.81 656 ILE A CA 1
ATOM 5145 C C . ILE A 1 656 ? -25.078 23.290 10.655 1.00 97.81 656 ILE A C 1
ATOM 5147 O O . ILE A 1 656 ? -26.076 22.651 10.995 1.00 97.81 656 ILE A O 1
ATOM 5151 N N . SER A 1 657 ? -24.785 24.465 11.216 1.00 97.44 657 SER A N 1
ATOM 5152 C CA . SER A 1 657 ? -25.620 25.077 12.261 1.00 97.44 657 SER A CA 1
ATOM 5153 C C . SER A 1 657 ? -27.033 25.388 11.757 1.00 97.44 657 SER A C 1
ATOM 5155 O O . SER A 1 657 ? -28.015 25.181 12.478 1.00 97.44 657 SER A O 1
ATOM 5157 N N . ASN A 1 658 ? -27.163 25.823 10.504 1.00 96.88 658 ASN A N 1
ATOM 5158 C CA . ASN A 1 658 ? -28.458 26.023 9.858 1.00 96.88 658 ASN A CA 1
ATOM 5159 C C . ASN A 1 658 ? -29.226 24.699 9.722 1.00 96.88 658 ASN A C 1
ATOM 5161 O O . ASN A 1 658 ? -30.429 24.657 9.978 1.00 96.88 658 ASN A O 1
ATOM 5165 N N . VAL A 1 659 ? -28.553 23.591 9.406 1.00 97.38 659 VAL A N 1
ATOM 5166 C CA . VAL A 1 659 ? -29.188 22.262 9.383 1.00 97.38 659 VAL A CA 1
ATOM 5167 C C . VAL A 1 659 ? -29.640 21.836 10.777 1.00 97.38 659 VAL A C 1
ATOM 5169 O O . VAL A 1 659 ? -30.784 21.423 10.930 1.00 97.38 659 VAL A O 1
ATOM 5172 N N . ILE A 1 660 ? -28.805 22.000 11.806 1.00 96.69 660 ILE A N 1
ATOM 5173 C CA . ILE A 1 660 ? -29.156 21.652 13.196 1.00 96.69 660 ILE A CA 1
ATOM 5174 C C . ILE A 1 660 ? -30.396 22.418 13.679 1.00 96.69 660 ILE A C 1
ATOM 5176 O O . ILE A 1 660 ? -31.217 21.869 14.410 1.00 96.69 660 ILE A O 1
ATOM 5180 N N . THR A 1 661 ? -30.546 23.680 13.273 1.00 93.88 661 THR A N 1
ATOM 5181 C CA . THR A 1 661 ? -31.667 24.534 13.703 1.00 93.88 661 THR A CA 1
ATOM 5182 C C . THR A 1 661 ? -32.945 24.331 12.890 1.00 93.88 661 THR A C 1
ATOM 5184 O O . THR A 1 661 ? -34.039 24.538 13.417 1.00 93.88 661 THR A O 1
ATOM 5187 N N . THR A 1 662 ? -32.833 23.942 11.618 1.00 94.88 662 THR A N 1
ATOM 5188 C CA . THR A 1 662 ? -33.985 23.780 10.713 1.00 94.88 662 THR A CA 1
ATOM 5189 C C . THR A 1 662 ? -34.486 22.343 10.622 1.00 94.88 662 THR A C 1
ATOM 5191 O O . THR A 1 662 ? -35.676 22.128 10.387 1.00 94.88 662 THR A O 1
ATOM 5194 N N . GLN A 1 663 ? -33.606 21.365 10.827 1.00 94.12 663 GLN A N 1
ATOM 5195 C CA . GLN A 1 663 ? -33.923 19.943 10.830 1.00 94.12 663 GLN A CA 1
ATOM 5196 C C . GLN A 1 663 ? -34.008 19.412 12.256 1.00 94.12 663 GLN A C 1
ATOM 5198 O O . GLN A 1 663 ? -33.394 19.920 13.191 1.00 94.12 663 GLN A O 1
ATOM 5203 N N . ALA A 1 664 ? -34.764 18.336 12.435 1.00 91.56 664 ALA A N 1
ATOM 5204 C CA . ALA A 1 664 ? -34.950 17.722 13.738 1.00 91.56 664 ALA A CA 1
ATOM 5205 C C . ALA A 1 664 ? -33.765 16.791 14.075 1.00 91.56 664 ALA A C 1
ATOM 5207 O O . ALA A 1 664 ? -33.951 15.580 14.176 1.00 91.56 664 ALA A O 1
ATOM 5208 N N . VAL A 1 665 ? -32.548 17.328 14.205 1.00 96.75 665 VAL A N 1
ATOM 5209 C CA . VAL A 1 665 ? -31.322 16.546 14.459 1.00 96.75 665 VAL A CA 1
ATOM 5210 C C . VAL A 1 665 ? -31.311 15.994 15.892 1.00 96.75 665 VAL A C 1
ATOM 5212 O O . VAL A 1 665 ? -31.371 16.755 16.851 1.00 96.75 665 VAL A O 1
ATOM 5215 N N . ASP A 1 666 ? -31.253 14.667 16.034 1.00 95.31 666 ASP A N 1
ATOM 5216 C CA . ASP A 1 666 ? -31.134 13.951 17.317 1.00 95.31 666 ASP A CA 1
ATOM 5217 C C . ASP A 1 666 ? -29.681 13.580 17.638 1.00 95.31 666 ASP A C 1
ATOM 5219 O O . ASP A 1 666 ? -29.258 13.684 18.785 1.00 95.31 666 ASP A O 1
ATOM 5223 N N . LYS A 1 667 ? -28.907 13.173 16.624 1.00 97.44 667 LYS A N 1
ATOM 5224 C CA . LYS A 1 667 ? -27.521 12.698 16.770 1.00 97.44 667 LYS A CA 1
ATOM 5225 C C . LYS A 1 667 ? -26.579 13.507 15.897 1.00 97.44 667 LYS A C 1
ATOM 5227 O O . LYS A 1 667 ? -26.929 13.819 14.760 1.00 97.44 667 LYS A O 1
ATOM 5232 N N . TYR A 1 668 ? -25.382 13.778 16.403 1.00 98.38 668 TYR A N 1
ATOM 5233 C CA . TYR A 1 668 ? -24.300 14.381 15.634 1.00 98.38 668 TYR A CA 1
ATOM 5234 C C . TYR A 1 668 ? -23.124 13.405 15.585 1.00 98.38 668 TYR A C 1
ATOM 5236 O O . TYR A 1 668 ? -22.566 13.041 16.617 1.00 98.38 668 TYR A O 1
ATOM 5244 N N . ILE A 1 669 ? -22.800 12.936 14.384 1.00 98.69 669 ILE A N 1
ATOM 5245 C CA . ILE A 1 669 ? -21.740 11.972 14.111 1.00 98.69 669 ILE A CA 1
ATOM 5246 C C . ILE A 1 669 ? -20.616 12.702 13.379 1.00 98.69 669 ILE A C 1
ATOM 5248 O O . ILE A 1 669 ? -20.851 13.252 12.304 1.00 98.69 669 ILE A O 1
ATOM 5252 N N . ILE A 1 670 ? -19.416 12.700 13.959 1.00 98.62 670 ILE A N 1
ATOM 5253 C CA . ILE A 1 670 ? -18.202 13.252 13.350 1.00 98.62 670 ILE A CA 1
ATOM 5254 C C . ILE A 1 670 ? -17.290 12.087 12.960 1.00 98.62 670 ILE A C 1
ATOM 5256 O O . ILE A 1 670 ? -16.829 11.351 13.826 1.00 98.62 670 ILE A O 1
ATOM 5260 N N . ASP A 1 671 ? -17.033 11.899 11.671 1.00 98.75 671 ASP A N 1
ATOM 5261 C CA . ASP A 1 671 ? -16.177 10.829 11.162 1.00 98.75 671 ASP A CA 1
ATOM 5262 C C . ASP A 1 671 ? -14.754 11.337 10.903 1.00 98.75 671 ASP A C 1
ATOM 5264 O O . ASP A 1 671 ? -14.533 12.220 10.069 1.00 98.75 671 ASP A O 1
ATOM 5268 N N . LEU A 1 672 ? -13.802 10.773 11.649 1.00 98.25 672 LEU A N 1
ATOM 5269 C CA . LEU A 1 672 ? -12.371 11.071 11.617 1.00 98.25 672 LEU A CA 1
ATOM 5270 C C . LEU A 1 672 ? -11.536 9.872 11.152 1.00 98.25 672 LEU A C 1
ATOM 5272 O O . LEU A 1 672 ? -10.304 9.939 11.214 1.00 98.25 672 LEU A O 1
ATOM 5276 N N . ARG A 1 673 ? -12.166 8.782 10.683 1.00 96.88 673 ARG A N 1
ATOM 5277 C CA . ARG A 1 673 ? -11.478 7.531 10.313 1.00 96.88 673 ARG A CA 1
ATOM 5278 C C . ARG A 1 673 ? -10.384 7.725 9.268 1.00 96.88 673 ARG A C 1
ATOM 5280 O O . ARG A 1 673 ? -9.419 6.975 9.289 1.00 96.88 673 ARG A O 1
ATOM 5287 N N . HIS A 1 674 ? -10.517 8.736 8.409 1.00 94.50 674 HIS A N 1
ATOM 5288 C CA . HIS A 1 674 ? -9.575 9.075 7.338 1.00 94.50 674 HIS A CA 1
ATOM 5289 C C . HIS A 1 674 ? -8.840 10.405 7.554 1.00 94.50 674 HIS A C 1
ATOM 5291 O O . HIS A 1 674 ? -8.354 10.972 6.585 1.00 94.50 674 HIS A O 1
ATOM 5297 N N . ASN A 1 675 ? -8.777 10.935 8.784 1.00 96.19 675 ASN A N 1
ATOM 5298 C CA . ASN A 1 675 ? -8.174 12.246 9.052 1.00 96.19 675 ASN A CA 1
ATOM 5299 C C . ASN A 1 675 ? -6.697 12.145 9.481 1.00 96.19 675 ASN A C 1
ATOM 5301 O O . ASN A 1 675 ? -6.438 11.921 10.669 1.00 96.19 675 ASN A O 1
ATOM 5305 N N . PRO A 1 676 ? -5.717 12.400 8.586 1.00 92.38 676 PRO A N 1
ATOM 5306 C CA . PRO A 1 676 ? -4.299 12.351 8.931 1.00 92.38 676 PRO A CA 1
ATOM 5307 C C . PRO A 1 676 ? -3.818 13.609 9.684 1.00 92.38 676 PRO A C 1
ATOM 5309 O O . PRO A 1 676 ? -2.633 13.745 9.982 1.00 92.38 676 PRO A O 1
ATOM 5312 N N . GLY A 1 677 ? -4.708 14.567 9.957 1.00 90.50 677 GLY A N 1
ATOM 5313 C CA . GLY A 1 677 ? -4.396 15.837 10.603 1.00 90.50 677 GLY A CA 1
ATOM 5314 C C . GLY A 1 677 ? -4.184 16.998 9.628 1.00 90.50 677 GLY A C 1
ATOM 5315 O O . GLY A 1 677 ? -4.775 17.039 8.546 1.00 90.50 677 GLY A O 1
ATOM 5316 N N . GLY A 1 678 ? -3.420 18.009 10.063 1.00 88.25 678 GLY A N 1
ATOM 5317 C CA . GLY A 1 678 ? -3.189 19.249 9.317 1.00 88.25 678 GLY A CA 1
ATOM 5318 C C . GLY A 1 678 ? -3.013 20.477 10.215 1.00 88.25 678 GLY A C 1
ATOM 5319 O O . GLY A 1 678 ? -2.203 20.483 11.137 1.00 88.25 678 GLY A O 1
ATOM 5320 N N . LEU A 1 679 ? -3.748 21.548 9.918 1.00 84.75 679 LEU A N 1
ATOM 5321 C CA . LEU A 1 679 ? -3.749 22.801 10.665 1.00 84.75 679 LEU A CA 1
ATOM 5322 C C . LEU A 1 679 ? -4.381 22.617 12.060 1.00 84.75 679 LEU A C 1
ATOM 5324 O O . LEU A 1 679 ? -5.582 22.343 12.155 1.00 84.75 679 LEU A O 1
ATOM 5328 N N . PRO A 1 680 ? -3.643 22.893 13.154 1.00 81.94 680 PRO A N 1
ATOM 5329 C CA . PRO A 1 680 ? -4.153 22.726 14.517 1.00 81.94 680 PRO A CA 1
ATOM 5330 C C . PRO A 1 680 ? -5.207 23.774 14.916 1.00 81.94 680 PRO A C 1
ATOM 5332 O O . PRO A 1 680 ? -5.819 23.663 15.973 1.00 81.94 680 PRO A O 1
ATOM 5335 N N . SER A 1 681 ? -5.451 24.795 14.087 1.00 83.50 681 SER A N 1
ATOM 5336 C CA . SER A 1 681 ? -6.447 25.839 14.357 1.00 83.50 681 SER A CA 1
ATOM 5337 C C . SER A 1 681 ? -7.888 25.433 14.029 1.00 83.50 681 SER A C 1
ATOM 5339 O O . SER A 1 681 ? -8.815 26.001 14.606 1.00 83.50 681 SER A O 1
ATOM 5341 N N . LEU A 1 682 ? -8.107 24.468 13.126 1.00 88.44 682 LEU A N 1
ATOM 5342 C CA . LEU A 1 682 ? -9.459 24.060 12.718 1.00 88.44 682 LEU A CA 1
ATOM 5343 C C . LEU A 1 682 ? -10.232 23.297 13.802 1.00 88.44 682 LEU A C 1
ATOM 5345 O O . LEU A 1 682 ? -11.412 23.606 13.974 1.00 88.44 682 LEU A O 1
ATOM 5349 N N . PRO A 1 683 ? -9.622 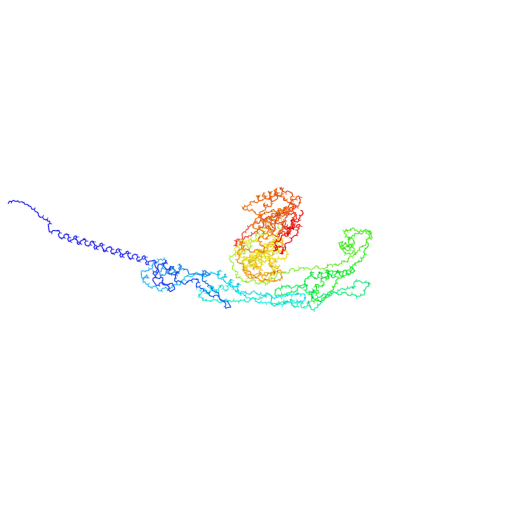22.375 14.577 1.00 86.81 683 PRO A N 1
ATOM 5350 C CA . PRO A 1 683 ? -10.316 21.731 15.690 1.00 86.81 683 PRO A CA 1
ATOM 5351 C C . PRO A 1 683 ? -10.953 22.731 16.666 1.00 86.81 683 PRO A C 1
ATOM 5353 O O . PRO A 1 683 ? -12.101 22.546 17.060 1.00 86.81 683 PRO A O 1
ATOM 5356 N N . GLY A 1 684 ? -10.289 23.855 16.962 1.00 88.12 684 GLY A N 1
ATOM 5357 C CA . GLY A 1 684 ? -10.855 24.909 17.813 1.00 88.12 684 GLY A CA 1
ATOM 5358 C C . GLY A 1 684 ? -12.160 25.514 17.273 1.00 88.12 684 GLY A C 1
ATOM 5359 O O . GLY A 1 684 ? -13.054 25.837 18.048 1.00 88.12 684 GLY A O 1
ATOM 5360 N N . LEU A 1 685 ? -12.330 25.612 15.949 1.00 92.50 685 LEU A N 1
ATOM 5361 C CA . LEU A 1 685 ? -13.587 26.079 15.346 1.00 92.50 685 LEU A CA 1
ATOM 5362 C C . LEU A 1 685 ? -14.733 25.078 15.540 1.00 92.50 685 LEU A C 1
ATOM 5364 O O . LEU A 1 685 ? -15.874 25.494 15.741 1.00 92.50 685 LEU A O 1
ATOM 5368 N N . ILE A 1 686 ? -14.434 23.776 15.543 1.00 95.00 686 ILE A N 1
ATOM 5369 C CA . ILE A 1 686 ? -15.420 22.730 15.855 1.00 95.00 686 ILE A CA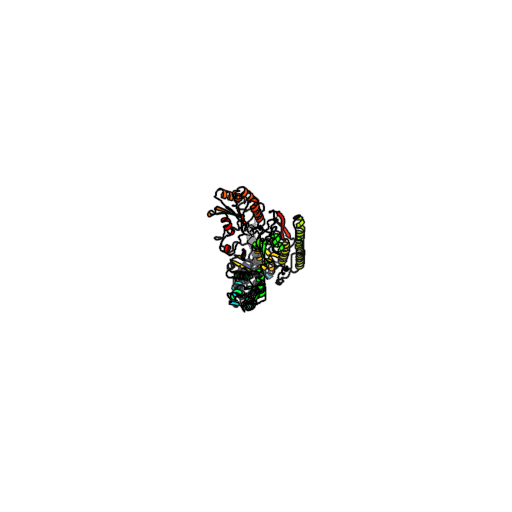 1
ATOM 5370 C C . ILE A 1 686 ? -15.841 22.828 17.325 1.00 95.00 686 ILE A C 1
ATOM 5372 O O . ILE A 1 686 ? -17.029 22.716 17.617 1.00 95.00 686 ILE A O 1
ATOM 5376 N N . ALA A 1 687 ? -14.903 23.101 18.239 1.00 91.50 687 ALA A N 1
ATOM 5377 C CA . ALA A 1 687 ? -15.227 23.327 19.647 1.00 91.50 687 ALA A CA 1
ATOM 5378 C C . ALA A 1 687 ? -16.206 24.498 19.821 1.00 91.50 687 ALA A C 1
ATOM 5380 O O . ALA A 1 687 ? -17.272 24.313 20.402 1.00 91.50 687 ALA A O 1
ATOM 5381 N N . PHE A 1 688 ? -15.915 25.665 19.229 1.00 93.00 688 PHE A N 1
ATOM 5382 C CA . PHE A 1 688 ? -16.829 26.817 19.273 1.00 93.00 688 PHE A CA 1
ATOM 5383 C C . PHE A 1 688 ? -18.208 26.503 18.672 1.00 93.00 688 PHE A C 1
ATOM 5385 O O . PHE A 1 688 ? -19.234 26.947 19.187 1.00 93.00 688 PHE A O 1
ATOM 5392 N N . HIS A 1 689 ? -18.251 25.720 17.591 1.00 95.69 689 HIS A N 1
ATOM 5393 C CA . HIS A 1 689 ? -19.505 25.261 17.000 1.00 95.69 689 HIS A CA 1
ATOM 5394 C C . HIS A 1 689 ? -20.302 24.364 17.964 1.00 95.69 689 HIS A C 1
ATOM 5396 O O . HIS A 1 689 ? -21.504 24.562 18.129 1.00 95.69 689 HIS A O 1
ATOM 5402 N N . LEU A 1 690 ? -19.656 23.415 18.642 1.00 96.12 690 LEU A N 1
ATOM 5403 C CA . LEU A 1 690 ? -20.317 22.518 19.594 1.00 96.12 690 LEU A CA 1
ATOM 5404 C C . LEU A 1 690 ? -20.738 23.224 20.890 1.00 96.12 690 LEU A C 1
ATOM 5406 O O . LEU A 1 690 ? -21.786 22.894 21.442 1.00 96.12 690 LEU A O 1
ATOM 5410 N N . GLU A 1 691 ? -19.996 24.236 21.345 1.00 95.81 691 GLU A N 1
ATOM 5411 C CA . GLU A 1 691 ? -20.406 25.101 22.462 1.00 95.81 691 GLU A CA 1
ATOM 5412 C C . GLU A 1 691 ? -21.733 25.825 22.176 1.00 95.81 691 GLU A C 1
ATOM 5414 O O . GLU A 1 691 ? -22.542 26.020 23.086 1.00 95.81 691 GLU A O 1
ATOM 5419 N N . ALA A 1 692 ? -21.989 26.181 20.912 1.00 95.62 692 ALA A N 1
ATOM 5420 C CA . ALA A 1 692 ? -23.258 26.763 20.477 1.00 95.62 692 ALA A CA 1
ATOM 5421 C C . ALA A 1 692 ? -24.404 25.735 20.373 1.00 95.62 692 ALA A C 1
ATOM 5423 O O . ALA A 1 692 ? -25.571 26.131 20.341 1.00 95.62 692 ALA A O 1
ATOM 5424 N N . HIS A 1 693 ? -24.093 24.433 20.371 1.00 95.69 693 HIS A N 1
ATOM 5425 C CA . HIS A 1 693 ? -25.049 23.321 20.273 1.00 95.69 693 HIS A CA 1
ATOM 5426 C C . HIS A 1 693 ? -24.883 22.309 21.427 1.00 95.69 693 HIS A C 1
ATOM 5428 O O . HIS A 1 693 ? -24.673 21.111 21.195 1.00 95.69 693 HIS A O 1
ATOM 5434 N N . PRO A 1 694 ? -25.012 22.749 22.696 1.00 95.44 694 PRO A N 1
ATOM 5435 C CA . PRO A 1 694 ? -24.660 21.943 23.864 1.00 95.44 694 PRO A CA 1
ATOM 5436 C C . PRO A 1 694 ? -25.556 20.710 24.058 1.00 95.44 694 PRO A C 1
ATOM 5438 O O . PRO A 1 694 ? -25.189 19.805 24.810 1.00 95.44 694 PRO A O 1
ATOM 5441 N N . GLN A 1 695 ? -26.716 20.638 23.391 1.00 94.44 695 GLN A N 1
ATOM 5442 C CA . GLN A 1 695 ? -27.634 19.500 23.468 1.00 94.44 695 GLN A CA 1
ATOM 5443 C C . GLN A 1 695 ? -26.978 18.172 23.074 1.00 94.44 695 GLN A C 1
ATOM 5445 O O . GLN A 1 695 ? -27.368 17.134 23.608 1.00 94.44 695 GLN A O 1
ATOM 5450 N N . PHE A 1 696 ? -25.984 18.186 22.179 1.00 95.38 696 PHE A N 1
ATOM 5451 C CA . PHE A 1 696 ? -25.318 16.957 21.750 1.00 95.38 696 PHE A CA 1
ATOM 5452 C C . PHE A 1 696 ? -24.395 16.408 22.840 1.00 95.38 696 PHE A C 1
ATOM 5454 O O . PHE A 1 696 ? -24.449 15.222 23.156 1.00 95.38 696 PHE A O 1
ATOM 5461 N N . SER A 1 697 ? -23.624 17.278 23.489 1.00 90.50 697 SER A N 1
ATOM 5462 C CA . SER A 1 697 ? -22.731 16.900 24.589 1.00 90.50 697 SER A CA 1
ATOM 5463 C C . SER A 1 697 ? -23.480 16.585 25.884 1.00 90.50 697 SER A C 1
ATOM 5465 O O . SER A 1 697 ? -23.178 15.599 26.555 1.00 90.50 697 SER A O 1
ATOM 5467 N N . GLN A 1 698 ? -24.494 17.383 26.240 1.00 89.38 698 GLN A N 1
ATOM 5468 C CA . GLN A 1 698 ? -25.262 17.202 27.481 1.00 89.38 698 GLN A CA 1
ATOM 5469 C C . GLN A 1 698 ? -26.070 15.901 27.488 1.00 89.38 698 GLN A C 1
ATOM 5471 O O . GLN A 1 698 ? -26.199 15.266 28.533 1.00 89.38 698 GLN A O 1
ATOM 5476 N N . ASN A 1 699 ? -26.577 15.487 26.324 1.00 88.50 699 ASN A N 1
ATOM 5477 C CA . ASN A 1 699 ? -27.416 14.296 26.195 1.00 88.50 699 ASN A CA 1
ATOM 5478 C C . ASN A 1 699 ? -26.656 13.064 25.679 1.00 88.50 699 ASN A C 1
ATOM 5480 O O . ASN A 1 699 ? -27.297 12.061 25.380 1.00 88.50 699 ASN A O 1
ATOM 5484 N N . ARG A 1 700 ? -25.316 13.124 25.567 1.00 89.44 700 ARG A N 1
ATOM 5485 C CA . ARG A 1 700 ? -24.469 12.050 25.002 1.00 89.44 700 ARG A CA 1
ATOM 5486 C C . ARG A 1 700 ? -24.917 11.595 23.604 1.00 89.44 700 ARG A C 1
ATOM 5488 O O . ARG A 1 700 ? -24.977 10.410 23.303 1.00 89.44 700 ARG A O 1
ATOM 5495 N N . LYS A 1 701 ? -25.239 12.569 22.755 1.00 95.81 701 LYS A N 1
ATOM 5496 C CA . LYS A 1 701 ? -25.674 12.400 21.359 1.00 95.81 701 LYS A CA 1
ATOM 5497 C C . LYS A 1 701 ? -24.591 12.770 20.339 1.00 95.81 701 LYS A C 1
ATOM 5499 O O . LYS A 1 701 ? -24.883 12.870 19.147 1.00 95.81 701 LYS A O 1
ATOM 5504 N N . LEU A 1 702 ? -23.369 13.012 20.815 1.00 98.25 702 LEU A N 1
ATOM 5505 C CA . LEU A 1 702 ? -22.185 13.261 20.004 1.00 98.25 702 LEU A CA 1
ATOM 5506 C C . LEU A 1 702 ? -21.369 11.968 19.889 1.00 98.25 702 LEU A C 1
ATOM 5508 O O . LEU A 1 702 ? -20.860 11.462 20.891 1.00 98.25 702 LEU A O 1
ATOM 5512 N N . PHE A 1 703 ? -21.243 11.452 18.670 1.00 98.56 703 PHE A N 1
ATOM 5513 C CA . PHE A 1 703 ? -20.479 10.244 18.361 1.00 98.56 703 PHE A CA 1
ATOM 5514 C C . PHE A 1 703 ? -19.320 10.600 17.443 1.00 98.56 703 PHE A C 1
ATOM 5516 O O . PHE A 1 703 ? -19.498 11.365 16.495 1.00 98.56 703 PHE A O 1
ATOM 5523 N N . VAL A 1 704 ? -18.142 10.047 17.710 1.00 98.56 704 VAL A N 1
ATOM 5524 C CA . VAL A 1 704 ? -16.949 10.292 16.895 1.00 98.56 704 VAL A CA 1
ATOM 5525 C C . VAL A 1 704 ? -16.443 8.961 16.373 1.00 98.56 704 VAL A C 1
ATOM 5527 O O . VAL A 1 704 ? -16.140 8.062 17.157 1.00 98.56 704 VAL A O 1
ATOM 5530 N N . LEU A 1 705 ? -16.393 8.826 15.050 1.00 98.69 705 LEU A N 1
ATOM 5531 C CA . LEU A 1 705 ? -15.906 7.614 14.404 1.00 98.69 705 LEU A CA 1
ATOM 5532 C C . LEU A 1 705 ? -14.399 7.757 14.198 1.00 98.69 705 LEU A C 1
ATOM 5534 O O . LEU A 1 705 ? -13.960 8.721 13.574 1.00 98.69 705 LEU A O 1
ATOM 5538 N N . ILE A 1 706 ? -13.616 6.827 14.736 1.00 97.81 706 ILE A N 1
ATOM 5539 C CA . ILE A 1 706 ? -12.147 6.869 14.702 1.00 97.81 706 ILE A CA 1
ATOM 5540 C C . ILE A 1 706 ? -11.567 5.603 14.078 1.00 97.81 706 ILE A C 1
ATOM 5542 O O . ILE A 1 706 ? -12.226 4.560 14.031 1.00 97.81 706 ILE A O 1
ATOM 5546 N N . GLY A 1 707 ? -10.340 5.706 13.571 1.00 94.25 707 GLY A N 1
ATOM 5547 C CA . GLY A 1 707 ? -9.626 4.568 13.008 1.00 94.25 707 GLY A CA 1
ATOM 5548 C C . GLY A 1 707 ? -8.116 4.758 12.978 1.00 94.25 707 GLY A C 1
ATOM 5549 O O . GLY A 1 707 ? -7.586 5.799 13.368 1.00 94.25 707 GLY A O 1
ATOM 5550 N N . ASN A 1 708 ? -7.416 3.753 12.457 1.00 89.94 708 ASN A N 1
ATOM 5551 C CA . ASN A 1 708 ? -5.951 3.710 12.442 1.00 89.94 708 ASN A CA 1
ATOM 5552 C C . ASN A 1 708 ? -5.278 4.822 11.607 1.00 89.94 708 ASN A C 1
ATOM 5554 O O . ASN A 1 708 ? -4.086 5.059 11.780 1.00 89.94 708 ASN A O 1
ATOM 5558 N N . GLN A 1 709 ? -6.016 5.536 10.747 1.00 93.25 709 GLN A N 1
ATOM 5559 C CA . GLN A 1 709 ? -5.520 6.713 10.015 1.00 93.25 709 GLN A CA 1
ATOM 5560 C C . GLN A 1 709 ? -5.819 8.039 10.732 1.00 93.25 709 GLN A C 1
ATOM 5562 O O . GLN A 1 709 ? -5.328 9.079 10.297 1.00 93.25 709 GLN A O 1
ATOM 5567 N N . THR A 1 710 ? -6.599 8.033 11.820 1.00 94.88 710 THR A N 1
ATOM 5568 C CA . THR A 1 710 ? -6.797 9.221 12.658 1.00 94.88 710 THR A CA 1
ATOM 5569 C C . THR A 1 710 ? -5.462 9.583 13.312 1.00 94.88 710 THR A C 1
ATOM 5571 O O . THR A 1 710 ? -4.970 8.852 14.175 1.00 94.88 710 THR A O 1
ATOM 5574 N N . PHE A 1 711 ? -4.869 10.700 12.886 1.00 92.44 711 PHE A N 1
ATOM 5575 C CA . PHE A 1 711 ? -3.490 11.084 13.209 1.00 92.44 711 PHE A CA 1
ATOM 5576 C C . PHE A 1 711 ? -3.366 12.602 13.450 1.00 92.44 711 PHE A C 1
ATOM 5578 O O . PHE A 1 711 ? -4.183 13.391 12.966 1.00 92.44 711 PHE A O 1
ATOM 5585 N N . SER A 1 712 ? -2.358 13.041 14.212 1.00 89.38 712 SER A N 1
ATOM 5586 C CA . SER A 1 712 ? -2.013 14.452 14.437 1.00 89.38 712 SER A CA 1
ATOM 5587 C C . SER A 1 712 ? -3.209 15.334 14.850 1.00 89.38 712 SER A C 1
ATOM 5589 O O . SER A 1 712 ? -3.841 15.079 15.874 1.00 89.38 712 SER A O 1
ATOM 5591 N N . SER A 1 713 ? -3.571 16.375 14.087 1.00 88.69 713 SER A N 1
ATOM 5592 C CA . SER A 1 713 ? -4.733 17.225 14.413 1.00 88.69 713 SER A CA 1
ATOM 5593 C C . SER A 1 713 ? -6.068 16.466 14.471 1.00 88.69 713 SER A C 1
ATOM 5595 O O . SER A 1 713 ? -6.979 16.919 15.163 1.00 88.69 713 SER A O 1
ATOM 5597 N N . GLY A 1 714 ? -6.187 15.311 13.806 1.00 92.50 714 GLY A N 1
ATOM 5598 C CA . GLY A 1 714 ? -7.335 14.415 13.960 1.00 92.50 714 GLY A CA 1
ATOM 5599 C C . GLY A 1 714 ? -7.389 13.780 15.353 1.00 92.50 714 GLY A C 1
ATOM 5600 O O . GLY A 1 714 ? -8.459 13.694 15.958 1.00 92.50 714 GLY A O 1
ATOM 5601 N N . VAL A 1 715 ? -6.233 13.419 15.916 1.00 91.81 715 VAL A N 1
ATOM 5602 C CA . VAL A 1 715 ? -6.111 12.930 17.300 1.00 91.81 715 VAL A CA 1
ATOM 5603 C C . VAL A 1 715 ? -6.325 14.054 18.308 1.00 91.81 715 VAL A C 1
ATOM 5605 O O . VAL A 1 715 ? -7.034 13.849 19.291 1.00 91.81 715 VAL A O 1
ATOM 5608 N N . TYR A 1 716 ? -5.825 15.263 18.033 1.00 89.12 716 TYR A N 1
ATOM 5609 C CA . TYR A 1 716 ? -6.143 16.444 18.843 1.00 89.12 716 TYR A CA 1
ATOM 5610 C C . TYR A 1 716 ? -7.659 16.663 18.935 1.00 89.12 716 TYR A C 1
ATOM 5612 O O . TYR A 1 716 ? -8.208 16.763 20.033 1.00 89.12 716 TYR A O 1
ATOM 5620 N N . LEU A 1 717 ? -8.349 16.678 17.789 1.00 92.88 717 LEU A N 1
ATOM 5621 C CA . LEU A 1 717 ? -9.802 16.810 17.748 1.00 92.88 717 LEU A CA 1
ATOM 5622 C C . LEU A 1 717 ? -10.488 15.668 18.507 1.00 92.88 717 LEU A C 1
ATOM 5624 O O . LEU A 1 717 ? -11.368 15.930 19.319 1.00 92.88 717 LEU A O 1
ATOM 5628 N N . THR A 1 718 ? -10.057 14.424 18.299 1.00 93.88 718 THR A N 1
ATOM 5629 C CA . THR A 1 718 ? -10.591 13.250 19.011 1.00 93.88 718 THR A CA 1
ATOM 5630 C C . THR A 1 718 ? -10.487 13.422 20.528 1.00 93.88 718 THR A C 1
ATOM 5632 O O . THR A 1 718 ? -11.490 13.304 21.233 1.00 93.88 718 THR A O 1
ATOM 5635 N N . SER A 1 719 ? -9.295 13.765 21.025 1.00 90.31 719 SER A N 1
ATOM 5636 C CA . SER A 1 719 ? -9.031 13.970 22.451 1.00 90.31 719 SER A CA 1
ATOM 5637 C C . SER A 1 719 ? -9.888 15.102 23.027 1.00 90.31 719 SER A C 1
ATOM 5639 O O . SER A 1 719 ? -10.539 14.944 24.060 1.00 90.31 719 SER A O 1
ATOM 5641 N N . MET A 1 720 ? -9.968 16.228 22.312 1.00 90.69 720 MET A N 1
ATOM 5642 C CA . MET A 1 720 ? -10.776 17.381 22.704 1.00 90.69 720 MET A CA 1
ATOM 5643 C C . MET A 1 720 ? -12.271 17.034 22.785 1.00 90.69 720 MET A C 1
ATOM 5645 O O . MET A 1 720 ? -12.928 17.382 23.766 1.00 90.69 720 MET A O 1
ATOM 5649 N N . LEU A 1 721 ? -12.816 16.323 21.793 1.00 94.38 721 LEU A N 1
ATOM 5650 C CA . LEU A 1 721 ? -14.226 15.922 21.772 1.00 94.38 721 LEU A CA 1
ATOM 5651 C C . LEU A 1 721 ? -14.560 14.934 22.897 1.00 94.38 721 LEU A C 1
ATOM 5653 O O . LEU A 1 721 ? -15.609 15.063 23.534 1.00 94.38 721 LEU A O 1
ATOM 5657 N N . GLN A 1 722 ? -13.664 13.987 23.180 1.00 91.12 722 GLN A N 1
ATOM 5658 C CA . GLN A 1 722 ? -13.846 13.036 24.275 1.00 91.12 722 GLN A CA 1
ATOM 5659 C C . GLN A 1 722 ? -13.832 13.746 25.638 1.00 91.12 722 GLN A C 1
ATOM 5661 O O . GLN A 1 722 ? -14.741 13.551 26.444 1.00 91.12 722 GLN A O 1
ATOM 5666 N N . GLN A 1 723 ? -12.837 14.602 25.887 1.00 88.56 723 GLN A N 1
ATOM 5667 C CA . GLN A 1 723 ? -12.620 15.210 27.204 1.00 88.56 723 GLN A CA 1
ATOM 5668 C C . GLN A 1 723 ? -13.550 16.392 27.501 1.00 88.56 723 GLN A C 1
ATOM 5670 O O . GLN A 1 723 ? -13.995 16.551 28.636 1.00 88.56 723 GLN A O 1
ATOM 5675 N N . GLN A 1 724 ? -13.837 17.237 26.507 1.00 91.25 724 GLN A N 1
ATOM 5676 C CA . GLN A 1 724 ? -14.570 18.494 26.717 1.00 91.25 724 GLN A CA 1
ATOM 5677 C C . GLN A 1 724 ? -16.052 18.387 26.346 1.00 91.25 724 GLN A C 1
ATOM 5679 O O . GLN A 1 724 ? -16.881 19.103 26.908 1.00 91.25 724 GLN A O 1
ATOM 5684 N N . PHE A 1 725 ? -16.404 17.482 25.428 1.00 94.88 725 PHE A N 1
ATOM 5685 C CA . PHE A 1 725 ? -17.745 17.411 24.839 1.00 94.88 725 PHE A CA 1
ATOM 5686 C C . PHE A 1 725 ? -18.477 16.090 25.112 1.00 94.88 725 PHE A C 1
ATOM 5688 O O . PHE A 1 725 ? -19.555 15.883 24.552 1.00 94.88 725 PHE A O 1
ATOM 5695 N N . ASN A 1 726 ? -17.949 15.227 25.994 1.00 92.00 726 ASN A N 1
ATOM 5696 C CA . ASN A 1 726 ? -18.519 13.915 26.341 1.00 92.00 726 ASN A CA 1
ATOM 5697 C C . ASN A 1 726 ? -18.871 13.065 25.104 1.00 92.00 726 ASN A C 1
ATOM 5699 O O . ASN A 1 726 ? -19.890 12.364 25.095 1.00 92.00 726 ASN A O 1
ATOM 5703 N N . ALA A 1 727 ? -18.067 13.168 24.043 1.00 96.62 727 ALA A N 1
ATOM 5704 C CA . ALA A 1 727 ? -18.268 12.375 22.843 1.00 96.62 727 ALA A CA 1
ATOM 5705 C C . ALA A 1 727 ? -18.029 10.886 23.124 1.00 96.62 727 ALA A C 1
ATOM 5707 O O . ALA A 1 727 ? -17.117 10.538 23.870 1.00 96.62 727 ALA A O 1
ATOM 5708 N N . THR A 1 728 ? -18.829 10.015 22.505 1.00 97.62 728 THR A N 1
ATOM 5709 C CA . THR A 1 728 ? -18.586 8.562 22.510 1.00 97.62 728 THR A CA 1
ATOM 5710 C C . THR A 1 728 ? -17.777 8.184 21.274 1.00 97.62 728 THR A C 1
ATOM 5712 O O . THR A 1 728 ? -18.223 8.423 20.149 1.00 97.62 728 THR A O 1
ATOM 5715 N N . LEU A 1 729 ? -16.597 7.605 21.479 1.00 97.06 729 LEU A N 1
ATOM 5716 C CA . LEU A 1 729 ? -15.699 7.164 20.415 1.00 97.06 729 LEU A CA 1
ATOM 5717 C C . LEU A 1 729 ? -16.083 5.755 19.936 1.00 97.06 729 LEU A C 1
ATOM 5719 O O . LEU A 1 729 ? -16.268 4.850 20.750 1.00 97.06 729 LEU A O 1
ATOM 5723 N N . ILE A 1 730 ? -16.191 5.551 18.623 1.00 97.56 730 ILE A N 1
ATOM 5724 C CA . ILE A 1 730 ? -16.610 4.276 18.018 1.00 97.56 730 ILE A CA 1
ATOM 5725 C C . ILE A 1 730 ? -15.677 3.942 16.849 1.00 97.56 730 ILE A C 1
ATOM 5727 O O . ILE A 1 730 ? -15.391 4.814 16.033 1.00 97.56 730 ILE A O 1
ATOM 5731 N N . GLY A 1 731 ? -15.228 2.692 16.732 1.00 95.00 731 GLY A N 1
ATOM 5732 C CA . GLY A 1 731 ? -14.425 2.237 15.589 1.00 95.00 731 GLY A CA 1
ATOM 5733 C C . GLY A 1 731 ? -13.164 1.501 16.011 1.00 95.00 731 GLY A C 1
ATOM 5734 O O . GLY A 1 731 ? -13.243 0.570 16.808 1.00 95.00 731 GLY A O 1
ATOM 5735 N N . GLU A 1 732 ? -12.014 1.915 15.483 1.00 89.75 732 GLU A N 1
ATOM 5736 C CA . GLU A 1 732 ? -10.709 1.301 15.752 1.00 89.75 732 GLU A CA 1
ATOM 5737 C C . GLU A 1 732 ? -9.756 2.290 16.447 1.00 89.75 732 GLU A C 1
ATOM 5739 O O . GLU A 1 732 ? -9.964 3.503 16.358 1.00 89.75 732 GLU A O 1
ATOM 5744 N N . PRO A 1 733 ? -8.708 1.811 17.145 1.00 88.19 733 PRO A N 1
ATOM 5745 C CA . PRO A 1 733 ? -7.731 2.687 17.790 1.00 88.19 733 PRO A CA 1
ATOM 5746 C C . PRO A 1 733 ? -7.035 3.641 16.811 1.00 88.19 733 PRO A C 1
ATOM 5748 O O . PRO A 1 733 ? -6.811 3.304 15.645 1.00 88.19 733 PRO A O 1
ATOM 5751 N N . THR A 1 734 ? -6.672 4.830 17.296 1.00 90.62 734 THR A N 1
ATOM 5752 C CA . THR A 1 734 ? -6.013 5.867 16.488 1.00 90.62 734 THR A CA 1
ATOM 5753 C C . THR A 1 734 ? -4.583 5.491 16.101 1.00 90.62 734 THR A C 1
ATOM 5755 O O . THR A 1 734 ? -3.883 4.781 16.829 1.00 90.62 734 THR A O 1
ATOM 5758 N N . GLY A 1 735 ? -4.107 6.037 14.979 1.00 86.00 735 GLY A N 1
ATOM 5759 C CA . GLY A 1 735 ? -2.744 5.810 14.484 1.00 86.00 735 GLY A CA 1
ATOM 5760 C C . GLY A 1 735 ? -1.641 6.497 15.293 1.00 86.00 735 GLY A C 1
ATOM 5761 O O . GLY A 1 735 ? -0.466 6.233 15.064 1.00 86.00 735 GLY A O 1
ATOM 5762 N N . GLN A 1 736 ? -2.007 7.362 16.242 1.00 85.31 736 GLN A N 1
ATOM 5763 C CA . GLN A 1 736 ? -1.088 8.095 17.117 1.00 85.31 736 GLN A CA 1
ATOM 5764 C C . GLN A 1 736 ? -1.547 8.049 18.576 1.00 85.31 736 GLN A C 1
ATOM 5766 O O . GLN A 1 736 ? -2.743 7.865 18.841 1.00 85.31 736 GLN A O 1
ATOM 5771 N N . GLY A 1 737 ? -0.605 8.234 19.505 1.00 81.38 737 GLY A N 1
ATOM 5772 C CA . GLY A 1 737 ? -0.890 8.443 20.921 1.00 81.38 737 GLY A CA 1
ATOM 5773 C C . GLY A 1 737 ? -1.608 9.764 21.193 1.00 81.38 737 GLY A C 1
ATOM 5774 O O . GLY A 1 737 ? -1.691 10.635 20.335 1.00 81.38 737 GLY A O 1
ATOM 5775 N N . ALA A 1 738 ? -2.150 9.926 22.402 1.00 75.94 738 ALA A N 1
ATOM 5776 C CA . ALA A 1 738 ? -2.871 11.151 22.773 1.00 75.94 738 ALA A CA 1
ATOM 5777 C C . ALA A 1 738 ? -1.940 12.363 22.973 1.00 75.94 738 ALA A C 1
ATOM 5779 O O . ALA A 1 738 ? -2.360 13.499 22.764 1.00 75.94 738 ALA A O 1
ATOM 5780 N N . ASN A 1 739 ? -0.685 12.099 23.348 1.00 79.00 739 ASN A N 1
ATOM 5781 C CA . ASN A 1 739 ? 0.365 13.091 23.553 1.00 79.00 739 ASN A CA 1
ATOM 5782 C C . ASN A 1 739 ? 1.542 12.726 22.655 1.00 79.00 739 ASN A C 1
ATOM 5784 O O . ASN A 1 739 ? 1.966 11.571 22.661 1.00 79.00 739 ASN A O 1
ATOM 5788 N N . PHE A 1 740 ? 2.043 13.684 21.883 1.00 76.31 740 PHE A N 1
ATOM 5789 C CA . PHE A 1 740 ? 3.019 13.412 20.830 1.00 76.31 740 PHE A CA 1
ATOM 5790 C C . PHE A 1 740 ? 3.801 14.663 20.434 1.00 76.31 740 PHE A C 1
ATOM 5792 O O . PHE A 1 740 ? 3.396 15.798 20.700 1.00 76.31 740 PHE A O 1
ATOM 5799 N N . TYR A 1 741 ? 4.929 14.455 19.762 1.00 75.94 741 TYR A N 1
ATOM 5800 C CA . TYR A 1 741 ? 5.670 15.524 19.105 1.00 75.94 741 TYR A CA 1
ATOM 5801 C C . TYR A 1 741 ? 5.090 15.774 17.707 1.00 75.94 741 TYR A C 1
ATOM 5803 O O . TYR A 1 741 ? 4.761 14.843 16.988 1.00 75.94 741 TYR A O 1
ATOM 5811 N N . ALA A 1 742 ? 4.912 17.040 17.327 1.00 74.94 742 ALA A N 1
ATOM 5812 C CA . ALA A 1 742 ? 4.454 17.424 15.992 1.00 74.94 742 ALA A CA 1
ATOM 5813 C C . ALA A 1 742 ? 4.981 18.817 15.607 1.00 74.94 742 ALA A C 1
ATOM 5815 O O . ALA A 1 742 ? 6.012 19.273 16.108 1.00 74.94 742 ALA A O 1
ATOM 5816 N N . SER A 1 743 ? 4.269 19.503 14.705 1.00 74.06 743 SER A N 1
ATOM 5817 C CA . SER A 1 743 ? 4.690 20.762 14.075 1.00 74.06 743 SER A CA 1
ATOM 5818 C C . SER A 1 743 ? 6.011 20.588 13.314 1.00 74.06 743 SER A C 1
ATOM 5820 O O . SER A 1 743 ? 7.014 21.187 13.703 1.00 74.06 743 SER A O 1
ATOM 5822 N N . PRO A 1 744 ? 6.043 19.734 12.275 1.00 71.19 744 PRO A N 1
ATOM 5823 C CA . PRO A 1 744 ? 7.291 19.383 11.624 1.00 71.19 744 PRO A CA 1
ATOM 5824 C C . PRO A 1 744 ? 7.948 20.608 10.976 1.00 71.19 744 PRO A C 1
ATOM 5826 O O . PRO A 1 744 ? 7.327 21.314 10.178 1.00 71.19 744 PRO A O 1
ATOM 5829 N N . GLU A 1 745 ? 9.209 20.847 11.317 1.00 81.31 745 GLU A N 1
ATOM 5830 C CA . GLU A 1 745 ? 10.116 21.721 10.590 1.00 81.31 745 GLU A CA 1
ATOM 5831 C C . GLU A 1 745 ? 10.831 20.912 9.505 1.00 81.31 745 GLU A C 1
ATOM 5833 O O . GLU A 1 745 ? 11.246 19.772 9.716 1.00 81.31 745 GLU A O 1
ATOM 5838 N N . GLU A 1 746 ? 10.967 21.508 8.323 1.00 86.38 746 GLU A N 1
ATOM 5839 C CA . GLU A 1 746 ? 11.658 20.892 7.194 1.00 86.38 746 GLU A CA 1
ATOM 5840 C C . GLU A 1 746 ? 13.098 21.415 7.121 1.00 86.38 746 GLU A C 1
ATOM 5842 O O . GLU A 1 746 ? 13.336 22.626 7.178 1.00 86.38 746 GLU A O 1
ATOM 5847 N N . PHE A 1 747 ? 14.065 20.526 6.899 1.00 87.69 747 PHE A N 1
ATOM 5848 C CA . PHE A 1 747 ? 15.373 20.926 6.381 1.00 87.69 747 PHE A CA 1
ATOM 5849 C C . PHE A 1 747 ? 15.804 20.045 5.216 1.00 87.69 747 PHE A C 1
ATOM 5851 O O . PHE A 1 747 ? 15.326 18.928 5.039 1.00 87.69 747 PHE A O 1
ATOM 5858 N N . VAL A 1 748 ? 16.719 20.575 4.410 1.00 91.12 748 VAL A N 1
ATOM 5859 C CA . VAL A 1 748 ? 17.226 19.913 3.209 1.00 91.12 748 VAL A CA 1
ATOM 5860 C C . VAL A 1 748 ? 18.666 19.478 3.445 1.00 91.12 748 VAL A C 1
ATOM 5862 O O . VAL A 1 748 ? 19.491 20.284 3.884 1.00 91.12 748 VAL A O 1
ATOM 5865 N N . LEU A 1 749 ? 18.960 18.210 3.167 1.00 92.31 749 LEU A N 1
ATOM 5866 C CA . LEU A 1 749 ? 20.317 17.681 3.205 1.00 92.31 749 LEU A CA 1
ATOM 5867 C C . LEU A 1 749 ? 21.163 18.308 2.082 1.00 92.31 749 LEU A C 1
ATOM 5869 O O . LEU A 1 749 ? 20.692 18.412 0.946 1.00 92.31 749 LEU A O 1
ATOM 5873 N N . PRO A 1 750 ? 22.385 18.778 2.387 1.00 92.69 750 PRO A N 1
ATOM 5874 C CA . PRO A 1 750 ? 23.114 19.696 1.515 1.00 92.69 750 PRO A CA 1
ATOM 5875 C C . PRO A 1 750 ? 23.564 19.094 0.182 1.00 92.69 750 PRO A C 1
ATOM 5877 O O . PRO A 1 750 ? 23.731 19.853 -0.773 1.00 92.69 750 PRO A O 1
ATOM 5880 N N . ASN A 1 751 ? 23.777 17.776 0.100 1.00 92.50 751 ASN A N 1
ATOM 5881 C CA . ASN A 1 751 ? 24.284 17.134 -1.113 1.00 92.50 751 ASN A CA 1
ATOM 5882 C C . ASN A 1 751 ? 23.182 16.408 -1.894 1.00 92.50 751 ASN A C 1
ATOM 5884 O O . ASN A 1 751 ? 23.078 16.597 -3.102 1.00 92.50 751 ASN A O 1
ATOM 5888 N N . SER A 1 752 ? 22.359 15.597 -1.226 1.00 89.50 752 SER A N 1
ATOM 5889 C CA . SER A 1 752 ? 21.281 14.816 -1.856 1.00 89.50 752 SER A CA 1
ATOM 5890 C C . SER A 1 752 ? 20.033 15.633 -2.184 1.00 89.50 752 SER A C 1
ATOM 5892 O O . SER A 1 752 ? 19.222 15.207 -3.005 1.00 89.50 752 SER A O 1
ATOM 5894 N N . GLY A 1 753 ? 19.832 16.777 -1.521 1.00 88.81 753 GLY A N 1
ATOM 5895 C CA . GLY A 1 753 ? 18.590 17.543 -1.624 1.00 88.81 753 GLY A CA 1
ATOM 5896 C C . GLY A 1 753 ? 17.392 16.887 -0.922 1.00 88.81 753 GLY A C 1
ATOM 5897 O O . GLY A 1 753 ? 16.269 17.381 -1.043 1.00 88.81 753 GLY A O 1
ATOM 5898 N N . LEU A 1 754 ? 17.601 15.798 -0.171 1.00 89.50 754 LEU A N 1
ATOM 5899 C CA . LEU A 1 754 ? 16.536 15.137 0.580 1.00 89.50 754 LEU A CA 1
ATOM 5900 C C . LEU A 1 754 ? 15.956 16.075 1.636 1.00 89.50 754 LEU A C 1
ATOM 5902 O O . LEU A 1 754 ? 16.682 16.672 2.430 1.00 89.50 754 LEU A O 1
ATOM 5906 N N . THR A 1 755 ? 14.628 16.179 1.658 1.00 90.69 755 THR A N 1
ATOM 5907 C CA . THR A 1 755 ? 13.910 16.929 2.692 1.00 90.69 755 THR A CA 1
ATOM 5908 C C . THR A 1 755 ? 13.596 16.008 3.866 1.00 90.69 755 THR A C 1
ATOM 5910 O O . THR A 1 755 ? 12.940 14.980 3.687 1.00 90.69 755 THR A O 1
ATOM 5913 N N . ILE A 1 756 ? 14.024 16.399 5.062 1.00 90.38 756 ILE A N 1
ATOM 5914 C CA . ILE A 1 756 ? 13.718 15.711 6.315 1.00 90.38 756 ILE A CA 1
ATOM 5915 C C . ILE A 1 756 ? 12.718 16.547 7.108 1.00 90.38 756 ILE A C 1
ATOM 5917 O O . ILE A 1 756 ? 12.902 17.758 7.247 1.00 90.38 756 ILE A O 1
ATOM 5921 N N . ASN A 1 757 ? 11.675 15.894 7.611 1.00 88.56 757 ASN A N 1
ATOM 5922 C CA . ASN A 1 757 ? 10.754 16.446 8.596 1.00 88.56 757 ASN A CA 1
ATOM 5923 C C . ASN A 1 757 ? 11.288 16.131 9.994 1.00 88.56 757 ASN A C 1
ATOM 5925 O O . ASN A 1 757 ? 11.609 14.974 10.264 1.00 88.56 757 ASN A O 1
ATOM 5929 N N . PHE A 1 758 ? 11.333 17.128 10.872 1.00 84.56 758 PHE A N 1
ATOM 5930 C CA . PHE A 1 758 ? 11.539 16.940 12.305 1.00 84.56 758 PHE A CA 1
ATOM 5931 C C . PHE A 1 758 ? 10.424 17.607 13.069 1.00 84.56 758 PHE A C 1
ATOM 5933 O O . PHE A 1 758 ? 10.162 18.790 12.865 1.00 84.56 758 PHE A O 1
ATOM 5940 N N . SER A 1 759 ? 9.804 16.879 13.985 1.00 79.75 759 SER A N 1
ATOM 5941 C CA . SER A 1 759 ? 8.919 17.488 14.969 1.00 79.75 759 SER A CA 1
ATOM 5942 C C . SER A 1 759 ? 9.639 18.628 15.691 1.00 79.75 759 SER A C 1
ATOM 5944 O O . SER A 1 759 ? 10.852 18.582 15.868 1.00 79.75 759 SER A O 1
ATOM 5946 N N . SER A 1 760 ? 8.910 19.654 16.127 1.00 72.38 760 SER A N 1
ATOM 5947 C CA . SER A 1 760 ? 9.481 20.787 16.881 1.00 72.38 760 SER A CA 1
ATOM 5948 C C . SER A 1 760 ? 8.782 21.017 18.219 1.00 72.38 760 SER A C 1
ATOM 5950 O O . SER A 1 760 ? 9.390 21.499 19.171 1.00 72.38 760 SER A O 1
ATOM 5952 N N . THR A 1 761 ? 7.505 20.643 18.325 1.00 73.31 761 THR A N 1
ATOM 5953 C CA . THR A 1 761 ? 6.641 20.998 19.457 1.00 73.31 761 THR A CA 1
ATOM 5954 C C . THR A 1 761 ? 6.049 19.747 20.097 1.00 73.31 761 THR A C 1
ATOM 5956 O O . THR A 1 761 ? 5.462 18.930 19.391 1.00 73.31 761 THR A O 1
ATOM 5959 N N . TYR A 1 762 ? 6.159 19.618 21.423 1.00 77.00 762 TYR A N 1
ATOM 5960 C CA . TYR A 1 762 ? 5.417 18.607 22.180 1.00 77.00 762 TYR A CA 1
ATOM 5961 C C . TYR A 1 762 ? 3.989 19.081 22.434 1.00 77.00 762 TYR A C 1
ATOM 5963 O O . TYR A 1 762 ? 3.779 20.181 22.955 1.00 77.00 762 TYR A O 1
ATOM 5971 N N . TRP A 1 763 ? 3.020 18.246 22.086 1.00 74.75 763 TRP A N 1
ATOM 5972 C CA . TRP A 1 763 ? 1.611 18.494 22.324 1.00 74.75 763 TRP A CA 1
ATOM 5973 C C . TRP A 1 763 ? 1.080 17.524 23.377 1.00 74.75 763 TRP A C 1
ATOM 5975 O O . TRP A 1 763 ? 1.118 16.308 23.201 1.00 74.75 763 TRP A O 1
ATOM 5985 N N . ASP A 1 764 ? 0.571 18.089 24.469 1.00 78.81 764 ASP A N 1
ATOM 5986 C CA . ASP A 1 764 ? -0.011 17.362 25.594 1.00 78.81 764 ASP A CA 1
ATOM 5987 C C . ASP A 1 764 ? -1.530 17.570 25.588 1.00 78.81 764 ASP A C 1
ATOM 5989 O O . ASP A 1 764 ? -2.043 18.571 26.096 1.00 78.81 764 ASP A O 1
ATOM 5993 N N . PHE A 1 765 ? -2.250 16.679 24.904 1.00 72.12 765 PHE A N 1
ATOM 5994 C CA . PHE A 1 765 ? -3.700 16.777 24.735 1.00 72.12 765 PHE A CA 1
ATOM 5995 C C . PHE A 1 765 ? -4.482 15.891 25.709 1.00 72.12 765 PHE A C 1
ATOM 5997 O O . PHE A 1 765 ? -5.715 15.918 25.675 1.00 72.12 765 PHE A O 1
ATOM 6004 N N . ALA A 1 766 ? -3.822 15.093 26.550 1.00 67.31 766 ALA A N 1
ATOM 6005 C CA . ALA A 1 766 ? -4.463 14.222 27.526 1.00 67.31 766 ALA A CA 1
ATOM 6006 C C . ALA A 1 766 ? -3.677 14.132 28.837 1.00 67.31 766 ALA A C 1
ATOM 6008 O O . ALA A 1 766 ? -2.470 13.926 28.840 1.00 67.31 766 ALA A O 1
ATOM 6009 N N . GLU A 1 767 ? -4.396 14.158 29.966 1.00 63.47 767 GLU A N 1
ATOM 6010 C CA . GLU A 1 767 ? -3.800 14.046 31.311 1.00 63.47 767 GLU A CA 1
ATOM 6011 C C . GLU A 1 767 ? -2.999 12.750 31.526 1.00 63.47 767 GLU A C 1
ATOM 6013 O O . GLU A 1 767 ? -2.124 12.687 32.389 1.00 63.47 767 GLU A O 1
ATOM 6018 N N . VAL A 1 768 ? -3.315 11.701 30.762 1.00 58.53 768 VAL A N 1
ATOM 6019 C CA . VAL A 1 768 ? -2.620 10.414 30.797 1.00 58.53 768 VAL A CA 1
ATOM 6020 C C . VAL A 1 768 ? -2.042 10.145 29.418 1.00 58.53 768 VAL A C 1
ATOM 6022 O O . VAL A 1 768 ? -2.797 9.949 28.463 1.00 58.53 768 VAL A O 1
ATOM 6025 N N . THR A 1 769 ? -0.714 10.068 29.331 1.00 63.56 769 THR A N 1
ATOM 6026 C CA . THR A 1 769 ? -0.023 9.607 28.125 1.00 63.56 769 THR A CA 1
ATOM 6027 C C . THR A 1 769 ? -0.467 8.182 27.807 1.00 63.56 769 THR A C 1
ATOM 6029 O O . THR A 1 769 ? -0.370 7.281 28.644 1.00 63.56 769 THR A O 1
ATOM 6032 N N . ARG A 1 770 ? -0.975 7.980 26.592 1.00 64.56 770 ARG A N 1
ATOM 6033 C CA . ARG A 1 770 ? -1.361 6.675 26.051 1.00 64.56 770 ARG A CA 1
ATOM 6034 C C . ARG A 1 770 ? -0.709 6.499 24.691 1.00 64.56 770 ARG A C 1
ATOM 6036 O O . ARG A 1 770 ? -0.697 7.444 23.907 1.00 64.56 770 ARG A O 1
ATOM 6043 N N . GLU A 1 771 ? -0.262 5.281 24.405 1.00 69.88 771 GLU A N 1
ATOM 6044 C CA . GLU A 1 771 ? 0.313 4.898 23.105 1.00 69.88 771 GLU A CA 1
ATOM 6045 C C . GLU A 1 771 ? -0.700 5.018 21.951 1.00 69.88 771 GLU A C 1
ATOM 6047 O O . GLU A 1 771 ? -0.320 5.165 20.795 1.00 69.88 771 GLU A O 1
ATOM 6052 N N . THR A 1 772 ? -2.003 4.982 22.247 1.00 82.44 772 THR A N 1
ATOM 6053 C CA . THR A 1 772 ? -3.100 5.189 21.286 1.00 82.44 772 THR A CA 1
ATOM 6054 C C . THR A 1 772 ? -4.371 5.652 22.013 1.00 82.44 772 THR A C 1
ATOM 6056 O O . THR A 1 772 ? -4.522 5.431 23.223 1.00 82.44 772 THR A O 1
ATOM 6059 N N . ILE A 1 773 ? -5.305 6.287 21.297 1.00 84.75 773 ILE A N 1
ATOM 6060 C CA . ILE A 1 773 ? -6.667 6.524 21.787 1.00 84.75 773 ILE A CA 1
ATOM 6061 C C . ILE A 1 773 ? -7.541 5.343 21.362 1.00 84.75 773 ILE A C 1
ATOM 6063 O O . ILE A 1 773 ? -7.839 5.155 20.183 1.00 84.75 773 ILE A O 1
ATOM 6067 N N . PHE A 1 774 ? -7.978 4.558 22.347 1.00 84.88 774 PHE A N 1
ATOM 6068 C CA . PHE A 1 774 ? -8.948 3.488 22.137 1.00 84.88 774 PHE A CA 1
ATOM 6069 C C . PHE A 1 774 ? -10.376 4.045 22.026 1.00 84.88 774 PHE A C 1
ATOM 6071 O O . PHE A 1 774 ? -10.721 4.977 22.763 1.00 84.88 774 PHE A O 1
ATOM 6078 N N . PRO A 1 775 ? -11.220 3.462 21.158 1.00 89.19 775 PRO A N 1
ATOM 6079 C CA . PRO A 1 775 ? -12.640 3.784 21.112 1.00 89.19 775 PRO A CA 1
ATOM 6080 C C . PRO A 1 775 ? -13.349 3.311 22.389 1.00 89.19 775 PRO A C 1
ATOM 6082 O O . PRO A 1 775 ? -12.963 2.308 22.989 1.00 89.19 775 PRO A O 1
ATOM 6085 N N . ASP A 1 776 ? -14.434 3.987 22.770 1.00 92.25 776 ASP A N 1
ATOM 6086 C CA . ASP A 1 776 ? -15.323 3.534 23.847 1.00 92.25 776 ASP A CA 1
ATOM 6087 C C . ASP A 1 776 ? -16.112 2.285 23.415 1.00 92.25 776 ASP A C 1
ATOM 6089 O O . ASP A 1 776 ? -16.419 1.416 24.231 1.00 92.25 776 ASP A O 1
ATOM 6093 N N . ILE A 1 777 ? -16.419 2.183 22.115 1.00 89.50 777 ILE A N 1
ATOM 6094 C CA . ILE A 1 777 ? -17.032 1.012 21.484 1.00 89.50 777 ILE A CA 1
ATOM 6095 C C . ILE A 1 777 ? -16.139 0.550 20.327 1.00 89.50 777 ILE A C 1
ATOM 6097 O O . ILE A 1 777 ? -16.115 1.163 19.258 1.00 89.50 777 ILE A O 1
ATOM 6101 N N . SER A 1 778 ? -15.408 -0.544 20.544 1.00 89.50 778 SER A N 1
ATOM 6102 C CA . SER A 1 778 ? -14.551 -1.147 19.520 1.00 89.50 778 SER A CA 1
ATOM 6103 C C . SER A 1 778 ? -15.389 -1.852 18.454 1.00 89.50 778 SER A C 1
ATOM 6105 O O . SER A 1 778 ? -16.190 -2.734 18.770 1.00 89.50 778 SER A O 1
ATOM 6107 N N . VAL A 1 779 ? -15.207 -1.449 17.198 1.00 88.94 779 VAL A N 1
ATOM 6108 C CA . VAL A 1 779 ? -15.882 -2.006 16.023 1.00 88.94 779 VAL A CA 1
ATOM 6109 C C . VAL A 1 779 ? -14.839 -2.177 14.912 1.00 88.94 779 VAL A C 1
ATOM 6111 O O . VAL A 1 779 ? -14.633 -1.246 14.130 1.00 88.94 779 VAL A O 1
ATOM 6114 N N . PRO A 1 780 ? -14.154 -3.332 14.850 1.00 82.12 780 PRO A N 1
ATOM 6115 C CA . PRO A 1 780 ? -13.235 -3.626 13.757 1.00 82.12 780 PRO A CA 1
ATOM 6116 C C . PRO A 1 780 ? -13.983 -3.720 12.423 1.00 82.12 780 PRO A C 1
ATOM 6118 O O . PRO A 1 780 ? -15.121 -4.192 12.376 1.00 82.12 780 PRO A O 1
ATOM 6121 N N . ILE A 1 781 ? -13.338 -3.304 11.331 1.00 86.00 781 ILE A N 1
ATOM 6122 C CA . ILE A 1 781 ? -13.887 -3.464 9.976 1.00 86.00 781 ILE A CA 1
ATOM 6123 C C . ILE A 1 781 ? -13.316 -4.753 9.380 1.00 86.00 781 ILE A C 1
ATOM 6125 O O . ILE A 1 781 ? -12.097 -4.925 9.304 1.00 86.00 781 ILE A O 1
ATOM 6129 N N . SER A 1 782 ? -14.186 -5.683 8.985 1.00 87.38 782 SER A N 1
ATOM 6130 C CA . SER A 1 782 ? -13.787 -6.891 8.253 1.00 87.38 782 SER A CA 1
ATOM 6131 C C . SER A 1 782 ? -13.754 -6.634 6.746 1.00 87.38 782 SER A C 1
ATOM 6133 O O . SER A 1 782 ? -14.463 -5.759 6.237 1.00 87.38 782 SER A O 1
ATOM 6135 N N . SER A 1 783 ? -12.959 -7.417 6.017 1.00 92.19 783 SER A N 1
ATOM 6136 C CA . SER A 1 783 ? -12.944 -7.391 4.554 1.00 92.19 783 SER A CA 1
ATOM 6137 C C . SER A 1 783 ? -14.332 -7.707 3.975 1.00 92.19 783 SER A C 1
ATOM 6139 O O . SER A 1 783 ? -14.781 -7.053 3.034 1.00 92.19 783 SER A O 1
ATOM 6141 N N . ILE A 1 784 ? -15.064 -8.640 4.600 1.00 90.12 784 ILE A N 1
ATOM 6142 C CA . ILE A 1 784 ? -16.425 -9.035 4.214 1.00 90.12 784 ILE A CA 1
ATOM 6143 C C . ILE A 1 784 ? -17.383 -7.843 4.293 1.00 90.12 784 ILE A C 1
ATOM 6145 O O . ILE A 1 784 ? -18.123 -7.593 3.340 1.00 90.12 784 ILE A O 1
ATOM 6149 N N . ASP A 1 785 ? -17.359 -7.092 5.398 1.00 89.75 785 ASP A N 1
ATOM 6150 C CA . ASP A 1 785 ? -18.209 -5.909 5.562 1.00 89.75 785 ASP A CA 1
ATOM 6151 C C . ASP A 1 785 ? -17.864 -4.836 4.527 1.00 89.75 785 ASP A C 1
ATOM 6153 O O . ASP A 1 785 ? -18.757 -4.288 3.875 1.00 89.75 785 ASP A O 1
ATOM 6157 N N . TYR A 1 786 ? -16.567 -4.575 4.337 1.00 93.31 786 TYR A N 1
ATOM 6158 C CA . TYR A 1 786 ? -16.086 -3.576 3.391 1.00 93.31 786 TYR A CA 1
ATOM 6159 C C . TYR A 1 786 ? -16.541 -3.884 1.962 1.00 93.31 786 TYR A C 1
ATOM 6161 O O . TYR A 1 786 ? -17.183 -3.047 1.326 1.00 93.31 786 TYR A O 1
ATOM 6169 N N . PHE A 1 787 ? -16.270 -5.094 1.460 1.00 93.06 787 PHE A N 1
ATOM 6170 C CA . PHE A 1 787 ? -16.612 -5.475 0.086 1.00 93.06 787 PHE A CA 1
ATOM 6171 C C . PHE A 1 787 ? -18.121 -5.645 -0.132 1.00 93.06 787 PHE A C 1
ATOM 6173 O O . PHE A 1 787 ? -18.596 -5.499 -1.259 1.00 93.06 787 PHE A O 1
ATOM 6180 N N . ALA A 1 788 ? -18.897 -5.871 0.932 1.00 90.94 788 ALA A N 1
ATOM 6181 C CA . ALA A 1 788 ? -20.358 -5.819 0.891 1.00 90.94 788 ALA A CA 1
ATOM 6182 C C . ALA A 1 788 ? -20.926 -4.382 0.898 1.00 90.94 788 ALA A C 1
ATOM 6184 O O . ALA A 1 788 ? -22.143 -4.208 0.802 1.00 90.94 788 ALA A O 1
ATOM 6185 N N . GLY A 1 789 ? -20.078 -3.352 1.011 1.00 92.19 789 GLY A N 1
ATOM 6186 C CA . GLY A 1 789 ? -20.494 -1.951 1.097 1.00 92.19 789 GLY A CA 1
ATOM 6187 C C . GLY A 1 789 ? -21.166 -1.596 2.428 1.00 92.19 789 GLY A C 1
ATOM 6188 O O . GLY A 1 789 ? -21.982 -0.674 2.483 1.00 92.19 789 GLY A O 1
ATOM 6189 N N . LEU A 1 790 ? -20.863 -2.338 3.497 1.00 92.31 790 LEU A N 1
ATOM 6190 C CA . LEU A 1 790 ? -21.419 -2.132 4.831 1.00 92.31 790 LEU A CA 1
ATOM 6191 C C . LEU A 1 790 ? -20.519 -1.218 5.670 1.00 92.31 790 LEU A C 1
ATOM 6193 O O . LEU A 1 790 ? -19.296 -1.249 5.571 1.00 92.31 790 LEU A O 1
ATOM 6197 N N . ASP A 1 791 ? -21.138 -0.419 6.542 1.00 96.38 791 ASP A N 1
ATOM 6198 C CA . ASP A 1 791 ? -20.434 0.425 7.513 1.00 96.38 791 ASP A CA 1
ATOM 6199 C C . ASP A 1 791 ? -20.861 0.064 8.946 1.00 96.38 791 ASP A C 1
ATOM 6201 O O . ASP A 1 791 ? -21.781 0.680 9.502 1.00 96.38 791 ASP A O 1
ATOM 6205 N N . PRO A 1 792 ? -20.241 -0.962 9.560 1.00 95.19 792 PRO A N 1
ATOM 6206 C CA . PRO A 1 792 ? -20.597 -1.396 10.909 1.00 95.19 792 PRO A CA 1
ATOM 6207 C C . PRO A 1 792 ? -20.332 -0.312 11.965 1.00 95.19 792 PRO A C 1
ATOM 6209 O O . PRO A 1 792 ? -21.054 -0.236 12.962 1.00 95.19 792 PRO A O 1
ATOM 6212 N N . VAL A 1 793 ? -19.357 0.571 11.736 1.00 97.56 793 VAL A N 1
ATOM 6213 C CA . VAL A 1 793 ? -18.989 1.652 12.663 1.00 97.56 793 VAL A CA 1
ATOM 6214 C C . VAL A 1 793 ? -20.084 2.721 12.694 1.00 97.56 793 VAL A C 1
ATOM 6216 O O . VAL A 1 793 ? -20.606 3.049 13.765 1.00 97.56 793 VAL A O 1
ATOM 6219 N N . LEU A 1 794 ? -20.514 3.207 11.524 1.00 98.19 794 LEU A N 1
ATOM 6220 C CA . LEU A 1 794 ? -21.626 4.157 11.428 1.00 98.19 794 LEU A CA 1
ATOM 6221 C C . LEU A 1 794 ? -22.938 3.535 11.918 1.00 98.19 794 LEU A C 1
ATOM 6223 O O . LEU A 1 794 ? -23.674 4.172 12.672 1.00 98.19 794 LEU A O 1
ATOM 6227 N N . ASN A 1 795 ? -23.226 2.286 11.543 1.00 97.56 795 ASN A N 1
ATOM 6228 C CA . ASN A 1 795 ? -24.423 1.581 12.006 1.00 97.56 795 ASN A CA 1
ATOM 6229 C C . ASN A 1 795 ? -24.464 1.475 13.536 1.00 97.56 795 ASN A C 1
ATOM 6231 O O . ASN A 1 795 ? -25.517 1.686 14.144 1.00 97.56 795 ASN A O 1
ATOM 6235 N N . THR A 1 796 ? -23.313 1.232 14.168 1.00 97.50 796 THR A N 1
ATOM 6236 C CA . THR A 1 796 ? -23.192 1.214 15.629 1.00 97.50 796 THR A CA 1
ATOM 6237 C C . THR A 1 796 ? -23.550 2.574 16.219 1.00 97.50 796 THR A C 1
ATOM 6239 O O . THR A 1 796 ? -24.404 2.625 17.106 1.00 97.50 796 THR A O 1
ATOM 6242 N N . ALA A 1 797 ? -23.006 3.674 15.689 1.00 97.50 797 ALA A N 1
ATOM 6243 C CA . ALA A 1 797 ? -23.341 5.034 16.127 1.00 97.50 797 ALA A CA 1
ATOM 6244 C C . ALA A 1 797 ? -24.835 5.362 15.954 1.00 97.50 797 ALA A C 1
ATOM 6246 O O . ALA A 1 797 ? -25.475 5.923 16.844 1.00 97.50 797 ALA A O 1
ATOM 6247 N N . LEU A 1 798 ? -25.430 4.955 14.831 1.00 97.44 798 LEU A N 1
ATOM 6248 C CA . LEU A 1 798 ? -26.854 5.153 14.565 1.00 97.44 798 LEU A CA 1
ATOM 6249 C C . LEU A 1 798 ? -27.747 4.332 15.503 1.00 97.44 798 LEU A C 1
ATOM 6251 O O . LEU A 1 798 ? -28.848 4.783 15.820 1.00 97.44 798 LEU A O 1
ATOM 6255 N N . SER A 1 799 ? -27.282 3.176 15.980 1.00 95.94 799 SER A N 1
ATOM 6256 C CA . SER A 1 799 ? -28.016 2.325 16.927 1.00 95.94 799 SER A CA 1
ATOM 6257 C C . SER A 1 799 ? -27.954 2.801 18.383 1.00 95.94 799 SER A C 1
ATOM 6259 O O . SER A 1 799 ? -28.790 2.384 19.186 1.00 95.94 799 SER A O 1
ATOM 6261 N N . GLN A 1 800 ? -27.007 3.684 18.726 1.00 92.94 800 GLN A N 1
ATOM 6262 C CA . GLN A 1 800 ? -26.874 4.206 20.087 1.00 92.94 800 GLN A CA 1
ATOM 6263 C C . GLN A 1 800 ? -28.108 5.030 20.503 1.00 92.94 800 GLN A C 1
ATOM 6265 O O . GLN A 1 800 ? -28.753 5.641 19.642 1.00 92.94 800 GLN A O 1
ATOM 6270 N N . PRO A 1 801 ? -28.482 5.015 21.795 1.00 81.25 801 PRO A N 1
ATOM 6271 C CA . PRO A 1 801 ? -29.736 5.588 22.278 1.00 81.25 801 PRO A CA 1
ATOM 6272 C C . PRO A 1 801 ? -29.845 7.106 22.178 1.00 81.25 801 PRO A C 1
ATOM 6274 O O . PRO A 1 801 ? -28.852 7.825 21.923 1.00 81.25 801 PRO A O 1
#

Radius of gyration: 44.36 Å; Cα contacts (8 Å, |Δi|>4): 1396; chains: 1; bounding box: 71×148×178 Å

Foldseek 3Di:
DYDDDDDDDDPPPVVVVVVVVVVVVVVVVVVVVVVVVVVVVVVVVVVCVLLQQAQAAQEAAAPHGRHSPGLVVQLVSCVPPPDDQQPQFAWEDEPHDTDTDGCVLQVKDFPSNVQSVVRNCVQPDPPDGRDPVRRVDNPNHYDYTDMDAGHLVSLLVVLVVVQVVPKFCKAAWDWAFALNDIDTGFIGKIKGFDRVVSSVQRSVCSVVSPHYGYTDIDIHHHQAGTQPPAVVLLCLLQVFWAKEWEFPPVPPDDDDGDIDIDTHHSSLQSVQWDWDDDGRYTDIDGNLVSLLVVLVVVQVVDDPQWHWPSVVQSVQVRVCSVVSHRYGYTDTWHWPDKDFAAPPDWLCNVCVVQVHDSVVQCVQAVNPDRDDDGGDITTHTHDDDDDDPDDDDDDDDDPPLDQPQDDDDDPFPLLLLLVVLVVVVVCQCVQEDPPQPQVPDPVLVVLSVVLNVCNNRDHDLLSQLSSLLSQQSSLAQQWGWPLCPAPLSQFWFFFFFWDDFPVAIATFKGFPPCCVRHLWGFQAKASGGVVVLLVLQSSRRRALDPLLSRVVSRRQVRQLSNCSSSSSANDRFKIWIWTAHPVRDIDIDITGTRGRPPCPVRMDGLQDLVLAAPQPNCLPDQKDWDQDQVLLEIEIEHQEADADPVQGLLNVLVVVVVCVVPGVRQAYEYEQQNYQYDDLVNLVSVVVSCVVVLNCLVVQRAEYEYGSNQHDSSLLSVLCCVPPRVYAYFEAKYRAKSKHFAPWDWDARPGSRTIITDGRYTDDSDPDTDSIDGGPHYDTGHSVCRSSNHDVRVVVSSPDD

Sequence (801 aa):
MPCKPKVLSLLNNHSQDSLDLVRLLMRILAVGLVFMTAVFLITICFSFYHLGNTILLGVYVQNINVGGLTPDEAVLLLTRELPNPETLGVDVKISGQTWPLSWADVGQSYDIDATVQSAYSVGRSATEKPSLLARLQDQNVTIMPVITPANPTLIRAYVAEIAAEVEIAPINAHFSLNLGEMIATSGQSGQCLEIETSVARIQQALAEGEPAVELIFYSIEPNVIEPEPARTQARGWLSQPFVLIINNSVVAELVEDQQTEFSISTEIISTWLEPRVTGQNIELYINEAAVEAWVEEIALQLTPEQSLDTTATLQNMLIALQAGEHQAEAQLRLTRGMYTVQLGDTLLGIALEFNTTVDELKVFNNLRSDLIITGQRLIIPSALTPELSREIVIGTPPTDIAVPDLPATHSINWREDLAVLVERINRLPEIHGEGFQVVYDESFIQAVNALDAAIPTLVDHQIVVGLMRILALLNDAHTNVRLSRWEDFQESAYPIQLQWFSDGLYVTAAQPGYEDLLALELVQIGRVPILQVMTLLAEIIPHENSYGLRAASTNYMLRPVILHALGLTADLTRAVFVFRNATDHTITRYLIADSPVIMQDRWVLAVPQQTSPLYLQKLQDYYWYTYLESSRALYFQFNLSYQDPGLPFAIFLEDISNVITTQAVDKYIIDLRHNPGGLPSLPGLIAFHLEAHPQFSQNRKLFVLIGNQTFSSGVYLTSMLQQQFNATLIGEPTGQGANFYASPEEFVLPNSGLTINFSSTYWDFAEVTRETIFPDISVPISSIDYFAGLDPVLNTALSQP

Solvent-accessible surface area (backbone atoms only — not comparable to full-atom values): 44103 Å² total; per-residue (Å²): 138,89,87,89,88,86,86,89,76,87,86,59,55,74,59,50,55,53,52,50,49,51,50,48,50,50,48,52,51,51,51,51,50,52,49,51,51,49,53,49,50,50,52,49,52,50,47,54,54,59,64,63,59,27,22,39,28,40,32,21,50,63,90,45,78,41,35,62,31,35,58,71,57,35,42,59,47,47,72,68,70,49,82,57,39,76,78,38,52,33,34,41,30,48,97,90,45,78,46,82,42,34,25,52,74,22,63,20,41,75,36,52,67,63,27,41,52,55,54,49,42,57,80,46,56,102,87,46,78,61,49,77,66,57,59,74,36,72,61,74,42,70,41,76,74,39,64,45,70,64,39,67,70,44,41,42,53,53,53,50,57,52,39,74,75,71,50,40,78,45,39,54,29,39,69,51,68,55,80,65,45,77,50,74,40,64,31,40,69,14,37,40,65,57,60,69,64,43,36,52,52,50,52,48,29,63,74,72,67,36,71,58,43,80,56,68,77,43,78,38,75,27,68,21,50,44,32,40,57,24,60,60,50,52,54,58,64,55,67,52,53,35,34,43,35,38,73,56,77,80,61,81,83,81,70,77,95,55,72,48,76,48,77,40,49,37,45,60,53,35,74,26,54,43,76,41,79,58,86,50,28,25,42,67,42,74,43,62,66,60,51,43,54,49,47,54,56,53,46,71,72,46,56,95,90,48,39,60,33,58,69,60,22,43,52,36,42,52,53,23,52,75,71,68,45,51,50,28,60,49,38,73,49,64,72,62,52,78,45,66,40,50,90,87,68,44,50,61,56,52,14,62,75,59,56,43,48,52,66,57,43,25,64,70,53,75,45,92,60,80,80,79,55,70,70,42,74,39,50,38,62,60,63,80,85,87,89,75,96,71,84,84,77,82,77,78,79,86,85,79,56,82,59,76,85,65,85,53,74,77,92,55,56,58,67,60,34,52,50,52,50,50,55,53,58,72,42,42,50,80,66,56,43,97,82,59,73,70,66,82,44,71,65,53,57,49,48,52,52,51,41,66,71,41,52,81,67,41,49,72,61,41,49,53,49,48,54,27,29,54,39,17,67,61,47,33,59,46,25,41,68,49,56,84,77,38,74,93,61,44,48,41,23,39,57,61,38,60,45,81,33,77,80,48,38,28,26,48,25,16,32,86,94,39,62,90,47,47,68,23,30,54,50,26,41,52,92,38,45,41,72,58,48,50,56,61,46,55,51,41,44,32,31,58,34,72,40,22,40,56,52,53,43,48,61,50,76,33,25,32,58,52,33,31,56,72,41,43,26,87,39,70,42,48,41,44,37,31,29,31,41,100,83,76,49,74,46,78,42,79,43,57,29,77,38,48,79,79,65,67,95,59,54,48,53,54,53,50,70,92,61,36,36,77,88,64,60,56,72,85,44,42,58,54,71,51,76,41,75,94,73,24,27,37,42,35,40,42,34,36,38,62,78,44,94,89,56,49,59,72,58,52,53,48,53,51,50,51,47,54,74,75,42,81,61,67,30,42,37,42,37,28,40,62,5,62,15,64,49,71,69,54,49,56,55,52,49,58,53,45,69,76,46,48,67,30,37,77,68,55,22,24,34,34,35,36,13,31,41,12,16,62,36,33,38,51,40,50,40,47,37,43,74,76,36,50,31,48,33,29,13,34,42,24,18,32,31,50,41,47,60,30,72,60,46,77,48,64,36,88,58,78,61,50,42,35,33,35,44,54,41,81,44,81,60,45,101,63,82,34,61,42,48,70,36,80,42,77,39,77,54,41,59,69,42,50,67,70,36,50,52,70,45,61,51,50,60,71,67,52,123

Mean predicted aligned error: 19.22 Å